Protein AF-0000000079018107 (afdb_homodimer)

Organism: Lymnaea stagnalis (NCBI:txid6523)

Solvent-accessible surface area (backbone atoms only — not comparable to full-atom values): 62870 Å² total; per-residue (Å²): 84,77,60,55,70,68,73,63,62,51,55,56,43,39,45,47,39,41,51,46,44,61,43,43,72,65,26,69,64,45,47,56,46,42,64,72,36,33,59,57,48,36,47,48,48,29,46,46,48,45,44,47,47,40,46,50,53,69,34,32,73,72,47,43,43,48,67,39,55,65,46,46,36,42,66,40,48,54,49,57,65,65,69,64,66,40,59,62,62,79,83,61,86,71,77,65,74,68,89,54,85,55,40,81,81,31,37,68,56,41,42,50,36,42,64,68,32,30,48,82,59,38,83,80,49,61,37,37,45,37,34,35,35,39,42,69,80,84,49,58,44,43,52,45,38,40,46,14,55,50,18,45,40,54,30,44,54,41,70,33,36,37,39,26,27,80,60,86,56,42,70,48,86,80,36,62,55,46,41,55,56,50,44,58,69,59,34,84,45,59,39,84,39,74,53,83,55,62,35,53,64,72,40,55,52,65,47,20,50,46,32,42,47,59,72,37,25,38,58,21,14,39,31,33,34,32,38,38,31,49,43,49,15,78,48,51,60,57,53,68,71,33,45,29,34,40,28,23,37,51,86,76,54,67,47,68,38,35,41,32,30,22,48,55,67,36,63,73,70,59,52,81,89,41,38,66,59,51,48,69,73,42,57,56,45,78,48,58,22,26,41,56,89,69,34,37,72,88,76,37,40,43,28,27,36,51,84,66,87,50,59,73,77,63,37,27,75,40,81,49,54,42,25,26,50,49,28,28,61,76,71,53,38,34,52,69,40,56,48,66,69,50,98,51,79,49,32,53,62,34,36,38,36,75,40,78,57,85,47,64,46,46,50,43,43,48,49,18,52,43,8,41,51,43,42,33,52,36,70,31,37,40,36,36,18,60,36,73,67,31,59,71,57,33,61,57,52,56,68,41,84,46,44,41,80,42,84,35,74,74,62,58,43,49,85,82,43,61,61,74,76,46,72,64,55,45,50,58,52,45,54,39,54,50,27,26,66,64,22,12,32,38,43,44,59,53,30,37,41,43,27,52,76,56,70,77,62,25,18,29,48,23,35,38,19,63,48,49,72,83,53,84,83,39,91,66,36,43,38,71,52,50,33,36,22,11,23,37,20,65,44,40,53,53,48,56,45,30,39,72,53,62,40,53,73,38,79,52,50,62,65,29,50,43,52,37,53,48,34,71,76,40,35,44,36,44,34,80,38,44,41,48,40,31,44,26,45,75,90,26,27,22,42,57,77,44,94,57,22,58,42,84,81,41,38,36,68,81,67,75,76,54,57,63,64,74,61,22,36,22,40,33,44,79,33,64,74,60,70,38,42,65,34,72,67,44,23,71,70,41,87,46,72,71,17,50,53,54,49,49,40,36,39,56,61,66,74,46,135,87,74,58,56,69,68,74,65,61,52,55,57,43,39,45,46,38,38,50,46,43,59,42,42,70,63,26,69,63,46,46,55,46,42,63,72,37,31,60,56,49,34,47,48,48,29,46,46,48,45,45,47,46,41,44,50,53,68,37,32,72,72,48,45,45,48,68,42,56,65,47,44,34,39,64,40,48,55,59,57,66,65,69,64,67,39,57,61,62,79,85,61,86,69,75,65,71,72,88,51,85,54,41,82,80,32,38,67,57,41,41,50,37,43,62,68,32,30,47,81,59,39,83,79,49,61,36,38,46,37,35,35,36,40,41,71,78,88,47,56,44,43,54,43,37,41,47,14,56,49,20,45,41,54,30,43,55,42,70,32,36,36,39,26,27,78,63,84,59,43,71,47,86,81,37,64,56,46,41,56,56,49,44,58,70,59,35,85,44,57,40,81,39,73,54,82,54,62,36,53,65,72,40,56,51,66,46,20,50,46,33,42,47,60,71,36,27,40,56,20,15,38,31,33,34,33,39,37,32,48,44,49,16,77,52,51,61,57,55,68,70,34,45,30,35,41,27,24,37,51,85,77,55,65,46,68,37,35,42,33,30,24,47,56,67,35,64,73,70,59,52,82,88,41,38,64,60,52,48,69,72,43,57,57,44,77,50,58,22,27,40,57,89,67,34,37,73,89,75,37,41,44,28,27,35,50,84,68,88,52,58,72,78,62,38,26,74,41,82,49,53,42,26,27,49,50,29,29,61,77,70,51,38,36,52,69,38,57,47,66,68,51,98,52,80,48,32,54,62,32,35,38,36,75,39,78,57,84,45,63,47,46,49,42,42,47,48,18,52,44,7,39,50,44,42,33,53,36,71,30,37,39,38,37,18,60,36,72,65,31,58,70,58,32,62,57,50,56,66,42,84,44,45,42,79,42,84,33,75,73,61,60,43,49,84,81,42,61,60,74,76,45,72,65,54,45,50,58,53,45,55,39,54,50,25,26,66,64,21,12,32,39,42,44,58,54,30,37,41,43,28,53,76,56,68,75,61,24,19,29,48,23,35,38,20,63,48,47,72,83,50,84,83,40,92,66,36,44,39,71,51,51,32,36,23,11,22,40,20,64,45,41,51,53,47,56,39,27,40,72,53,62,39,54,73,38,78,52,50,62,66,30,49,42,52,37,53,46,36,71,76,40,35,43,38,43,34,79,38,44,39,47,41,32,44,25,45,76,90,25,27,22,43,55,75,43,96,57,22,57,42,85,82,41,38,37,71,82,66,68,84,55,57,63,64,74,62,22,36,21,40,34,42,78,34,65,75,60,71,38,42,65,34,72,69,44,24,71,70,40,87,46,73,68,16,49,53,53,49,50,41,37,38,58,62,66,73,44,135

Sequence (1218 aa):
MAMRCLWNCKCLLLTMILCVLTCKRKLSRLWKNVVLYRYGLGICLSVLLLILNILTYKYGCQGLRNHINPVQLTHGYAPVFPHHYFHKPLLSNETYDLKRSYFKKETDKLDIYLHSYVVQDILTTEFAPVVHVIWCDVGPFTFAHFLTVLSTFKVLSPSVLNLHIIKEPDLDPDGYFQFLPDLERDLPPLVKKILIHPDACFGNKEEKTIAYMNILGATGGFAINGRTVIAPSPALKIILGHEINIATQGDGNADLLFVAAHTNVLENIPNEESLTTFLQSHATEYFKCESVRLFSFVSQNLCSFVHEDILPVIIFNGTSDFDHLARWIAYGSSKKLISMPADRVIVPNIVHYVWLGQRELDFFSYLSLLSSLHVLQADSVYIHGDYKPLGELWEQARRDPRVKFINRDFPASVYGEPIKLYKSHASDYLRADILLRYGGIYADWDVIFLQEIPLSVRLHSTTANVDWPETGAFPDVFNLGVLVSAPGAPYLRHFLESYRWYLDKHWSYNAIHIPYKVYEKKPQSLNINRHLQILCAQNVCHAPWLHDYKQETADHLNRQKLNWNKDALAIHWTYPDPDEFKSKDSLIKSKTITGEIGKFVLKRANLISMAMRCLWNCKCLLLTMILCVLTCKRKLSRLWKNVVLYRYGLGICLSVLLLILNILTYKYGCQGLRNHINPVQLTHGYAPVFPHHYFHKPLLSNETYDLKRSYFKKETDKLDIYLHSYVVQDILTTEFAPVVHVIWCDVGPFTFAHFLTVLSTFKVLSPSVLNLHIIKEPDLDPDGYFQFLPDLERDLPPLVKKILIHPDACFGNKEEKTIAYMNILGATGGFAINGRTVIAPSPALKIILGHEINIATQGDGNADLLFVAAHTNVLENIPNEESLTTFLQSHATEYFKCESVRLFSFVSQNLCSFVHEDILPVIIFNGTSDFDHLARWIAYGSSKKLISMPADRVIVPNIVHYVWLGQRELDFFSYLSLLSSLHVLQADSVYIHGDYKPLGELWEQARRDPRVKFINRDFPASVYGEPIKLYKSHASDYLRADILLRYGGIYADWDVIFLQEIPLSVRLHSTTANVDWPETGAFPDVFNLGVLVSAPGAPYLRHFLESYRWYLDKHWSYNAIHIPYKVYEKKPQSLNINRHLQILCAQNVCHAPWLHDYKQETADHLNRQKLNWNKDALAIHWTYPDPDEFKSKDSLIKSKTITGEIGKFVLKRANLIS

Radius of gyration: 33.8 Å; Cα contacts (8 Å, |Δi|>4): 2485; chains: 2; bounding box: 84×100×86 Å

Nearest PDB structures (foldseek):
  8ovt-assembly2_B  TM=7.174E-01  e=7.701E-07  Yersinia enterocolitica
  8ovs-assembly2_BBB  TM=6.912E-01  e=4.636E-07  Yersinia enterocolitica
  8ovs-assembly1_AAA  TM=7.092E-01  e=1.143E-06  Yersinia enterocolitica
  2y4j-assembly1_B  TM=5.296E-01  e=8.536E-02  Rhodothermus marinus
  2y4l-assembly2_B  TM=4.433E-01  e=3.495E-01  Rhodothermus marinus DSM 4252

Foldseek 3Di:
DPQPQPPPPCCVVVVVVVVVVVVVVVVVVVVVVCVVCVVVVVVVVVVVVVVVVVCCVVCDVVNCLLVRQVLSPLQLFDLDADPLLDADDDPDPDQDDPVPPCCLVPQVSVLSNQNNQADPPLPPFLAALEEEEEEQDAAFCFLLLLLAQSLCCSRSVGQAYEYEYQDDHHTFSLNPRSSVVSCVSRPVRYDYDHQPQNCCRVNAQLSVQLSQLVVCELNWHKYFYSRKHFTRFPCVVVCRPWAWEWEAADPPHRHTGMITGGHRLSNPGDDSVCNVVSCVVTRYHYYYAYALQPDDVNVRHGIYGDPDGDDLVVLLADSDPSSLRSCCSQPVTSDRQAADFAPAQQAAQEEEAEDEDEEACFQLLLLQLLLSCQFQVGQAYEYEYQDQHDDDSSVVSVVPVRYYYDHDYQDQAQLPHGQDDDSVVSVLLVVLVVCQAAWHKYAYSQKGFQHHDDRRCRRAAKEWEWDQEDDTPDPTWTDVNIIGHGHNQPLSVRLNSSCNSPNNNDPCSNRIVSSVVSCSNRVNRYHYDQQAEWEAEPNATARRVDPCSNPPRHRPQQPPPDPNNPRHRMYGYPDDRDPLRRDPVSLVPDPDSVSVSSVVSCVSSVVDD/DPLPQPPPPCCVVVVVVCVVVVCVVVVVVVVVVCVVCVVVVVVVVVVVVVVVVVCCVVCPPLNCLLVRQVLSPLFLFDLDQDPLLDADPDPDPDQDDPVPPCCLVPQVSVLNNQNNQADPPLPPFLAALEEEEEEQDAAFCFLLLLLAQLLCCSRSVGQAYEYEDQDDHDTFSLNPRSSVVSCVSRPVRYDYDYQPQNCCRVNAQLSVQLSQLVVCELNWHKYFYSRKHFTRFPCVVVVRPWAWEWEAADPPHRHTGMITGGHRLSNPGDDSVCNVVSCVVTRYHYYYAYALQPDDVVVRHGIYGDPDGDDLVDLLADSDPSSLRSCCSQPVTSDRQAADFAPAQQAAQEEEAEDEDEEACFQLLLLQLLLSCQFQVGQAYEYEYQDQHDDDSSVVSVVPVRYYYDHDDQPQAQLPHGQDDDSVVSVLLVVLVVCQAAWHKYAYSQKGFQHHDDRRCRRAAKEWEWDQEDDTPDPTWTDVNIIGHGHNQPLSVRLNSSCNSPNNNDPCSNRIVSSVVSCSNRVNRYHYDQQAEWEAEPNATARRVDPCSNPPRHRPQQPPDDPNNPRHRMYGYPDDRDPLRRDPVSLVPDPGSVSVSSVVSCVSSVNDD

Structure (mmCIF, N/CA/C/O backbone):
data_AF-0000000079018107-model_v1
#
loop_
_entity.id
_entity.type
_entity.pdbx_description
1 polymer Alpha-1,4-N-acetylglucosaminyltransferase
#
loop_
_atom_site.group_PDB
_atom_site.id
_atom_site.type_symbol
_atom_site.label_atom_id
_atom_site.label_alt_id
_atom_site.label_comp_id
_atom_site.label_asym_id
_atom_site.label_entity_id
_atom_site.label_seq_id
_atom_site.pdbx_PDB_ins_code
_atom_site.Cartn_x
_atom_site.Cartn_y
_atom_site.Cartn_z
_atom_site.occupancy
_atom_site.B_iso_or_equiv
_atom_site.auth_seq_id
_atom_site.auth_comp_id
_atom_site.auth_asym_id
_atom_site.auth_atom_id
_atom_site.pdbx_PDB_model_num
ATOM 1 N N . MET A 1 1 ? 3.287 5.105 -7.246 1 16.86 1 MET A N 1
ATOM 2 C CA . MET A 1 1 ? 4.367 5.652 -8.062 1 16.86 1 MET A CA 1
ATOM 3 C C . MET A 1 1 ? 3.859 6.043 -9.445 1 16.86 1 MET A C 1
ATOM 5 O O . MET A 1 1 ? 3.225 5.234 -10.125 1 16.86 1 MET A O 1
ATOM 9 N N . ALA A 1 2 ? 3.727 7.375 -9.547 1 21.8 2 ALA A N 1
ATOM 10 C CA . ALA A 1 2 ? 3.475 8.242 -10.703 1 21.8 2 ALA A CA 1
ATOM 11 C C . ALA A 1 2 ? 4.547 8.055 -11.773 1 21.8 2 ALA A C 1
ATOM 13 O O . ALA A 1 2 ? 5.742 8.156 -11.484 1 21.8 2 ALA A O 1
ATOM 14 N N . MET A 1 3 ? 4.469 7.074 -12.547 1 23.75 3 MET A N 1
ATOM 15 C CA . MET A 1 3 ? 5.367 6.945 -13.688 1 23.75 3 MET A CA 1
ATOM 16 C C . MET A 1 3 ? 5.488 8.266 -14.438 1 23.75 3 MET A C 1
ATOM 18 O O . MET A 1 3 ? 4.48 8.859 -14.82 1 23.75 3 MET A O 1
ATOM 22 N N . ARG A 1 4 ? 6.586 8.984 -14.133 1 26.64 4 ARG A N 1
ATOM 23 C CA . ARG A 1 4 ? 7.137 10.102 -14.891 1 26.64 4 ARG A CA 1
ATOM 24 C C . ARG A 1 4 ? 7.418 9.703 -16.328 1 26.64 4 ARG A C 1
ATOM 26 O O . ARG A 1 4 ? 8.219 8.797 -16.594 1 26.64 4 ARG A O 1
ATOM 33 N N . CYS A 1 5 ? 6.461 9.461 -17.078 1 28.33 5 CYS A N 1
ATOM 34 C CA . CYS A 1 5 ? 6.625 9.281 -18.516 1 28.33 5 CYS A CA 1
ATOM 35 C C . CYS A 1 5 ? 7.551 10.352 -19.094 1 28.33 5 CYS A C 1
ATOM 37 O O . CYS A 1 5 ? 7.137 11.492 -19.297 1 28.33 5 CYS A O 1
ATOM 39 N N . LEU A 1 6 ? 8.82 10.383 -18.609 1 28.09 6 LEU A N 1
ATOM 40 C CA . LEU A 1 6 ? 9.812 11.25 -19.234 1 28.09 6 LEU A CA 1
ATOM 41 C C . LEU A 1 6 ? 10.055 10.852 -20.688 1 28.09 6 LEU A C 1
ATOM 43 O O . LEU A 1 6 ? 11.023 10.164 -20.984 1 28.09 6 LEU A O 1
ATOM 47 N N . TRP A 1 7 ? 9.406 10.148 -21.375 1 29.64 7 TRP A N 1
ATOM 48 C CA . TRP A 1 7 ? 9.758 10.172 -22.781 1 29.64 7 TRP A CA 1
ATOM 49 C C . TRP A 1 7 ? 9.891 11.609 -23.297 1 29.64 7 TRP A C 1
ATOM 51 O O . TRP A 1 7 ? 8.945 12.398 -23.188 1 29.64 7 TRP A O 1
ATOM 61 N N . ASN A 1 8 ? 11.133 12.188 -23.219 1 29.56 8 ASN A N 1
ATOM 62 C CA . ASN A 1 8 ? 11.688 13.422 -23.766 1 29.56 8 ASN A CA 1
ATOM 63 C C . ASN A 1 8 ? 11.227 13.664 -25.203 1 29.56 8 ASN A C 1
ATOM 65 O O . ASN A 1 8 ? 11.25 12.742 -26.031 1 29.56 8 ASN A O 1
ATOM 69 N N . CYS A 1 9 ? 10.336 14.469 -25.391 1 31.72 9 CYS A N 1
ATOM 70 C CA . CYS A 1 9 ? 9.891 15.219 -26.547 1 31.72 9 CYS A CA 1
ATOM 71 C C . CYS A 1 9 ? 11.062 15.609 -27.438 1 31.72 9 CYS A C 1
ATOM 73 O O . CYS A 1 9 ? 10.875 16.031 -28.578 1 31.72 9 CYS A O 1
ATOM 75 N N . LYS A 1 10 ? 12.312 15.562 -26.922 1 32.47 10 LYS A N 1
ATOM 76 C CA . LYS A 1 10 ? 13.484 15.953 -27.703 1 32.47 10 LYS A CA 1
ATOM 77 C C . LYS A 1 10 ? 13.789 14.938 -28.797 1 32.47 10 LYS A C 1
ATOM 79 O O . LYS A 1 10 ? 14.164 15.312 -29.906 1 32.47 10 LYS A O 1
ATOM 84 N N . CYS A 1 11 ? 13.664 13.703 -28.375 1 31.56 11 CYS A N 1
ATOM 85 C CA . CYS A 1 11 ? 14.023 12.766 -29.422 1 31.56 11 CYS A CA 1
ATOM 86 C C . CYS A 1 11 ? 12.969 12.75 -30.531 1 31.56 11 CYS A C 1
ATOM 88 O O . CYS A 1 11 ? 13.297 12.688 -31.703 1 31.56 11 CYS A O 1
ATOM 90 N N . LEU A 1 12 ? 11.648 12.891 -30.047 1 34.5 12 LEU A N 1
ATOM 91 C CA . LEU A 1 12 ? 10.695 13 -31.141 1 34.5 12 LEU A CA 1
ATOM 92 C C . LEU A 1 12 ? 10.867 14.32 -31.891 1 34.5 12 LEU A C 1
ATOM 94 O O . LEU A 1 12 ? 10.859 14.352 -33.125 1 34.5 12 LEU A O 1
ATOM 98 N N . LEU A 1 13 ? 11.133 15.328 -31.078 1 35.41 13 LEU A N 1
ATOM 99 C CA . LEU A 1 13 ? 11.445 16.609 -31.688 1 35.41 13 LEU A CA 1
ATOM 100 C C . LEU A 1 13 ? 12.773 16.562 -32.438 1 35.41 13 LEU A C 1
ATOM 102 O O . LEU A 1 13 ? 12.883 17.062 -33.562 1 35.41 13 LEU A O 1
ATOM 106 N N . LEU A 1 14 ? 13.75 15.883 -31.797 1 35.34 14 LEU A N 1
ATOM 107 C CA . LEU A 1 14 ? 15.031 15.742 -32.469 1 35.34 14 LEU A CA 1
ATOM 108 C C . LEU A 1 14 ? 14.914 14.812 -33.688 1 35.34 14 LEU A C 1
ATOM 110 O O . LEU A 1 14 ? 15.469 15.094 -34.75 1 35.34 14 LEU A O 1
ATOM 114 N N . THR A 1 15 ? 14.164 13.703 -33.469 1 35.72 15 THR A N 1
ATOM 115 C CA . THR A 1 15 ? 13.945 12.859 -34.625 1 35.72 15 THR A CA 1
ATOM 116 C C . THR A 1 15 ? 13.086 13.57 -35.656 1 35.72 15 THR A C 1
ATOM 118 O O . THR A 1 15 ? 13.367 13.5 -36.875 1 35.72 15 THR A O 1
ATOM 121 N N . MET A 1 16 ? 12.062 14.305 -35.094 1 38.72 16 MET A N 1
ATOM 122 C CA . MET A 1 16 ? 11.312 15.148 -36.031 1 38.72 16 MET A CA 1
ATOM 123 C C . MET A 1 16 ? 12.172 16.297 -36.562 1 38.72 16 MET A C 1
ATOM 125 O O . MET A 1 16 ? 12.164 16.578 -37.75 1 38.72 16 MET A O 1
ATOM 129 N N . ILE A 1 17 ? 12.891 16.797 -35.562 1 40.34 17 ILE A N 1
ATOM 130 C CA . ILE A 1 17 ? 13.836 17.828 -36 1 40.34 17 ILE A CA 1
ATOM 131 C C . ILE A 1 17 ? 14.906 17.219 -36.875 1 40.34 17 ILE A C 1
ATOM 133 O O . ILE A 1 17 ? 15.227 17.781 -37.938 1 40.34 17 ILE A O 1
ATOM 137 N N . LEU A 1 18 ? 15.445 16.094 -36.406 1 35.78 18 LEU A N 1
ATOM 138 C CA . LEU A 1 18 ? 16.453 15.43 -37.219 1 35.78 18 LEU A CA 1
ATOM 139 C C . LEU A 1 18 ? 15.836 14.945 -38.531 1 35.78 18 LEU A C 1
ATOM 141 O O . LEU A 1 18 ? 16.453 15.047 -39.594 1 35.78 18 LEU A O 1
ATOM 145 N N . CYS A 1 19 ? 14.664 14.398 -38.375 1 37.5 19 CYS A N 1
ATOM 146 C CA . CYS A 1 19 ? 13.992 14.078 -39.625 1 37.5 19 CYS A CA 1
ATOM 147 C C . CYS A 1 19 ? 13.727 15.336 -40.438 1 37.5 19 CYS A C 1
ATOM 149 O O . CYS A 1 19 ? 13.945 15.352 -41.656 1 37.5 19 CYS A O 1
ATOM 151 N N . VAL A 1 20 ? 13.344 16.312 -39.594 1 38.12 20 VAL A N 1
ATOM 152 C CA . VAL A 1 20 ? 13.141 17.578 -40.312 1 38.12 20 VAL A CA 1
ATOM 153 C C . VAL A 1 20 ? 14.484 18.172 -40.719 1 38.12 20 VAL A C 1
ATOM 155 O O . VAL A 1 20 ? 14.648 18.656 -41.812 1 38.12 20 VAL A O 1
ATOM 158 N N . LEU A 1 21 ? 15.43 18.094 -39.781 1 35.25 21 LEU A N 1
ATOM 159 C CA . LEU A 1 21 ? 16.734 18.656 -40.094 1 35.25 21 LEU A CA 1
ATOM 160 C C . LEU A 1 21 ? 17.422 17.828 -41.188 1 35.25 21 LEU A C 1
ATOM 162 O O . LEU A 1 21 ? 18.094 18.391 -42.062 1 35.25 21 LEU A O 1
ATOM 166 N N . THR A 1 22 ? 17.453 16.531 -40.906 1 32.66 22 THR A N 1
ATOM 167 C CA . THR A 1 22 ? 18.016 15.766 -42.031 1 32.66 22 THR A CA 1
ATOM 168 C C . THR A 1 22 ? 17.281 16.062 -43.312 1 32.66 22 THR A C 1
ATOM 170 O O . THR A 1 22 ? 17.875 16.062 -44.406 1 32.66 22 THR A O 1
ATOM 173 N N . CYS A 1 23 ? 16.031 16.328 -43.094 1 33.25 23 CYS A N 1
ATOM 174 C CA . CYS A 1 23 ? 15.352 16.734 -44.312 1 33.25 23 CYS A CA 1
ATOM 175 C C . CYS A 1 23 ? 15.758 18.141 -44.75 1 33.25 23 CYS A C 1
ATOM 177 O O . CYS A 1 23 ? 15.414 18.578 -45.844 1 33.25 23 CYS A O 1
ATOM 179 N N . LYS A 1 24 ? 16.391 18.875 -43.844 1 34.19 24 LYS A N 1
ATOM 180 C CA . LYS A 1 24 ? 16.844 20.219 -44.219 1 34.19 24 LYS A CA 1
ATOM 181 C C . LYS A 1 24 ? 17.953 20.141 -45.281 1 34.19 24 LYS A C 1
ATOM 183 O O . LYS A 1 24 ? 18.062 21.031 -46.125 1 34.19 24 LYS A O 1
ATOM 188 N N . ARG A 1 25 ? 18.906 19.234 -45.062 1 34.81 25 ARG A N 1
ATOM 189 C CA . ARG A 1 25 ? 19.922 19.391 -46.094 1 34.81 25 ARG A CA 1
ATOM 190 C C . ARG A 1 25 ? 19.297 19.359 -47.469 1 34.81 25 ARG A C 1
ATOM 192 O O . ARG A 1 25 ? 19.734 20.094 -48.375 1 34.81 25 ARG A O 1
ATOM 199 N N . LYS A 1 26 ? 18.656 18.25 -47.781 1 36.38 26 LYS A N 1
ATOM 200 C CA . LYS A 1 26 ? 18.125 18.219 -49.125 1 36.38 26 LYS A CA 1
ATOM 201 C C . LYS A 1 26 ? 16.922 19.141 -49.281 1 36.38 26 LYS A C 1
ATOM 203 O O . LYS A 1 26 ? 16.156 19.031 -50.219 1 36.38 26 LYS A O 1
ATOM 208 N N . LEU A 1 27 ? 16.688 20.016 -48.312 1 36.41 27 LEU A N 1
ATOM 209 C CA . LEU A 1 27 ? 15.562 20.922 -48.062 1 36.41 27 LEU A CA 1
ATOM 210 C C . LEU A 1 27 ? 15.492 22.016 -49.125 1 36.41 27 LEU A C 1
ATOM 212 O O . LEU A 1 27 ? 14.523 22.766 -49.188 1 36.41 27 LEU A O 1
ATOM 216 N N . SER A 1 28 ? 16.547 22.281 -49.844 1 39.75 28 SER A N 1
ATOM 217 C CA . SER A 1 28 ? 16.375 23.297 -50.844 1 39.75 28 SER A CA 1
ATOM 218 C C . SER A 1 28 ? 15.258 22.906 -51.844 1 39.75 28 SER A C 1
ATOM 220 O O . SER A 1 28 ? 14.422 23.75 -52.188 1 39.75 28 SER A O 1
ATOM 222 N N . ARG A 1 29 ? 15.422 21.688 -52.5 1 39.38 29 ARG A N 1
ATOM 223 C CA . ARG A 1 29 ? 14.422 21.203 -53.438 1 39.38 29 ARG A CA 1
ATOM 224 C C . ARG A 1 29 ? 13.133 20.812 -52.719 1 39.38 29 ARG A C 1
ATOM 226 O O . ARG A 1 29 ? 12.055 20.859 -53.312 1 39.38 29 ARG A O 1
ATOM 233 N N . LEU A 1 30 ? 13.203 20.328 -51.562 1 39.47 30 LEU A N 1
ATOM 234 C CA . LEU A 1 30 ? 12.062 19.906 -50.75 1 39.47 30 LEU A CA 1
ATOM 235 C C . LEU A 1 30 ? 11.18 21.109 -50.406 1 39.47 30 LEU A C 1
ATOM 237 O O . LEU A 1 30 ? 9.953 21 -50.406 1 39.47 30 LEU A O 1
ATOM 241 N N . TRP A 1 31 ? 11.727 22.312 -50.25 1 44.41 31 TRP A N 1
ATOM 242 C CA . TRP A 1 31 ? 10.945 23.516 -50.031 1 44.41 31 TRP A CA 1
ATOM 243 C C . TRP A 1 31 ? 10.07 23.812 -51.25 1 44.41 31 TRP A C 1
ATOM 245 O O . TRP A 1 31 ? 8.906 24.203 -51.094 1 44.41 31 TRP A O 1
ATOM 255 N N . LYS A 1 32 ? 10.656 23.719 -52.5 1 46.31 32 LYS A N 1
ATOM 256 C CA . LYS A 1 32 ? 9.836 23.906 -53.688 1 46.31 32 LYS A CA 1
ATOM 257 C C . LYS A 1 32 ? 8.703 22.875 -53.75 1 46.31 32 LYS A C 1
ATOM 259 O O . LYS A 1 32 ? 7.57 23.219 -54.094 1 46.31 32 LYS A O 1
ATOM 264 N N . ASN A 1 33 ? 9.039 21.656 -53.5 1 41.5 33 ASN A N 1
ATOM 265 C CA . ASN A 1 33 ? 8.016 20.609 -53.469 1 41.5 33 ASN A CA 1
ATOM 266 C C . ASN A 1 33 ? 7.113 20.734 -52.25 1 41.5 33 ASN A C 1
ATOM 268 O O . ASN A 1 33 ? 5.918 20.438 -52.312 1 41.5 33 ASN A O 1
ATOM 272 N N . VAL A 1 34 ? 7.57 21.219 -51.125 1 47.31 34 VAL A N 1
ATOM 273 C CA . VAL A 1 34 ? 6.734 21.516 -49.969 1 47.31 34 VAL A CA 1
ATOM 274 C C . VAL A 1 34 ? 5.766 22.641 -50.312 1 47.31 34 VAL A C 1
ATOM 276 O O . VAL A 1 34 ? 4.582 22.578 -49.938 1 47.31 34 VAL A O 1
ATOM 279 N N . VAL A 1 35 ? 6.211 23.625 -51.031 1 50.56 35 VAL A N 1
ATOM 280 C CA . VAL A 1 35 ? 5.336 24.672 -51.531 1 50.56 35 VAL A CA 1
ATOM 281 C C . VAL A 1 35 ? 4.344 24.094 -52.531 1 50.56 35 VAL A C 1
ATOM 283 O O . VAL A 1 35 ? 3.154 24.422 -52.5 1 50.56 35 VAL A O 1
ATOM 286 N N . LEU A 1 36 ? 4.91 23.297 -53.5 1 51.66 36 LEU A N 1
ATOM 287 C CA . LEU A 1 36 ? 4.043 22.734 -54.531 1 51.66 36 LEU A CA 1
ATOM 288 C C . LEU A 1 36 ? 3.057 21.734 -53.938 1 51.66 36 LEU A C 1
ATOM 290 O O . LEU A 1 36 ? 1.899 21.672 -54.344 1 51.66 36 LEU A O 1
ATOM 294 N N . TYR A 1 37 ? 3.545 20.891 -52.969 1 48.75 37 TYR A N 1
ATOM 295 C CA . TYR A 1 37 ? 2.688 19.844 -52.406 1 48.75 37 TYR A CA 1
ATOM 296 C C . TYR A 1 37 ? 2.271 20.172 -50.969 1 48.75 37 TYR A C 1
ATOM 298 O O . TYR A 1 37 ? 1.958 19.266 -50.188 1 48.75 37 TYR A O 1
ATOM 306 N N . ARG A 1 38 ? 2.297 21.484 -50.75 1 52.78 38 ARG A N 1
ATOM 307 C CA . ARG A 1 38 ? 2.039 22.016 -49.406 1 52.78 38 ARG A CA 1
ATOM 308 C C . ARG A 1 38 ? 0.705 21.516 -48.875 1 52.78 38 ARG A C 1
ATOM 310 O O . ARG A 1 38 ? 0.597 21.172 -47.688 1 52.78 38 ARG A O 1
ATOM 317 N N . TYR A 1 39 ? -0.121 21.531 -49.844 1 49.44 39 TYR A N 1
ATOM 318 C CA . TYR A 1 39 ? -1.431 21.031 -49.438 1 49.44 39 TYR A CA 1
ATOM 319 C C . TYR A 1 39 ? -1.36 19.562 -49.031 1 49.44 39 TYR A C 1
ATOM 321 O O . TYR A 1 39 ? -1.906 19.156 -48 1 49.44 39 TYR A O 1
ATOM 329 N N . GLY A 1 40 ? -0.709 18.891 -49.875 1 51.22 40 GLY A N 1
ATOM 330 C CA . GLY A 1 40 ? -0.566 17.469 -49.594 1 51.22 40 GLY A CA 1
ATOM 331 C C . GLY A 1 40 ? 0.23 17.203 -48.312 1 51.22 40 GLY A C 1
ATOM 332 O O . GLY A 1 40 ? -0.149 16.359 -47.5 1 51.22 40 GLY A O 1
ATOM 333 N N . LEU A 1 41 ? 1.149 17.969 -48.156 1 54.06 41 LEU A N 1
ATOM 334 C CA . LEU A 1 41 ? 1.988 17.828 -46.969 1 54.06 41 LEU A CA 1
ATOM 335 C C . LEU A 1 41 ? 1.233 18.25 -45.719 1 54.06 41 LEU A C 1
ATOM 337 O O . LEU A 1 41 ? 1.372 17.625 -44.688 1 54.06 41 LEU A O 1
ATOM 341 N N . GLY A 1 42 ? 0.468 19.328 -45.875 1 49.84 42 GLY A N 1
ATOM 342 C CA . GLY A 1 42 ? -0.37 19.734 -44.75 1 49.84 42 GLY A CA 1
ATOM 343 C C . GLY A 1 42 ? -1.39 18.672 -44.344 1 49.84 42 GLY A C 1
ATOM 344 O O . GLY A 1 42 ? -1.562 18.375 -43.188 1 49.84 42 GLY A O 1
ATOM 345 N N . ILE A 1 43 ? -1.949 18.141 -45.375 1 52.94 43 ILE A N 1
ATOM 346 C CA . ILE A 1 43 ? -2.916 17.078 -45.156 1 52.94 43 ILE A CA 1
ATOM 347 C C . ILE A 1 43 ? -2.209 15.867 -44.531 1 52.94 43 ILE A C 1
ATOM 349 O O . ILE A 1 43 ? -2.711 15.258 -43.594 1 52.94 43 ILE A O 1
ATOM 353 N N . CYS A 1 44 ? -1.076 15.602 -45.031 1 52.69 44 CYS A N 1
ATOM 354 C CA . CYS A 1 44 ? -0.34 14.461 -44.531 1 52.69 44 CYS A CA 1
ATOM 355 C C . CYS A 1 44 ? 0.08 14.688 -43.062 1 52.69 44 CYS A C 1
ATOM 357 O O . CYS A 1 44 ? -0.028 13.789 -42.25 1 52.69 44 CYS A O 1
ATOM 359 N N . LEU A 1 45 ? 0.451 15.906 -42.938 1 54.25 45 LEU A N 1
ATOM 360 C CA . LEU A 1 45 ? 0.843 16.234 -41.562 1 54.25 45 LEU A CA 1
ATOM 361 C C . LEU A 1 45 ? -0.362 16.203 -40.625 1 54.25 45 LEU A C 1
ATOM 363 O O . LEU A 1 45 ? -0.267 15.719 -39.5 1 54.25 45 LEU A O 1
ATOM 367 N N . SER A 1 46 ? -1.406 16.734 -41.188 1 52.22 46 SER A N 1
ATOM 368 C CA . SER A 1 46 ? -2.639 16.688 -40.406 1 52.22 46 SER A CA 1
ATOM 369 C C . SER A 1 46 ? -3.078 15.25 -40.156 1 52.22 46 SER A C 1
ATOM 371 O O . SER A 1 46 ? -3.498 14.906 -39.031 1 52.22 46 SER A O 1
ATOM 373 N N . VAL A 1 47 ? -2.945 14.422 -41.062 1 54.09 47 VAL A N 1
ATOM 374 C CA . VAL A 1 47 ? -3.293 13.016 -40.906 1 54.09 47 VAL A CA 1
ATOM 375 C C . VAL A 1 47 ? -2.326 12.336 -39.938 1 54.09 47 VAL A C 1
ATOM 377 O O . VAL A 1 47 ? -2.742 11.555 -39.094 1 54.09 47 VAL A O 1
ATOM 380 N N . LEU A 1 48 ? -1.144 12.68 -40.094 1 53.84 48 LEU A N 1
ATOM 381 C CA . LEU A 1 48 ? -0.146 12.102 -39.219 1 53.84 48 LEU A CA 1
ATOM 382 C C . LEU A 1 48 ? -0.398 12.531 -37.781 1 53.84 48 LEU A C 1
ATOM 384 O O . LEU A 1 48 ? -0.345 11.703 -36.844 1 53.84 48 LEU A O 1
ATOM 388 N N . LEU A 1 49 ? -0.603 13.836 -37.75 1 55.19 49 LEU A N 1
ATOM 389 C CA . LEU A 1 49 ? -0.883 14.328 -36.406 1 55.19 49 LEU A CA 1
ATOM 390 C C . LEU A 1 49 ? -2.17 13.719 -35.875 1 55.19 49 LEU A C 1
ATOM 392 O O . LEU A 1 49 ? -2.254 13.398 -34.688 1 55.19 49 LEU A O 1
ATOM 396 N N . LEU A 1 50 ? -3.039 13.547 -36.75 1 53.94 50 LEU A N 1
ATOM 397 C CA . LEU A 1 50 ? -4.273 12.859 -36.375 1 53.94 50 LEU A CA 1
ATOM 398 C C . LEU A 1 50 ? -3.986 11.414 -35.969 1 53.94 50 LEU A C 1
ATOM 400 O O . LEU A 1 50 ? -4.516 10.938 -34.969 1 53.94 50 LEU A O 1
ATOM 404 N N . ILE A 1 51 ? -3.246 10.75 -36.719 1 50.72 51 ILE A N 1
ATOM 405 C CA . ILE A 1 51 ? -2.875 9.375 -36.406 1 50.72 51 ILE A CA 1
ATOM 406 C C . ILE A 1 51 ? -2.135 9.336 -35.062 1 50.72 51 ILE A C 1
ATOM 408 O O . ILE A 1 51 ? -2.414 8.484 -34.219 1 50.72 51 ILE A O 1
ATOM 412 N N . LEU A 1 52 ? -1.273 10.242 -35.062 1 50.06 52 LEU A N 1
ATOM 413 C CA . LEU A 1 52 ? -0.511 10.289 -33.812 1 50.06 52 LEU A CA 1
ATOM 414 C C . LEU A 1 52 ? -1.424 10.57 -32.625 1 50.06 52 LEU A C 1
ATOM 416 O O . LEU A 1 52 ? -1.259 9.984 -31.562 1 50.06 52 LEU A O 1
ATOM 420 N N . ASN A 1 53 ? -2.27 11.492 -33.031 1 48.78 53 ASN A N 1
ATOM 421 C CA . ASN A 1 53 ? -3.27 11.781 -32 1 48.78 53 ASN A CA 1
ATOM 422 C C . ASN A 1 53 ? -4.129 10.562 -31.703 1 48.78 53 ASN A C 1
ATOM 424 O O . ASN A 1 53 ? -4.43 10.281 -30.547 1 48.78 53 ASN A O 1
ATOM 428 N N . ILE A 1 54 ? -4.43 9.891 -32.719 1 46.84 54 ILE A N 1
ATOM 429 C CA . ILE A 1 54 ? -5.195 8.656 -32.562 1 46.84 54 ILE A CA 1
ATOM 430 C C . ILE A 1 54 ? -4.375 7.629 -31.797 1 46.84 54 ILE A C 1
ATOM 432 O O . ILE A 1 54 ? -4.891 6.969 -30.891 1 46.84 54 ILE A O 1
ATOM 436 N N . LEU A 1 55 ? -3.227 7.473 -32.219 1 45.88 55 LEU A N 1
ATOM 437 C CA . LEU A 1 55 ? -2.363 6.516 -31.531 1 45.88 55 LEU A CA 1
ATOM 438 C C . LEU A 1 55 ? -2.178 6.891 -30.062 1 45.88 55 LEU A C 1
ATOM 440 O O . LEU A 1 55 ? -2.234 6.027 -29.188 1 45.88 55 LEU A O 1
ATOM 444 N N . THR A 1 56 ? -1.884 8.109 -30.031 1 45.47 56 THR A N 1
ATOM 445 C CA . THR A 1 56 ? -1.746 8.602 -28.656 1 45.47 56 THR A CA 1
ATOM 446 C C . THR A 1 56 ? -3.039 8.391 -27.875 1 45.47 56 THR A C 1
ATOM 448 O O . THR A 1 56 ? -3.008 8.008 -26.703 1 45.47 56 THR A O 1
ATOM 451 N N . TYR A 1 57 ? -4.043 8.648 -28.781 1 44.25 57 TYR A N 1
ATOM 452 C CA . TYR A 1 57 ? -5.379 8.43 -28.25 1 44.25 57 TYR A CA 1
ATOM 453 C C . TYR A 1 57 ? -5.613 6.957 -27.938 1 44.25 57 TYR A C 1
ATOM 455 O O . TYR A 1 57 ? -6.145 6.613 -26.875 1 44.25 57 TYR A O 1
ATOM 463 N N . LYS A 1 58 ? -5.441 6.293 -29.031 1 41.28 58 LYS A N 1
ATOM 464 C CA . LYS A 1 58 ? -5.691 4.855 -28.938 1 41.28 58 LYS A CA 1
ATOM 465 C C . LYS A 1 58 ? -4.805 4.211 -27.875 1 41.28 58 LYS A C 1
ATOM 467 O O . LYS A 1 58 ? -5.258 3.342 -27.125 1 41.28 58 LYS A O 1
ATOM 472 N N . TYR A 1 59 ? -3.693 4.461 -27.984 1 43.94 59 TYR A N 1
ATOM 473 C CA . TYR A 1 59 ? -2.795 3.732 -27.109 1 43.94 59 TYR A CA 1
ATOM 474 C C . TYR A 1 59 ? -2.725 4.395 -25.734 1 43.94 59 TYR A C 1
ATOM 476 O O . TYR A 1 59 ? -2.258 3.785 -24.766 1 43.94 59 TYR A O 1
ATOM 484 N N . GLY A 1 60 ? -3.562 5.543 -25.578 1 42.59 60 GLY A N 1
ATOM 485 C CA . GLY A 1 60 ? -3.791 6.227 -24.312 1 42.59 60 GLY A CA 1
ATOM 486 C C . GLY A 1 60 ? -2.551 6.297 -23.438 1 42.59 60 GLY A C 1
ATOM 487 O O . GLY A 1 60 ? -1.451 5.969 -23.891 1 42.59 60 GLY A O 1
ATOM 488 N N . CYS A 1 61 ? -2.688 7.082 -22.125 1 41.41 61 CYS A N 1
ATOM 489 C CA . CYS A 1 61 ? -1.611 7.074 -21.141 1 41.41 61 CYS A CA 1
ATOM 490 C C . CYS A 1 61 ? -1.191 5.648 -20.812 1 41.41 61 CYS A C 1
ATOM 492 O O . CYS A 1 61 ? -0.008 5.383 -20.594 1 41.41 61 CYS A O 1
ATOM 494 N N . GLN A 1 62 ? -2.086 4.762 -20.625 1 41.16 62 GLN A N 1
ATOM 495 C CA . GLN A 1 62 ? -1.76 3.357 -20.406 1 41.16 62 GLN A CA 1
ATOM 496 C C . GLN A 1 62 ? -0.964 2.789 -21.578 1 41.16 62 GLN A C 1
ATOM 498 O O . GLN A 1 62 ? -0.015 2.027 -21.391 1 41.16 62 GLN A O 1
ATOM 503 N N . GLY A 1 63 ? -1.438 3.051 -22.672 1 41.12 63 GLY A N 1
ATOM 504 C CA . GLY A 1 63 ? -0.738 2.551 -23.844 1 41.12 63 GLY A CA 1
ATOM 505 C C . GLY A 1 63 ? 0.675 3.088 -23.969 1 41.12 63 GLY A C 1
ATOM 506 O O . GLY A 1 63 ? 1.559 2.408 -24.5 1 41.12 63 GLY A O 1
ATOM 507 N N . LEU A 1 64 ? 0.79 4.328 -23.453 1 40.31 64 LEU A N 1
ATOM 508 C CA . LEU A 1 64 ? 2.133 4.891 -23.547 1 40.31 64 LEU A CA 1
ATOM 509 C C . LEU A 1 64 ? 3.055 4.25 -22.516 1 40.31 64 LEU A C 1
ATOM 511 O O . LEU A 1 64 ? 4.277 4.391 -22.594 1 40.31 64 LEU A O 1
ATOM 515 N N . ARG A 1 65 ? 2.383 3.658 -21.594 1 45.19 65 ARG A N 1
ATOM 516 C CA . ARG A 1 65 ? 3.184 2.975 -20.578 1 45.19 65 ARG A CA 1
ATOM 517 C C . ARG A 1 65 ? 4.191 2.031 -21.234 1 45.19 65 ARG A C 1
ATOM 519 O O . ARG A 1 65 ? 5.324 1.908 -20.75 1 45.19 65 ARG A O 1
ATOM 526 N N . ASN A 1 66 ? 3.621 1.401 -22.219 1 43.88 66 ASN A N 1
ATOM 527 C CA . ASN A 1 66 ? 4.508 0.438 -22.859 1 43.88 66 ASN A CA 1
ATOM 528 C C . ASN A 1 66 ? 5.703 1.127 -23.516 1 43.88 66 ASN A C 1
ATOM 530 O O . ASN A 1 66 ? 6.676 0.468 -23.891 1 43.88 66 ASN A O 1
ATOM 534 N N . HIS A 1 67 ? 5.547 2.438 -23.578 1 42.47 67 HIS A N 1
ATOM 535 C CA . HIS A 1 67 ? 6.688 3.127 -24.172 1 42.47 67 HIS A CA 1
ATOM 536 C C . HIS A 1 67 ? 7.574 3.752 -23.109 1 42.47 67 HIS A C 1
ATOM 538 O O . HIS A 1 67 ? 8.57 4.402 -23.422 1 42.47 67 HIS A O 1
ATOM 544 N N . ILE A 1 68 ? 7.055 3.551 -21.906 1 45.34 68 ILE A N 1
ATOM 545 C CA . ILE A 1 68 ? 7.84 4.078 -20.797 1 45.34 68 ILE A CA 1
ATOM 546 C C . ILE A 1 68 ? 9.062 3.191 -20.562 1 45.34 68 ILE A C 1
ATOM 548 O O . ILE A 1 68 ? 8.953 1.963 -20.578 1 45.34 68 ILE A O 1
ATOM 552 N N . ASN A 1 69 ? 10.203 3.871 -20.609 1 48.22 69 ASN A N 1
ATOM 553 C CA . ASN A 1 69 ? 11.414 3.191 -20.172 1 48.22 69 ASN A CA 1
ATOM 554 C C . ASN A 1 69 ? 11.281 2.689 -18.734 1 48.22 69 ASN A C 1
ATOM 556 O O . ASN A 1 69 ? 10.984 3.467 -17.828 1 48.22 69 ASN A O 1
ATOM 560 N N . PRO A 1 70 ? 11.219 1.445 -18.594 1 47.47 70 PRO A N 1
ATOM 561 C CA . PRO A 1 70 ? 11.094 0.854 -17.25 1 47.47 70 PRO A CA 1
ATOM 562 C C . PRO A 1 70 ? 11.875 1.624 -16.188 1 47.47 70 PRO A C 1
ATOM 564 O O . PRO A 1 70 ? 11.484 1.645 -15.023 1 47.47 70 PRO A O 1
ATOM 567 N N . VAL A 1 71 ? 12.992 2.17 -16.719 1 48 71 VAL A N 1
ATOM 568 C CA . VAL A 1 71 ? 13.883 2.836 -15.766 1 48 71 VAL A CA 1
ATOM 569 C C . VAL A 1 71 ? 13.172 4.043 -15.156 1 48 71 VAL A C 1
ATOM 571 O O . VAL A 1 71 ? 13.492 4.465 -14.039 1 48 71 VAL A O 1
ATOM 574 N N . GLN A 1 72 ? 12.273 4.5 -15.891 1 49.56 72 GLN A N 1
ATOM 575 C CA . GLN A 1 72 ? 11.57 5.695 -15.43 1 49.56 72 GLN A CA 1
ATOM 576 C C . GLN A 1 72 ? 10.383 5.332 -14.547 1 49.56 72 GLN A C 1
ATOM 578 O O . GLN A 1 72 ? 9.727 6.211 -13.984 1 49.56 72 GLN A O 1
ATOM 583 N N . LEU A 1 73 ? 10.203 4.027 -14.625 1 49.66 73 LEU A N 1
ATOM 584 C CA . LEU A 1 73 ? 9.078 3.596 -13.797 1 49.66 73 LEU A CA 1
ATOM 585 C C . LEU A 1 73 ? 9.508 3.441 -12.344 1 49.66 73 LEU A C 1
ATOM 587 O O . LEU A 1 73 ? 10.547 2.848 -12.055 1 49.66 73 LEU A O 1
ATOM 591 N N . THR A 1 74 ? 9.18 4.449 -11.57 1 47.5 74 THR A N 1
ATOM 592 C CA . THR A 1 74 ? 9.352 4.188 -10.141 1 47.5 74 THR A CA 1
ATOM 593 C C . THR A 1 74 ? 8.742 2.84 -9.766 1 47.5 74 THR A C 1
ATOM 595 O O . THR A 1 74 ? 7.691 2.461 -10.289 1 47.5 74 THR A O 1
ATOM 598 N N . HIS A 1 75 ? 9.5 1.909 -9.578 1 47 75 HIS A N 1
ATOM 599 C CA . HIS A 1 75 ? 9.117 0.525 -9.32 1 47 75 HIS A CA 1
ATOM 600 C C . HIS A 1 75 ? 7.688 0.434 -8.797 1 47 75 HIS A C 1
ATOM 602 O O . HIS A 1 75 ? 7.199 1.359 -8.148 1 47 75 HIS A O 1
ATOM 608 N N . GLY A 1 76 ? 6.793 -0.124 -9.633 1 44.66 76 GLY A N 1
ATOM 609 C CA . GLY A 1 76 ? 5.402 -0.559 -9.594 1 44.66 76 GLY A CA 1
ATOM 610 C C . GLY A 1 76 ? 4.914 -0.859 -8.188 1 44.66 76 GLY A C 1
ATOM 611 O O . GLY A 1 76 ? 3.918 -1.561 -8.008 1 44.66 76 GLY A O 1
ATOM 612 N N . TYR A 1 77 ? 5.824 -0.496 -7.184 1 48.19 77 TYR A N 1
ATOM 613 C CA . TYR A 1 77 ? 5.293 -0.931 -5.895 1 48.19 77 TYR A CA 1
ATOM 614 C C . TYR A 1 77 ? 4.219 0.029 -5.395 1 48.19 77 TYR A C 1
ATOM 616 O O . TYR A 1 77 ? 4.148 1.177 -5.84 1 48.19 77 TYR A O 1
ATOM 624 N N . ALA A 1 78 ? 3.342 -0.635 -4.754 1 53.66 78 ALA A N 1
ATOM 625 C CA . ALA A 1 78 ? 2.248 0.064 -4.082 1 53.66 78 ALA A CA 1
ATOM 626 C C . ALA A 1 78 ? 2.754 1.312 -3.365 1 53.66 78 ALA A C 1
ATOM 628 O O . ALA A 1 78 ? 3.746 1.256 -2.637 1 53.66 78 ALA A O 1
ATOM 629 N N . PRO A 1 79 ? 2.369 2.434 -3.814 1 56.69 79 PRO A N 1
ATOM 630 C CA . PRO A 1 79 ? 2.723 3.756 -3.291 1 56.69 79 PRO A CA 1
ATOM 631 C C . PRO A 1 79 ? 2.301 3.945 -1.835 1 56.69 79 PRO A C 1
ATOM 633 O O . PRO A 1 79 ? 1.579 4.895 -1.518 1 56.69 79 PRO A O 1
ATOM 636 N N . VAL A 1 80 ? 2.52 2.877 -0.91 1 67.69 80 VAL A N 1
ATOM 637 C CA . VAL A 1 80 ? 2.184 3.166 0.48 1 67.69 80 VAL A CA 1
ATOM 638 C C . VAL A 1 80 ? 3.4 3.746 1.197 1 67.69 80 VAL A C 1
ATOM 640 O O . VAL A 1 80 ? 4.512 3.225 1.071 1 67.69 80 VAL A O 1
ATOM 643 N N . PHE A 1 81 ? 3.172 4.848 1.852 1 73.94 81 PHE A N 1
ATOM 644 C CA . PHE A 1 81 ? 4.242 5.367 2.695 1 73.94 81 PHE A CA 1
ATOM 645 C C . PHE A 1 81 ? 4.668 4.332 3.729 1 73.94 81 PHE A C 1
ATOM 647 O O . PHE A 1 81 ? 3.832 3.779 4.445 1 73.94 81 PHE A O 1
ATOM 654 N N . PRO A 1 82 ? 5.949 4.039 3.773 1 80.12 82 PRO A N 1
ATOM 655 C CA . PRO A 1 82 ? 6.363 3.125 4.84 1 80.12 82 PRO A CA 1
ATOM 656 C C . PRO A 1 82 ? 6.113 3.697 6.234 1 80.12 82 PRO A C 1
ATOM 658 O O . PRO A 1 82 ? 6.504 4.832 6.52 1 80.12 82 PRO A O 1
ATOM 661 N N . HIS A 1 83 ? 5.438 3.023 7.055 1 82.94 83 HIS A N 1
ATOM 662 C CA . HIS A 1 83 ? 5.066 3.506 8.383 1 82.94 83 HIS A CA 1
ATOM 663 C C . HIS A 1 83 ? 6.301 3.857 9.203 1 82.94 83 HIS A C 1
ATOM 665 O O . HIS A 1 83 ? 6.254 4.758 10.047 1 82.94 83 HIS A O 1
ATOM 671 N N . HIS A 1 84 ? 7.41 3.205 8.945 1 88.5 84 HIS A N 1
ATOM 672 C CA . HIS A 1 84 ? 8.578 3.371 9.797 1 88.5 84 HIS A CA 1
ATOM 673 C C . HIS A 1 84 ? 9.312 4.672 9.477 1 88.5 84 HIS A C 1
ATOM 675 O O . HIS A 1 84 ? 10.242 5.055 10.195 1 88.5 84 HIS A O 1
ATOM 681 N N . TYR A 1 85 ? 8.891 5.355 8.391 1 87.62 85 TYR A N 1
ATOM 682 C CA . TYR A 1 85 ? 9.477 6.656 8.078 1 87.62 85 TYR A CA 1
ATOM 683 C C . TYR A 1 85 ? 9.086 7.691 9.133 1 87.62 85 TYR A C 1
ATOM 685 O O . TYR A 1 85 ? 9.781 8.695 9.312 1 87.62 85 TYR A O 1
ATOM 693 N N . PHE A 1 86 ? 7.977 7.434 9.836 1 83.44 86 PHE A N 1
ATOM 694 C CA . PHE A 1 86 ? 7.426 8.445 10.734 1 83.44 86 PHE A CA 1
ATOM 695 C C . PHE A 1 86 ? 7.461 7.969 12.18 1 83.44 86 PHE A C 1
ATOM 697 O O . PHE A 1 86 ? 7.211 6.793 12.453 1 83.44 86 PHE A O 1
ATOM 704 N N . HIS A 1 87 ? 7.805 8.914 12.938 1 80.06 87 HIS A N 1
ATOM 705 C CA . HIS A 1 87 ? 7.957 8.586 14.352 1 80.06 87 HIS A CA 1
ATOM 706 C C . HIS A 1 87 ? 6.598 8.43 15.031 1 80.06 87 HIS A C 1
ATOM 708 O O . HIS A 1 87 ? 5.66 9.172 14.727 1 80.06 87 HIS A O 1
ATOM 714 N N . LYS A 1 88 ? 6.586 7.422 15.852 1 75.75 88 LYS A N 1
ATOM 715 C CA . LYS A 1 88 ? 5.434 7.227 16.719 1 75.75 88 LYS A CA 1
ATOM 716 C C . LYS A 1 88 ? 5.715 7.75 18.125 1 75.75 88 LYS A C 1
ATOM 718 O O . LYS A 1 88 ? 6.875 7.918 18.516 1 75.75 88 LYS A O 1
ATOM 723 N N . PRO A 1 89 ? 4.664 8.195 18.734 1 73 89 PRO A N 1
ATOM 724 C CA . PRO A 1 89 ? 4.891 8.641 20.109 1 73 89 PRO A CA 1
ATOM 725 C C . PRO A 1 89 ? 5.586 7.586 20.969 1 73 89 PRO A C 1
ATOM 727 O O . PRO A 1 89 ? 5.34 6.391 20.797 1 73 89 PRO A O 1
ATOM 730 N N . LEU A 1 90 ? 6.547 8.156 21.703 1 65 90 LEU A N 1
ATOM 731 C CA . LEU A 1 90 ? 7.219 7.246 22.625 1 65 90 LEU A CA 1
ATOM 732 C C . LEU A 1 90 ? 6.27 6.789 23.734 1 65 90 LEU A C 1
ATOM 734 O O . LEU A 1 90 ? 5.695 7.621 24.438 1 65 90 LEU A O 1
ATOM 738 N N . LEU A 1 91 ? 5.844 5.594 23.672 1 56.84 91 LEU A N 1
ATOM 739 C CA . LEU A 1 91 ? 4.891 5.086 24.641 1 56.84 91 LEU A CA 1
ATOM 740 C C . LEU A 1 91 ? 5.59 4.715 25.953 1 56.84 91 LEU A C 1
ATOM 742 O O . LEU A 1 91 ? 4.941 4.578 26.984 1 56.84 91 LEU A O 1
ATOM 746 N N . SER A 1 92 ? 6.906 4.367 25.859 1 55.56 92 SER A N 1
ATOM 747 C CA . SER A 1 92 ? 7.59 4.062 27.109 1 55.56 92 SER A CA 1
ATOM 748 C C . SER A 1 92 ? 8.773 4.996 27.344 1 55.56 92 SER A C 1
ATOM 750 O O . SER A 1 92 ? 9.43 5.41 26.375 1 55.56 92 SER A O 1
ATOM 752 N N . ASN A 1 93 ? 8.75 5.746 28.406 1 52.28 93 ASN A N 1
ATOM 753 C CA . ASN A 1 93 ? 9.883 6.562 28.828 1 52.28 93 ASN A CA 1
ATOM 754 C C . ASN A 1 93 ? 11.125 5.711 29.094 1 52.28 93 ASN A C 1
ATOM 756 O O . ASN A 1 93 ? 12.062 6.168 29.734 1 52.28 93 ASN A O 1
ATOM 760 N N . GLU A 1 94 ? 11.062 4.508 28.734 1 52.72 94 GLU A N 1
ATOM 761 C CA . GLU A 1 94 ? 12.203 3.688 29.125 1 52.72 94 GLU A CA 1
ATOM 762 C C . GLU A 1 94 ? 13.453 4.066 28.328 1 52.72 94 GLU A C 1
ATOM 764 O O . GLU A 1 94 ? 13.422 4.105 27.094 1 52.72 94 GLU A O 1
ATOM 769 N N . THR A 1 95 ? 14.25 5.016 28.859 1 55.44 95 THR A N 1
ATOM 770 C CA . THR A 1 95 ? 15.594 5.215 28.312 1 55.44 95 THR A CA 1
ATOM 771 C C . THR A 1 95 ? 16.453 3.969 28.516 1 55.44 95 THR A C 1
ATOM 773 O O . THR A 1 95 ? 16.438 3.363 29.594 1 55.44 95 THR A O 1
ATOM 776 N N . TYR A 1 96 ? 16.812 3.33 27.391 1 54.41 96 TYR A N 1
ATOM 777 C CA . TYR A 1 96 ? 17.609 2.117 27.531 1 54.41 96 TYR A CA 1
ATOM 778 C C . TYR A 1 96 ? 19.109 2.439 27.5 1 54.41 96 TYR A C 1
ATOM 780 O O . TYR A 1 96 ? 19.562 3.248 26.703 1 54.41 96 TYR A O 1
ATOM 788 N N . ASP A 1 97 ? 19.797 2.383 28.672 1 56.62 97 ASP A N 1
ATOM 789 C CA . ASP A 1 97 ? 21.25 2.488 28.766 1 56.62 97 ASP A CA 1
ATOM 790 C C . ASP A 1 97 ? 21.938 1.327 28.062 1 56.62 97 ASP A C 1
ATOM 792 O O . ASP A 1 97 ? 21.672 0.161 28.359 1 56.62 97 ASP A O 1
ATOM 796 N N . LEU A 1 98 ? 22.641 1.611 26.938 1 56.06 98 LEU A N 1
ATOM 797 C CA . LEU A 1 98 ? 23.359 0.642 26.109 1 56.06 98 LEU A CA 1
ATOM 798 C C . LEU A 1 98 ? 24.422 -0.085 26.922 1 56.06 98 LEU A C 1
ATOM 800 O O . LEU A 1 98 ? 25.016 -1.05 26.453 1 56.06 98 LEU A O 1
ATOM 804 N N . LYS A 1 99 ? 25.094 0.603 28 1 51.62 99 LYS A N 1
ATOM 805 C CA . LYS A 1 99 ? 26.188 -0.074 28.688 1 51.62 99 LYS A CA 1
ATOM 806 C C . LYS A 1 99 ? 25.891 -1.562 28.844 1 51.62 99 LYS A C 1
ATOM 808 O O . LYS A 1 99 ? 26.734 -2.316 29.328 1 51.62 99 LYS A O 1
ATOM 813 N N . ARG A 1 100 ? 24.594 -1.884 28.938 1 45.84 100 ARG A N 1
ATOM 814 C CA . ARG A 1 100 ? 24.469 -3.303 29.25 1 45.84 100 ARG A CA 1
ATOM 815 C C . ARG A 1 100 ? 24.594 -4.156 28 1 45.84 100 ARG A C 1
ATOM 817 O O . ARG A 1 100 ? 24.047 -3.816 26.938 1 45.84 100 ARG A O 1
ATOM 824 N N . SER A 1 101 ? 25.594 -4.887 27.656 1 46.03 101 SER A N 1
ATOM 825 C CA . SER A 1 101 ? 26.109 -5.781 26.625 1 46.03 101 SER A CA 1
ATOM 826 C C . SER A 1 101 ? 24.984 -6.355 25.766 1 46.03 101 SER A C 1
ATOM 828 O O . SER A 1 101 ? 25.234 -7.043 24.781 1 46.03 101 SER A O 1
ATOM 830 N N . TYR A 1 102 ? 23.672 -6.223 26.141 1 48.56 102 TYR A N 1
ATOM 831 C CA . TYR A 1 102 ? 22.656 -7.156 25.672 1 48.56 102 TYR A CA 1
ATOM 832 C C . TYR A 1 102 ? 21.984 -6.641 24.406 1 48.56 102 TYR A C 1
ATOM 834 O O . TYR A 1 102 ? 20.984 -7.203 23.953 1 48.56 102 TYR A O 1
ATOM 842 N N . PHE A 1 103 ? 22.484 -5.586 23.922 1 53.84 103 PHE A N 1
ATOM 843 C CA . PHE A 1 103 ? 21.625 -5.051 22.875 1 53.84 103 PHE A CA 1
ATOM 844 C C . PHE A 1 103 ? 21.656 -5.938 21.641 1 53.84 103 PHE A C 1
ATOM 846 O O . PHE A 1 103 ? 20.672 -6.035 20.906 1 53.84 103 PHE A O 1
ATOM 853 N N . LYS A 1 104 ? 22.875 -6.512 21.375 1 53.97 104 LYS A N 1
ATOM 854 C CA . LYS A 1 104 ? 22.984 -7.199 20.094 1 53.97 104 LYS A CA 1
ATOM 855 C C . LYS A 1 104 ? 22.062 -8.406 20.031 1 53.97 104 LYS A C 1
ATOM 857 O O . LYS A 1 104 ? 21.531 -8.75 18.969 1 53.97 104 LYS A O 1
ATOM 862 N N . LYS A 1 105 ? 21.875 -8.875 21.25 1 60.56 105 LYS A N 1
ATOM 863 C CA . LYS A 1 105 ? 21.094 -10.102 21.188 1 60.56 105 LYS A CA 1
ATOM 864 C C . LYS A 1 105 ? 19.594 -9.812 21.266 1 60.56 105 LYS A C 1
ATOM 866 O O . LYS A 1 105 ? 18.766 -10.633 20.844 1 60.56 105 LYS A O 1
ATOM 871 N N . GLU A 1 106 ? 19.328 -8.578 21.656 1 81.56 106 GLU A N 1
ATOM 872 C CA . GLU A 1 106 ? 17.906 -8.273 21.734 1 81.56 106 GLU A CA 1
ATOM 873 C C . GLU A 1 106 ? 17.547 -7.094 20.844 1 81.56 106 GLU A C 1
ATOM 875 O O . GLU A 1 106 ? 17.5 -5.949 21.297 1 81.56 106 GLU A O 1
ATOM 880 N N . THR A 1 107 ? 17.344 -7.348 19.609 1 85.5 107 THR A N 1
ATOM 881 C CA . THR A 1 107 ? 17.109 -6.34 18.578 1 85.5 107 THR A CA 1
ATOM 882 C C . THR A 1 107 ? 15.914 -5.461 18.953 1 85.5 107 THR A C 1
ATOM 884 O O . THR A 1 107 ? 15.875 -4.277 18.609 1 85.5 107 THR A O 1
ATOM 887 N N . ASP A 1 108 ? 15.023 -5.961 19.734 1 86 108 ASP A N 1
ATOM 888 C CA . ASP A 1 108 ? 13.891 -5.156 20.172 1 86 108 ASP A CA 1
ATOM 889 C C . ASP A 1 108 ? 14.344 -4.016 21.078 1 86 108 ASP A C 1
ATOM 891 O O . ASP A 1 108 ? 13.852 -2.893 20.969 1 86 108 ASP A O 1
ATOM 895 N N . LYS A 1 109 ? 15.242 -4.359 21.891 1 85.81 109 LYS A N 1
ATOM 896 C CA . LYS A 1 109 ? 15.773 -3.344 22.797 1 85.81 109 LYS A CA 1
ATOM 897 C C . LYS A 1 109 ? 16.578 -2.297 22.031 1 85.81 109 LYS A C 1
ATOM 899 O O . LYS A 1 109 ? 16.547 -1.111 22.375 1 85.81 109 LYS A O 1
ATOM 904 N N . LEU A 1 110 ? 17.359 -2.758 21.047 1 90.25 110 LEU A N 1
ATOM 905 C CA . LEU A 1 110 ? 18.125 -1.82 20.219 1 90.25 110 LEU A CA 1
ATOM 906 C C . LEU A 1 110 ? 17.188 -0.865 19.484 1 90.25 110 LEU A C 1
ATOM 908 O O . LEU A 1 110 ? 17.469 0.333 19.391 1 90.25 110 LEU A O 1
ATOM 912 N N . ASP A 1 111 ? 16.141 -1.374 18.969 1 90.81 111 ASP A N 1
ATOM 913 C CA . ASP A 1 111 ? 15.172 -0.534 18.266 1 90.81 111 ASP A CA 1
ATOM 914 C C . ASP A 1 111 ? 14.602 0.537 19.188 1 90.81 111 ASP A C 1
ATOM 916 O O . ASP A 1 111 ? 14.438 1.689 18.797 1 90.81 111 ASP A O 1
ATOM 920 N N . ILE A 1 112 ? 14.273 0.143 20.391 1 86.38 112 ILE A N 1
ATOM 921 C CA . ILE A 1 112 ? 13.766 1.091 21.375 1 86.38 112 ILE A CA 1
ATOM 922 C C . ILE A 1 112 ? 14.82 2.152 21.672 1 86.38 112 ILE A C 1
ATOM 924 O O . ILE A 1 112 ? 14.508 3.342 21.766 1 86.38 112 ILE A O 1
ATOM 928 N N . TYR A 1 113 ? 16.062 1.692 21.797 1 86.25 113 TYR A N 1
ATOM 929 C CA . TYR A 1 113 ? 17.172 2.609 22 1 86.25 113 TYR A CA 1
ATOM 930 C C . TYR A 1 113 ? 17.266 3.629 20.875 1 86.25 113 TYR A C 1
ATOM 932 O O . TYR A 1 113 ? 17.344 4.832 21.125 1 86.25 113 TYR A O 1
ATOM 940 N N . LEU A 1 114 ? 17.281 3.148 19.734 1 90.62 114 LEU A N 1
ATOM 941 C CA . LEU A 1 114 ? 17.406 4.031 18.578 1 90.62 114 LEU A CA 1
ATOM 942 C C . LEU A 1 114 ? 16.25 5.016 18.516 1 90.62 114 LEU A C 1
ATOM 944 O O . LEU A 1 114 ? 16.453 6.211 18.281 1 90.62 114 LEU A O 1
ATOM 948 N N . HIS A 1 115 ? 15.062 4.598 18.812 1 87.62 115 HIS A N 1
ATOM 949 C CA . HIS A 1 115 ? 13.883 5.453 18.781 1 87.62 115 HIS A CA 1
ATOM 950 C C . HIS A 1 115 ? 13.945 6.516 19.859 1 87.62 115 HIS A C 1
ATOM 952 O O . HIS A 1 115 ? 13.438 7.629 19.672 1 87.62 115 HIS A O 1
ATOM 958 N N . SER A 1 116 ? 14.539 6.18 20.906 1 85.75 116 SER A N 1
ATOM 959 C CA . SER A 1 116 ? 14.562 7.082 22.062 1 85.75 116 SER A CA 1
ATOM 960 C C . SER A 1 116 ? 15.523 8.242 21.828 1 85.75 116 SER A C 1
ATOM 962 O O . SER A 1 116 ? 15.453 9.266 22.516 1 85.75 116 SER A O 1
ATOM 964 N N . TYR A 1 117 ? 16.438 8.102 20.875 1 88.75 117 TYR A N 1
ATOM 965 C CA . TYR A 1 117 ? 17.469 9.117 20.766 1 88.75 117 TYR A CA 1
ATOM 966 C C . TYR A 1 117 ? 17.328 9.891 19.453 1 88.75 117 TYR A C 1
ATOM 968 O O . TYR A 1 117 ? 18.266 10.594 19.047 1 88.75 117 TYR A O 1
ATOM 976 N N . VAL A 1 118 ? 16.234 9.703 18.797 1 90.25 118 VAL A N 1
ATOM 977 C CA . VAL A 1 118 ? 15.938 10.602 17.688 1 90.25 118 VAL A CA 1
ATOM 978 C C . VAL A 1 118 ? 15.523 11.969 18.234 1 90.25 118 VAL A C 1
ATOM 980 O O . VAL A 1 118 ? 15.227 12.109 19.422 1 90.25 118 VAL A O 1
ATOM 983 N N . VAL A 1 119 ? 15.555 12.969 17.359 1 87.25 119 VAL A N 1
ATOM 984 C CA . VAL A 1 119 ? 15.047 14.273 17.766 1 87.25 119 VAL A CA 1
ATOM 985 C C . VAL A 1 119 ? 13.523 14.258 17.781 1 87.25 119 VAL A C 1
ATOM 987 O O . VAL A 1 119 ? 12.891 14.266 16.719 1 87.25 119 VAL A O 1
ATOM 990 N N . GLN A 1 120 ? 12.953 14.18 18.875 1 73.31 120 GLN A N 1
ATOM 991 C CA . GLN A 1 120 ? 11.516 14.008 19.016 1 73.31 120 GLN A CA 1
ATOM 992 C C . GLN A 1 120 ? 10.766 15.266 18.594 1 73.31 120 GLN A C 1
ATOM 994 O O . GLN A 1 120 ? 9.688 15.18 18 1 73.31 120 GLN A O 1
ATOM 999 N N . ASP A 1 121 ? 11.375 16.453 18.984 1 78.12 121 ASP A N 1
ATOM 1000 C CA . ASP A 1 121 ? 10.711 17.703 18.609 1 78.12 121 ASP A CA 1
ATOM 1001 C C . ASP A 1 121 ? 11.734 18.766 18.219 1 78.12 121 ASP A C 1
ATOM 1003 O O . ASP A 1 121 ? 12.133 19.578 19.047 1 78.12 121 ASP A O 1
ATOM 1007 N N . ILE A 1 122 ? 12.031 18.797 17 1 84.62 122 ILE A N 1
ATOM 1008 C CA . ILE A 1 122 ? 13.031 19.719 16.484 1 84.62 122 ILE A CA 1
ATOM 1009 C C . ILE A 1 122 ? 12.523 21.156 16.594 1 84.62 122 ILE A C 1
ATOM 1011 O O . ILE A 1 122 ? 13.312 22.094 16.625 1 84.62 122 ILE A O 1
ATOM 1015 N N . LEU A 1 123 ? 11.25 21.312 16.734 1 84.88 123 LEU A N 1
ATOM 1016 C CA . LEU A 1 123 ? 10.641 22.641 16.75 1 84.88 123 LEU A CA 1
ATOM 1017 C C . LEU A 1 123 ? 10.984 23.375 18.047 1 84.88 123 LEU A C 1
ATOM 1019 O O . LEU A 1 123 ? 10.906 24.609 18.109 1 84.88 123 LEU A O 1
ATOM 1023 N N . THR A 1 124 ? 11.32 22.656 19.047 1 83.62 124 THR A N 1
ATOM 1024 C CA . THR A 1 124 ? 11.609 23.25 20.344 1 83.62 124 THR A CA 1
ATOM 1025 C C . THR A 1 124 ? 13.086 23.625 20.453 1 83.62 124 THR A C 1
ATOM 1027 O O . THR A 1 124 ? 13.516 24.219 21.438 1 83.62 124 THR A O 1
ATOM 1030 N N . THR A 1 125 ? 13.906 23.312 19.469 1 86.31 125 THR A N 1
ATOM 1031 C CA . THR A 1 125 ? 15.336 23.594 19.5 1 86.31 125 THR A CA 1
ATOM 1032 C C . THR A 1 125 ? 15.633 24.953 18.875 1 86.31 125 THR A C 1
ATOM 1034 O O . THR A 1 125 ? 14.734 25.609 18.375 1 86.31 125 THR A O 1
ATOM 1037 N N . GLU A 1 126 ? 16.922 25.312 18.984 1 89.19 126 GLU A N 1
ATOM 1038 C CA . GLU A 1 126 ? 17.359 26.578 18.406 1 89.19 126 GLU A CA 1
ATOM 1039 C C . GLU A 1 126 ? 17.688 26.406 16.922 1 89.19 126 GLU A C 1
ATOM 1041 O O . GLU A 1 126 ? 18.094 27.375 16.266 1 89.19 126 GLU A O 1
ATOM 1046 N N . PHE A 1 127 ? 17.5 25.234 16.469 1 91.5 127 PHE A N 1
ATOM 1047 C CA . PHE A 1 127 ? 17.781 24.953 15.062 1 91.5 127 PHE A CA 1
ATOM 1048 C C . PHE A 1 127 ? 16.516 25.094 14.227 1 91.5 127 PHE A C 1
ATOM 1050 O O . PHE A 1 127 ? 15.43 24.688 14.656 1 91.5 127 PHE A O 1
ATOM 1057 N N . ALA A 1 128 ? 16.703 25.734 13.086 1 89.56 128 ALA A N 1
ATOM 1058 C CA . ALA A 1 128 ? 15.625 25.641 12.109 1 89.56 128 ALA A CA 1
ATOM 1059 C C . ALA A 1 128 ? 15.414 24.188 11.672 1 89.56 128 ALA A C 1
ATOM 1061 O O . ALA A 1 128 ? 16.375 23.438 11.508 1 89.56 128 ALA A O 1
ATOM 1062 N N . PRO A 1 129 ? 14.195 23.719 11.539 1 90.06 129 PRO A N 1
ATOM 1063 C CA . PRO A 1 129 ? 13.945 22.344 11.094 1 90.06 129 PRO A CA 1
ATOM 1064 C C . PRO A 1 129 ? 14.188 22.141 9.602 1 90.06 129 PRO A C 1
ATOM 1066 O O . PRO A 1 129 ? 13.312 21.656 8.891 1 90.06 129 PRO A O 1
ATOM 1069 N N . VAL A 1 130 ? 15.312 22.578 9.164 1 91.38 130 VAL A N 1
ATOM 1070 C CA . VAL A 1 130 ? 15.719 22.5 7.77 1 91.38 130 VAL A CA 1
ATOM 1071 C C . VAL A 1 130 ? 17.031 21.719 7.648 1 91.38 130 VAL A C 1
ATOM 1073 O O . VAL A 1 130 ? 17.969 21.938 8.414 1 91.38 130 VAL A O 1
ATOM 1076 N N . VAL A 1 131 ? 17 20.797 6.742 1 95.06 131 VAL A N 1
ATOM 1077 C CA . VAL A 1 131 ? 18.203 20 6.496 1 95.06 131 VAL A CA 1
ATOM 1078 C C . VAL A 1 131 ? 18.594 20.109 5.023 1 95.06 131 VAL A C 1
ATOM 1080 O O . VAL A 1 131 ? 17.719 20.125 4.145 1 95.06 131 VAL A O 1
ATOM 1083 N N . HIS A 1 132 ? 19.891 20.25 4.82 1 96.69 132 HIS A N 1
ATOM 1084 C CA . HIS A 1 132 ? 20.469 20.234 3.486 1 96.69 132 HIS A CA 1
ATOM 1085 C C . HIS A 1 132 ? 21.422 19.047 3.314 1 96.69 132 HIS A C 1
ATOM 1087 O O . HIS A 1 132 ? 22.406 18.938 4.035 1 96.69 132 HIS A O 1
ATOM 1093 N N . VAL A 1 133 ? 21.062 18.156 2.455 1 98.12 133 VAL A N 1
ATOM 1094 C CA . VAL A 1 133 ? 21.953 17.062 2.072 1 98.12 133 VAL A CA 1
ATOM 1095 C C . VAL A 1 133 ? 22.656 17.406 0.757 1 98.12 133 VAL A C 1
ATOM 1097 O O . VAL A 1 133 ? 22 17.75 -0.228 1 98.12 133 VAL A O 1
ATOM 1100 N N . ILE A 1 134 ? 23.953 17.328 0.765 1 97.94 134 ILE A N 1
ATOM 1101 C CA . ILE A 1 134 ? 24.734 17.734 -0.395 1 97.94 134 ILE A CA 1
ATOM 1102 C C . ILE A 1 134 ? 25.25 16.5 -1.126 1 97.94 134 ILE A C 1
ATOM 1104 O O . ILE A 1 134 ? 26.141 15.805 -0.629 1 97.94 134 ILE A O 1
ATOM 1108 N N . TRP A 1 135 ? 24.688 16.188 -2.254 1 97.44 135 TRP A N 1
ATOM 1109 C CA . TRP A 1 135 ? 25.109 15.062 -3.084 1 97.44 135 TRP A CA 1
ATOM 1110 C C . TRP A 1 135 ? 26.234 15.461 -4.023 1 97.44 135 TRP A C 1
ATOM 1112 O O . TRP A 1 135 ? 26.031 16.25 -4.949 1 97.44 135 TRP A O 1
ATOM 1122 N N . CYS A 1 136 ? 27.422 14.875 -3.865 1 95.25 136 CYS A N 1
ATOM 1123 C CA . CYS A 1 136 ? 28.609 15.305 -4.598 1 95.25 136 CYS A CA 1
ATOM 1124 C C . CYS A 1 136 ? 29.094 14.203 -5.531 1 95.25 136 CYS A C 1
ATOM 1126 O O . CYS A 1 136 ? 30.203 14.289 -6.078 1 95.25 136 CYS A O 1
ATOM 1128 N N . ASP A 1 137 ? 28.453 13.109 -5.738 1 93.19 137 ASP A N 1
ATOM 1129 C CA . ASP A 1 137 ? 28.906 11.984 -6.543 1 93.19 137 ASP A CA 1
ATOM 1130 C C . ASP A 1 137 ? 28.547 12.18 -8.016 1 93.19 137 ASP A C 1
ATOM 1132 O O . ASP A 1 137 ? 27.859 13.141 -8.367 1 93.19 137 ASP A O 1
ATOM 1136 N N . VAL A 1 138 ? 29.359 11.273 -8.75 1 86.62 138 VAL A N 1
ATOM 1137 C CA . VAL A 1 138 ? 29.078 11.203 -10.18 1 86.62 138 VAL A CA 1
ATOM 1138 C C . VAL A 1 138 ? 28.516 9.836 -10.531 1 86.62 138 VAL A C 1
ATOM 1140 O O . VAL A 1 138 ? 28.828 8.836 -9.867 1 86.62 138 VAL A O 1
ATOM 1143 N N . GLY A 1 139 ? 27.297 9.68 -11.039 1 92.06 139 GLY A N 1
ATOM 1144 C CA . GLY A 1 139 ? 26.672 8.406 -11.359 1 92.06 139 GLY A CA 1
ATOM 1145 C C . GLY A 1 139 ? 25.281 8.266 -10.805 1 92.06 139 GLY A C 1
ATOM 1146 O O . GLY A 1 139 ? 24.516 9.242 -10.766 1 92.06 139 GLY A O 1
ATOM 1147 N N . PRO A 1 140 ? 25.109 6.949 -10.367 1 93.06 140 PRO A N 1
ATOM 1148 C CA . PRO A 1 140 ? 23.75 6.75 -9.859 1 93.06 140 PRO A CA 1
ATOM 1149 C C . PRO A 1 140 ? 23.594 7.148 -8.391 1 93.06 140 PRO A C 1
ATOM 1151 O O . PRO A 1 140 ? 24.594 7.215 -7.664 1 93.06 140 PRO A O 1
ATOM 1154 N N . PHE A 1 141 ? 22.438 7.602 -8.016 1 95.5 141 PHE A N 1
ATOM 1155 C CA . PHE A 1 141 ? 22.078 7.738 -6.609 1 95.5 141 PHE A CA 1
ATOM 1156 C C . PHE A 1 141 ? 22 6.375 -5.938 1 95.5 141 PHE A C 1
ATOM 1158 O O . PHE A 1 141 ? 21.062 5.605 -6.203 1 95.5 141 PHE A O 1
ATOM 1165 N N . THR A 1 142 ? 22.953 6.02 -5.082 1 96.5 142 THR A N 1
ATOM 1166 C CA . THR A 1 142 ? 23.125 4.664 -4.57 1 96.5 142 THR A CA 1
ATOM 1167 C C . THR A 1 142 ? 22.406 4.484 -3.242 1 96.5 142 THR A C 1
ATOM 1169 O O . THR A 1 142 ? 21.766 5.418 -2.746 1 96.5 142 THR A O 1
ATOM 1172 N N . PHE A 1 143 ? 22.484 3.252 -2.668 1 97.25 143 PHE A N 1
ATOM 1173 C CA . PHE A 1 143 ? 21.859 2.918 -1.393 1 97.25 143 PHE A CA 1
ATOM 1174 C C . PHE A 1 143 ? 22.484 3.727 -0.258 1 97.25 143 PHE A C 1
ATOM 1176 O O . PHE A 1 143 ? 21.797 4.105 0.688 1 97.25 143 PHE A O 1
ATOM 1183 N N . ALA A 1 144 ? 23.719 4.051 -0.352 1 97.31 144 ALA A N 1
ATOM 1184 C CA . ALA A 1 144 ? 24.375 4.891 0.644 1 97.31 144 ALA A CA 1
ATOM 1185 C C . ALA A 1 144 ? 23.734 6.273 0.709 1 97.31 144 ALA A C 1
ATOM 1187 O O . ALA A 1 144 ? 23.484 6.797 1.798 1 97.31 144 ALA A O 1
ATOM 1188 N N . HIS A 1 145 ? 23.5 6.887 -0.434 1 97.88 145 HIS A N 1
ATOM 1189 C CA . HIS A 1 145 ? 22.828 8.172 -0.492 1 97.88 145 HIS A CA 1
ATOM 1190 C C . HIS A 1 145 ? 21.422 8.086 0.088 1 97.88 145 HIS A C 1
ATOM 1192 O O . HIS A 1 145 ? 21 8.969 0.836 1 97.88 145 HIS A O 1
ATOM 1198 N N . PHE A 1 146 ? 20.781 6.969 -0.282 1 97.69 146 PHE A N 1
ATOM 1199 C CA . PHE A 1 146 ? 19.438 6.703 0.224 1 97.69 146 PHE A CA 1
ATOM 1200 C C . PHE A 1 146 ? 19.422 6.68 1.748 1 97.69 146 PHE A C 1
ATOM 1202 O O . PHE A 1 146 ? 18.594 7.332 2.379 1 97.69 146 PHE A O 1
ATOM 1209 N N . LEU A 1 147 ? 20.344 5.961 2.33 1 98.19 147 LEU A N 1
ATOM 1210 C CA . LEU A 1 147 ? 20.453 5.863 3.781 1 98.19 147 LEU A CA 1
ATOM 1211 C C . LEU A 1 147 ? 20.703 7.234 4.402 1 98.19 147 LEU A C 1
ATOM 1213 O O . LEU A 1 147 ? 20.172 7.547 5.469 1 98.19 147 LEU A O 1
ATOM 1217 N N . THR A 1 148 ? 21.484 8.039 3.732 1 98.06 148 THR A N 1
ATOM 1218 C CA . THR A 1 148 ? 21.812 9.359 4.258 1 98.06 148 THR A CA 1
ATOM 1219 C C . THR A 1 148 ? 20.578 10.234 4.328 1 98.06 148 THR A C 1
ATOM 1221 O O . THR A 1 148 ? 20.266 10.789 5.383 1 98.06 148 THR A O 1
ATOM 1224 N N . VAL A 1 149 ? 19.875 10.281 3.242 1 97.94 149 VAL A N 1
ATOM 1225 C CA . VAL A 1 149 ? 18.703 11.125 3.176 1 97.94 149 VAL A CA 1
ATOM 1226 C C . VAL A 1 149 ? 17.656 10.633 4.172 1 97.94 149 VAL A C 1
ATOM 1228 O O . VAL A 1 149 ? 17.109 11.414 4.953 1 97.94 149 VAL A O 1
ATOM 1231 N N . LEU A 1 150 ? 17.422 9.344 4.203 1 97.38 150 LEU A N 1
ATOM 1232 C CA . LEU A 1 150 ? 16.375 8.797 5.059 1 97.38 150 LEU A CA 1
ATOM 1233 C C . LEU A 1 150 ? 16.75 8.914 6.527 1 97.38 150 LEU A C 1
ATOM 1235 O O . LEU A 1 150 ? 15.891 9.172 7.379 1 97.38 150 LEU A O 1
ATOM 1239 N N . SER A 1 151 ? 18.031 8.656 6.844 1 97.75 151 SER A N 1
ATOM 1240 C CA . SER A 1 151 ? 18.453 8.781 8.234 1 97.75 151 SER A CA 1
ATOM 1241 C C . SER A 1 151 ? 18.266 10.203 8.742 1 97.75 151 SER A C 1
ATOM 1243 O O . SER A 1 151 ? 17.844 10.406 9.883 1 97.75 151 SER A O 1
ATOM 1245 N N . THR A 1 152 ? 18.562 11.227 7.883 1 96.31 152 THR A N 1
ATOM 1246 C CA . THR A 1 152 ? 18.391 12.625 8.273 1 96.31 152 THR A CA 1
ATOM 1247 C C . THR A 1 152 ? 16.922 12.93 8.516 1 96.31 152 THR A C 1
ATOM 1249 O O . THR A 1 152 ? 16.578 13.648 9.461 1 96.31 152 THR A O 1
ATOM 1252 N N . PHE A 1 153 ? 16.109 12.367 7.738 1 94.38 153 PHE A N 1
ATOM 1253 C CA . PHE A 1 153 ? 14.68 12.562 7.91 1 94.38 153 PHE A CA 1
ATOM 1254 C C . PHE A 1 153 ? 14.188 11.922 9.203 1 94.38 153 PHE A C 1
ATOM 1256 O O . PHE A 1 153 ? 13.484 12.555 9.992 1 94.38 153 PHE A O 1
ATOM 1263 N N . LYS A 1 154 ? 14.555 10.727 9.414 1 93.94 154 LYS A N 1
ATOM 1264 C CA . LYS A 1 154 ? 14.055 9.961 10.555 1 93.94 154 LYS A CA 1
ATOM 1265 C C . LYS A 1 154 ? 14.617 10.5 11.867 1 93.94 154 LYS A C 1
ATOM 1267 O O . LYS A 1 154 ? 13.914 10.523 12.883 1 93.94 154 LYS A O 1
ATOM 1272 N N . VAL A 1 155 ? 15.852 10.875 11.859 1 95 155 VAL A N 1
ATOM 1273 C CA . VAL A 1 155 ? 16.531 11.242 13.102 1 95 155 VAL A CA 1
ATOM 1274 C C . VAL A 1 155 ? 16.203 12.688 13.469 1 95 155 VAL A C 1
ATOM 1276 O O . VAL A 1 155 ? 16.016 13.016 14.641 1 95 155 VAL A O 1
ATOM 1279 N N . LEU A 1 156 ? 16.078 13.547 12.414 1 92.81 156 LEU A N 1
ATOM 1280 C CA . LEU A 1 156 ? 15.961 14.969 12.695 1 92.81 156 LEU A CA 1
ATOM 1281 C C . LEU A 1 156 ? 14.539 15.461 12.445 1 92.81 156 LEU A C 1
ATOM 1283 O O . LEU A 1 156 ? 14.164 16.547 12.883 1 92.81 156 LEU A O 1
ATOM 1287 N N . SER A 1 157 ? 13.742 14.766 11.688 1 88.56 157 SER A N 1
ATOM 1288 C CA . SER A 1 157 ? 12.352 15.094 11.367 1 88.56 157 SER A CA 1
ATOM 1289 C C . SER A 1 157 ? 12.227 16.531 10.867 1 88.56 157 SER A C 1
ATOM 1291 O O . SER A 1 157 ? 11.43 17.312 11.398 1 88.56 157 SER A O 1
ATOM 1293 N N . PRO A 1 158 ? 12.945 16.859 9.828 1 90.44 158 PRO A N 1
ATOM 1294 C CA . PRO A 1 158 ? 12.906 18.234 9.328 1 90.44 158 PRO A CA 1
ATOM 1295 C C . PRO A 1 158 ? 11.586 18.578 8.641 1 90.44 158 PRO A C 1
ATOM 1297 O O . PRO A 1 158 ? 10.898 17.688 8.148 1 90.44 158 PRO A O 1
ATOM 1300 N N . SER A 1 159 ? 11.273 19.875 8.648 1 83.38 159 SER A N 1
ATOM 1301 C CA . SER A 1 159 ? 10.117 20.344 7.895 1 83.38 159 SER A CA 1
ATOM 1302 C C . SER A 1 159 ? 10.414 20.406 6.402 1 83.38 159 SER A C 1
ATOM 1304 O O . SER A 1 159 ? 9.5 20.281 5.578 1 83.38 159 SER A O 1
ATOM 1306 N N . VAL A 1 160 ? 11.656 20.672 6.148 1 84.94 160 VAL A N 1
ATOM 1307 C CA . VAL A 1 160 ? 12.117 20.688 4.762 1 84.94 160 VAL A CA 1
ATOM 1308 C C . VAL A 1 160 ? 13.453 19.953 4.652 1 84.94 160 VAL A C 1
ATOM 1310 O O . VAL A 1 160 ? 14.352 20.172 5.477 1 84.94 160 VAL A O 1
ATOM 1313 N N . LEU A 1 161 ? 13.5 19.125 3.709 1 91.88 161 LEU A N 1
ATOM 1314 C CA . LEU A 1 161 ? 14.727 18.391 3.4 1 91.88 161 LEU A CA 1
ATOM 1315 C C . LEU A 1 161 ? 15.203 18.703 1.982 1 91.88 161 LEU A C 1
ATOM 1317 O O . LEU A 1 161 ? 14.633 18.188 1.014 1 91.88 161 LEU A O 1
ATOM 1321 N N . ASN A 1 162 ? 16.25 19.547 1.901 1 93.12 162 ASN A N 1
ATOM 1322 C CA . ASN A 1 162 ? 16.797 19.938 0.608 1 93.12 162 ASN A CA 1
ATOM 1323 C C . ASN A 1 162 ? 17.891 18.984 0.156 1 93.12 162 ASN A C 1
ATOM 1325 O O . ASN A 1 162 ? 18.859 18.734 0.885 1 93.12 162 ASN A O 1
ATOM 1329 N N . LEU A 1 163 ? 17.719 18.375 -0.949 1 96.31 163 LEU A N 1
ATOM 1330 C CA . LEU A 1 163 ? 18.766 17.594 -1.595 1 96.31 163 LEU A CA 1
ATOM 1331 C C . LEU A 1 163 ? 19.422 18.391 -2.711 1 96.31 163 LEU A C 1
ATOM 1333 O O . LEU A 1 163 ? 18.828 18.609 -3.764 1 96.31 163 LEU A O 1
ATOM 1337 N N . HIS A 1 164 ? 20.641 18.828 -2.416 1 96.5 164 HIS A N 1
ATOM 1338 C CA . HIS A 1 164 ? 21.406 19.594 -3.404 1 96.5 164 HIS A CA 1
ATOM 1339 C C . HIS A 1 164 ? 22.156 18.656 -4.344 1 96.5 164 HIS A C 1
ATOM 1341 O O . HIS A 1 164 ? 22.969 17.844 -3.896 1 96.5 164 HIS A O 1
ATOM 1347 N N . ILE A 1 165 ? 21.875 18.797 -5.598 1 95.06 165 ILE A N 1
ATOM 1348 C CA . ILE A 1 165 ? 22.547 17.922 -6.562 1 95.06 165 ILE A CA 1
ATOM 1349 C C . ILE A 1 165 ? 23.328 18.766 -7.562 1 95.06 165 ILE A C 1
ATOM 1351 O O . ILE A 1 165 ? 22.922 19.891 -7.887 1 95.06 165 ILE A O 1
ATOM 1355 N N . ILE A 1 166 ? 24.406 18.234 -8.039 1 90.44 166 ILE A N 1
ATOM 1356 C CA . ILE A 1 166 ? 25.188 18.922 -9.055 1 90.44 166 ILE A CA 1
ATOM 1357 C C . ILE A 1 166 ? 24.609 18.641 -10.438 1 90.44 166 ILE A C 1
ATOM 1359 O O . ILE A 1 166 ? 24.594 19.516 -11.312 1 90.44 166 ILE A O 1
ATOM 1363 N N . LYS A 1 167 ? 24.188 17.438 -10.602 1 87.12 167 LYS A N 1
ATOM 1364 C CA . LYS A 1 167 ? 23.5 16.953 -11.789 1 87.12 167 LYS A CA 1
ATOM 1365 C C . LYS A 1 167 ? 22.516 15.844 -11.445 1 87.12 167 LYS A C 1
ATOM 1367 O O . LYS A 1 167 ? 22.562 15.281 -10.352 1 87.12 167 LYS A O 1
ATOM 1372 N N . GLU A 1 168 ? 21.625 15.602 -12.414 1 87.56 168 GLU A N 1
ATOM 1373 C CA . GLU A 1 168 ? 20.703 14.484 -12.18 1 87.56 168 GLU A CA 1
ATOM 1374 C C . GLU A 1 168 ? 21.453 13.156 -12.109 1 87.56 168 GLU A C 1
ATOM 1376 O O . GLU A 1 168 ? 22.297 12.859 -12.969 1 87.56 168 GLU A O 1
ATOM 1381 N N . PRO A 1 169 ? 21.234 12.43 -11.055 1 90.62 169 PRO A N 1
ATOM 1382 C CA . PRO A 1 169 ? 21.891 11.125 -10.969 1 90.62 169 PRO A CA 1
ATOM 1383 C C . PRO A 1 169 ? 21.562 10.219 -12.156 1 90.62 169 PRO A C 1
ATOM 1385 O O . PRO A 1 169 ? 20.453 10.258 -12.68 1 90.62 169 PRO A O 1
ATOM 1388 N N . ASP A 1 170 ? 22.5 9.398 -12.469 1 86.31 170 ASP A N 1
ATOM 1389 C CA . ASP A 1 170 ? 22.344 8.477 -13.594 1 86.31 170 ASP A CA 1
ATOM 1390 C C . ASP A 1 170 ? 21.344 7.379 -13.273 1 86.31 170 ASP A C 1
ATOM 1392 O O . ASP A 1 170 ? 21.25 6.93 -12.125 1 86.31 170 ASP A O 1
ATOM 1396 N N . LEU A 1 171 ? 20.609 6.984 -14.328 1 81.31 171 LEU A N 1
ATOM 1397 C CA . LEU A 1 171 ? 19.719 5.824 -14.219 1 81.31 171 LEU A CA 1
ATOM 1398 C C . LEU A 1 171 ? 20.266 4.66 -15.047 1 81.31 171 LEU A C 1
ATOM 1400 O O . LEU A 1 171 ? 20.656 4.844 -16.203 1 81.31 171 LEU A O 1
ATOM 1404 N N . ASP A 1 172 ? 20.438 3.559 -14.414 1 82.88 172 ASP A N 1
ATOM 1405 C CA . ASP A 1 172 ? 20.891 2.385 -15.156 1 82.88 172 ASP A CA 1
ATOM 1406 C C . ASP A 1 172 ? 19.781 1.853 -16.062 1 82.88 172 ASP A C 1
ATOM 1408 O O . ASP A 1 172 ? 18.609 2.045 -15.781 1 82.88 172 ASP A O 1
ATOM 1412 N N . PRO A 1 173 ? 20.109 1.145 -17.109 1 74 173 PRO A N 1
ATOM 1413 C CA . PRO A 1 173 ? 19.156 0.731 -18.125 1 74 173 PRO A CA 1
ATOM 1414 C C . PRO A 1 173 ? 18.078 -0.217 -17.594 1 74 173 PRO A C 1
ATOM 1416 O O . PRO A 1 173 ? 16.953 -0.237 -18.094 1 74 173 PRO A O 1
ATOM 1419 N N . ASP A 1 174 ? 18.438 -0.999 -16.547 1 79.31 174 ASP A N 1
ATOM 1420 C CA . ASP A 1 174 ? 17.5 -2.008 -16.062 1 79.31 174 ASP A CA 1
ATOM 1421 C C . ASP A 1 174 ? 16.719 -1.499 -14.852 1 79.31 174 ASP A C 1
ATOM 1423 O O . ASP A 1 174 ? 15.836 -2.188 -14.344 1 79.31 174 ASP A O 1
ATOM 1427 N N . GLY A 1 175 ? 17.047 -0.327 -14.391 1 82 175 GLY A N 1
ATOM 1428 C CA . GLY A 1 175 ? 16.25 0.34 -13.375 1 82 175 GLY A CA 1
ATOM 1429 C C . GLY A 1 175 ? 16.547 -0.165 -11.969 1 82 175 GLY A C 1
ATOM 1430 O O . GLY A 1 175 ? 15.633 -0.27 -11.148 1 82 175 GLY A O 1
ATOM 1431 N N . TYR A 1 176 ? 17.812 -0.578 -11.75 1 88.75 176 TYR A N 1
ATOM 1432 C CA . TYR A 1 176 ? 18.141 -1.029 -10.406 1 88.75 176 TYR A CA 1
ATOM 1433 C C . TYR A 1 176 ? 18.219 0.148 -9.438 1 88.75 176 TYR A C 1
ATOM 1435 O O . TYR A 1 176 ? 17.641 0.101 -8.344 1 88.75 176 TYR A O 1
ATOM 1443 N N . PHE A 1 177 ? 18.906 1.223 -9.805 1 90.31 177 PHE A N 1
ATOM 1444 C CA . PHE A 1 177 ? 19.141 2.363 -8.922 1 90.31 177 PHE A CA 1
ATOM 1445 C C . PHE A 1 177 ? 17.938 3.283 -8.891 1 90.31 177 PHE A C 1
ATOM 1447 O O . PHE A 1 177 ? 17.984 4.395 -9.422 1 90.31 177 PHE A O 1
ATOM 1454 N N . GLN A 1 178 ? 16.938 2.844 -8.148 1 87.06 178 GLN A N 1
ATOM 1455 C CA . GLN A 1 178 ? 15.703 3.602 -8.023 1 87.06 178 GLN A CA 1
ATOM 1456 C C . GLN A 1 178 ? 15.586 4.223 -6.633 1 87.06 178 GLN A C 1
ATOM 1458 O O . GLN A 1 178 ? 14.484 4.566 -6.191 1 87.06 178 GLN A O 1
ATOM 1463 N N . PHE A 1 179 ? 16.656 4.438 -5.98 1 91.44 179 PHE A N 1
ATOM 1464 C CA . PHE A 1 179 ? 16.641 4.895 -4.594 1 91.44 179 PHE A CA 1
ATOM 1465 C C . PHE A 1 179 ? 16.141 6.332 -4.5 1 91.44 179 PHE A C 1
ATOM 1467 O O . PHE A 1 179 ? 15.328 6.66 -3.633 1 91.44 179 PHE A O 1
ATOM 1474 N N . LEU A 1 180 ? 16.609 7.203 -5.387 1 90.69 180 LEU A N 1
ATOM 1475 C CA . LEU A 1 180 ? 16.156 8.594 -5.336 1 90.69 180 LEU A CA 1
ATOM 1476 C C . LEU A 1 180 ? 14.688 8.703 -5.715 1 90.69 180 LEU A C 1
ATOM 1478 O O . LEU A 1 180 ? 13.914 9.352 -5.012 1 90.69 180 LEU A O 1
ATOM 1482 N N . PRO A 1 181 ? 14.242 8.023 -6.762 1 82.19 181 PRO A N 1
ATOM 1483 C CA . PRO A 1 181 ? 12.805 8.047 -7.062 1 82.19 181 PRO A CA 1
ATOM 1484 C C . PRO A 1 181 ? 11.953 7.543 -5.898 1 82.19 181 PRO A C 1
ATOM 1486 O O . PRO A 1 181 ? 10.867 8.07 -5.648 1 82.19 181 PRO A O 1
ATOM 1489 N N . ASP A 1 182 ? 12.406 6.555 -5.195 1 84.25 182 ASP A N 1
ATOM 1490 C CA . ASP A 1 182 ? 11.688 6.047 -4.027 1 84.25 182 ASP A CA 1
ATOM 1491 C C . ASP A 1 182 ? 11.562 7.125 -2.953 1 84.25 182 ASP A C 1
ATOM 1493 O O . ASP A 1 182 ? 10.5 7.285 -2.35 1 84.25 182 ASP A O 1
ATOM 1497 N N . LEU A 1 183 ? 12.656 7.848 -2.742 1 89.25 183 LEU A N 1
ATOM 1498 C CA . LEU A 1 183 ? 12.641 8.914 -1.746 1 89.25 183 LEU A CA 1
ATOM 1499 C C . LEU A 1 183 ? 11.695 10.031 -2.166 1 89.25 183 LEU A C 1
ATOM 1501 O O . LEU A 1 183 ? 10.93 10.547 -1.346 1 89.25 183 LEU A O 1
ATOM 1505 N N . GLU A 1 184 ? 11.781 10.383 -3.377 1 82.25 184 GLU A N 1
ATOM 1506 C CA . GLU A 1 184 ? 10.922 11.445 -3.887 1 82.25 184 GLU A CA 1
ATOM 1507 C C . GLU A 1 184 ? 9.445 11.07 -3.766 1 82.25 184 GLU A C 1
ATOM 1509 O O . GLU A 1 184 ? 8.594 11.938 -3.531 1 82.25 184 GLU A O 1
ATOM 1514 N N . ARG A 1 185 ? 9.25 9.859 -3.877 1 77.31 185 ARG A N 1
ATOM 1515 C CA . ARG A 1 185 ? 7.879 9.367 -3.781 1 77.31 185 ARG A CA 1
ATOM 1516 C C . ARG A 1 185 ? 7.414 9.32 -2.33 1 77.31 185 ARG A C 1
ATOM 1518 O O . ARG A 1 185 ? 6.258 9.625 -2.033 1 77.31 185 ARG A O 1
ATOM 1525 N N . ASP A 1 186 ? 8.289 8.984 -1.454 1 81.69 186 ASP A N 1
ATOM 1526 C CA . ASP A 1 186 ? 7.867 8.57 -0.12 1 81.69 186 ASP A CA 1
ATOM 1527 C C . ASP A 1 186 ? 8.156 9.656 0.913 1 81.69 186 ASP A C 1
ATOM 1529 O O . ASP A 1 186 ? 7.652 9.609 2.035 1 81.69 186 ASP A O 1
ATOM 1533 N N . LEU A 1 187 ? 8.992 10.633 0.622 1 84.44 187 LEU A N 1
ATOM 1534 C CA . LEU A 1 187 ? 9.305 11.703 1.561 1 84.44 187 LEU A CA 1
ATOM 1535 C C . LEU A 1 187 ? 8.68 13.016 1.112 1 84.44 187 LEU A C 1
ATOM 1537 O O . LEU A 1 187 ? 9.227 13.711 0.255 1 84.44 187 LEU A O 1
ATOM 1541 N N . PRO A 1 188 ? 7.637 13.43 1.735 1 76.75 188 PRO A N 1
ATOM 1542 C CA . PRO A 1 188 ? 6.926 14.648 1.321 1 76.75 188 PRO A CA 1
ATOM 1543 C C . PRO A 1 188 ? 7.789 15.898 1.433 1 76.75 188 PRO A C 1
ATOM 1545 O O . PRO A 1 188 ? 7.754 16.766 0.548 1 76.75 188 PRO A O 1
ATOM 1548 N N . PRO A 1 189 ? 8.633 15.992 2.383 1 82.44 189 PRO A N 1
ATOM 1549 C CA . PRO A 1 189 ? 9.367 17.25 2.533 1 82.44 189 PRO A CA 1
ATOM 1550 C C . PRO A 1 189 ? 10.594 17.344 1.621 1 82.44 189 PRO A C 1
ATOM 1552 O O . PRO A 1 189 ? 11.297 18.344 1.617 1 82.44 189 PRO A O 1
ATOM 1555 N N . LEU A 1 190 ? 10.922 16.281 0.902 1 88.56 190 LEU A N 1
ATOM 1556 C CA . LEU A 1 190 ? 12.133 16.25 0.087 1 88.56 190 LEU A CA 1
ATOM 1557 C C . LEU A 1 190 ? 12 17.188 -1.111 1 88.56 190 LEU A C 1
ATOM 1559 O O . LEU A 1 190 ? 11.031 17.109 -1.865 1 88.56 190 LEU A O 1
ATOM 1563 N N . VAL A 1 191 ? 12.945 18.094 -1.201 1 85.44 191 VAL A N 1
ATOM 1564 C CA . VAL A 1 191 ? 13.0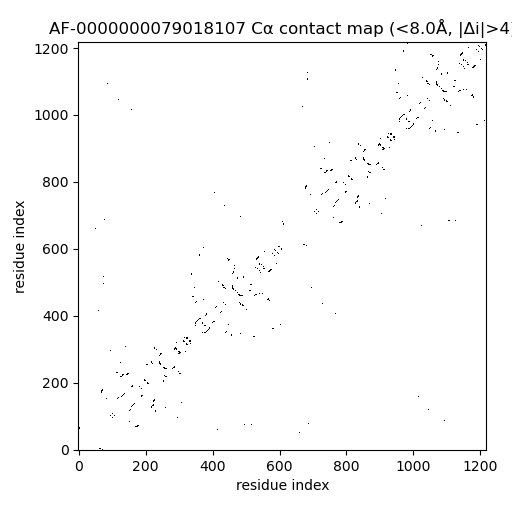16 19.031 -2.316 1 85.44 191 VAL A CA 1
ATOM 1565 C C . VAL A 1 191 ? 14.383 18.938 -2.988 1 85.44 191 VAL A C 1
ATOM 1567 O O . VAL A 1 191 ? 15.414 19.109 -2.338 1 85.44 191 VAL A O 1
ATOM 1570 N N . LYS A 1 192 ? 14.414 18.703 -4.309 1 89.31 192 LYS A N 1
ATOM 1571 C CA . LYS A 1 192 ? 15.656 18.656 -5.078 1 89.31 192 LYS A CA 1
ATOM 1572 C C . LYS A 1 192 ? 16.047 20.047 -5.578 1 89.31 192 LYS A C 1
ATOM 1574 O O . LYS A 1 192 ? 15.211 20.766 -6.145 1 89.31 192 LYS A O 1
ATOM 1579 N N . LYS A 1 193 ? 17.266 20.391 -5.285 1 89.69 193 LYS A N 1
ATOM 1580 C CA . LYS A 1 193 ? 17.797 21.688 -5.711 1 89.69 193 LYS A CA 1
ATOM 1581 C C . LYS A 1 193 ? 19.141 21.531 -6.41 1 89.69 193 LYS A C 1
ATOM 1583 O O . LYS A 1 193 ? 19.906 20.609 -6.102 1 89.69 193 LYS A O 1
ATOM 1588 N N . ILE A 1 194 ? 19.391 22.469 -7.266 1 91.56 194 ILE A N 1
ATOM 1589 C CA . ILE A 1 194 ? 20.703 22.5 -7.883 1 91.56 194 ILE A CA 1
ATOM 1590 C C . ILE A 1 194 ? 21.703 23.156 -6.926 1 91.56 194 ILE A C 1
ATOM 1592 O O . ILE A 1 194 ? 21.406 24.188 -6.309 1 91.56 194 ILE A O 1
ATOM 1596 N N . LEU A 1 195 ? 22.812 22.531 -6.84 1 94.62 195 LEU A N 1
ATOM 1597 C CA . LEU A 1 195 ? 23.844 23.047 -5.953 1 94.62 195 LEU A CA 1
ATOM 1598 C C . LEU A 1 195 ? 24.422 24.359 -6.488 1 94.62 195 LEU A C 1
ATOM 1600 O O . LEU A 1 195 ? 24.969 24.391 -7.598 1 94.62 195 LEU A O 1
ATOM 1604 N N . ILE A 1 196 ? 24.375 25.406 -5.793 1 90.69 196 ILE A N 1
ATOM 1605 C CA . ILE A 1 196 ? 24.812 26.734 -6.203 1 90.69 196 ILE A CA 1
ATOM 1606 C C . ILE A 1 196 ? 26.266 26.953 -5.773 1 90.69 196 ILE A C 1
ATOM 1608 O O . ILE A 1 196 ? 27.016 27.656 -6.441 1 90.69 196 ILE A O 1
ATOM 1612 N N . HIS A 1 197 ? 26.688 26.359 -4.691 1 89.38 197 HIS A N 1
ATOM 1613 C CA . HIS A 1 197 ? 28.047 26.5 -4.168 1 89.38 197 HIS A CA 1
ATOM 1614 C C . HIS A 1 197 ? 28.859 25.234 -4.445 1 89.38 197 HIS A C 1
ATOM 1616 O O . HIS A 1 197 ? 29.016 24.391 -3.566 1 89.38 197 HIS A O 1
ATOM 1622 N N . PRO A 1 198 ? 29.531 25.219 -5.551 1 91.19 198 PRO A N 1
ATOM 1623 C CA . PRO A 1 198 ? 30.234 23.984 -5.926 1 91.19 198 PRO A CA 1
ATOM 1624 C C . PRO A 1 198 ? 31.359 23.625 -4.957 1 91.19 198 PRO A C 1
ATOM 1626 O O . PRO A 1 198 ? 31.766 22.469 -4.879 1 91.19 198 PRO A O 1
ATOM 1629 N N . ASP A 1 199 ? 31.859 24.641 -4.207 1 94.5 199 ASP A N 1
ATOM 1630 C CA . ASP A 1 199 ? 32.906 24.391 -3.236 1 94.5 199 ASP A CA 1
ATOM 1631 C C . ASP A 1 199 ? 32.438 23.422 -2.15 1 94.5 199 ASP A C 1
ATOM 1633 O O . ASP A 1 199 ? 33.281 22.828 -1.45 1 94.5 199 ASP A O 1
ATOM 1637 N N . ALA A 1 200 ? 31.156 23.266 -2.004 1 96.44 200 ALA A N 1
ATOM 1638 C CA . ALA A 1 200 ? 30.641 22.312 -1.038 1 96.44 200 ALA A CA 1
ATOM 1639 C C . ALA A 1 200 ? 31.047 20.875 -1.395 1 96.44 200 ALA A C 1
ATOM 1641 O O . ALA A 1 200 ? 31.141 20.016 -0.52 1 96.44 200 ALA A O 1
ATOM 1642 N N . CYS A 1 201 ? 31.297 20.656 -2.668 1 95.56 201 CYS A N 1
ATOM 1643 C CA . CYS A 1 201 ? 31.703 19.328 -3.129 1 95.56 201 CYS A CA 1
ATOM 1644 C C . CYS A 1 201 ? 33.188 19.281 -3.436 1 95.56 201 CYS A C 1
ATOM 1646 O O . CYS A 1 201 ? 33.875 18.297 -3.156 1 95.56 201 CYS A O 1
ATOM 1648 N N . PHE A 1 202 ? 33.781 20.391 -3.973 1 93.12 202 PHE A N 1
ATOM 1649 C CA . PHE A 1 202 ? 35.094 20.297 -4.598 1 93.12 202 PHE A CA 1
ATOM 1650 C C . PHE A 1 202 ? 36.125 21.125 -3.836 1 93.12 202 PHE A C 1
ATOM 1652 O O . PHE A 1 202 ? 37.312 21.062 -4.137 1 93.12 202 PHE A O 1
ATOM 1659 N N . GLY A 1 203 ? 35.719 21.844 -2.859 1 93.12 203 GLY A N 1
ATOM 1660 C CA . GLY A 1 203 ? 36.625 22.672 -2.1 1 93.12 203 GLY A CA 1
ATOM 1661 C C . GLY A 1 203 ? 37.406 21.891 -1.059 1 93.12 203 GLY A C 1
ATOM 1662 O O . GLY A 1 203 ? 37.125 20.719 -0.811 1 93.12 203 GLY A O 1
ATOM 1663 N N . ASN A 1 204 ? 38.438 22.578 -0.54 1 91.06 204 ASN A N 1
ATOM 1664 C CA . ASN A 1 204 ? 39.125 22.031 0.63 1 91.06 204 ASN A CA 1
ATOM 1665 C C . ASN A 1 204 ? 38.281 22.156 1.887 1 91.06 204 ASN A C 1
ATOM 1667 O O . ASN A 1 204 ? 37.125 22.594 1.818 1 91.06 204 ASN A O 1
ATOM 1671 N N . LYS A 1 205 ? 38.75 21.719 2.961 1 92.31 205 LYS A N 1
ATOM 1672 C CA . LYS A 1 205 ? 37.969 21.641 4.199 1 92.31 205 LYS A CA 1
ATOM 1673 C C . LYS A 1 205 ? 37.406 23 4.574 1 92.31 205 LYS A C 1
ATOM 1675 O O . LYS A 1 205 ? 36.219 23.109 4.91 1 92.31 205 LYS A O 1
ATOM 1680 N N . GLU A 1 206 ? 38.219 24.094 4.535 1 93 206 GLU A N 1
ATOM 1681 C CA . GLU A 1 206 ? 37.781 25.438 4.906 1 93 206 GLU A CA 1
ATOM 1682 C C . GLU A 1 206 ? 36.75 25.969 3.912 1 93 206 GLU A C 1
ATOM 1684 O O . GLU A 1 206 ? 35.75 26.547 4.309 1 93 206 GLU A O 1
ATOM 1689 N N . GLU A 1 207 ? 37.031 25.703 2.631 1 94.56 207 GLU A N 1
ATOM 1690 C CA . GLU A 1 207 ? 36.125 26.141 1.591 1 94.56 207 GLU A CA 1
ATOM 1691 C C . GLU A 1 207 ? 34.75 25.438 1.724 1 94.56 207 GLU A C 1
ATOM 1693 O O . GLU A 1 207 ? 33.719 26.062 1.563 1 94.56 207 GLU A O 1
ATOM 1698 N N . LYS A 1 208 ? 34.875 24.156 1.998 1 95.75 208 LYS A N 1
ATOM 1699 C CA . LYS A 1 208 ? 33.656 23.375 2.189 1 95.75 208 LYS A CA 1
ATOM 1700 C C . LYS A 1 208 ? 32.844 23.906 3.375 1 95.75 208 LYS A C 1
ATOM 1702 O O . LYS A 1 208 ? 31.625 24.031 3.297 1 95.75 208 LYS A O 1
ATOM 1707 N N . THR A 1 209 ? 33.562 24.156 4.426 1 96.12 209 THR A N 1
ATOM 1708 C CA . THR A 1 209 ? 32.906 24.656 5.625 1 96.12 209 THR A CA 1
ATOM 1709 C C . THR A 1 209 ? 32.156 25.953 5.328 1 96.12 209 THR A C 1
ATOM 1711 O O . THR A 1 209 ? 31 26.094 5.695 1 96.12 209 THR A O 1
ATOM 1714 N N . ILE A 1 210 ? 32.844 26.828 4.645 1 96.44 210 ILE A N 1
ATOM 1715 C CA . ILE A 1 210 ? 32.219 28.109 4.297 1 96.44 210 ILE A CA 1
ATOM 1716 C C . ILE A 1 210 ? 31.047 27.891 3.354 1 96.44 210 ILE A C 1
ATOM 1718 O O . ILE A 1 210 ? 30 28.516 3.494 1 96.44 210 ILE A O 1
ATOM 1722 N N . ALA A 1 211 ? 31.219 27.016 2.41 1 96.56 211 ALA A N 1
ATOM 1723 C CA . ALA A 1 211 ? 30.141 26.719 1.477 1 96.56 211 ALA A CA 1
ATOM 1724 C C . ALA A 1 211 ? 28.922 26.156 2.209 1 96.56 211 ALA A C 1
ATOM 1726 O O . ALA A 1 211 ? 27.781 26.547 1.916 1 96.56 211 ALA A O 1
ATOM 1727 N N . TYR A 1 212 ? 29.141 25.188 3.154 1 97.5 212 TYR A N 1
ATOM 1728 C CA . TYR A 1 212 ? 28.047 24.641 3.955 1 97.5 212 TYR A CA 1
ATOM 1729 C C . TYR A 1 212 ? 27.359 25.734 4.762 1 97.5 212 TYR A C 1
ATOM 1731 O O . TYR A 1 212 ? 26.141 25.781 4.852 1 97.5 212 TYR A O 1
ATOM 1739 N N . MET A 1 213 ? 28.172 26.656 5.324 1 96.94 213 MET A N 1
ATOM 1740 C CA . MET A 1 213 ? 27.609 27.766 6.09 1 96.94 213 MET A CA 1
ATOM 1741 C C . MET A 1 213 ? 26.781 28.688 5.203 1 96.94 213 MET A C 1
ATOM 1743 O O . MET A 1 213 ? 25.734 29.172 5.621 1 96.94 213 MET A O 1
ATOM 1747 N N . ASN A 1 214 ? 27.219 28.891 3.994 1 95.75 214 ASN A N 1
ATOM 1748 C CA . ASN A 1 214 ? 26.469 29.703 3.045 1 95.75 214 ASN A CA 1
ATOM 1749 C C . ASN A 1 214 ? 25.125 29.047 2.691 1 95.75 214 ASN A C 1
ATOM 1751 O O . ASN A 1 214 ? 24.125 29.734 2.529 1 95.75 214 ASN A O 1
ATOM 1755 N N . ILE A 1 215 ? 25.125 27.766 2.551 1 95.62 215 ILE A N 1
ATOM 1756 C CA . ILE A 1 215 ? 23.906 27.031 2.244 1 95.62 215 ILE A CA 1
ATOM 1757 C C . ILE A 1 215 ? 22.922 27.156 3.404 1 95.62 215 ILE A C 1
ATOM 1759 O O . ILE A 1 215 ? 21.719 27.344 3.189 1 95.62 215 ILE A O 1
ATOM 1763 N N . LEU A 1 216 ? 23.406 27.094 4.617 1 95.12 216 LEU A N 1
ATOM 1764 C CA . LEU A 1 216 ? 22.562 27.234 5.801 1 95.12 216 LEU A CA 1
ATOM 1765 C C . LEU A 1 216 ? 22.047 28.672 5.918 1 95.12 216 LEU A C 1
ATOM 1767 O O . LEU A 1 216 ? 20.844 28.875 6.125 1 95.12 216 LEU A O 1
ATOM 1771 N N . GLY A 1 217 ? 23.031 29.625 5.781 1 93 217 GLY A N 1
ATOM 1772 C CA . GLY A 1 217 ? 22.672 31.031 5.891 1 93 217 GLY A CA 1
ATOM 1773 C C . GLY A 1 217 ? 22.141 31.406 7.258 1 93 217 GLY A C 1
ATOM 1774 O O . GLY A 1 217 ? 22.438 30.75 8.25 1 93 217 GLY A O 1
ATOM 1775 N N . ALA A 1 218 ? 21.344 32.5 7.301 1 90.31 218 ALA A N 1
ATOM 1776 C CA . ALA A 1 218 ? 20.812 33 8.555 1 90.31 218 ALA A CA 1
ATOM 1777 C C . ALA A 1 218 ? 19.75 32.062 9.125 1 90.31 218 ALA A C 1
ATOM 1779 O O . ALA A 1 218 ? 19.516 32.062 10.336 1 90.31 218 ALA A O 1
ATOM 1780 N N . THR A 1 219 ? 19.141 31.297 8.297 1 88.31 219 THR A N 1
ATOM 1781 C CA . THR A 1 219 ? 18.109 30.344 8.734 1 88.31 219 THR A CA 1
ATOM 1782 C C . THR A 1 219 ? 18.703 29.297 9.664 1 88.31 219 THR A C 1
ATOM 1784 O O . THR A 1 219 ? 18.078 28.891 10.641 1 88.31 219 THR A O 1
ATOM 1787 N N . GLY A 1 220 ? 19.984 28.906 9.336 1 92.81 220 GLY A N 1
ATOM 1788 C CA . GLY A 1 220 ? 20.594 27.828 10.078 1 92.81 220 GLY A CA 1
ATOM 1789 C C . GLY A 1 220 ? 20.062 26.453 9.68 1 92.81 220 GLY A C 1
ATOM 1790 O O . GLY A 1 220 ? 19.641 26.25 8.547 1 92.81 220 GLY A O 1
ATOM 1791 N N . GLY A 1 221 ? 20.203 25.469 10.617 1 94.62 221 GLY A N 1
ATOM 1792 C CA . GLY A 1 221 ? 19.812 24.094 10.359 1 94.62 221 GLY A CA 1
ATOM 1793 C C . GLY A 1 221 ? 20.984 23.141 10.203 1 94.62 221 GLY A C 1
ATOM 1794 O O . GLY A 1 221 ? 21.953 23.219 10.961 1 94.62 221 GLY A O 1
ATOM 1795 N N . PHE A 1 222 ? 20.844 22.188 9.32 1 96.62 222 PHE A N 1
ATOM 1796 C CA . PHE A 1 222 ? 21.844 21.141 9.164 1 96.62 222 PHE A CA 1
ATOM 1797 C C . PHE A 1 222 ? 22.25 21 7.703 1 96.62 222 PHE A C 1
ATOM 1799 O O . PHE A 1 222 ? 21.406 20.953 6.816 1 96.62 222 PHE A O 1
ATOM 1806 N N . ALA A 1 223 ? 23.5 21 7.445 1 97.69 223 ALA A N 1
ATOM 1807 C CA . ALA A 1 223 ? 24.078 20.672 6.145 1 97.69 223 ALA A CA 1
ATOM 1808 C C . ALA A 1 223 ? 24.938 19.422 6.242 1 97.69 223 ALA A C 1
ATOM 1810 O O . ALA A 1 223 ? 25.891 19.375 7.035 1 97.69 223 ALA A O 1
ATOM 1811 N N . ILE A 1 224 ? 24.625 18.438 5.457 1 97.94 224 ILE A N 1
ATOM 1812 C CA . ILE A 1 224 ? 25.234 17.109 5.625 1 97.94 224 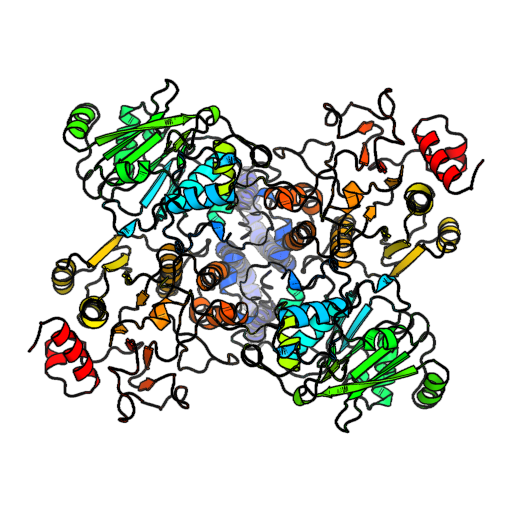ILE A CA 1
ATOM 1813 C C . ILE A 1 224 ? 25.703 16.594 4.27 1 97.94 224 ILE A C 1
ATOM 1815 O O . ILE A 1 224 ? 24.984 16.703 3.271 1 97.94 224 ILE A O 1
ATOM 1819 N N . ASN A 1 225 ? 26.875 16.016 4.312 1 97.12 225 ASN A N 1
ATOM 1820 C CA . ASN A 1 225 ? 27.406 15.344 3.127 1 97.12 225 ASN A CA 1
ATOM 1821 C C . ASN A 1 225 ? 26.516 14.172 2.703 1 97.12 225 ASN A C 1
ATOM 1823 O O . ASN A 1 225 ? 26.016 13.43 3.549 1 97.12 225 ASN A O 1
ATOM 1827 N N . GLY A 1 226 ? 26.469 13.922 1.372 1 97 226 GLY A N 1
ATOM 1828 C CA . GLY A 1 226 ? 25.516 12.984 0.797 1 97 226 GLY A CA 1
ATOM 1829 C C . GLY A 1 226 ? 25.875 11.531 1.064 1 97 226 GLY A C 1
ATOM 1830 O O . GLY A 1 226 ? 25.125 10.625 0.696 1 97 226 GLY A O 1
ATOM 1831 N N . ARG A 1 227 ? 26.953 11.242 1.747 1 96.81 227 ARG A N 1
ATOM 1832 C CA . ARG A 1 227 ? 27.359 9.875 2.084 1 96.81 227 ARG A CA 1
ATOM 1833 C C . ARG A 1 227 ? 27.531 9.719 3.592 1 96.81 227 ARG A C 1
ATOM 1835 O O . ARG A 1 227 ? 28.281 8.844 4.047 1 96.81 227 ARG A O 1
ATOM 1842 N N . THR A 1 228 ? 26.906 10.594 4.312 1 97.56 228 THR A N 1
ATOM 1843 C CA . THR A 1 228 ? 27.031 10.57 5.766 1 97.56 228 THR A CA 1
ATOM 1844 C C . THR A 1 228 ? 25.719 10.164 6.418 1 97.56 228 THR A C 1
ATOM 1846 O O . THR A 1 228 ? 24.75 10.93 6.402 1 97.56 228 THR A O 1
ATOM 1849 N N . VAL A 1 229 ? 25.703 8.992 7.039 1 98 229 VAL A N 1
ATOM 1850 C CA . VAL A 1 229 ? 24.516 8.477 7.703 1 98 229 VAL A CA 1
ATOM 1851 C C . VAL A 1 229 ? 24.484 8.961 9.148 1 98 229 VAL A C 1
ATOM 1853 O O . VAL A 1 229 ? 25.453 8.805 9.891 1 98 229 VAL A O 1
ATOM 1856 N N . ILE A 1 230 ? 23.391 9.609 9.484 1 97.12 230 ILE A N 1
ATOM 1857 C CA . ILE A 1 230 ? 23.234 10.086 10.859 1 97.12 230 ILE A CA 1
ATOM 1858 C C . ILE A 1 230 ? 22.578 9 11.703 1 97.12 230 ILE A C 1
ATOM 1860 O O . ILE A 1 230 ? 21.656 8.32 11.25 1 97.12 230 ILE A O 1
ATOM 1864 N N . ALA A 1 231 ? 23.047 8.836 12.898 1 96.62 231 ALA A N 1
ATOM 1865 C CA . ALA A 1 231 ? 22.516 7.828 13.812 1 96.62 231 ALA A CA 1
ATOM 1866 C C . ALA A 1 231 ? 21.906 8.477 15.055 1 96.62 231 ALA A C 1
ATOM 1868 O O . ALA A 1 231 ? 22.375 9.523 15.516 1 96.62 231 ALA A O 1
ATOM 1869 N N . PRO A 1 232 ? 20.75 7.883 15.531 1 93.56 232 PRO A N 1
ATOM 1870 C CA . PRO A 1 232 ? 20.328 8.289 16.875 1 93.56 232 PRO A CA 1
ATOM 1871 C C . PRO A 1 232 ? 21.406 8.047 17.922 1 93.56 232 PRO A C 1
ATOM 1873 O O . PRO A 1 232 ? 22.047 6.992 17.938 1 93.56 232 PRO A O 1
ATOM 1876 N N . SER A 1 233 ? 21.688 9.008 18.703 1 92.38 233 SER A N 1
ATOM 1877 C CA . SER A 1 233 ? 22.75 8.938 19.688 1 92.38 233 SER A CA 1
ATOM 1878 C C . SER A 1 233 ? 22.516 9.93 20.828 1 92.38 233 SER A C 1
ATOM 1880 O O . SER A 1 233 ? 21.953 11 20.609 1 92.38 233 SER A O 1
ATOM 1882 N N . PRO A 1 234 ? 22.969 9.531 21.984 1 88.81 234 PRO A N 1
ATOM 1883 C CA . PRO A 1 234 ? 22.922 10.508 23.078 1 88.81 234 PRO A CA 1
ATOM 1884 C C . PRO A 1 234 ? 23.703 11.781 22.75 1 88.81 234 PRO A C 1
ATOM 1886 O O . PRO A 1 234 ? 23.406 12.852 23.281 1 88.81 234 PRO A O 1
ATOM 1889 N N . ALA A 1 235 ? 24.609 11.672 21.859 1 89.88 235 ALA A N 1
ATOM 1890 C CA . ALA A 1 235 ? 25.453 12.805 21.484 1 89.88 235 ALA A CA 1
ATOM 1891 C C . ALA A 1 235 ? 24.625 13.883 20.781 1 89.88 235 ALA A C 1
ATOM 1893 O O . ALA A 1 235 ? 25.062 15.031 20.672 1 89.88 235 ALA A O 1
ATOM 1894 N N . LEU A 1 236 ? 23.484 13.539 20.312 1 91.06 236 LEU A N 1
ATOM 1895 C CA . LEU A 1 236 ? 22.609 14.492 19.641 1 91.06 236 LEU A CA 1
ATOM 1896 C C . LEU A 1 236 ? 22.219 15.633 20.562 1 91.06 236 LEU A C 1
ATOM 1898 O O . LEU A 1 236 ? 22.062 16.781 20.125 1 91.06 236 LEU A O 1
ATOM 1902 N N . LYS A 1 237 ? 22.109 15.305 21.812 1 87.88 237 LYS A N 1
ATOM 1903 C CA . LYS A 1 237 ? 21.781 16.344 22.781 1 87.88 237 LYS A CA 1
ATOM 1904 C C . LYS A 1 237 ? 22.875 17.391 22.859 1 87.88 237 LYS A C 1
ATOM 1906 O O . LYS A 1 237 ? 22.609 18.578 23.031 1 87.88 237 LYS A O 1
ATOM 1911 N N . ILE A 1 238 ? 24.094 16.922 22.75 1 89.62 238 ILE A N 1
ATOM 1912 C CA . ILE A 1 238 ? 25.25 17.812 22.797 1 89.62 238 ILE A CA 1
ATOM 1913 C C . ILE A 1 238 ? 25.25 18.719 21.562 1 89.62 238 ILE A C 1
ATOM 1915 O O . ILE A 1 238 ? 25.438 19.938 21.672 1 89.62 238 ILE A O 1
ATOM 1919 N N . ILE A 1 239 ? 24.969 18.203 20.469 1 89.69 239 ILE A N 1
ATOM 1920 C CA . ILE A 1 239 ? 24.953 18.922 19.203 1 89.69 239 ILE A CA 1
ATOM 1921 C C . ILE A 1 239 ? 23.875 20 19.25 1 89.69 239 ILE A C 1
ATOM 1923 O O . ILE A 1 239 ? 24.109 21.156 18.859 1 89.69 239 ILE A O 1
ATOM 1927 N N . LEU A 1 240 ? 22.734 19.672 19.766 1 90.81 240 LEU A N 1
ATOM 1928 C CA . LEU A 1 240 ? 21.594 20.578 19.766 1 90.81 240 LEU A CA 1
ATOM 1929 C C . LEU A 1 240 ? 21.812 21.734 20.719 1 90.81 240 LEU A C 1
ATOM 1931 O O . LEU A 1 240 ? 21.141 22.766 20.641 1 90.81 240 LEU A O 1
ATOM 1935 N N . GLY A 1 241 ? 22.812 21.547 21.609 1 91.75 241 GLY A N 1
ATOM 1936 C CA . GLY A 1 241 ? 23.078 22.578 22.609 1 91.75 241 GLY A CA 1
ATOM 1937 C C . GLY A 1 241 ? 24.125 23.578 22.172 1 91.75 241 GLY A C 1
ATOM 1938 O O . GLY A 1 241 ? 24.359 24.578 22.844 1 91.75 241 GLY A O 1
ATOM 1939 N N . HIS A 1 242 ? 24.797 23.375 21.109 1 95.12 242 HIS A N 1
ATOM 1940 C CA . HIS A 1 242 ? 25.875 24.25 20.641 1 95.12 242 HIS A CA 1
ATOM 1941 C C . HIS A 1 242 ? 25.438 25.078 19.453 1 95.12 242 HIS A C 1
ATOM 1943 O O . HIS A 1 242 ? 24.609 24.641 18.656 1 95.12 242 HIS A O 1
ATOM 1949 N N . GLU A 1 243 ? 26.016 26.188 19.328 1 96.44 243 GLU A N 1
ATOM 1950 C CA . GLU A 1 243 ? 25.641 27.125 18.281 1 96.44 243 GLU A CA 1
ATOM 1951 C C . GLU A 1 243 ? 26.062 26.609 16.906 1 96.44 243 GLU A C 1
ATOM 1953 O O . GLU A 1 243 ? 25.328 26.75 15.93 1 96.44 243 GLU A O 1
ATOM 1958 N N . ILE A 1 244 ? 27.25 26.156 16.875 1 96.88 244 ILE A N 1
ATOM 1959 C CA . ILE A 1 244 ? 27.797 25.609 15.641 1 96.88 244 ILE A CA 1
ATOM 1960 C C . ILE A 1 244 ? 28.359 24.219 15.891 1 96.88 244 ILE A C 1
ATOM 1962 O O . ILE A 1 244 ? 28.969 23.969 16.938 1 96.88 244 ILE A O 1
ATOM 1966 N N . ASN A 1 245 ? 28.125 23.312 15.031 1 96.62 245 ASN A N 1
ATOM 1967 C CA . ASN A 1 245 ? 28.672 21.953 15.062 1 96.62 245 ASN A CA 1
ATOM 1968 C C . ASN A 1 245 ? 29.375 21.594 13.75 1 96.62 245 ASN A C 1
ATOM 1970 O O . ASN A 1 245 ? 28.844 21.875 12.672 1 96.62 245 ASN A O 1
ATOM 1974 N N . ILE A 1 246 ? 30.5 21.047 13.875 1 95.44 246 ILE A N 1
ATOM 1975 C CA . ILE A 1 246 ? 31.266 20.656 12.703 1 95.44 246 ILE A CA 1
ATOM 1976 C C . ILE A 1 246 ? 31.75 19.203 12.859 1 95.44 246 ILE A C 1
ATOM 1978 O O . ILE A 1 246 ? 32.312 18.844 13.891 1 95.44 246 ILE A O 1
ATOM 1982 N N . ALA A 1 247 ? 31.453 18.422 11.867 1 94.5 247 ALA A N 1
ATOM 1983 C CA . ALA A 1 247 ? 31.906 17.031 11.883 1 94.5 247 ALA A CA 1
ATOM 1984 C C . ALA A 1 247 ? 32.812 16.75 10.688 1 94.5 247 ALA A C 1
ATOM 1986 O O . ALA A 1 247 ? 32.531 17.203 9.578 1 94.5 247 ALA A O 1
ATOM 1987 N N . THR A 1 248 ? 33.875 15.984 10.977 1 94 248 THR A N 1
ATOM 1988 C CA . THR A 1 248 ? 34.781 15.539 9.945 1 94 248 THR A CA 1
ATOM 1989 C C . THR A 1 248 ? 34.938 14.023 9.969 1 94 248 THR A C 1
ATOM 1991 O O . THR A 1 248 ? 34.438 13.359 10.867 1 94 248 THR A O 1
ATOM 1994 N N . GLN A 1 249 ? 35.625 13.539 8.953 1 90.25 249 GLN A N 1
ATOM 1995 C CA . GLN A 1 249 ? 35.844 12.094 8.867 1 90.25 249 GLN A CA 1
ATOM 1996 C C . GLN A 1 249 ? 36.844 11.641 9.93 1 90.25 249 GLN A C 1
ATOM 1998 O O . GLN A 1 249 ? 37.812 12.336 10.211 1 90.25 249 GLN A O 1
ATOM 2003 N N . GLY A 1 250 ? 36.562 10.516 10.5 1 77.69 250 GLY A N 1
ATOM 2004 C CA . GLY A 1 250 ? 37.406 10.008 11.57 1 77.69 250 GLY A CA 1
ATOM 2005 C C . GLY A 1 250 ? 38.75 9.477 11.078 1 77.69 250 GLY A C 1
ATOM 2006 O O . GLY A 1 250 ? 39.75 9.547 11.789 1 77.69 250 GLY A O 1
ATOM 2007 N N . ASP A 1 251 ? 38.906 8.711 9.969 1 64.69 251 ASP A N 1
ATOM 2008 C CA . ASP A 1 251 ? 40.062 7.949 9.57 1 64.69 251 ASP A CA 1
ATOM 2009 C C . ASP A 1 251 ? 41.125 8.859 8.9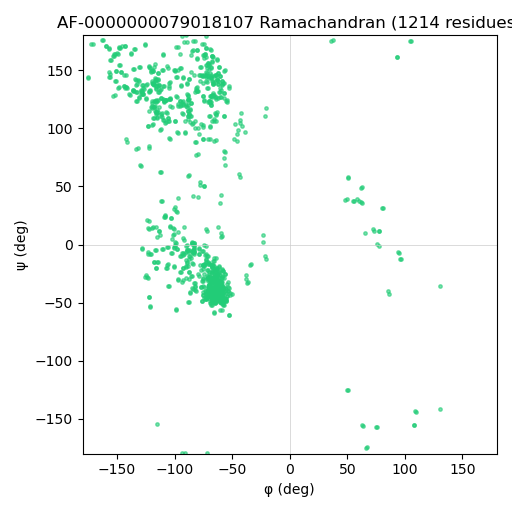61 1 64.69 251 ASP A C 1
ATOM 2011 O O . ASP A 1 251 ? 41.75 8.516 7.945 1 64.69 251 ASP A O 1
ATOM 2015 N N . GLY A 1 252 ? 41.562 9.961 9.57 1 59.25 252 GLY A N 1
ATOM 2016 C CA . GLY A 1 252 ? 42.719 10.742 9.141 1 59.25 252 GLY A CA 1
ATOM 2017 C C . GLY A 1 252 ? 42.375 11.758 8.07 1 59.25 252 GLY A C 1
ATOM 2018 O O . GLY A 1 252 ? 43 12.82 8 1 59.25 252 GLY A O 1
ATOM 2019 N N . ASN A 1 253 ? 41.531 11.375 7.152 1 62.38 253 ASN A N 1
ATOM 2020 C CA . ASN A 1 253 ? 41.125 12.328 6.125 1 62.38 253 ASN A CA 1
ATOM 2021 C C . ASN A 1 253 ? 40.094 13.328 6.656 1 62.38 253 ASN A C 1
ATOM 2023 O O . ASN A 1 253 ? 39 12.945 7.059 1 62.38 253 ASN A O 1
ATOM 2027 N N . ALA A 1 254 ? 40.469 14.539 6.934 1 73.44 254 ALA A N 1
ATOM 2028 C CA . ALA A 1 254 ? 39.719 15.531 7.703 1 73.44 254 ALA A CA 1
ATOM 2029 C C . ALA A 1 254 ? 38.719 16.266 6.82 1 73.44 254 ALA A C 1
ATOM 2031 O O . ALA A 1 254 ? 38.562 17.484 6.949 1 73.44 254 ALA A O 1
ATOM 2032 N N . ASP A 1 255 ? 38.094 15.305 5.938 1 87.25 255 ASP A N 1
ATOM 2033 C CA . ASP A 1 255 ? 37.125 15.992 5.078 1 87.25 255 ASP A CA 1
ATOM 2034 C C . ASP A 1 255 ? 35.875 16.359 5.848 1 87.25 255 ASP A C 1
ATOM 2036 O O . ASP A 1 255 ? 35.469 15.641 6.762 1 87.25 255 ASP A O 1
ATOM 2040 N N . LEU A 1 256 ? 35.281 17.5 5.492 1 91.69 256 LEU A N 1
ATOM 2041 C CA . LEU A 1 256 ? 34.062 18 6.129 1 91.69 256 LEU A CA 1
ATOM 2042 C C . LEU A 1 256 ? 32.875 17.141 5.734 1 91.69 256 LEU A C 1
ATOM 2044 O O . LEU A 1 256 ? 32.688 16.812 4.559 1 91.69 256 LEU A O 1
ATOM 2048 N N . LEU A 1 257 ? 32.062 16.797 6.762 1 92.56 257 LEU A N 1
ATOM 2049 C CA . LEU A 1 257 ? 30.922 15.953 6.477 1 92.56 257 LEU A CA 1
ATOM 2050 C C . LEU A 1 257 ? 29.625 16.625 6.941 1 92.56 257 LEU A C 1
ATOM 2052 O O . LEU A 1 257 ? 28.562 16.359 6.391 1 92.56 257 LEU A O 1
ATOM 2056 N N . PHE A 1 258 ? 29.734 17.438 7.93 1 90 258 PHE A N 1
ATOM 2057 C CA . PHE A 1 258 ? 28.516 17.906 8.594 1 90 258 PHE A CA 1
ATOM 2058 C C . PHE A 1 258 ? 28.734 19.297 9.195 1 90 258 PHE A C 1
ATOM 2060 O O . PHE A 1 258 ? 29.766 19.562 9.805 1 90 258 PHE A O 1
ATOM 2067 N N . VAL A 1 259 ? 27.875 20.281 8.922 1 94.5 259 VAL A N 1
ATOM 2068 C CA . VAL A 1 259 ? 27.812 21.562 9.633 1 94.5 259 VAL A CA 1
ATOM 2069 C C . VAL A 1 259 ? 26.391 21.828 10.094 1 94.5 259 VAL A C 1
ATOM 2071 O O . VAL A 1 259 ? 25.438 21.625 9.336 1 94.5 259 VAL A O 1
ATOM 2074 N N . ALA A 1 260 ? 26.219 22.172 11.305 1 96.19 260 ALA A N 1
ATOM 2075 C CA . ALA A 1 260 ? 24.922 22.609 11.844 1 96.19 260 ALA A CA 1
ATOM 2076 C C . ALA A 1 260 ? 25.062 23.906 12.617 1 96.19 260 ALA A C 1
ATOM 2078 O O . ALA A 1 260 ? 26.078 24.156 13.281 1 96.19 260 ALA A O 1
ATOM 2079 N N . ALA A 1 261 ? 24.125 24.766 12.477 1 96.56 261 ALA A N 1
ATOM 2080 C CA . ALA A 1 261 ? 24.172 26.047 13.156 1 96.56 261 ALA A CA 1
ATOM 2081 C C . ALA A 1 261 ? 22.797 26.484 13.633 1 96.56 261 ALA A C 1
ATOM 2083 O O . ALA A 1 261 ? 21.781 26.219 12.969 1 96.56 261 ALA A O 1
ATOM 2084 N N . HIS A 1 262 ? 22.781 27.141 14.75 1 94.12 262 HIS A N 1
ATOM 2085 C CA . HIS A 1 262 ? 21.562 27.75 15.266 1 94.12 262 HIS A CA 1
ATOM 2086 C C . HIS A 1 262 ? 21.047 28.828 14.32 1 94.12 262 HIS A C 1
ATOM 2088 O O . HIS A 1 262 ? 21.797 29.375 13.508 1 94.12 262 HIS A O 1
ATOM 2094 N N . THR A 1 263 ? 19.797 29.109 14.469 1 89.94 263 THR A N 1
ATOM 2095 C CA . THR A 1 263 ? 19.203 30.203 13.711 1 89.94 263 THR A CA 1
ATOM 2096 C C . THR A 1 263 ? 19.891 31.531 14.023 1 89.94 263 THR A C 1
ATOM 2098 O O . THR A 1 263 ? 20.203 31.812 15.18 1 89.94 263 THR A O 1
ATOM 2101 N N . ASN A 1 264 ? 20.234 32.312 13.008 1 89.69 264 ASN A N 1
ATOM 2102 C CA . ASN A 1 264 ? 20.734 33.688 13.039 1 89.69 264 ASN A CA 1
ATOM 2103 C C . ASN A 1 264 ? 22.219 33.719 13.43 1 89.69 264 ASN A C 1
ATOM 2105 O O . ASN A 1 264 ? 22.812 34.781 13.484 1 89.69 264 ASN A O 1
ATOM 2109 N N . VAL A 1 265 ? 22.828 32.562 13.703 1 93.12 265 VAL A N 1
ATOM 2110 C CA . VAL A 1 265 ? 24.25 32.531 14.023 1 93.12 265 VAL A CA 1
ATOM 2111 C C . VAL A 1 265 ? 25.062 32.875 12.781 1 93.12 265 VAL A C 1
ATOM 2113 O O . VAL A 1 265 ? 26.109 33.531 12.875 1 93.12 265 VAL A O 1
ATOM 2116 N N . LEU A 1 266 ? 24.578 32.438 11.648 1 94.56 266 LEU A N 1
ATOM 2117 C CA . LEU A 1 266 ? 25.312 32.625 10.406 1 94.56 266 LEU A CA 1
ATOM 2118 C C . LEU A 1 266 ? 24.766 33.812 9.617 1 94.56 266 LEU A C 1
ATOM 2120 O O . LEU A 1 266 ? 24.719 33.781 8.383 1 94.56 266 LEU A O 1
ATOM 2124 N N . GLU A 1 267 ? 24.312 34.75 10.242 1 91.75 267 GLU A N 1
ATOM 2125 C CA . GLU A 1 267 ? 23.875 36 9.578 1 91.75 267 GLU A CA 1
ATOM 2126 C C . GLU A 1 267 ? 25.031 36.656 8.828 1 91.75 267 GLU A C 1
ATOM 2128 O O . GLU A 1 267 ? 24.859 37.156 7.723 1 91.75 267 GLU A O 1
ATOM 2133 N N . ASN A 1 268 ? 26.188 36.688 9.516 1 90.75 268 ASN A N 1
ATOM 2134 C CA . ASN A 1 268 ? 27.422 37.156 8.898 1 90.75 268 ASN A CA 1
ATOM 2135 C C . ASN A 1 268 ? 28.422 36.031 8.719 1 90.75 268 ASN A C 1
ATOM 2137 O O . ASN A 1 268 ? 29.203 35.75 9.625 1 90.75 268 ASN A O 1
ATOM 2141 N N . ILE A 1 269 ? 28.531 35.5 7.613 1 91.88 269 ILE A N 1
ATOM 2142 C CA . ILE A 1 269 ? 29.375 34.344 7.336 1 91.88 269 ILE A CA 1
ATOM 2143 C C . ILE A 1 269 ? 30.812 34.781 7.105 1 91.88 269 ILE A C 1
ATOM 2145 O O . ILE A 1 269 ? 31.062 35.719 6.328 1 91.88 269 ILE A O 1
ATOM 2149 N N . PRO A 1 270 ? 31.672 34.188 7.699 1 90.88 270 PRO A N 1
ATOM 2150 C CA . PRO A 1 270 ? 33.062 34.594 7.566 1 90.88 270 PRO A CA 1
ATOM 2151 C C . PRO A 1 270 ? 33.688 34.188 6.223 1 90.88 270 PRO A C 1
ATOM 2153 O O . PRO A 1 270 ? 33.094 33.344 5.508 1 90.88 270 PRO A O 1
ATOM 2156 N N . ASN A 1 271 ? 34.812 34.812 5.906 1 91.5 271 ASN A N 1
ATOM 2157 C CA . ASN A 1 271 ? 35.656 34.344 4.812 1 91.5 271 ASN A CA 1
ATOM 2158 C C . ASN A 1 271 ? 36.688 33.344 5.305 1 91.5 271 ASN A C 1
ATOM 2160 O O . ASN A 1 271 ? 36.719 33 6.488 1 91.5 271 ASN A O 1
ATOM 2164 N N . GLU A 1 272 ? 37.5 32.844 4.453 1 90.5 272 GLU A N 1
ATOM 2165 C CA . GLU A 1 272 ? 38.469 31.812 4.793 1 90.5 272 GLU A CA 1
ATOM 2166 C C . GLU A 1 272 ? 39.438 32.281 5.871 1 90.5 272 GLU A C 1
ATOM 2168 O O . GLU A 1 272 ? 39.75 31.547 6.789 1 90.5 272 GLU A O 1
ATOM 2173 N N . GLU A 1 273 ? 39.812 33.562 5.832 1 90.5 273 GLU A N 1
ATOM 2174 C CA . GLU A 1 273 ? 40.812 34.125 6.762 1 90.5 273 GLU A CA 1
ATOM 2175 C C . GLU A 1 273 ? 40.219 34.312 8.148 1 90.5 273 GLU A C 1
ATOM 2177 O O . GLU A 1 273 ? 40.906 34.156 9.156 1 90.5 273 GLU A O 1
ATOM 2182 N N . SER A 1 274 ? 38.938 34.469 8.18 1 93.81 274 SER A N 1
ATOM 2183 C CA . SER A 1 274 ? 38.312 34.812 9.453 1 93.81 274 SER A CA 1
ATOM 2184 C C . SER A 1 274 ? 37.562 33.625 10.016 1 93.81 274 SER A C 1
ATOM 2186 O O . SER A 1 274 ? 36.938 33.719 11.078 1 93.81 274 SER A O 1
ATOM 2188 N N . LEU A 1 275 ? 37.531 32.531 9.336 1 95.06 275 LEU A N 1
ATOM 2189 C CA . LEU A 1 275 ? 36.75 31.359 9.711 1 95.06 275 LEU A CA 1
ATOM 2190 C C . LEU A 1 275 ? 37.125 30.859 11.109 1 95.06 275 LEU A C 1
ATOM 2192 O O . LEU A 1 275 ? 36.25 30.641 11.945 1 95.06 275 LEU A O 1
ATOM 2196 N N . THR A 1 276 ? 38.406 30.75 11.344 1 94.25 276 THR A N 1
ATOM 2197 C CA . THR A 1 276 ? 38.875 30.234 12.625 1 94.25 276 THR A CA 1
ATOM 2198 C C . THR A 1 276 ? 38.438 31.156 13.766 1 94.25 276 THR A C 1
ATOM 2200 O O . THR A 1 276 ? 37.969 30.672 14.797 1 94.25 276 THR A O 1
ATOM 2203 N N . THR A 1 277 ? 38.594 32.438 13.602 1 94.75 277 THR A N 1
ATOM 2204 C CA . THR A 1 277 ? 38.188 33.406 14.617 1 94.75 277 THR A CA 1
ATOM 2205 C C . THR A 1 277 ? 36.688 33.375 14.844 1 94.75 277 THR A C 1
ATOM 2207 O O . THR A 1 277 ? 36.219 33.5 15.984 1 94.75 277 THR A O 1
ATOM 2210 N N . PHE A 1 278 ? 36 33.188 13.789 1 95.94 278 PHE A N 1
ATOM 2211 C CA . PHE A 1 278 ? 34.562 33.125 13.867 1 95.94 278 PHE A CA 1
ATOM 2212 C C . PHE A 1 278 ? 34.125 31.906 14.68 1 95.94 278 PHE A C 1
ATOM 2214 O O . PHE A 1 278 ? 33.281 32.031 15.57 1 95.94 278 PHE A O 1
ATOM 2221 N N . LEU A 1 279 ? 34.688 30.781 14.414 1 95.31 279 LEU A N 1
ATOM 2222 C CA . LEU A 1 279 ? 34.312 29.547 15.094 1 95.31 279 LEU A CA 1
ATOM 2223 C C . LEU A 1 279 ? 34.719 29.594 16.562 1 95.31 279 LEU A C 1
ATOM 2225 O O . LEU A 1 279 ? 34 29.031 17.422 1 95.31 279 LEU A O 1
ATOM 2229 N N . GLN A 1 280 ? 35.781 30.344 16.859 1 94 280 GLN A N 1
ATOM 2230 C CA . GLN A 1 280 ? 36.25 30.469 18.234 1 94 280 GLN A CA 1
ATOM 2231 C C . GLN A 1 280 ? 35.344 31.438 19.016 1 94 280 GLN A C 1
ATOM 2233 O O . GLN A 1 280 ? 35.25 31.344 20.25 1 94 280 GLN A O 1
ATOM 2238 N N . SER A 1 281 ? 34.688 32.25 18.281 1 94.5 281 SER A N 1
ATOM 2239 C CA . SER A 1 281 ? 33.844 33.25 18.938 1 94.5 281 SER A CA 1
ATOM 2240 C C . SER A 1 281 ? 32.469 32.688 19.25 1 94.5 281 SER A C 1
ATOM 2242 O O . SER A 1 281 ? 31.688 33.344 19.938 1 94.5 281 SER A O 1
ATOM 2244 N N . HIS A 1 282 ? 32.156 31.547 18.719 1 95.06 282 HIS A N 1
ATOM 2245 C CA . HIS A 1 282 ? 30.891 30.891 18.969 1 95.06 282 HIS A CA 1
ATOM 2246 C C . HIS A 1 282 ? 31.094 29.547 19.672 1 95.06 282 HIS A C 1
ATOM 2248 O O . HIS A 1 282 ? 32.188 28.984 19.641 1 95.06 282 HIS A O 1
ATOM 2254 N N . ALA A 1 283 ? 30.109 29.109 20.375 1 95.31 283 ALA A N 1
ATOM 2255 C CA . ALA A 1 283 ? 30.141 27.766 20.953 1 95.31 283 ALA A CA 1
ATOM 2256 C C . ALA A 1 283 ? 30.125 26.688 19.875 1 95.31 283 ALA A C 1
ATOM 2258 O O . ALA A 1 283 ? 29.062 26.219 19.484 1 95.31 283 ALA A O 1
ATOM 2259 N N . THR A 1 284 ? 31.312 26.344 19.453 1 95.5 284 THR A N 1
ATOM 2260 C CA . THR A 1 284 ? 31.453 25.406 18.359 1 95.5 284 THR A CA 1
ATOM 2261 C C . THR A 1 284 ? 31.859 24.031 18.875 1 95.5 284 THR A C 1
ATOM 2263 O O . THR A 1 284 ? 32.812 23.906 19.641 1 95.5 284 THR A O 1
ATOM 2266 N N . GLU A 1 285 ? 31.109 23.031 18.531 1 94.62 285 GLU A N 1
ATOM 2267 C CA . GLU A 1 285 ? 31.422 21.641 18.875 1 94.62 285 GLU A CA 1
ATOM 2268 C C . GLU A 1 285 ? 31.938 20.891 17.656 1 94.62 285 GLU A C 1
ATOM 2270 O O . GLU A 1 285 ? 31.422 21.031 16.547 1 94.62 285 GLU A O 1
ATOM 2275 N N . TYR A 1 286 ? 33 20.109 17.922 1 92.19 286 TYR A N 1
ATOM 2276 C CA . TYR A 1 286 ? 33.594 19.297 16.859 1 92.19 286 TYR A CA 1
ATOM 2277 C C . TYR A 1 286 ? 33.406 17.812 17.141 1 92.19 286 TYR A C 1
ATOM 2279 O O . TYR A 1 286 ? 33.531 17.359 18.297 1 92.19 286 TYR A O 1
ATOM 2287 N N . PHE A 1 287 ? 33.062 17.062 16.141 1 90.38 287 PHE A N 1
ATOM 2288 C CA . PHE A 1 287 ? 32.969 15.609 16.297 1 90.38 287 PHE A CA 1
ATOM 2289 C C . PHE A 1 287 ? 33.375 14.891 15.023 1 90.38 287 PHE A C 1
ATOM 2291 O O . PHE A 1 287 ? 33.625 15.531 14 1 90.38 287 PHE A O 1
ATOM 2298 N N . LYS A 1 288 ? 33.5 13.57 15.172 1 91.94 288 LYS A N 1
ATOM 2299 C CA . LYS A 1 288 ? 33.969 12.742 14.055 1 91.94 288 LYS A CA 1
ATOM 2300 C C . LYS A 1 288 ? 32.906 11.727 13.648 1 91.94 288 LYS A C 1
ATOM 2302 O O . LYS A 1 288 ? 32.188 11.188 14.5 1 91.94 288 LYS A O 1
ATOM 2307 N N . CYS A 1 289 ? 32.75 11.555 12.336 1 94.44 289 CYS A N 1
ATOM 2308 C CA . CYS A 1 289 ? 31.938 10.492 11.789 1 94.44 289 CYS A CA 1
ATOM 2309 C C . CYS A 1 289 ? 32.781 9.289 11.391 1 94.44 289 CYS A C 1
ATOM 2311 O O . CYS A 1 289 ? 33.625 9.391 10.5 1 94.44 289 CYS A O 1
ATOM 2313 N N . GLU A 1 290 ? 32.531 8.188 11.969 1 93 290 GLU A N 1
ATOM 2314 C CA . GLU A 1 290 ? 33.375 7 11.742 1 93 290 GLU A CA 1
ATOM 2315 C C . GLU A 1 290 ? 33 6.312 10.43 1 93 290 GLU A C 1
ATOM 2317 O O . GLU A 1 290 ? 31.906 6.523 9.906 1 93 290 GLU A O 1
ATOM 2322 N N . SER A 1 291 ? 33.938 5.52 9.953 1 93.25 291 SER A N 1
ATOM 2323 C CA . SER A 1 291 ? 33.625 4.68 8.797 1 93.25 291 SER A CA 1
ATOM 2324 C C . SER A 1 291 ? 32.625 3.582 9.156 1 93.25 291 SER A C 1
ATOM 2326 O O . SER A 1 291 ? 32.375 3.326 10.336 1 93.25 291 SER A O 1
ATOM 2328 N N . VAL A 1 292 ? 32.094 2.955 8.156 1 94.69 292 VAL A N 1
ATOM 2329 C CA . VAL A 1 292 ? 31.109 1.892 8.305 1 94.69 292 VAL A CA 1
ATOM 2330 C C . VAL A 1 292 ? 31.672 0.79 9.203 1 94.69 292 VAL A C 1
ATOM 2332 O O . VAL A 1 292 ? 30.984 0.291 10.094 1 94.69 292 VAL A O 1
ATOM 2335 N N . ARG A 1 293 ? 32.906 0.455 9.031 1 92.69 293 ARG A N 1
ATOM 2336 C CA . ARG A 1 293 ? 33.562 -0.634 9.758 1 92.69 293 ARG A CA 1
ATOM 2337 C C . ARG A 1 293 ? 33.75 -0.27 11.227 1 92.69 293 ARG A C 1
ATOM 2339 O O . ARG A 1 293 ? 33.688 -1.137 12.102 1 92.69 293 ARG A O 1
ATOM 2346 N N . LEU A 1 294 ? 33.938 0.988 11.539 1 93.62 294 LEU A N 1
ATOM 2347 C CA . LEU A 1 294 ? 34.312 1.407 12.883 1 93.62 294 LEU A CA 1
ATOM 2348 C C . LEU A 1 294 ? 33.094 1.965 13.641 1 93.62 294 LEU A C 1
ATOM 2350 O O . LEU A 1 294 ? 33.188 2.262 14.828 1 93.62 294 LEU A O 1
ATOM 2354 N N . PHE A 1 295 ? 32 2.119 12.992 1 95.06 295 PHE A N 1
ATOM 2355 C CA . PHE A 1 295 ? 30.812 2.646 13.648 1 95.06 295 PHE A CA 1
ATOM 2356 C C . PHE A 1 295 ? 30.406 1.763 14.82 1 95.06 295 PHE A C 1
ATOM 2358 O O . PHE A 1 295 ? 30.391 0.536 14.703 1 95.06 295 PHE A O 1
ATOM 2365 N N . SER A 1 296 ? 30.016 2.42 15.945 1 92.75 296 SER A N 1
ATOM 2366 C CA . SER A 1 296 ? 29.656 1.682 17.156 1 92.75 296 SER A CA 1
ATOM 2367 C C . SER A 1 296 ? 28.594 2.424 17.969 1 92.75 296 SER A C 1
ATOM 2369 O O . SER A 1 296 ? 28.734 3.621 18.219 1 92.75 296 SER A O 1
ATOM 2371 N N . PHE A 1 297 ? 27.594 1.67 18.422 1 91 297 PHE A N 1
ATOM 2372 C CA . PHE A 1 297 ? 26.594 2.24 19.312 1 91 297 PHE A CA 1
ATOM 2373 C C . PHE A 1 297 ? 27.203 2.533 20.688 1 91 297 PHE A C 1
ATOM 2375 O O . PHE A 1 297 ? 26.812 3.504 21.344 1 91 297 PHE A O 1
ATOM 2382 N N . VAL A 1 298 ? 28.109 1.669 21.062 1 87.62 298 VAL A N 1
ATOM 2383 C CA . VAL A 1 298 ? 28.75 1.784 22.375 1 87.62 298 VAL A CA 1
ATOM 2384 C C . VAL A 1 298 ? 29.531 3.088 22.453 1 87.62 298 VAL A C 1
ATOM 2386 O O . VAL A 1 298 ? 29.531 3.768 23.484 1 87.62 298 VAL A O 1
ATOM 2389 N N . SER A 1 299 ? 30.172 3.42 21.328 1 88.44 299 SER A N 1
ATOM 2390 C CA . SER A 1 299 ? 30.953 4.656 21.281 1 88.44 299 SER A CA 1
ATOM 2391 C C . SER A 1 299 ? 30.047 5.867 21.094 1 88.44 299 SER A C 1
ATOM 2393 O O . SER A 1 299 ? 30.531 7.004 21.016 1 88.44 299 SER A O 1
ATOM 2395 N N . GLN A 1 300 ? 28.75 5.641 20.922 1 89.62 300 GLN A N 1
ATOM 2396 C CA . GLN A 1 300 ? 27.75 6.68 20.781 1 89.62 300 GLN A CA 1
ATOM 2397 C C . GLN A 1 300 ? 28.031 7.562 19.562 1 89.62 300 GLN A C 1
ATOM 2399 O O . GLN A 1 300 ? 27.922 8.789 19.641 1 89.62 300 GLN A O 1
ATOM 2404 N N . ASN A 1 301 ? 28.516 6.855 18.531 1 92.69 301 ASN A N 1
ATOM 2405 C CA . ASN A 1 301 ? 28.766 7.59 17.297 1 92.69 301 ASN A CA 1
ATOM 2406 C C . ASN A 1 301 ? 27.5 8.258 16.781 1 92.69 301 ASN A C 1
ATOM 2408 O O . ASN A 1 301 ? 26.422 7.664 16.812 1 92.69 301 ASN A O 1
ATOM 2412 N N . LEU A 1 302 ? 27.672 9.469 16.266 1 94.31 302 LEU A N 1
ATOM 2413 C CA . LEU A 1 302 ? 26.547 10.25 15.789 1 94.31 302 LEU A CA 1
ATOM 2414 C C . LEU A 1 302 ? 26.344 10.055 14.289 1 94.31 302 LEU A C 1
ATOM 2416 O O . LEU A 1 302 ? 25.281 10.344 13.758 1 94.31 302 LEU A O 1
ATOM 2420 N N . CYS A 1 303 ? 27.422 9.672 13.648 1 96.06 303 CYS A N 1
ATOM 2421 C CA . CYS A 1 303 ? 27.328 9.547 12.203 1 96.06 303 CYS A CA 1
ATOM 2422 C C . CYS A 1 303 ? 28.391 8.578 11.672 1 96.06 303 CYS A C 1
ATOM 2424 O O . CYS A 1 303 ? 29.312 8.203 12.398 1 96.06 303 CYS A O 1
ATOM 2426 N N . SER A 1 304 ? 28.141 8.086 10.523 1 96.44 304 SER A N 1
ATOM 2427 C CA . SER A 1 304 ? 29.062 7.215 9.805 1 96.44 304 SER A CA 1
ATOM 2428 C C . SER A 1 304 ? 29.203 7.641 8.344 1 96.44 304 SER A C 1
ATOM 2430 O O . SER A 1 304 ? 28.219 7.926 7.676 1 96.44 304 SER A O 1
ATOM 2432 N N . PHE A 1 305 ? 30.453 7.742 7.918 1 96.19 305 PHE A N 1
ATOM 2433 C CA . PHE A 1 305 ? 30.719 8.039 6.516 1 96.19 305 PHE A CA 1
ATOM 2434 C C . PHE A 1 305 ? 30.781 6.758 5.691 1 96.19 305 PHE A C 1
ATOM 2436 O O . PHE A 1 305 ? 31.547 5.84 6.02 1 96.19 305 PHE A O 1
ATOM 2443 N N . VAL A 1 306 ? 29.984 6.656 4.641 1 95.94 306 VAL A N 1
ATOM 2444 C CA . VAL A 1 306 ? 29.938 5.473 3.787 1 95.94 306 VAL A CA 1
ATOM 2445 C C . VAL A 1 306 ? 30.812 5.699 2.551 1 95.94 306 VAL A C 1
ATOM 2447 O O . VAL A 1 306 ? 30.312 6.156 1.515 1 95.94 306 VAL A O 1
ATOM 2450 N N . HIS A 1 307 ? 31.938 5.254 2.613 1 91.81 307 HIS A N 1
ATOM 2451 C CA . HIS A 1 307 ? 32.906 5.492 1.544 1 91.81 307 HIS A CA 1
ATOM 2452 C C . HIS A 1 307 ? 32.625 4.609 0.334 1 91.81 307 HIS A C 1
ATOM 2454 O O . HIS A 1 307 ? 32.594 5.094 -0.801 1 91.81 307 HIS A O 1
ATOM 2460 N N . GLU A 1 308 ? 32.438 3.299 0.624 1 91.06 308 GLU A N 1
ATOM 2461 C CA . GLU A 1 308 ? 32.125 2.35 -0.442 1 91.06 308 GLU A CA 1
ATOM 2462 C C . GLU A 1 308 ? 30.641 2.072 -0.527 1 91.06 308 GLU A C 1
ATOM 2464 O O . GLU A 1 308 ? 29.953 2.01 0.497 1 91.06 308 GLU A O 1
ATOM 2469 N N . ASP A 1 309 ? 30.234 1.904 -1.789 1 89.5 309 ASP A N 1
ATOM 2470 C CA . ASP A 1 309 ? 28.812 1.658 -1.959 1 89.5 309 ASP A CA 1
ATOM 2471 C C . ASP A 1 309 ? 28.406 0.312 -1.359 1 89.5 309 ASP A C 1
ATOM 2473 O O . ASP A 1 309 ? 29.188 -0.647 -1.405 1 89.5 309 ASP A O 1
ATOM 2477 N N . ILE A 1 310 ? 27.359 0.331 -0.738 1 93.81 310 ILE A N 1
ATOM 2478 C CA . ILE A 1 310 ? 26.781 -0.868 -0.147 1 93.81 310 ILE A CA 1
ATOM 2479 C C . ILE A 1 310 ? 25.438 -1.164 -0.8 1 93.81 310 ILE A C 1
ATOM 2481 O O . ILE A 1 310 ? 24.703 -0.243 -1.165 1 93.81 310 ILE A O 1
ATOM 2485 N N . LEU A 1 311 ? 25.188 -2.465 -0.975 1 96 311 LEU A N 1
ATOM 2486 C CA . LEU A 1 311 ? 23.891 -2.891 -1.48 1 96 311 LEU A CA 1
ATOM 2487 C C . LEU A 1 311 ? 23 -3.379 -0.345 1 96 311 LEU A C 1
ATOM 2489 O O . LEU A 1 311 ? 23.484 -3.875 0.67 1 96 311 LEU A O 1
ATOM 2493 N N . PRO A 1 312 ? 21.656 -3.221 -0.503 1 97.38 312 PRO A N 1
ATOM 2494 C CA . PRO A 1 312 ? 20.75 -3.65 0.553 1 97.38 312 PRO A CA 1
ATOM 2495 C C . PRO A 1 312 ? 20.969 -5.102 0.974 1 97.38 312 PRO A C 1
ATOM 2497 O O . PRO A 1 312 ? 20.938 -5.41 2.168 1 97.38 312 PRO A O 1
ATOM 2500 N N . VAL A 1 313 ? 21.297 -5.992 0.03 1 96.81 313 VAL A N 1
ATOM 2501 C CA . VAL A 1 313 ? 21.375 -7.422 0.3 1 96.81 313 VAL A CA 1
ATOM 2502 C C . VAL A 1 313 ? 22.5 -7.688 1.306 1 96.81 313 VAL A C 1
ATOM 2504 O O . VAL A 1 313 ? 22.438 -8.648 2.076 1 96.81 313 VAL A O 1
ATOM 2507 N N . ILE A 1 314 ? 23.422 -6.773 1.393 1 95.56 314 ILE A N 1
ATOM 2508 C CA . ILE A 1 314 ? 24.594 -6.965 2.238 1 95.56 314 ILE A CA 1
ATOM 2509 C C . ILE A 1 314 ? 24.203 -6.785 3.705 1 95.56 314 ILE A C 1
ATOM 2511 O O . ILE A 1 314 ? 24.766 -7.434 4.586 1 95.56 314 ILE A O 1
ATOM 2515 N N . ILE A 1 315 ? 23.234 -6 3.961 1 97.31 315 ILE A N 1
ATOM 2516 C CA . ILE A 1 315 ? 22.938 -5.676 5.352 1 97.31 315 ILE A CA 1
ATOM 2517 C C . ILE A 1 315 ? 21.844 -6.605 5.875 1 97.31 315 ILE A C 1
ATOM 2519 O O . ILE A 1 315 ? 21.578 -6.645 7.078 1 97.31 315 ILE A O 1
ATOM 2523 N N . PHE A 1 316 ? 21.156 -7.418 5.043 1 97.81 316 PHE A N 1
ATOM 2524 C CA . PHE A 1 316 ? 20.016 -8.219 5.457 1 97.81 316 PHE A CA 1
ATOM 2525 C C . PHE A 1 316 ? 20.391 -9.164 6.586 1 97.81 316 PHE A C 1
ATOM 2527 O O . PHE A 1 316 ? 19.609 -9.367 7.52 1 97.81 316 PHE A O 1
ATOM 2534 N N . ASN A 1 317 ? 21.578 -9.68 6.469 1 96.19 317 ASN A N 1
ATOM 2535 C CA . ASN A 1 317 ? 22.031 -10.641 7.473 1 96.19 317 ASN A CA 1
ATOM 2536 C C . ASN A 1 317 ? 23.312 -10.18 8.148 1 96.19 317 ASN A C 1
ATOM 2538 O O . ASN A 1 317 ? 24 -10.977 8.797 1 96.19 317 ASN A O 1
ATOM 2542 N N . GLY A 1 318 ? 23.656 -8.891 7.945 1 95.12 318 GLY A N 1
ATOM 2543 C CA . GLY A 1 318 ? 24.859 -8.359 8.562 1 95.12 318 GLY A CA 1
ATOM 2544 C C . GLY A 1 318 ? 24.75 -8.266 10.078 1 95.12 318 GLY A C 1
ATOM 2545 O O . GLY A 1 318 ? 23.656 -8.195 10.633 1 95.12 318 GLY A O 1
ATOM 2546 N N . THR A 1 319 ? 25.938 -8.25 10.711 1 94.12 319 THR A N 1
ATOM 2547 C CA . THR A 1 319 ? 25.922 -8.305 12.172 1 94.12 319 THR A CA 1
ATOM 2548 C C . THR A 1 319 ? 26.609 -7.074 12.766 1 94.12 319 THR A C 1
ATOM 2550 O O . THR A 1 319 ? 26.594 -6.867 13.977 1 94.12 319 THR A O 1
ATOM 2553 N N . SER A 1 320 ? 27.25 -6.258 11.922 1 94.62 320 SER A N 1
ATOM 2554 C CA . SER A 1 320 ? 27.922 -5.07 12.438 1 94.62 320 SER A CA 1
ATOM 2555 C C . SER A 1 320 ? 26.906 -4.062 12.992 1 94.62 320 SER A C 1
ATOM 2557 O O . SER A 1 320 ? 25.719 -4.133 12.68 1 94.62 320 SER A O 1
ATOM 2559 N N . ASP A 1 321 ? 27.375 -3.158 13.805 1 95.25 321 ASP A N 1
ATOM 2560 C CA . ASP A 1 321 ? 26.5 -2.105 14.32 1 95.25 321 ASP A CA 1
ATOM 2561 C C . ASP A 1 321 ? 25.906 -1.282 13.18 1 95.25 321 ASP A C 1
ATOM 2563 O O . ASP A 1 321 ? 24.734 -0.919 13.219 1 95.25 321 ASP A O 1
ATOM 2567 N N . PHE A 1 322 ? 26.734 -1.087 12.234 1 96.81 322 PHE A N 1
ATOM 2568 C CA . PHE A 1 322 ? 26.234 -0.318 11.102 1 96.81 322 PHE A CA 1
ATOM 2569 C C . PHE A 1 322 ? 25.141 -1.08 10.375 1 96.81 322 PHE A C 1
ATOM 2571 O O . PHE A 1 322 ? 24.172 -0.484 9.914 1 96.81 322 PHE A O 1
ATOM 2578 N N . ASP A 1 323 ? 25.297 -2.416 10.258 1 97.06 323 ASP A N 1
ATOM 2579 C CA . ASP A 1 323 ? 24.266 -3.213 9.617 1 97.06 323 ASP A CA 1
ATOM 2580 C C . ASP A 1 323 ? 22.922 -3.061 10.352 1 97.06 323 ASP A C 1
ATOM 2582 O O . ASP A 1 323 ? 21.875 -2.891 9.719 1 97.06 323 ASP A O 1
ATOM 2586 N N . HIS A 1 324 ? 22.984 -3.088 11.648 1 96.69 324 HIS A N 1
ATOM 2587 C CA . HIS A 1 324 ? 21.781 -2.902 12.461 1 96.69 324 HIS A CA 1
ATOM 2588 C C . HIS A 1 324 ? 21.172 -1.525 12.227 1 96.69 324 HIS A C 1
ATOM 2590 O O . HIS A 1 324 ? 19.953 -1.403 12.062 1 96.69 324 HIS A O 1
ATOM 2596 N N . LEU A 1 325 ? 22 -0.524 12.195 1 97.25 325 LEU A N 1
ATOM 2597 C CA . LEU A 1 325 ? 21.531 0.842 11.977 1 97.25 325 LEU A CA 1
ATOM 2598 C C . LEU A 1 325 ? 20.891 0.986 10.602 1 97.25 325 LEU A C 1
ATOM 2600 O O . LEU A 1 325 ? 19.797 1.543 10.484 1 97.25 325 LEU A O 1
ATOM 2604 N N . ALA A 1 326 ? 21.609 0.439 9.633 1 98.19 326 ALA A N 1
ATOM 2605 C CA . ALA A 1 326 ? 21.109 0.55 8.258 1 98.19 326 ALA A CA 1
ATOM 2606 C C . ALA A 1 326 ? 19.75 -0.122 8.109 1 98.19 326 ALA A C 1
ATOM 2608 O O . ALA A 1 326 ? 18.875 0.404 7.434 1 98.19 326 ALA A O 1
ATOM 2609 N N . ARG A 1 327 ? 19.562 -1.279 8.742 1 97.75 327 ARG A N 1
ATOM 2610 C CA . ARG A 1 327 ? 18.281 -1.961 8.703 1 97.75 327 ARG A CA 1
ATOM 2611 C C . ARG A 1 327 ? 17.203 -1.143 9.406 1 97.75 327 ARG A C 1
ATOM 2613 O O . ARG A 1 327 ? 16.062 -1.041 8.914 1 97.75 327 ARG A O 1
ATOM 2620 N N . TRP A 1 328 ? 17.531 -0.546 10.484 1 96.75 328 TRP A N 1
ATOM 2621 C CA . TRP A 1 328 ? 16.578 0.29 11.203 1 96.75 328 TRP A CA 1
ATOM 2622 C C . TRP A 1 328 ? 16.156 1.486 10.359 1 96.75 328 TRP A C 1
ATOM 2624 O O . TRP A 1 328 ? 14.977 1.858 10.336 1 96.75 328 TRP A O 1
ATOM 2634 N N . ILE A 1 329 ? 17.109 2.078 9.68 1 97.19 329 ILE A N 1
ATOM 2635 C CA . ILE A 1 329 ? 16.844 3.252 8.852 1 97.19 329 ILE A CA 1
ATOM 2636 C C . ILE A 1 329 ? 15.984 2.852 7.648 1 97.19 329 ILE A C 1
ATOM 2638 O O . ILE A 1 329 ? 14.922 3.432 7.414 1 97.19 329 ILE A O 1
ATOM 2642 N N . ALA A 1 330 ? 16.422 1.819 6.965 1 96.75 330 ALA A N 1
ATOM 2643 C CA . ALA A 1 330 ? 15.852 1.516 5.656 1 96.75 330 ALA A CA 1
ATOM 2644 C C . ALA A 1 330 ? 14.586 0.673 5.793 1 96.75 330 ALA A C 1
ATOM 2646 O O . ALA A 1 330 ? 13.688 0.746 4.945 1 96.75 330 ALA A O 1
ATOM 2647 N N . TYR A 1 331 ? 14.484 -0.138 6.914 1 95.62 331 TYR A N 1
ATOM 2648 C CA . TYR A 1 331 ? 13.406 -1.118 6.961 1 95.62 331 TYR A CA 1
ATOM 2649 C C . TYR A 1 331 ? 12.617 -1.005 8.258 1 95.62 331 TYR A C 1
ATOM 2651 O O . TYR A 1 331 ? 11.648 -1.74 8.477 1 95.62 331 TYR A O 1
ATOM 2659 N N . GLY A 1 332 ? 13.016 -0.122 9.188 1 94.75 332 GLY A N 1
ATOM 2660 C CA . GLY A 1 332 ? 12.211 0.193 10.359 1 94.75 332 GLY A CA 1
ATOM 2661 C C . GLY A 1 332 ? 12.578 -0.631 11.578 1 94.75 332 GLY A C 1
ATOM 2662 O O . GLY A 1 332 ? 12.047 -0.405 12.672 1 94.75 332 GLY A O 1
ATOM 2663 N N . SER A 1 333 ? 13.492 -1.644 11.422 1 95.06 333 SER A N 1
ATOM 2664 C CA . SER A 1 333 ? 13.953 -2.482 12.531 1 95.06 333 SER A CA 1
ATOM 2665 C C . SER A 1 333 ? 15.406 -2.898 12.344 1 95.06 333 SER A C 1
ATOM 2667 O O . SER A 1 333 ? 15.867 -3.072 11.211 1 95.06 333 SER A O 1
ATOM 2669 N N . SER A 1 334 ? 16.078 -3.061 13.438 1 95.75 334 SER A N 1
ATOM 2670 C CA . SER A 1 334 ? 17.484 -3.467 13.398 1 95.75 334 SER A CA 1
ATOM 2671 C C . SER A 1 334 ? 17.609 -4.98 13.258 1 95.75 334 SER A C 1
ATOM 2673 O O . SER A 1 334 ? 18.719 -5.5 13.117 1 95.75 334 SER A O 1
ATOM 2675 N N . LYS A 1 335 ? 16.547 -5.695 13.219 1 95.62 335 LYS A N 1
ATOM 2676 C CA . LYS A 1 335 ? 16.547 -7.152 13.133 1 95.62 335 LYS A CA 1
ATOM 2677 C C . LYS A 1 335 ? 17.031 -7.621 11.766 1 95.62 335 LYS A C 1
ATOM 2679 O O . LYS A 1 335 ? 16.938 -6.883 10.781 1 95.62 335 LYS A O 1
ATOM 2684 N N . LYS A 1 336 ? 17.531 -8.812 11.773 1 95.94 336 LYS A N 1
ATOM 2685 C CA . LYS A 1 336 ? 17.906 -9.43 10.508 1 95.94 336 LYS A CA 1
ATOM 2686 C C . LYS A 1 336 ? 16.688 -9.562 9.586 1 95.94 336 LYS A C 1
ATOM 2688 O O . LYS A 1 336 ? 15.562 -9.758 10.055 1 95.94 336 LYS A O 1
ATOM 2693 N N . LEU A 1 337 ? 16.938 -9.398 8.32 1 97.12 337 LEU A N 1
ATOM 2694 C CA . LEU A 1 337 ? 15.875 -9.414 7.328 1 97.12 337 LEU A CA 1
ATOM 2695 C C . LEU A 1 337 ? 15.977 -10.633 6.426 1 97.12 337 LEU A C 1
ATOM 2697 O O . LEU A 1 337 ? 16.172 -10.508 5.215 1 97.12 337 LEU A O 1
ATOM 2701 N N . ILE A 1 338 ? 15.859 -11.797 7.02 1 96.38 338 ILE A N 1
ATOM 2702 C CA . ILE A 1 338 ? 15.906 -13.062 6.297 1 96.38 338 ILE A CA 1
ATOM 2703 C C . ILE A 1 338 ? 14.617 -13.844 6.551 1 96.38 338 ILE A C 1
ATOM 2705 O O . ILE A 1 338 ? 13.953 -13.648 7.57 1 96.38 338 ILE A O 1
ATOM 2709 N N . SER A 1 339 ? 14.25 -14.68 5.617 1 96.75 339 SER A N 1
ATOM 2710 C CA . SER A 1 339 ? 13.086 -15.547 5.785 1 96.75 339 SER A CA 1
ATOM 2711 C C . SER A 1 339 ? 13.312 -16.562 6.895 1 96.75 339 SER A C 1
ATOM 2713 O O . SER A 1 339 ? 14.352 -17.234 6.93 1 96.75 339 SER A O 1
ATOM 2715 N N . MET A 1 340 ? 12.406 -16.656 7.816 1 95.56 340 MET A N 1
ATOM 2716 C CA . MET A 1 340 ? 12.484 -17.625 8.906 1 95.56 340 MET A CA 1
ATOM 2717 C C . MET A 1 340 ? 11.523 -18.797 8.672 1 95.56 340 MET A C 1
ATOM 2719 O O . MET A 1 340 ? 10.406 -18.594 8.188 1 95.56 340 MET A O 1
ATOM 2723 N N . PRO A 1 341 ? 11.938 -19.984 8.961 1 95.94 341 PRO A N 1
ATOM 2724 C CA . PRO A 1 341 ? 11.055 -21.141 8.797 1 95.94 341 PRO A CA 1
ATOM 2725 C C . PRO A 1 341 ? 9.891 -21.156 9.789 1 95.94 341 PRO A C 1
ATOM 2727 O O . PRO A 1 341 ? 10.055 -20.719 10.93 1 95.94 341 PRO A O 1
ATOM 2730 N N . ALA A 1 342 ? 8.734 -21.625 9.312 1 93.62 342 ALA A N 1
ATOM 2731 C CA . ALA A 1 342 ? 7.598 -21.844 10.203 1 93.62 342 ALA A CA 1
ATOM 2732 C C . ALA A 1 342 ? 7.832 -23.062 11.086 1 93.62 342 ALA A C 1
ATOM 2734 O O . ALA A 1 342 ? 8.797 -23.812 10.891 1 93.62 342 ALA A O 1
ATOM 2735 N N . ASP A 1 343 ? 6.969 -23.234 12.094 1 92.06 343 ASP A N 1
ATOM 2736 C CA . ASP A 1 343 ? 7.082 -24.344 13.039 1 92.06 343 ASP A CA 1
ATOM 2737 C C . ASP A 1 343 ? 6.441 -25.609 12.484 1 92.06 343 ASP A C 1
ATOM 2739 O O . ASP A 1 343 ? 6.59 -26.688 13.062 1 92.06 343 ASP A O 1
ATOM 2743 N N . ARG A 1 344 ? 5.766 -25.438 11.352 1 92.5 344 ARG A N 1
ATOM 2744 C CA . ARG A 1 344 ? 5.121 -26.578 10.695 1 92.5 344 ARG A CA 1
ATOM 2745 C C . ARG A 1 344 ? 5.121 -26.406 9.18 1 92.5 344 ARG A C 1
ATOM 2747 O O . ARG A 1 344 ? 5.438 -25.328 8.672 1 92.5 344 ARG A O 1
ATOM 2754 N N . VAL A 1 345 ? 4.766 -27.469 8.508 1 94.31 345 VAL A N 1
ATOM 2755 C CA . VAL A 1 345 ? 4.699 -27.438 7.047 1 94.31 345 VAL A CA 1
ATOM 2756 C C . VAL A 1 345 ? 3.545 -26.547 6.602 1 94.31 345 VAL A C 1
ATOM 2758 O O . VAL A 1 345 ? 2.41 -26.719 7.051 1 94.31 345 VAL A O 1
ATOM 2761 N N . ILE A 1 346 ? 3.828 -25.594 5.73 1 94.31 346 ILE A N 1
ATOM 2762 C CA . ILE A 1 346 ? 2.791 -24.656 5.336 1 94.31 346 ILE A CA 1
ATOM 2763 C C . ILE A 1 346 ? 2.607 -24.688 3.818 1 94.31 346 ILE A C 1
ATOM 2765 O O . ILE A 1 346 ? 1.686 -24.078 3.283 1 94.31 346 ILE A O 1
ATOM 2769 N N . VAL A 1 347 ? 3.449 -25.406 3.062 1 96.19 347 VAL A N 1
ATOM 2770 C CA . VAL A 1 347 ? 3.334 -25.531 1.613 1 96.19 347 VAL A CA 1
ATOM 2771 C C . VAL A 1 347 ? 2.756 -26.906 1.268 1 96.19 347 VAL A C 1
ATOM 2773 O O . VAL A 1 347 ? 3.352 -27.938 1.589 1 96.19 347 VAL A O 1
ATOM 2776 N N . PRO A 1 348 ? 1.607 -26.969 0.623 1 94.5 348 PRO A N 1
ATOM 2777 C CA . PRO A 1 348 ? 1.087 -28.266 0.197 1 94.5 348 PRO A CA 1
ATOM 2778 C C . PRO A 1 348 ? 1.926 -28.906 -0.908 1 94.5 348 PRO A C 1
ATOM 2780 O O . PRO A 1 348 ? 2.596 -28.188 -1.665 1 94.5 348 PRO A O 1
ATOM 2783 N N . ASN A 1 349 ? 1.93 -30.219 -0.991 1 96.38 349 ASN A N 1
ATOM 2784 C CA . ASN A 1 349 ? 2.693 -30.953 -2 1 96.38 349 ASN A CA 1
ATOM 2785 C C . ASN A 1 349 ? 1.885 -31.141 -3.279 1 96.38 349 ASN A C 1
ATOM 2787 O O . ASN A 1 349 ? 1.655 -32.281 -3.707 1 96.38 349 ASN A O 1
ATOM 2791 N N . ILE A 1 350 ? 1.477 -30.109 -3.875 1 96.81 350 ILE A N 1
ATOM 2792 C CA . ILE A 1 350 ? 0.773 -30.109 -5.152 1 96.81 350 ILE A CA 1
ATOM 2793 C C . ILE A 1 350 ? 1.567 -29.312 -6.184 1 96.81 350 ILE A C 1
ATOM 2795 O O . ILE A 1 350 ? 2.324 -28.406 -5.824 1 96.81 350 ILE A O 1
ATOM 2799 N N . VAL A 1 351 ? 1.438 -29.672 -7.422 1 98.5 351 VAL A N 1
ATOM 2800 C CA . VAL A 1 351 ? 2.195 -29.016 -8.484 1 98.5 351 VAL A CA 1
ATOM 2801 C C . VAL A 1 351 ? 1.234 -28.344 -9.469 1 98.5 351 VAL A C 1
ATOM 2803 O O . VAL A 1 351 ? 0.166 -28.875 -9.766 1 98.5 351 VAL A O 1
ATOM 2806 N N . HIS A 1 352 ? 1.591 -27.156 -9.875 1 97.44 352 HIS A N 1
ATOM 2807 C 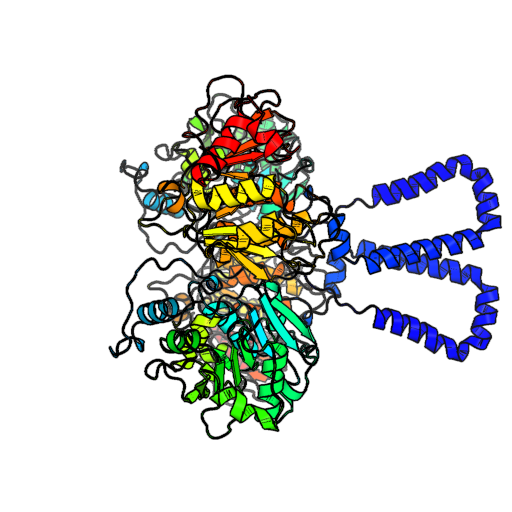CA . HIS A 1 352 ? 0.799 -26.406 -10.836 1 97.44 352 HIS A CA 1
ATOM 2808 C C . HIS A 1 352 ? 1.581 -26.172 -12.125 1 97.44 352 HIS A C 1
ATOM 2810 O O . HIS A 1 352 ? 2.775 -25.875 -12.086 1 97.44 352 HIS A O 1
ATOM 2816 N N . TYR A 1 353 ? 0.936 -26.406 -13.281 1 97.56 353 TYR A N 1
ATOM 2817 C CA . TYR A 1 353 ? 1.408 -26.031 -14.602 1 97.56 353 TYR A CA 1
ATOM 2818 C C . TYR A 1 353 ? 0.438 -25.062 -15.273 1 97.56 353 TYR A C 1
ATOM 2820 O O . TYR A 1 353 ? -0.756 -25.047 -14.961 1 97.56 353 TYR A O 1
ATOM 2828 N N . VAL A 1 354 ? 0.98 -24.203 -16.094 1 95.44 354 VAL A N 1
ATOM 2829 C CA . VAL A 1 354 ? 0.148 -23.344 -16.922 1 95.44 354 VAL A CA 1
ATOM 2830 C C . VAL A 1 354 ? 0.225 -23.797 -18.391 1 95.44 354 VAL A C 1
ATOM 2832 O O . VAL A 1 354 ? 1.317 -23.969 -18.922 1 95.44 354 VAL A O 1
ATOM 2835 N N . TRP A 1 355 ? -0.907 -24.078 -18.984 1 94.88 355 TRP A N 1
ATOM 2836 C CA . TRP A 1 355 ? -1.01 -24.562 -20.359 1 94.88 355 TRP A CA 1
ATOM 2837 C C . TRP A 1 355 ? -1.908 -23.641 -21.188 1 94.88 355 TRP A C 1
ATOM 2839 O O . TRP A 1 355 ? -3.133 -23.797 -21.172 1 94.88 355 TRP A O 1
ATOM 2849 N N . LEU A 1 356 ? -1.306 -22.812 -21.984 1 90.5 356 LEU A N 1
ATOM 2850 C CA . LEU A 1 356 ? -2.08 -21.844 -22.766 1 90.5 356 LEU A CA 1
ATOM 2851 C C . LEU A 1 356 ? -1.994 -22.172 -24.266 1 90.5 356 LEU A C 1
ATOM 2853 O O . LEU A 1 356 ? -0.905 -22.422 -24.781 1 90.5 356 LEU A O 1
ATOM 2857 N N . GLY A 1 357 ? -3.096 -22.172 -24.953 1 88.12 357 GLY A N 1
ATOM 2858 C CA . GLY A 1 357 ? -3.168 -22.453 -26.391 1 88.12 357 GLY A CA 1
ATOM 2859 C C . GLY A 1 357 ? -3.447 -23.906 -26.703 1 88.12 357 GLY A C 1
ATOM 2860 O O . GLY A 1 357 ? -3.285 -24.766 -25.844 1 88.12 357 GLY A O 1
ATOM 2861 N N . GLN A 1 358 ? -3.885 -24.062 -27.922 1 90.94 358 GLN A N 1
ATOM 2862 C CA . GLN A 1 358 ? -4.184 -25.422 -28.375 1 90.94 358 GLN A CA 1
ATOM 2863 C C . GLN A 1 358 ? -2.947 -26.094 -28.969 1 90.94 358 GLN A C 1
ATOM 2865 O O . GLN A 1 358 ? -2.451 -25.656 -30.016 1 90.94 358 GLN A O 1
ATOM 2870 N N . ARG A 1 359 ? -2.473 -27.062 -28.266 1 94.06 359 ARG A N 1
ATOM 2871 C CA . ARG A 1 359 ? -1.296 -27.781 -28.766 1 94.06 359 ARG A CA 1
ATOM 2872 C C . ARG A 1 359 ? -1.206 -29.172 -28.156 1 94.06 359 ARG A C 1
ATOM 2874 O O . ARG A 1 359 ? -1.924 -29.484 -27.203 1 94.06 359 ARG A O 1
ATOM 2881 N N . GLU A 1 360 ? -0.303 -29.906 -28.75 1 96.56 360 GLU A N 1
ATOM 2882 C CA . GLU A 1 360 ? -0.1 -31.281 -28.297 1 96.56 360 GLU A CA 1
ATOM 2883 C C . GLU A 1 360 ? 0.913 -31.328 -27.156 1 96.56 360 GLU A C 1
ATOM 2885 O O . GLU A 1 360 ? 1.854 -30.531 -27.109 1 96.56 360 GLU A O 1
ATOM 2890 N N . LEU A 1 361 ? 0.604 -32.219 -26.234 1 97.94 361 LEU A N 1
ATOM 2891 C CA . LEU A 1 361 ? 1.6 -32.5 -25.203 1 97.94 361 LEU A CA 1
ATOM 2892 C C . LEU A 1 361 ? 2.795 -33.25 -25.797 1 97.94 361 LEU A C 1
ATOM 2894 O O . LEU A 1 361 ? 2.678 -34.406 -26.172 1 97.94 361 LEU A O 1
ATOM 2898 N N . ASP A 1 362 ? 3.93 -32.625 -25.875 1 97.25 362 ASP A N 1
ATOM 2899 C CA . ASP A 1 362 ? 5.113 -33.25 -26.438 1 97.25 362 ASP A CA 1
ATOM 2900 C C . ASP A 1 362 ? 5.824 -34.125 -25.406 1 97.25 362 ASP A C 1
ATOM 2902 O O . ASP A 1 362 ? 5.41 -34.188 -24.25 1 97.25 362 ASP A O 1
ATOM 2906 N N . PHE A 1 363 ? 6.828 -34.812 -25.797 1 98.31 363 PHE A N 1
ATOM 2907 C CA . PHE A 1 363 ? 7.469 -35.781 -24.953 1 98.31 363 PHE A CA 1
ATOM 2908 C C . PHE A 1 363 ? 8.195 -35.125 -23.781 1 98.31 363 PHE A C 1
ATOM 2910 O O . PHE A 1 363 ? 8.18 -35.625 -22.656 1 98.31 363 PHE A O 1
ATOM 2917 N N . PHE A 1 364 ? 8.922 -34.031 -24.016 1 98.31 364 PHE A N 1
ATOM 2918 C CA . PHE A 1 364 ? 9.602 -33.312 -22.953 1 98.31 364 PHE A CA 1
ATOM 2919 C C . PHE A 1 364 ? 8.617 -32.906 -21.859 1 98.31 364 PHE A C 1
ATOM 2921 O O . PHE A 1 364 ? 8.867 -33.094 -20.672 1 98.31 364 PHE A O 1
ATOM 2928 N N . SER A 1 365 ? 7.469 -32.312 -22.266 1 98.19 365 SER A N 1
ATOM 2929 C CA . SER A 1 365 ? 6.426 -31.922 -21.328 1 98.19 365 SER A CA 1
ATOM 2930 C C . SER A 1 365 ? 5.883 -33.125 -20.562 1 98.19 365 SER A C 1
ATOM 2932 O O . SER A 1 365 ? 5.602 -33.031 -19.375 1 98.19 365 SER A O 1
ATOM 2934 N N . TYR A 1 366 ? 5.723 -34.188 -21.297 1 98.5 366 TYR A N 1
ATOM 2935 C CA . TYR A 1 366 ? 5.277 -35.438 -20.672 1 98.5 366 TYR A CA 1
ATOM 2936 C C . TYR A 1 366 ? 6.273 -35.906 -19.609 1 98.5 366 TYR A C 1
ATOM 2938 O O . TYR A 1 366 ? 5.883 -36.312 -18.516 1 98.5 366 TYR A O 1
ATOM 2946 N N . LEU A 1 367 ? 7.543 -35.844 -19.938 1 98.38 367 LEU A N 1
ATOM 2947 C CA . LEU A 1 367 ? 8.594 -36.188 -19 1 98.38 367 LEU A CA 1
ATOM 2948 C C . LEU A 1 367 ? 8.523 -35.312 -17.75 1 98.38 367 LEU A C 1
ATOM 2950 O O . LEU A 1 367 ? 8.727 -35.781 -16.641 1 98.38 367 LEU A O 1
ATOM 2954 N N . SER A 1 368 ? 8.336 -34 -17.969 1 98.69 368 SER A N 1
ATOM 2955 C CA . SER A 1 368 ? 8.18 -33.062 -16.859 1 98.69 368 SER A CA 1
ATOM 2956 C C . SER A 1 368 ? 7.035 -33.469 -15.938 1 98.69 368 SER A C 1
ATOM 2958 O O . SER A 1 368 ? 7.207 -33.531 -14.719 1 98.69 368 SER A O 1
ATOM 2960 N N . LEU A 1 369 ? 5.922 -33.781 -16.547 1 98.62 369 LEU A N 1
ATOM 2961 C CA . LEU A 1 369 ? 4.746 -34.219 -15.797 1 98.62 369 LEU A CA 1
ATOM 2962 C C . LEU A 1 369 ? 5.035 -35.5 -15.016 1 98.62 369 LEU A C 1
ATOM 2964 O O . LEU A 1 369 ? 4.703 -35.594 -13.828 1 98.62 369 LEU A O 1
ATOM 2968 N N . LEU A 1 370 ? 5.691 -36.469 -15.664 1 98.56 370 LEU A N 1
ATOM 2969 C CA . LEU A 1 370 ? 6.055 -37.719 -15.008 1 98.56 370 LEU A CA 1
ATOM 2970 C C . LEU A 1 370 ? 6.973 -37.438 -13.812 1 98.56 370 LEU A C 1
ATOM 2972 O O . LEU A 1 370 ? 6.836 -38.094 -12.773 1 98.56 370 LEU A O 1
ATOM 2976 N N . SER A 1 371 ? 7.898 -36.531 -14 1 98.75 371 SER A N 1
ATOM 2977 C CA . SER A 1 371 ? 8.812 -36.219 -12.906 1 98.75 371 SER A CA 1
ATOM 2978 C C . SER A 1 371 ? 8.078 -35.625 -11.711 1 98.75 371 SER A C 1
ATOM 2980 O O . SER A 1 371 ? 8.438 -35.875 -10.562 1 98.75 371 SER A O 1
ATOM 2982 N N . SER A 1 372 ? 7.039 -34.812 -11.938 1 98.69 372 SER A N 1
ATOM 2983 C CA . SER A 1 372 ? 6.215 -34.281 -10.859 1 98.69 372 SER A CA 1
ATOM 2984 C C . SER A 1 372 ? 5.473 -35.375 -10.117 1 98.69 372 SER A C 1
ATOM 2986 O O . SER A 1 372 ? 5.398 -35.375 -8.883 1 98.69 372 SER A O 1
ATOM 2988 N N . LEU A 1 373 ? 5.016 -36.375 -10.844 1 98.44 373 LEU A N 1
ATOM 2989 C CA . LEU A 1 373 ? 4.176 -37.406 -10.281 1 98.44 373 LEU A CA 1
ATOM 2990 C C . LEU A 1 373 ? 5.027 -38.469 -9.586 1 98.44 373 LEU A C 1
ATOM 2992 O O . LEU A 1 373 ? 4.688 -38.938 -8.492 1 98.44 373 LEU A O 1
ATOM 2996 N N . HIS A 1 374 ? 6.172 -38.812 -10.18 1 98.38 374 HIS A N 1
ATOM 2997 C CA . HIS A 1 374 ? 6.816 -40.062 -9.766 1 98.38 374 HIS A CA 1
ATOM 2998 C C . HIS A 1 374 ? 8.18 -39.781 -9.133 1 98.38 374 HIS A C 1
ATOM 3000 O O . HIS A 1 374 ? 8.742 -40.656 -8.477 1 98.38 374 HIS A O 1
ATOM 3006 N N . VAL A 1 375 ? 8.766 -38.688 -9.352 1 98.5 375 VAL A N 1
ATOM 3007 C CA . VAL A 1 375 ? 10.016 -38.312 -8.703 1 98.5 375 VAL A CA 1
ATOM 3008 C C . VAL A 1 375 ? 9.734 -37.375 -7.523 1 98.5 375 VAL A C 1
ATOM 3010 O O . VAL A 1 375 ? 9.961 -37.75 -6.367 1 98.5 375 VAL A O 1
ATOM 3013 N N . LEU A 1 376 ? 9.062 -36.281 -7.793 1 98.25 376 LEU A N 1
ATOM 3014 C CA . LEU A 1 376 ? 8.68 -35.344 -6.742 1 98.25 376 LEU A CA 1
ATOM 3015 C C . LEU A 1 376 ? 7.613 -35.938 -5.836 1 98.25 376 LEU A C 1
ATOM 3017 O O . LEU A 1 376 ? 7.496 -35.562 -4.668 1 98.25 376 LEU A O 1
ATOM 3021 N N . GLN A 1 377 ? 6.824 -36.875 -6.426 1 97.75 377 GLN A N 1
ATOM 3022 C CA . GLN A 1 377 ? 5.738 -37.531 -5.723 1 97.75 377 GLN A CA 1
ATOM 3023 C C . GLN A 1 377 ? 4.676 -36.562 -5.262 1 97.75 377 GLN A C 1
ATOM 3025 O O . GLN A 1 377 ? 4.293 -36.531 -4.09 1 97.75 377 GLN A O 1
ATOM 3030 N N . ALA A 1 378 ? 4.25 -35.719 -6.184 1 97.81 378 ALA A N 1
ATOM 3031 C CA . ALA A 1 378 ? 3.189 -34.75 -5.902 1 97.81 378 ALA A CA 1
ATOM 3032 C C . ALA A 1 378 ? 1.88 -35.438 -5.566 1 97.81 378 ALA A C 1
ATOM 3034 O O . ALA A 1 378 ? 1.555 -36.469 -6.156 1 97.81 378 ALA A O 1
ATOM 3035 N N . ASP A 1 379 ? 1.13 -34.875 -4.586 1 96.44 379 ASP A N 1
ATOM 3036 C CA . ASP A 1 379 ? -0.193 -35.406 -4.266 1 96.44 379 ASP A CA 1
ATOM 3037 C C . ASP A 1 379 ? -1.161 -35.219 -5.43 1 96.44 379 ASP A C 1
ATOM 3039 O O . ASP A 1 379 ? -2.037 -36.062 -5.664 1 96.44 379 ASP A O 1
ATOM 3043 N N . SER A 1 380 ? -1.083 -34.125 -6.098 1 96.06 380 SER A N 1
ATOM 3044 C CA . SER A 1 380 ? -1.87 -33.781 -7.281 1 96.06 380 SER A CA 1
ATOM 3045 C C . SER A 1 380 ? -1.112 -32.844 -8.195 1 96.06 380 SER A C 1
ATOM 3047 O O . SER A 1 380 ? -0.257 -32.094 -7.738 1 96.06 380 SER A O 1
ATOM 3049 N N . VAL A 1 381 ? -1.403 -32.969 -9.461 1 97.88 381 VAL A N 1
ATOM 3050 C CA . VAL A 1 381 ? -0.871 -32.062 -10.477 1 97.88 381 VAL A CA 1
ATOM 3051 C C . VAL A 1 381 ? -2.018 -31.359 -11.18 1 97.88 381 VAL A C 1
ATOM 3053 O O . VAL A 1 381 ? -2.893 -31.984 -11.766 1 97.88 381 VAL A O 1
ATOM 3056 N N . TYR A 1 382 ? -2.004 -30.062 -11.023 1 95.31 382 TYR A N 1
ATOM 3057 C CA . TYR A 1 382 ? -3.043 -29.25 -11.641 1 95.31 382 TYR A CA 1
ATOM 3058 C C . TYR A 1 382 ? -2.506 -28.531 -12.867 1 95.31 382 TYR A C 1
ATOM 3060 O O . TYR A 1 382 ? -1.502 -27.812 -12.789 1 95.31 382 TYR A O 1
ATOM 3068 N N . ILE A 1 383 ? -3.156 -28.719 -13.984 1 96.06 383 ILE A N 1
ATOM 3069 C CA . ILE A 1 383 ? -2.822 -28.016 -15.219 1 96.06 383 ILE A CA 1
ATOM 3070 C C . ILE A 1 383 ? -3.865 -26.938 -15.5 1 96.06 383 ILE A C 1
ATOM 3072 O O . ILE A 1 383 ? -5.023 -27.25 -15.805 1 96.06 383 ILE A O 1
ATOM 3076 N N . HIS A 1 384 ? -3.432 -25.703 -15.336 1 92.38 384 HIS A N 1
ATOM 3077 C CA . HIS A 1 384 ? -4.316 -24.562 -15.555 1 92.38 384 HIS A CA 1
ATOM 3078 C C . HIS A 1 384 ? -4.203 -24.047 -16.984 1 92.38 384 HIS A C 1
ATOM 3080 O O . HIS A 1 384 ? -3.105 -23.719 -17.438 1 92.38 384 HIS A O 1
ATOM 3086 N N . GLY A 1 385 ? -5.301 -23.984 -17.734 1 89.06 385 GLY A N 1
ATOM 3087 C CA . GLY A 1 385 ? -5.176 -23.484 -19.094 1 89.06 385 GLY A CA 1
ATOM 3088 C C . GLY A 1 385 ? -6.516 -23.297 -19.781 1 89.06 385 GLY A C 1
ATOM 3089 O O . GLY A 1 385 ? -7.566 -23.547 -19.188 1 89.06 385 GLY A O 1
ATOM 3090 N N . ASP A 1 386 ? -6.457 -22.688 -21 1 84.88 386 ASP A N 1
ATOM 3091 C CA . ASP A 1 386 ? -7.66 -22.359 -21.75 1 84.88 386 ASP A CA 1
ATOM 3092 C C . ASP A 1 386 ? -8.094 -23.531 -22.625 1 84.88 386 ASP A C 1
ATOM 3094 O O . ASP A 1 386 ? -9.273 -23.641 -22.984 1 84.88 386 ASP A O 1
ATOM 3098 N N . TYR A 1 387 ? -7.133 -24.406 -22.953 1 88.75 387 TYR A N 1
ATOM 3099 C CA . TYR A 1 387 ? -7.41 -25.625 -23.719 1 88.75 387 TYR A CA 1
ATOM 3100 C C . TYR A 1 387 ? -6.715 -26.828 -23.078 1 88.75 387 TYR A C 1
ATOM 3102 O O . TYR A 1 387 ? -5.574 -26.719 -22.625 1 88.75 387 TYR A O 1
ATOM 3110 N N . LYS A 1 388 ? -7.41 -27.875 -23.109 1 92.31 388 LYS A N 1
ATOM 3111 C CA . LYS A 1 388 ? -6.754 -29.125 -22.703 1 92.31 388 LYS A CA 1
ATOM 3112 C C . LYS A 1 388 ? -5.641 -29.5 -23.688 1 92.31 388 LYS A C 1
ATOM 3114 O O . LYS A 1 388 ? -5.781 -29.312 -24.891 1 92.31 388 LYS A O 1
ATOM 3119 N N . PRO A 1 389 ? -4.578 -30.078 -23.125 1 95.81 389 PRO A N 1
ATOM 3120 C CA . PRO A 1 389 ? -3.561 -30.578 -24.062 1 95.81 389 PRO A CA 1
ATOM 3121 C C . PRO A 1 389 ? -4.094 -31.656 -25 1 95.81 389 PRO A C 1
ATOM 3123 O O . PRO A 1 389 ? -5.062 -32.344 -24.656 1 95.81 389 PRO A O 1
ATOM 3126 N N . LEU A 1 390 ? -3.484 -31.75 -26.172 1 96.69 390 LEU A N 1
ATOM 3127 C CA . LEU A 1 390 ? -3.895 -32.719 -27.172 1 96.69 390 LEU A CA 1
ATOM 3128 C C . LEU A 1 390 ? -2.846 -33.812 -27.328 1 96.69 390 LEU A C 1
ATOM 3130 O O . LEU A 1 390 ? -1.716 -33.688 -26.859 1 96.69 390 LEU A O 1
ATOM 3134 N N . GLY A 1 391 ? -3.275 -35 -28 1 96.69 391 GLY A N 1
ATOM 3135 C CA . GLY A 1 391 ? -2.322 -36.031 -28.422 1 96.69 391 GLY A CA 1
ATOM 3136 C C . GLY A 1 391 ? -2.34 -37.25 -27.531 1 96.69 391 GLY A C 1
ATOM 3137 O O . GLY A 1 391 ? -3.006 -37.281 -26.484 1 96.69 391 GLY A O 1
ATOM 3138 N N . GLU A 1 392 ? -1.576 -38.219 -27.938 1 96.62 392 GLU A N 1
ATOM 3139 C CA . GLU A 1 392 ? -1.556 -39.531 -27.297 1 96.62 392 GLU A CA 1
ATOM 3140 C C . GLU A 1 392 ? -0.943 -39.438 -25.891 1 96.62 392 GLU A C 1
ATOM 3142 O O . GLU A 1 392 ? -1.396 -40.125 -24.969 1 96.62 392 GLU A O 1
ATOM 3147 N N . LEU A 1 393 ? 0.031 -38.656 -25.766 1 97.31 393 LEU A N 1
ATOM 3148 C CA . LEU A 1 393 ? 0.7 -38.531 -24.469 1 97.31 393 LEU A CA 1
ATOM 3149 C C . LEU A 1 393 ? -0.224 -37.906 -23.422 1 97.31 393 LEU A C 1
ATOM 3151 O O . LEU A 1 393 ? -0.178 -38.281 -22.25 1 97.31 393 LEU A O 1
ATOM 3155 N N . TRP A 1 394 ? -1.037 -36.969 -23.859 1 97.38 394 TRP A N 1
ATOM 3156 C CA . TRP A 1 394 ? -2.021 -36.406 -22.953 1 97.38 394 TRP A CA 1
ATOM 3157 C C . TRP A 1 394 ? -3.039 -37.438 -22.5 1 97.38 394 TRP A C 1
ATOM 3159 O O . TRP A 1 394 ? -3.391 -37.5 -21.328 1 97.38 394 TRP A O 1
ATOM 3169 N N . GLU A 1 395 ? -3.469 -38.219 -23.484 1 96.31 395 GLU A N 1
ATOM 3170 C CA . GLU A 1 395 ? -4.426 -39.281 -23.172 1 96.31 395 GLU A CA 1
ATOM 3171 C C . GLU A 1 395 ? -3.852 -40.25 -22.141 1 96.31 395 GLU A C 1
ATOM 3173 O O . GLU A 1 395 ? -4.578 -40.75 -21.281 1 96.31 395 GLU A O 1
ATOM 3178 N N . GLN A 1 396 ? -2.607 -40.469 -22.203 1 95.94 396 GLN A N 1
ATOM 3179 C CA . GLN A 1 396 ? -1.94 -41.312 -21.234 1 95.94 396 GLN A CA 1
ATOM 3180 C C . GLN A 1 396 ? -1.832 -40.625 -19.875 1 95.94 396 GLN A C 1
ATOM 3182 O O . GLN A 1 396 ? -2.105 -41.219 -18.844 1 95.94 396 GLN A O 1
ATOM 3187 N N . ALA A 1 397 ? -1.431 -39.406 -19.906 1 96.25 397 ALA A N 1
ATOM 3188 C CA . ALA A 1 397 ? -1.202 -38.625 -18.688 1 96.25 397 ALA A CA 1
ATOM 3189 C C . ALA A 1 397 ? -2.496 -38.438 -17.891 1 96.25 397 ALA A C 1
ATOM 3191 O O . ALA A 1 397 ? -2.5 -38.562 -16.672 1 96.25 397 ALA A O 1
ATOM 3192 N N . ARG A 1 398 ? -3.555 -38.188 -18.562 1 94.5 398 ARG A N 1
ATOM 3193 C CA . ARG A 1 398 ? -4.809 -37.844 -17.906 1 94.5 398 ARG A CA 1
ATOM 3194 C C . ARG A 1 398 ? -5.445 -39.062 -17.266 1 94.5 398 ARG A C 1
ATOM 3196 O O . ARG A 1 398 ? -6.43 -38.938 -16.531 1 94.5 398 ARG A O 1
ATOM 3203 N N . ARG A 1 399 ? -4.891 -40.312 -17.531 1 94.81 399 ARG A N 1
ATOM 3204 C CA . ARG A 1 399 ? -5.383 -41.531 -16.891 1 94.81 399 ARG A CA 1
ATOM 3205 C C . ARG A 1 399 ? -5.012 -41.562 -15.414 1 94.81 399 ARG A C 1
ATOM 3207 O O . ARG A 1 399 ? -5.645 -42.281 -14.633 1 94.81 399 ARG A O 1
ATOM 3214 N N . ASP A 1 400 ? -3.934 -40.906 -15.086 1 96 400 ASP A N 1
ATOM 3215 C CA . ASP A 1 400 ? -3.586 -40.781 -13.68 1 96 400 ASP A CA 1
ATOM 3216 C C . ASP A 1 400 ? -4.555 -39.844 -12.961 1 96 400 ASP A C 1
ATOM 3218 O O . ASP A 1 400 ? -4.668 -38.656 -13.328 1 96 400 ASP A O 1
ATOM 3222 N N . PRO A 1 401 ? -5.238 -40.25 -11.93 1 93.62 401 PRO A N 1
ATOM 3223 C CA . PRO A 1 401 ? -6.254 -39.438 -11.258 1 93.62 401 PRO A CA 1
ATOM 3224 C C . PRO A 1 401 ? -5.664 -38.219 -10.586 1 93.62 401 PRO A C 1
ATOM 3226 O O . PRO A 1 401 ? -6.398 -37.281 -10.25 1 93.62 401 PRO A O 1
ATOM 3229 N N . ARG A 1 402 ? -4.438 -38.25 -10.383 1 95.25 402 ARG A N 1
ATOM 3230 C CA . ARG A 1 402 ? -3.779 -37.125 -9.742 1 95.25 402 ARG A CA 1
ATOM 3231 C C . ARG A 1 402 ? -3.633 -35.938 -10.719 1 95.25 402 ARG A C 1
ATOM 3233 O O . ARG A 1 402 ? -3.344 -34.812 -10.312 1 95.25 402 ARG A O 1
ATOM 3240 N N . VAL A 1 403 ? -3.758 -36.188 -11.992 1 97 403 VAL A N 1
ATOM 3241 C CA . VAL A 1 403 ? -3.623 -35.156 -13.016 1 97 403 VAL A CA 1
ATOM 3242 C C . VAL A 1 403 ? -4.984 -34.531 -13.297 1 97 403 VAL A C 1
ATOM 3244 O O . VAL A 1 403 ? -5.91 -35.219 -13.75 1 97 403 VAL A O 1
ATOM 3247 N N . LYS A 1 404 ? -5.102 -33.25 -13.062 1 91.88 404 LYS A N 1
ATOM 3248 C CA . LYS A 1 404 ? -6.363 -32.531 -13.227 1 91.88 404 LYS A CA 1
ATOM 3249 C C . LYS A 1 404 ? -6.184 -31.281 -14.086 1 91.88 404 LYS A C 1
ATOM 3251 O O . LYS A 1 404 ? -5.234 -30.516 -13.891 1 91.88 404 LYS A O 1
ATOM 3256 N N . PHE A 1 405 ? -7.059 -31.125 -15.031 1 91.69 405 PHE A N 1
ATOM 3257 C CA . PHE A 1 405 ? -7.074 -29.922 -15.844 1 91.69 405 PHE A CA 1
ATOM 3258 C C . PHE A 1 405 ? -8.078 -28.906 -15.297 1 91.69 405 PHE A C 1
ATOM 3260 O O . PHE A 1 405 ? -9.227 -29.25 -15.016 1 91.69 405 PHE A O 1
ATOM 3267 N N . ILE A 1 406 ? -7.66 -27.75 -15.008 1 86.75 406 ILE A N 1
ATOM 3268 C CA . ILE A 1 406 ? -8.508 -26.672 -14.539 1 86.75 406 ILE A CA 1
ATOM 3269 C C . ILE A 1 406 ? -8.672 -25.625 -15.648 1 86.75 406 ILE A C 1
ATOM 3271 O O . ILE A 1 406 ? -7.711 -24.953 -16.031 1 86.75 406 ILE A O 1
ATOM 3275 N N . ASN A 1 407 ? -9.828 -25.5 -16.125 1 81.38 407 ASN A N 1
ATOM 3276 C CA . ASN A 1 407 ? -10.102 -24.531 -17.188 1 81.38 407 ASN A CA 1
ATOM 3277 C C . ASN A 1 407 ? -9.977 -23.094 -16.703 1 81.38 407 ASN A C 1
ATOM 3279 O O . ASN A 1 407 ? -10.602 -22.719 -15.711 1 81.38 407 ASN A O 1
ATOM 3283 N N . ARG A 1 408 ? -9.141 -22.438 -17.281 1 77.31 408 ARG A N 1
ATOM 3284 C CA . ARG A 1 408 ? -8.93 -21.016 -17.047 1 77.31 408 ARG A CA 1
ATOM 3285 C C . ARG A 1 408 ? -8.766 -20.266 -18.359 1 77.31 408 ARG A C 1
ATOM 3287 O O . ARG A 1 408 ? -8.047 -20.719 -19.266 1 77.31 408 ARG A O 1
ATOM 3294 N N . ASP A 1 409 ? -9.5 -19.156 -18.469 1 72.81 409 ASP A N 1
ATOM 3295 C CA . ASP A 1 409 ? -9.344 -18.359 -19.672 1 72.81 409 ASP A CA 1
ATOM 3296 C C . ASP A 1 409 ? -7.965 -17.703 -19.734 1 72.81 409 ASP A C 1
ATOM 3298 O O . ASP A 1 409 ? -7.359 -17.438 -18.688 1 72.81 409 ASP A O 1
ATOM 3302 N N . PHE A 1 410 ? -7.535 -17.609 -20.859 1 68.88 410 PHE A N 1
ATOM 3303 C CA . PHE A 1 410 ? -6.34 -16.797 -21.047 1 68.88 410 PHE A CA 1
ATOM 3304 C C . PHE A 1 410 ? -6.539 -15.398 -20.484 1 68.88 410 PHE A C 1
ATOM 3306 O O . PHE A 1 410 ? -7.531 -14.742 -20.797 1 68.88 410 PHE A O 1
ATOM 3313 N N . PRO A 1 411 ? -5.672 -15.031 -19.578 1 72.75 411 PRO A N 1
ATOM 3314 C CA . PRO A 1 411 ? -5.82 -13.656 -19.109 1 72.75 411 PRO A CA 1
ATOM 3315 C C . PRO A 1 411 ? -5.461 -12.625 -20.172 1 72.75 411 PRO A C 1
ATOM 3317 O O . PRO A 1 411 ? -4.285 -12.469 -20.516 1 72.75 411 PRO A O 1
ATOM 3320 N N . ALA A 1 412 ? -6.43 -12.07 -20.75 1 66 412 ALA A N 1
ATOM 3321 C CA . ALA A 1 412 ? -6.215 -11.133 -21.844 1 66 412 ALA A CA 1
ATOM 3322 C C . ALA A 1 412 ? -5.547 -9.852 -21.359 1 66 412 ALA A C 1
ATOM 3324 O O . ALA A 1 412 ? -4.922 -9.133 -22.141 1 66 412 ALA A O 1
ATOM 3325 N N . SER A 1 413 ? -5.676 -9.555 -20.188 1 67.56 413 SER A N 1
ATOM 3326 C CA . SER A 1 413 ? -5.098 -8.352 -19.609 1 67.56 413 SER A CA 1
ATOM 3327 C C . SER A 1 413 ? -4.715 -8.578 -18.141 1 67.56 413 SER A C 1
ATOM 3329 O O . SER A 1 413 ? -5.152 -9.547 -17.531 1 67.56 413 SER A O 1
ATOM 3331 N N . VAL A 1 414 ? -3.799 -7.816 -17.734 1 68.75 414 VAL A N 1
ATOM 3332 C CA . VAL A 1 414 ? -3.443 -7.758 -16.312 1 68.75 414 VAL A CA 1
ATOM 3333 C C . VAL A 1 414 ? -3.752 -6.367 -15.766 1 68.75 414 VAL A C 1
ATOM 3335 O O . VAL A 1 414 ? -3.102 -5.387 -16.141 1 68.75 414 VAL A O 1
ATOM 3338 N N . TYR A 1 415 ? -4.664 -6.258 -14.844 1 65.38 415 TYR A N 1
ATOM 3339 C CA . TYR A 1 415 ? -5.105 -5 -14.25 1 65.38 415 TYR A CA 1
ATOM 3340 C C . TYR A 1 415 ? -5.41 -3.963 -15.32 1 65.38 415 TYR A C 1
ATOM 3342 O O . TYR A 1 415 ? -4.973 -2.814 -15.227 1 65.38 415 TYR A O 1
ATOM 3350 N N . GLY A 1 416 ? -5.973 -4.453 -16.344 1 62.56 416 GLY A N 1
ATOM 3351 C CA . GLY A 1 416 ? -6.461 -3.574 -17.391 1 62.56 416 GLY A CA 1
ATOM 3352 C C . GLY A 1 416 ? -5.484 -3.42 -18.547 1 62.56 416 GLY A C 1
ATOM 3353 O O . GLY A 1 416 ? -5.84 -2.893 -19.594 1 62.56 416 GLY A O 1
ATOM 3354 N N . GLU A 1 417 ? -4.262 -3.857 -18.375 1 64.38 417 GLU A N 1
ATOM 3355 C CA . GLU A 1 417 ? -3.262 -3.779 -19.438 1 64.38 417 GLU A CA 1
ATOM 3356 C C . GLU A 1 417 ? -3.229 -5.062 -20.25 1 64.38 417 GLU A C 1
ATOM 3358 O O . GLU A 1 417 ? -2.996 -6.148 -19.719 1 64.38 417 GLU A O 1
ATOM 3363 N N . PRO A 1 418 ? -3.469 -4.93 -21.484 1 67.56 418 PRO A N 1
ATOM 3364 C CA . PRO A 1 418 ? -3.52 -6.137 -22.312 1 67.56 418 PRO A CA 1
ATOM 3365 C C . PRO A 1 418 ? -2.158 -6.82 -22.453 1 67.56 418 PRO A C 1
ATOM 3367 O O . PRO A 1 418 ? -1.13 -6.145 -22.516 1 67.56 418 PRO A O 1
ATOM 3370 N N . ILE A 1 419 ? -2.221 -8.055 -22.422 1 76.19 419 ILE A N 1
ATOM 3371 C CA . ILE A 1 419 ? -1.049 -8.859 -22.75 1 76.19 419 ILE A CA 1
ATOM 3372 C C . ILE A 1 419 ? -1.003 -9.086 -24.266 1 76.19 419 ILE A C 1
ATOM 3374 O O . ILE A 1 419 ? -1.837 -9.812 -24.812 1 76.19 419 ILE A O 1
ATOM 3378 N N . LYS A 1 420 ? -0.078 -8.5 -24.969 1 70.19 420 LYS A N 1
ATOM 3379 C CA . LYS A 1 420 ? -0.127 -8.516 -26.422 1 70.19 420 LYS A CA 1
ATOM 3380 C C . LYS A 1 420 ? 1.138 -9.141 -27.016 1 70.19 420 LYS A C 1
ATOM 3382 O O . LYS A 1 420 ? 1.062 -10.016 -27.875 1 70.19 420 LYS A O 1
ATOM 3387 N N . LEU A 1 421 ? 2.234 -8.742 -26.484 1 67.94 421 LEU A N 1
ATOM 3388 C CA . LEU A 1 421 ? 3.484 -9.047 -27.172 1 67.94 421 LEU A CA 1
ATOM 3389 C C . LEU A 1 421 ? 4.02 -10.414 -26.734 1 67.94 421 LEU A C 1
ATOM 3391 O O . LEU A 1 421 ? 4.43 -11.211 -27.578 1 67.94 421 LEU A O 1
ATOM 3395 N N . TYR A 1 422 ? 4.066 -10.57 -25.484 1 72.06 422 TYR A N 1
ATOM 3396 C CA . TYR A 1 422 ? 4.648 -11.805 -24.969 1 72.06 422 TYR A CA 1
ATOM 3397 C C . TYR A 1 422 ? 3.607 -12.641 -24.234 1 72.06 422 TYR A C 1
ATOM 3399 O O . TYR A 1 422 ? 3.209 -12.297 -23.109 1 72.06 422 TYR A O 1
ATOM 3407 N N . LYS A 1 423 ? 3.277 -13.766 -24.781 1 75.88 423 LYS A N 1
ATOM 3408 C CA . LYS A 1 423 ? 2.297 -14.656 -24.172 1 75.88 423 LYS A CA 1
ATOM 3409 C C . LYS A 1 423 ? 2.811 -15.211 -22.844 1 75.88 423 LYS A C 1
ATOM 3411 O O . LYS A 1 423 ? 2.02 -15.562 -21.969 1 75.88 423 LYS A O 1
ATOM 3416 N N . SER A 1 424 ? 4.176 -15.227 -22.812 1 80.88 424 SER A N 1
ATOM 3417 C CA . SER A 1 424 ? 4.793 -15.734 -21.594 1 80.88 424 SER A CA 1
ATOM 3418 C C . SER A 1 424 ? 4.414 -14.891 -20.391 1 80.88 424 SER A C 1
ATOM 3420 O O . SER A 1 424 ? 4.426 -15.375 -19.25 1 80.88 424 SER A O 1
ATOM 3422 N N . HIS A 1 425 ? 4.047 -13.633 -20.594 1 86.75 425 HIS A N 1
ATOM 3423 C CA . HIS A 1 425 ? 3.646 -12.758 -19.5 1 86.75 425 HIS A CA 1
ATOM 3424 C C . HIS A 1 425 ? 2.387 -13.273 -18.812 1 86.75 425 HIS A C 1
ATOM 3426 O O . HIS A 1 425 ? 2.211 -13.094 -17.609 1 86.75 425 HIS A O 1
ATOM 3432 N N . ALA A 1 426 ? 1.589 -13.898 -19.656 1 86 426 ALA A N 1
ATOM 3433 C CA . ALA A 1 426 ? 0.377 -14.484 -19.094 1 86 426 ALA A CA 1
ATOM 3434 C C . ALA A 1 426 ? 0.717 -15.594 -18.094 1 86 426 ALA A C 1
ATOM 3436 O O . ALA A 1 426 ? 0.133 -15.656 -17 1 86 426 ALA A O 1
ATOM 3437 N N . SER A 1 427 ? 1.664 -16.375 -18.453 1 89.12 427 SER A N 1
ATOM 3438 C CA . SER A 1 427 ? 2.096 -17.453 -17.578 1 89.12 427 SER A CA 1
ATOM 3439 C C . SER A 1 427 ? 2.74 -16.906 -16.312 1 89.12 427 SER A C 1
ATOM 3441 O O . SER A 1 427 ? 2.549 -17.469 -15.227 1 89.12 427 SER A O 1
ATOM 3443 N N . ASP A 1 428 ? 3.539 -15.844 -16.422 1 90.44 428 ASP A N 1
ATOM 3444 C CA . ASP A 1 428 ? 4.176 -15.203 -15.273 1 90.44 428 ASP A CA 1
ATOM 3445 C C . ASP A 1 428 ? 3.133 -14.711 -14.281 1 90.44 428 ASP A C 1
ATOM 3447 O O . ASP A 1 428 ? 3.266 -14.922 -13.07 1 90.44 428 ASP A O 1
ATOM 3451 N N . TYR A 1 429 ? 2.17 -14.094 -14.812 1 89.19 429 TYR A N 1
ATOM 3452 C CA . TYR A 1 429 ? 1.087 -13.578 -13.984 1 89.19 429 TYR A CA 1
ATOM 3453 C C . TYR A 1 429 ? 0.309 -14.711 -13.336 1 89.19 429 TYR A C 1
ATOM 3455 O O . TYR A 1 429 ? 0.05 -14.68 -12.125 1 89.19 429 TYR A O 1
ATOM 3463 N N . LEU A 1 430 ? -0.037 -15.727 -14.07 1 91 430 LEU A N 1
ATOM 3464 C CA . LEU A 1 430 ? -0.873 -16.828 -13.602 1 91 430 LEU A CA 1
ATOM 3465 C C . LEU A 1 430 ? -0.155 -17.625 -12.523 1 91 430 LEU A C 1
ATOM 3467 O O . LEU A 1 430 ? -0.775 -18.078 -11.555 1 91 430 LEU A O 1
ATOM 3471 N N . ARG A 1 431 ? 1.136 -17.906 -12.719 1 93.69 431 ARG A N 1
ATOM 3472 C CA . ARG A 1 431 ? 1.836 -18.719 -11.727 1 93.69 431 ARG A CA 1
ATOM 3473 C C . ARG A 1 431 ? 1.803 -18.047 -10.352 1 93.69 431 ARG A C 1
ATOM 3475 O O . ARG A 1 431 ? 1.658 -18.719 -9.328 1 93.69 431 ARG A O 1
ATOM 3482 N N . ALA A 1 432 ? 1.955 -16.688 -10.352 1 92.69 432 ALA A N 1
ATOM 3483 C CA . ALA A 1 432 ? 1.876 -15.953 -9.086 1 92.69 432 ALA A CA 1
ATOM 3484 C C . ALA A 1 432 ? 0.467 -16.016 -8.5 1 92.69 432 ALA A C 1
ATOM 3486 O O . ALA A 1 432 ? 0.295 -16.25 -7.305 1 92.69 432 ALA A O 1
ATOM 3487 N N . ASP A 1 433 ? -0.506 -15.805 -9.336 1 90.25 433 ASP A N 1
ATOM 3488 C CA . ASP A 1 433 ? -1.897 -15.828 -8.891 1 90.25 433 ASP A CA 1
ATOM 3489 C C . ASP A 1 433 ? -2.271 -17.188 -8.32 1 90.25 433 ASP A C 1
ATOM 3491 O O . ASP A 1 433 ? -2.83 -17.281 -7.227 1 90.25 433 ASP A O 1
ATOM 3495 N N . ILE A 1 434 ? -1.947 -18.25 -9.031 1 92.31 434 ILE A N 1
ATOM 3496 C CA . ILE A 1 434 ? -2.273 -19.625 -8.656 1 92.31 434 ILE A CA 1
ATOM 3497 C C . ILE A 1 434 ? -1.624 -19.969 -7.32 1 92.31 434 ILE A C 1
ATOM 3499 O O . ILE A 1 434 ? -2.291 -20.453 -6.406 1 92.31 434 ILE A O 1
ATOM 3503 N N . LEU A 1 435 ? -0.363 -19.641 -7.199 1 95.19 435 LEU A N 1
ATOM 3504 C CA . LEU A 1 435 ? 0.355 -19.984 -5.98 1 95.19 435 LEU A CA 1
ATOM 3505 C C . LEU A 1 435 ? -0.139 -19.156 -4.801 1 95.19 435 LEU A C 1
ATOM 3507 O O . LEU A 1 435 ? -0.177 -19.641 -3.668 1 95.19 435 LEU A O 1
ATOM 3511 N N . LEU A 1 436 ? -0.451 -17.922 -5.035 1 92.06 436 LEU A N 1
ATOM 3512 C CA . LEU A 1 436 ? -0.964 -17.078 -3.971 1 92.06 436 LEU A CA 1
ATOM 3513 C C . LEU A 1 436 ? -2.25 -17.641 -3.385 1 92.06 436 LEU A C 1
ATOM 3515 O O . LEU A 1 436 ? -2.471 -17.578 -2.174 1 92.06 436 LEU A O 1
ATOM 3519 N N . ARG A 1 437 ? -3.057 -18.234 -4.188 1 89.12 437 ARG A N 1
ATOM 3520 C CA . ARG A 1 437 ? -4.363 -18.734 -3.762 1 89.12 437 ARG A CA 1
ATOM 3521 C C . ARG A 1 437 ? -4.254 -20.141 -3.189 1 89.12 437 ARG A C 1
ATOM 3523 O O . ARG A 1 437 ? -4.859 -20.438 -2.158 1 89.12 437 ARG A O 1
ATOM 3530 N N . TYR A 1 438 ? -3.438 -20.984 -3.871 1 91.75 438 TYR A N 1
ATOM 3531 C CA . TYR A 1 438 ? -3.535 -22.406 -3.543 1 91.75 438 TYR A CA 1
ATOM 3532 C C . TYR A 1 438 ? -2.24 -22.906 -2.92 1 91.75 438 TYR A C 1
ATOM 3534 O O . TYR A 1 438 ? -2.207 -24 -2.34 1 91.75 438 TYR A O 1
ATOM 3542 N N . GLY A 1 439 ? -1.153 -22.156 -3.027 1 94.25 439 GLY A N 1
ATOM 3543 C CA . GLY A 1 439 ? 0.143 -22.672 -2.613 1 94.25 439 GLY A CA 1
ATOM 3544 C C . GLY A 1 439 ? 0.631 -23.828 -3.473 1 94.25 439 GLY A C 1
ATOM 3545 O O . GLY A 1 439 ? 0.058 -24.109 -4.527 1 94.25 439 GLY A O 1
ATOM 3546 N N . GLY A 1 440 ? 1.748 -24.375 -3.047 1 96.75 440 GLY A N 1
ATOM 3547 C CA . GLY A 1 440 ? 2.32 -25.5 -3.775 1 96.75 440 GLY A CA 1
ATOM 3548 C C . GLY A 1 440 ? 3.58 -25.141 -4.539 1 96.75 440 GLY A C 1
ATOM 3549 O O . GLY A 1 440 ? 4.355 -24.281 -4.098 1 96.75 440 GLY A O 1
ATOM 3550 N N . ILE A 1 441 ? 3.787 -25.969 -5.594 1 98.56 441 ILE A N 1
ATOM 3551 C CA . ILE A 1 441 ? 4.957 -25.812 -6.445 1 98.56 441 ILE A CA 1
ATOM 3552 C C . ILE A 1 441 ? 4.52 -25.484 -7.871 1 98.56 441 ILE A C 1
ATOM 3554 O O . ILE A 1 441 ? 3.658 -26.172 -8.43 1 98.56 441 ILE A O 1
ATOM 3558 N N . TYR A 1 442 ? 4.992 -24.422 -8.344 1 98.31 442 TYR A N 1
ATOM 3559 C CA . TYR A 1 442 ? 4.836 -24.156 -9.773 1 98.31 442 TYR A CA 1
ATOM 3560 C C . TYR A 1 442 ? 6.035 -24.656 -10.562 1 98.31 442 TYR A C 1
ATOM 3562 O O . TYR A 1 442 ? 7.18 -24.531 -10.117 1 98.31 442 TYR A O 1
ATOM 3570 N N . ALA A 1 443 ? 5.812 -25.172 -11.758 1 98.44 443 ALA A N 1
ATOM 3571 C CA . ALA A 1 443 ? 6.898 -25.609 -12.633 1 98.44 443 ALA A CA 1
ATOM 3572 C C . ALA A 1 443 ? 6.605 -25.281 -14.086 1 98.44 443 ALA A C 1
ATOM 3574 O O . ALA A 1 443 ? 5.477 -25.438 -14.555 1 98.44 443 ALA A O 1
ATOM 3575 N N . ASP A 1 444 ? 7.637 -24.766 -14.734 1 97.44 444 ASP A N 1
ATOM 3576 C CA . ASP A 1 444 ? 7.57 -24.672 -16.188 1 97.44 444 ASP A CA 1
ATOM 3577 C C . ASP A 1 444 ? 7.59 -26.062 -16.828 1 97.44 444 ASP A C 1
ATOM 3579 O O . ASP A 1 444 ? 8.031 -27.031 -16.203 1 97.44 444 ASP A O 1
ATOM 3583 N N . TRP A 1 445 ? 7.184 -26.109 -18.047 1 97.38 445 TRP A N 1
ATOM 3584 C CA . TRP A 1 445 ? 7.066 -27.391 -18.719 1 97.38 445 TRP A CA 1
ATOM 3585 C C . TRP A 1 445 ? 8.438 -27.953 -19.078 1 97.38 445 TRP A C 1
ATOM 3587 O O . TRP A 1 445 ? 8.57 -29.141 -19.391 1 97.38 445 TRP A O 1
ATOM 3597 N N . ASP A 1 446 ? 9.477 -27.125 -19.078 1 98.06 446 ASP A N 1
ATOM 3598 C CA . ASP A 1 446 ? 10.836 -27.547 -19.391 1 98.06 446 ASP A CA 1
ATOM 3599 C C . ASP A 1 446 ? 11.648 -27.781 -18.125 1 98.06 446 ASP A C 1
ATOM 3601 O O . ASP A 1 446 ? 12.859 -27.562 -18.094 1 98.06 446 ASP A O 1
ATOM 3605 N N . VAL A 1 447 ? 10.977 -28.156 -17.062 1 98.56 447 VAL A N 1
ATOM 3606 C CA . VAL A 1 447 ? 11.57 -28.484 -15.773 1 98.56 447 VAL A CA 1
ATOM 3607 C C . VAL A 1 447 ? 11.438 -29.984 -15.516 1 98.56 447 VAL A C 1
ATOM 3609 O O . VAL A 1 447 ? 10.391 -30.578 -15.805 1 98.56 447 VAL A O 1
ATOM 3612 N N . ILE A 1 448 ? 12.469 -30.625 -15.039 1 98.75 448 ILE A N 1
ATOM 3613 C CA . ILE A 1 448 ? 12.438 -32 -14.578 1 98.75 448 ILE A CA 1
ATOM 3614 C C . ILE A 1 448 ? 12.82 -32.062 -13.102 1 98.75 448 ILE A C 1
ATOM 3616 O O . ILE A 1 448 ? 13.883 -31.594 -12.711 1 98.75 448 ILE A O 1
ATOM 3620 N N . PHE A 1 449 ? 11.945 -32.625 -12.297 1 98.75 449 PHE A N 1
ATOM 3621 C CA . PHE A 1 449 ? 12.25 -32.781 -10.883 1 98.75 449 PHE A CA 1
ATOM 3622 C C . PHE A 1 449 ? 13.195 -33.969 -10.68 1 98.75 449 PHE A C 1
ATOM 3624 O O . PHE A 1 449 ? 13.07 -35 -11.359 1 98.75 449 PHE A O 1
ATOM 3631 N N . LEU A 1 450 ? 14.07 -33.844 -9.703 1 98.25 450 LEU A N 1
ATOM 3632 C CA . LEU A 1 450 ? 15.156 -34.781 -9.531 1 98.25 450 LEU A CA 1
ATOM 3633 C C . LEU A 1 450 ? 15.039 -35.5 -8.195 1 98.25 450 LEU A C 1
ATOM 3635 O O . LEU A 1 450 ? 15.719 -36.531 -7.969 1 98.25 450 LEU A O 1
ATOM 3639 N N . GLN A 1 451 ? 14.266 -35.031 -7.316 1 97.5 451 GLN A N 1
ATOM 3640 C CA . GLN A 1 451 ? 14.039 -35.625 -6.008 1 97.5 451 GLN A CA 1
ATOM 3641 C C . GLN A 1 451 ? 12.766 -35.094 -5.367 1 97.5 451 GLN A C 1
ATOM 3643 O O . GLN A 1 451 ? 12.156 -34.156 -5.891 1 97.5 451 GLN A O 1
ATOM 3648 N N . GLU A 1 452 ? 12.406 -35.625 -4.211 1 97.69 452 GLU A N 1
ATOM 3649 C CA . GLU A 1 452 ? 11.273 -35.125 -3.447 1 97.69 452 GLU A CA 1
ATOM 3650 C C . GLU A 1 452 ? 11.57 -33.75 -2.846 1 97.69 452 GLU A C 1
ATOM 3652 O O . GLU A 1 452 ? 12.734 -33.406 -2.604 1 97.69 452 GLU A O 1
ATOM 3657 N N . ILE A 1 453 ? 10.586 -32.969 -2.664 1 96.88 453 ILE A N 1
ATOM 3658 C CA . ILE A 1 453 ? 10.789 -31.641 -2.119 1 96.88 453 ILE A CA 1
ATOM 3659 C C . ILE A 1 453 ? 11.25 -31.734 -0.668 1 96.88 453 ILE A C 1
ATOM 3661 O O . ILE A 1 453 ? 10.617 -32.406 0.149 1 96.88 453 ILE A O 1
ATOM 3665 N N . PRO A 1 454 ? 12.305 -31.109 -0.36 1 95.94 454 PRO A N 1
ATOM 3666 C CA . PRO A 1 454 ? 12.781 -31.125 1.026 1 95.94 454 PRO A CA 1
ATOM 3667 C C . PRO A 1 454 ? 11.797 -30.453 1.991 1 95.94 454 PRO A C 1
ATOM 3669 O O . PRO A 1 454 ? 11.188 -29.438 1.649 1 95.94 454 PRO A O 1
ATOM 3672 N N . LEU A 1 455 ? 11.742 -30.984 3.178 1 95.75 455 LEU A N 1
ATOM 3673 C CA . LEU A 1 455 ? 10.867 -30.453 4.211 1 95.75 455 LEU A CA 1
ATOM 3674 C C . LEU A 1 455 ? 11.227 -29 4.527 1 95.75 455 LEU A C 1
ATOM 3676 O O . LEU A 1 455 ? 10.352 -28.188 4.793 1 95.75 455 LEU A O 1
ATOM 3680 N N . SER A 1 456 ? 12.484 -28.672 4.539 1 96.12 456 SER A N 1
ATOM 3681 C CA . SER A 1 456 ? 12.953 -27.328 4.879 1 96.12 456 SER A CA 1
ATOM 3682 C C . SER A 1 456 ? 12.375 -26.281 3.934 1 96.12 456 SER A C 1
ATOM 3684 O O . SER A 1 456 ? 12.117 -25.141 4.336 1 96.12 456 SER A O 1
ATOM 3686 N N . VAL A 1 457 ? 12.164 -26.688 2.689 1 97.38 457 VAL A N 1
ATOM 3687 C CA . VAL A 1 457 ? 11.625 -25.766 1.692 1 97.38 457 VAL A CA 1
ATOM 3688 C C . VAL A 1 457 ? 10.148 -25.484 1.976 1 97.38 457 VAL A C 1
ATOM 3690 O O . VAL A 1 457 ? 9.664 -24.375 1.748 1 97.38 457 VAL A O 1
ATOM 3693 N N . ARG A 1 458 ? 9.469 -26.438 2.57 1 97.06 458 ARG A N 1
ATOM 3694 C CA . ARG A 1 458 ? 8.031 -26.359 2.779 1 97.06 458 ARG A CA 1
ATOM 3695 C C . ARG A 1 458 ? 7.707 -25.594 4.062 1 97.06 458 ARG A C 1
ATOM 3697 O O . ARG A 1 458 ? 6.539 -25.438 4.422 1 97.06 458 ARG A O 1
ATOM 3704 N N . LEU A 1 459 ? 8.773 -25.094 4.773 1 96.88 459 LEU A N 1
ATOM 3705 C CA . LEU A 1 459 ? 8.594 -24.359 6.02 1 96.88 459 LEU A CA 1
ATOM 3706 C C . LEU A 1 459 ? 8.672 -22.859 5.785 1 96.88 459 LEU A C 1
ATOM 3708 O O . LEU A 1 459 ? 8.492 -22.062 6.715 1 96.88 459 LEU A O 1
ATOM 3712 N N . HIS A 1 460 ? 8.906 -22.438 4.555 1 97.31 460 HIS A N 1
ATOM 3713 C CA . HIS A 1 460 ? 8.992 -21.016 4.223 1 97.31 460 HIS A CA 1
ATOM 3714 C C . HIS A 1 460 ? 7.793 -20.578 3.383 1 97.31 460 HIS A C 1
ATOM 3716 O O . HIS A 1 460 ? 7.246 -21.375 2.611 1 97.31 460 HIS A O 1
ATOM 3722 N N . SER A 1 461 ? 7.422 -19.344 3.516 1 96.31 461 SER A N 1
ATOM 3723 C CA . SER A 1 461 ? 6.238 -18.828 2.834 1 96.31 461 SER A CA 1
ATOM 3724 C C . SER A 1 461 ? 6.41 -18.875 1.319 1 96.31 461 SER A C 1
ATOM 3726 O O . SER A 1 461 ? 5.465 -19.188 0.591 1 96.31 461 SER A O 1
ATOM 3728 N N . THR A 1 462 ? 7.543 -18.484 0.853 1 98.19 462 THR A N 1
ATOM 3729 C CA . THR A 1 462 ? 7.895 -18.547 -0.561 1 98.19 462 THR A CA 1
ATOM 3730 C C . THR A 1 462 ? 9.375 -18.891 -0.734 1 98.19 462 THR A C 1
ATOM 3732 O O . THR A 1 462 ? 10.219 -18.391 0.007 1 98.19 462 THR A O 1
ATOM 3735 N N . THR A 1 463 ? 9.695 -19.75 -1.617 1 98.62 463 THR A N 1
ATOM 3736 C CA . THR A 1 463 ? 11.07 -20.094 -1.943 1 98.62 463 THR A CA 1
ATOM 3737 C C . THR A 1 463 ? 11.32 -19.984 -3.445 1 98.62 463 THR A C 1
ATOM 3739 O O . THR A 1 463 ? 10.492 -20.438 -4.246 1 98.62 463 THR A O 1
ATOM 3742 N N . ALA A 1 464 ? 12.328 -19.312 -3.789 1 98.19 464 ALA A N 1
ATOM 3743 C CA . ALA A 1 464 ? 12.75 -19.188 -5.184 1 98.19 464 ALA A CA 1
ATOM 3744 C C . ALA A 1 464 ? 14.258 -19.375 -5.316 1 98.19 464 ALA A C 1
ATOM 3746 O O . ALA A 1 464 ? 14.969 -19.484 -4.316 1 98.19 464 ALA A O 1
ATOM 3747 N N . ASN A 1 465 ? 14.703 -19.516 -6.547 1 96.56 465 ASN A N 1
ATOM 3748 C CA . ASN A 1 465 ? 16.109 -19.703 -6.902 1 96.56 465 ASN A CA 1
ATOM 3749 C C . ASN A 1 465 ? 16.641 -18.516 -7.703 1 96.56 465 ASN A C 1
ATOM 3751 O O . ASN A 1 465 ? 15.898 -17.875 -8.438 1 96.56 465 ASN A O 1
ATOM 3755 N N . VAL A 1 466 ? 17.938 -18.234 -7.508 1 97.12 466 VAL A N 1
ATOM 3756 C CA . VAL A 1 466 ? 18.547 -17.203 -8.328 1 97.12 466 VAL A CA 1
ATOM 3757 C C . VAL A 1 466 ? 18.75 -17.719 -9.75 1 97.12 466 VAL A C 1
ATOM 3759 O O . VAL A 1 466 ? 18.719 -18.922 -9.992 1 97.12 466 VAL A O 1
ATOM 3762 N N . ASP A 1 467 ? 18.922 -16.781 -10.656 1 96.19 467 ASP A N 1
ATOM 3763 C CA . ASP A 1 467 ? 19.203 -17.078 -12.055 1 96.19 467 ASP A CA 1
ATOM 3764 C C . ASP A 1 467 ? 20.703 -16.969 -12.344 1 96.19 467 ASP A C 1
ATOM 3766 O O . ASP A 1 467 ? 21.453 -16.453 -11.531 1 96.19 467 ASP A O 1
ATOM 3770 N N . TRP A 1 468 ? 21.188 -17.406 -13.531 1 93.94 468 TRP A N 1
ATOM 3771 C CA . TRP A 1 468 ? 22.625 -17.484 -13.781 1 93.94 468 TRP A CA 1
ATOM 3772 C C . TRP A 1 468 ? 23.109 -16.25 -14.539 1 93.94 468 TRP A C 1
ATOM 3774 O O . TRP A 1 468 ? 24.234 -15.789 -14.328 1 93.94 468 TRP A O 1
ATOM 3784 N N . PRO A 1 469 ? 22.234 -15.609 -15.398 1 92.69 469 PRO A N 1
ATOM 3785 C CA . PRO A 1 469 ? 22.766 -14.484 -16.172 1 92.69 469 PRO A CA 1
ATOM 3786 C C . PRO A 1 469 ? 23 -13.242 -15.305 1 92.69 469 PRO A C 1
ATOM 3788 O O . PRO A 1 469 ? 22.219 -12.984 -14.375 1 92.69 469 PRO A O 1
ATOM 3791 N N . GLU A 1 470 ? 24.047 -12.516 -15.688 1 91.69 470 GLU A N 1
ATOM 3792 C CA . GLU A 1 470 ? 24.203 -11.18 -15.117 1 91.69 470 GLU A CA 1
ATOM 3793 C C . GLU A 1 470 ? 23.141 -10.227 -15.648 1 91.69 470 GLU A C 1
ATOM 3795 O O . GLU A 1 470 ? 22.75 -10.312 -16.812 1 91.69 470 GLU A O 1
ATOM 3800 N N . THR A 1 471 ? 22.719 -9.406 -14.812 1 90.94 471 THR A N 1
ATOM 3801 C CA . THR A 1 471 ? 21.641 -8.477 -15.18 1 90.94 471 THR A CA 1
ATOM 3802 C C . THR A 1 471 ? 22 -7.055 -14.766 1 90.94 471 THR A C 1
ATOM 3804 O O . THR A 1 471 ? 21.516 -6.57 -13.734 1 90.94 471 THR A O 1
ATOM 3807 N N . GLY A 1 472 ? 22.766 -6.398 -15.594 1 89.81 472 GLY A N 1
ATOM 3808 C CA . GLY A 1 472 ? 23.125 -5.012 -15.336 1 89.81 472 GLY A CA 1
ATOM 3809 C C . GLY A 1 472 ? 23.641 -4.777 -13.93 1 89.81 472 GLY A C 1
ATOM 3810 O O . GLY A 1 472 ? 24.547 -5.469 -13.469 1 89.81 472 GLY A O 1
ATOM 3811 N N . ALA A 1 473 ? 22.953 -3.812 -13.258 1 90.94 473 ALA A N 1
ATOM 3812 C CA . ALA A 1 473 ? 23.422 -3.398 -11.93 1 90.94 473 ALA A CA 1
ATOM 3813 C C . ALA A 1 473 ? 22.812 -4.277 -10.844 1 90.94 473 ALA A C 1
ATOM 3815 O O . ALA A 1 473 ? 23.172 -4.164 -9.672 1 90.94 473 ALA A O 1
ATOM 3816 N N . PHE A 1 474 ? 21.891 -5.207 -11.219 1 93.75 474 PHE A N 1
ATOM 3817 C CA . PHE A 1 474 ? 21.281 -6.086 -10.227 1 93.75 474 PHE A CA 1
ATOM 3818 C C . PHE A 1 474 ? 22.297 -7.047 -9.648 1 93.75 474 PHE A C 1
ATOM 3820 O O . PHE A 1 474 ? 23.062 -7.688 -10.391 1 93.75 474 PHE A O 1
ATOM 3827 N N . PRO A 1 475 ? 22.344 -7.074 -8.312 1 94.31 475 PRO A N 1
ATOM 3828 C CA . PRO A 1 475 ? 23.281 -8.047 -7.75 1 94.31 475 PRO A CA 1
ATOM 3829 C C . PRO A 1 475 ? 22.906 -9.492 -8.07 1 94.31 475 PRO A C 1
ATOM 3831 O O . PRO A 1 475 ? 23.766 -10.367 -8.094 1 94.31 475 PRO A O 1
ATOM 3834 N N . ASP A 1 476 ? 21.688 -9.742 -8.219 1 94.19 476 ASP A N 1
ATOM 3835 C CA . ASP A 1 476 ? 21.125 -11.023 -8.633 1 94.19 476 ASP A CA 1
ATOM 3836 C C . ASP A 1 476 ? 19.719 -10.859 -9.18 1 94.19 476 ASP A C 1
ATOM 3838 O O . ASP A 1 476 ? 19.172 -9.758 -9.195 1 94.19 476 ASP A O 1
ATOM 3842 N N . VAL A 1 477 ? 19.203 -11.938 -9.758 1 95.12 477 VAL A N 1
ATOM 3843 C CA . VAL A 1 477 ? 17.812 -12.031 -10.172 1 95.12 477 VAL A CA 1
ATOM 3844 C C . VAL A 1 477 ? 17.297 -13.453 -9.93 1 95.12 477 VAL A C 1
ATOM 3846 O O . VAL A 1 477 ? 18.062 -14.336 -9.531 1 95.12 477 VAL A O 1
ATOM 3849 N N . PHE A 1 478 ? 16.016 -13.609 -10.086 1 96.88 478 PHE A N 1
ATOM 3850 C CA . PHE A 1 478 ? 15.445 -14.914 -9.766 1 96.88 478 PHE A CA 1
ATOM 3851 C C . PHE A 1 478 ? 14.898 -15.586 -11.023 1 96.88 478 PHE A C 1
ATOM 3853 O O . PHE A 1 478 ? 14.43 -14.906 -11.945 1 96.88 478 PHE A O 1
ATOM 3860 N N . ASN A 1 479 ? 15.078 -16.797 -11.102 1 96.44 479 ASN A N 1
ATOM 3861 C CA . ASN A 1 479 ? 14.336 -17.625 -12.047 1 96.44 479 ASN A CA 1
ATOM 3862 C C . ASN A 1 479 ? 13.102 -18.25 -11.398 1 96.44 479 ASN A C 1
ATOM 3864 O O . ASN A 1 479 ? 13.219 -19.031 -10.453 1 96.44 479 ASN A O 1
ATOM 3868 N N . LEU A 1 480 ? 11.945 -17.953 -11.922 1 96.5 480 LEU A N 1
ATOM 3869 C CA . LEU A 1 480 ? 10.703 -18.328 -11.258 1 96.5 480 LEU A CA 1
ATOM 3870 C C . LEU A 1 480 ? 10.062 -19.531 -11.953 1 96.5 480 LEU A C 1
ATOM 3872 O O . LEU A 1 480 ? 8.875 -19.797 -11.766 1 96.5 480 LEU A O 1
ATOM 3876 N N . GLY A 1 481 ? 10.867 -20.203 -12.805 1 97 481 GLY A N 1
ATOM 3877 C CA . GLY A 1 481 ? 10.352 -21.406 -13.461 1 97 481 GLY A CA 1
ATOM 3878 C C . GLY A 1 481 ? 9.984 -22.5 -12.484 1 97 481 GLY A C 1
ATOM 3879 O O . GLY A 1 481 ? 9.172 -23.375 -12.805 1 97 481 GLY A O 1
ATOM 3880 N N . VAL A 1 482 ? 10.641 -22.594 -11.414 1 98.25 482 VAL A N 1
ATOM 3881 C CA . VAL A 1 482 ? 10.25 -23.359 -10.242 1 98.25 482 VAL A CA 1
ATOM 3882 C C . VAL A 1 482 ? 10.047 -22.422 -9.055 1 98.25 482 VAL A C 1
ATOM 3884 O O . VAL A 1 482 ? 10.969 -21.703 -8.648 1 98.25 482 VAL A O 1
ATOM 3887 N N . LEU A 1 483 ? 8.906 -22.391 -8.539 1 98.38 483 LEU A N 1
ATOM 3888 C CA . LEU A 1 483 ? 8.516 -21.484 -7.469 1 98.38 483 LEU A CA 1
ATOM 3889 C C . LEU A 1 483 ? 7.645 -22.203 -6.441 1 98.38 483 LEU A C 1
ATOM 3891 O O . LEU A 1 483 ? 6.711 -22.922 -6.809 1 98.38 483 LEU A O 1
ATOM 3895 N N . VAL A 1 484 ? 8.039 -22.062 -5.16 1 98.62 484 VAL A N 1
ATOM 3896 C CA . VAL A 1 484 ? 7.336 -22.75 -4.082 1 98.62 484 VAL A CA 1
ATOM 3897 C C . VAL A 1 484 ? 6.691 -21.734 -3.146 1 98.62 484 VAL A C 1
ATOM 3899 O O . VAL A 1 484 ? 7.332 -20.75 -2.758 1 98.62 484 VAL A O 1
ATOM 3902 N N . SER A 1 485 ? 5.457 -22.016 -2.764 1 97.44 485 SER A N 1
ATOM 3903 C CA . SER A 1 485 ? 4.801 -21 -1.951 1 97.44 485 SER A CA 1
ATOM 3904 C C . SER A 1 485 ? 3.688 -21.594 -1.103 1 97.44 485 SER A C 1
ATOM 3906 O O . SER A 1 485 ? 3.018 -22.547 -1.526 1 97.44 485 SER A O 1
ATOM 3908 N N . ALA A 1 486 ? 3.559 -21.031 0.104 1 95.69 486 ALA A N 1
ATOM 3909 C CA . ALA A 1 486 ? 2.336 -21.25 0.875 1 95.69 486 ALA A CA 1
ATOM 3910 C C . ALA A 1 486 ? 1.2 -20.375 0.347 1 95.69 486 ALA A C 1
ATOM 3912 O O . ALA A 1 486 ? 1.443 -19.328 -0.275 1 95.69 486 ALA A O 1
ATOM 3913 N N . PRO A 1 487 ? -0.055 -20.812 0.515 1 92.38 487 PRO A N 1
ATOM 3914 C CA . PRO A 1 487 ? -1.153 -19.906 0.181 1 92.38 487 PRO A CA 1
ATOM 3915 C C . PRO A 1 487 ? -1.09 -18.594 0.96 1 92.38 487 PRO A C 1
ATOM 3917 O O . PRO A 1 487 ? -0.72 -18.578 2.137 1 92.38 487 PRO A O 1
ATOM 3920 N N . GLY A 1 488 ? -1.382 -17.5 0.264 1 90.75 488 GLY A N 1
ATOM 3921 C CA . GLY A 1 488 ? -1.424 -16.203 0.928 1 90.75 488 GLY A CA 1
ATOM 3922 C C . GLY A 1 488 ? -0.047 -15.625 1.198 1 90.75 488 GLY A C 1
ATOM 3923 O O . GLY A 1 488 ? 0.09 -14.656 1.951 1 90.75 488 GLY A O 1
ATOM 3924 N N . ALA A 1 489 ? 0.99 -16.141 0.661 1 94.56 489 ALA A N 1
ATOM 3925 C CA . ALA A 1 489 ? 2.361 -15.734 0.952 1 94.56 489 ALA A CA 1
ATOM 3926 C C . ALA A 1 489 ? 2.586 -14.266 0.587 1 94.56 489 ALA A C 1
ATOM 3928 O O . ALA A 1 489 ? 2.236 -13.836 -0.514 1 94.56 489 ALA A O 1
ATOM 3929 N N . PRO A 1 490 ? 3.178 -13.492 1.521 1 92.62 490 PRO A N 1
ATOM 3930 C CA . PRO A 1 490 ? 3.344 -12.055 1.309 1 92.62 490 PRO A CA 1
ATOM 3931 C C . PRO A 1 490 ? 4.156 -11.734 0.055 1 92.62 490 PRO A C 1
ATOM 3933 O O . PRO A 1 490 ? 3.852 -10.766 -0.649 1 92.62 490 PRO A O 1
ATOM 3936 N N . TYR A 1 491 ? 5.219 -12.461 -0.225 1 94.94 491 TYR A N 1
ATOM 3937 C CA . TYR A 1 491 ? 6.059 -12.18 -1.385 1 94.94 491 TYR A CA 1
ATOM 3938 C C . TYR A 1 491 ? 5.23 -12.172 -2.666 1 94.94 491 TYR A C 1
ATOM 3940 O O . TYR A 1 491 ? 5.34 -11.242 -3.475 1 94.94 491 TYR A O 1
ATOM 3948 N N . LEU A 1 492 ? 4.406 -13.148 -2.846 1 93.62 492 LEU A N 1
ATOM 3949 C CA . LEU A 1 492 ? 3.627 -13.281 -4.07 1 93.62 492 LEU A CA 1
ATOM 3950 C C . LEU A 1 492 ? 2.555 -12.195 -4.152 1 93.62 492 LEU A C 1
ATOM 3952 O O . LEU A 1 492 ? 2.221 -11.727 -5.242 1 93.62 492 LEU A O 1
ATOM 3956 N N . ARG A 1 493 ? 2.01 -11.844 -3.016 1 89.25 493 ARG A N 1
ATOM 3957 C CA . ARG A 1 493 ? 1.063 -10.734 -3.008 1 89.25 493 ARG A CA 1
ATOM 3958 C C . ARG A 1 493 ? 1.703 -9.469 -3.557 1 89.25 493 ARG A C 1
ATOM 3960 O O . ARG A 1 493 ? 1.13 -8.797 -4.418 1 89.25 493 ARG A O 1
ATOM 3967 N N . HIS A 1 494 ? 2.898 -9.195 -3.045 1 88.38 494 HIS A N 1
ATOM 3968 C CA . HIS A 1 494 ? 3.615 -8.016 -3.506 1 88.38 494 HIS A CA 1
ATOM 3969 C C . HIS A 1 494 ? 4.035 -8.156 -4.965 1 88.38 494 HIS A C 1
ATOM 3971 O O . HIS A 1 494 ? 4.008 -7.184 -5.723 1 88.38 494 HIS A O 1
ATOM 3977 N N . PHE A 1 495 ? 4.461 -9.312 -5.367 1 91 495 PHE A N 1
ATOM 3978 C CA . PHE A 1 495 ? 4.848 -9.57 -6.75 1 91 495 PHE A CA 1
ATOM 3979 C C . PHE A 1 495 ? 3.672 -9.344 -7.691 1 91 495 PHE A C 1
ATOM 3981 O O . PHE A 1 495 ? 3.799 -8.641 -8.695 1 91 495 PHE A O 1
ATOM 3988 N N . LEU A 1 496 ? 2.521 -9.891 -7.332 1 87.12 496 LEU A N 1
ATOM 3989 C CA . LEU A 1 496 ? 1.331 -9.711 -8.156 1 87.12 496 LEU A CA 1
ATOM 3990 C C . LEU A 1 496 ? 0.919 -8.242 -8.211 1 87.12 496 LEU A C 1
ATOM 3992 O O . LEU A 1 496 ? 0.476 -7.758 -9.258 1 87.12 496 LEU A O 1
ATOM 3996 N N . GLU A 1 497 ? 1.043 -7.586 -7.102 1 82.38 497 GLU A N 1
ATOM 3997 C CA . GLU A 1 497 ? 0.729 -6.164 -7.051 1 82.38 497 GLU A CA 1
ATOM 3998 C C . GLU A 1 497 ? 1.586 -5.371 -8.039 1 82.38 497 GLU A C 1
ATOM 4000 O O . GLU A 1 497 ? 1.124 -4.391 -8.617 1 82.38 497 GLU A O 1
ATOM 4005 N N . SER A 1 498 ? 2.789 -5.785 -8.203 1 80.19 498 SER A N 1
ATOM 4006 C CA . SER A 1 498 ? 3.711 -5.074 -9.086 1 80.19 498 SER A CA 1
ATOM 4007 C C . SER A 1 498 ? 3.217 -5.086 -10.531 1 80.19 498 SER A C 1
ATOM 4009 O O . SER A 1 498 ? 3.598 -4.227 -11.328 1 80.19 498 SER A O 1
ATOM 4011 N N . TYR A 1 499 ? 2.359 -5.996 -10.891 1 80.06 499 TYR A N 1
ATOM 4012 C CA . TYR A 1 499 ? 1.834 -6.082 -12.242 1 80.06 499 TYR A CA 1
ATOM 4013 C C . TYR A 1 499 ? 0.88 -4.93 -12.531 1 80.06 499 TYR A C 1
ATOM 4015 O O . TYR A 1 499 ? 0.502 -4.699 -13.688 1 80.06 499 TYR A O 1
ATOM 4023 N N . ARG A 1 500 ? 0.519 -4.199 -11.555 1 72.75 500 ARG A N 1
ATOM 4024 C CA . ARG A 1 500 ? -0.199 -2.951 -11.805 1 72.75 500 ARG A CA 1
ATOM 4025 C C . ARG A 1 500 ? 0.624 -2.01 -12.68 1 72.75 500 ARG A C 1
ATOM 4027 O O . ARG A 1 500 ? 0.073 -1.131 -13.344 1 72.75 500 ARG A O 1
ATOM 4034 N N . TRP A 1 501 ? 1.9 -2.266 -12.648 1 71.62 501 TRP A N 1
ATOM 4035 C CA . TRP A 1 501 ? 2.818 -1.51 -13.5 1 71.62 501 TRP A CA 1
ATOM 4036 C C . TRP A 1 501 ? 3.402 -2.395 -14.594 1 71.62 501 TRP A C 1
ATOM 4038 O O . TRP A 1 501 ? 4.574 -2.26 -14.953 1 71.62 501 TRP A O 1
ATOM 4048 N N . TYR A 1 502 ? 2.615 -3.246 -15.102 1 75.06 502 TYR A N 1
ATOM 4049 C CA . TYR A 1 502 ? 2.977 -4.211 -16.141 1 75.06 502 TYR A CA 1
ATOM 4050 C C . TYR A 1 502 ? 3.453 -3.5 -17.406 1 75.06 502 TYR A C 1
ATOM 4052 O O . TYR A 1 502 ? 2.824 -2.543 -17.859 1 75.06 502 TYR A O 1
ATOM 4060 N N . LEU A 1 503 ? 4.637 -3.881 -17.891 1 72.94 503 LEU A N 1
ATOM 4061 C CA . LEU A 1 503 ? 5.184 -3.393 -19.156 1 72.94 503 LEU A CA 1
ATOM 4062 C C . LEU A 1 503 ? 5.188 -4.496 -20.219 1 72.94 503 LEU A C 1
ATOM 4064 O O . LEU A 1 503 ? 6.043 -5.383 -20.188 1 72.94 503 LEU A O 1
ATOM 4068 N N . ASP A 1 504 ? 4.34 -4.402 -21.141 1 72.19 504 ASP A N 1
ATOM 4069 C CA . ASP A 1 504 ? 4.16 -5.434 -22.156 1 72.19 504 ASP A CA 1
ATOM 4070 C C . ASP A 1 504 ? 5.391 -5.551 -23.047 1 72.19 504 ASP A C 1
ATOM 4072 O O . ASP A 1 504 ? 5.777 -6.652 -23.453 1 72.19 504 ASP A O 1
ATOM 4076 N N . LYS A 1 505 ? 6.031 -4.418 -23.297 1 69.31 505 LYS A N 1
ATOM 4077 C CA . LYS A 1 505 ? 7.102 -4.387 -24.297 1 69.31 505 LYS A CA 1
ATOM 4078 C C . LYS A 1 505 ? 8.43 -4.812 -23.688 1 69.31 505 LYS A C 1
ATOM 4080 O O . LYS A 1 505 ? 9.43 -4.957 -24.406 1 69.31 505 LYS A O 1
ATOM 4085 N N . HIS A 1 506 ? 8.414 -4.988 -22.438 1 73.94 506 HIS A N 1
ATOM 4086 C CA . HIS A 1 506 ? 9.648 -5.387 -21.766 1 73.94 506 HIS A CA 1
ATOM 4087 C C . HIS A 1 506 ? 9.562 -6.816 -21.25 1 73.94 506 HIS A C 1
ATOM 4089 O O . HIS A 1 506 ? 8.883 -7.082 -20.25 1 73.94 506 HIS A O 1
ATOM 4095 N N . TRP A 1 507 ? 10.266 -7.613 -21.859 1 77 507 TRP A N 1
ATOM 4096 C CA . TRP A 1 507 ? 10.172 -9.031 -21.547 1 77 507 TRP A CA 1
ATOM 4097 C C . TRP A 1 507 ? 10.719 -9.32 -20.141 1 77 507 TRP A C 1
ATOM 4099 O O . TRP A 1 507 ? 10.109 -10.078 -19.375 1 77 507 TRP A O 1
ATOM 4109 N N . SER A 1 508 ? 11.852 -8.602 -19.766 1 80.56 508 SER A N 1
ATOM 4110 C CA . SER A 1 508 ? 12.562 -8.961 -18.547 1 80.56 508 SER A CA 1
ATOM 4111 C C . SER A 1 508 ? 12.062 -8.141 -17.359 1 80.56 508 SER A C 1
ATOM 4113 O O . SER A 1 508 ? 12.227 -8.547 -16.203 1 80.56 508 SER A O 1
ATOM 4115 N N . TYR A 1 509 ? 11.461 -7.074 -17.609 1 81.5 509 TYR A N 1
ATOM 4116 C CA . TYR A 1 509 ? 11.102 -6.152 -16.531 1 81.5 509 TYR A CA 1
ATOM 4117 C C . TYR A 1 509 ? 10.188 -6.828 -15.516 1 81.5 509 TYR A C 1
ATOM 4119 O O . TYR A 1 509 ? 10.484 -6.855 -14.32 1 81.5 509 TYR A O 1
ATOM 4127 N N . ASN A 1 510 ? 9.133 -7.441 -16.062 1 82.62 510 ASN A N 1
ATOM 4128 C CA . ASN A 1 510 ? 8.062 -7.926 -15.203 1 82.62 510 ASN A CA 1
ATOM 4129 C C . ASN A 1 510 ? 8.484 -9.164 -14.422 1 82.62 510 ASN A C 1
ATOM 4131 O O . ASN A 1 510 ? 8.211 -9.273 -13.227 1 82.62 510 ASN A O 1
ATOM 4135 N N . ALA A 1 511 ? 9.211 -10.023 -15.094 1 87.5 511 ALA A N 1
ATOM 4136 C CA . ALA A 1 511 ? 9.367 -11.352 -14.492 1 87.5 511 ALA A CA 1
ATOM 4137 C C . ALA A 1 511 ? 10.805 -11.562 -14.016 1 87.5 511 ALA A C 1
ATOM 4139 O O . ALA A 1 511 ? 11.102 -12.578 -13.383 1 87.5 511 ALA A O 1
ATOM 4140 N N . ILE A 1 512 ? 11.703 -10.633 -14.258 1 88 512 ILE A N 1
ATOM 4141 C CA . ILE A 1 512 ? 13.094 -10.82 -13.852 1 88 512 ILE A CA 1
ATOM 4142 C C . ILE A 1 512 ? 13.508 -9.688 -12.906 1 88 512 ILE A C 1
ATOM 4144 O O . ILE A 1 512 ? 13.891 -9.938 -11.766 1 88 512 ILE A O 1
ATOM 4148 N N . HIS A 1 513 ? 13.32 -8.461 -13.312 1 88.56 513 HIS A N 1
ATOM 4149 C CA . HIS A 1 513 ? 13.789 -7.312 -12.547 1 88.56 513 HIS A CA 1
ATOM 4150 C C . HIS A 1 513 ? 12.922 -7.078 -11.312 1 88.56 513 HIS A C 1
ATOM 4152 O O . HIS A 1 513 ? 13.438 -6.965 -10.203 1 88.56 513 HIS A O 1
ATOM 4158 N N . ILE A 1 514 ? 11.609 -7.105 -11.492 1 88.62 514 ILE A N 1
ATOM 4159 C CA . ILE A 1 514 ? 10.68 -6.699 -10.445 1 88.62 514 ILE A CA 1
ATOM 4160 C C . ILE A 1 514 ? 10.68 -7.738 -9.328 1 88.62 514 ILE A C 1
ATOM 4162 O O . ILE A 1 514 ? 10.664 -7.387 -8.141 1 88.62 514 ILE A O 1
ATOM 4166 N N . PRO A 1 515 ? 10.75 -9.023 -9.664 1 92.75 515 PRO A N 1
ATOM 4167 C CA . PRO A 1 515 ? 10.797 -9.984 -8.562 1 92.75 515 PRO A CA 1
ATOM 4168 C C . PRO A 1 515 ? 11.953 -9.727 -7.598 1 92.75 515 PRO A C 1
ATOM 4170 O O . PRO A 1 515 ? 11.797 -9.883 -6.383 1 92.75 515 PRO A O 1
ATOM 4173 N N . TYR A 1 516 ? 13.047 -9.336 -8.109 1 93.88 516 TYR A N 1
ATOM 4174 C CA . TYR A 1 516 ? 14.164 -9.031 -7.23 1 93.88 516 TYR A CA 1
ATOM 4175 C C . TYR A 1 516 ? 13.891 -7.773 -6.418 1 93.88 516 TYR A C 1
ATOM 4177 O O . TYR A 1 516 ? 14.219 -7.711 -5.23 1 93.88 516 TYR A O 1
ATOM 4185 N N . LYS A 1 517 ? 13.328 -6.777 -7.039 1 91.69 517 LYS A N 1
ATOM 4186 C CA . LYS A 1 517 ? 13.023 -5.539 -6.328 1 91.69 517 LYS A CA 1
ATOM 4187 C C . LYS A 1 517 ? 12.031 -5.781 -5.195 1 91.69 517 LYS A C 1
ATOM 4189 O O . LYS A 1 517 ? 12.133 -5.168 -4.133 1 91.69 517 LYS A O 1
ATOM 4194 N N . VAL A 1 518 ? 11.062 -6.691 -5.477 1 91.12 518 VAL A N 1
ATOM 4195 C CA . VAL A 1 518 ? 10.117 -7.07 -4.434 1 91.12 518 VAL A CA 1
ATOM 4196 C C . VAL A 1 518 ? 10.867 -7.688 -3.254 1 91.12 518 VAL A C 1
ATOM 4198 O O . VAL A 1 518 ? 10.617 -7.332 -2.1 1 91.12 518 VAL A O 1
ATOM 4201 N N . TYR A 1 519 ? 11.812 -8.562 -3.523 1 94.81 519 TYR A N 1
ATOM 4202 C CA . TYR A 1 519 ? 12.648 -9.172 -2.494 1 94.81 519 TYR A CA 1
ATOM 4203 C C . TYR A 1 519 ? 13.438 -8.117 -1.731 1 94.81 519 TYR A C 1
ATOM 4205 O O . TYR A 1 519 ? 13.5 -8.148 -0.5 1 94.81 519 TYR A O 1
ATOM 4213 N N . GLU A 1 520 ? 13.977 -7.219 -2.424 1 94.12 520 GLU A N 1
ATOM 4214 C CA . GLU A 1 520 ? 14.805 -6.199 -1.797 1 94.12 520 GLU A CA 1
ATOM 4215 C C . GLU A 1 520 ? 13.984 -5.312 -0.866 1 94.12 520 GLU A C 1
ATOM 4217 O O . GLU A 1 520 ? 14.484 -4.852 0.163 1 94.12 520 GLU A O 1
ATOM 4222 N N . LYS A 1 521 ? 12.758 -5.113 -1.168 1 90.88 521 LYS A N 1
ATOM 4223 C CA . LYS A 1 521 ? 11.875 -4.289 -0.342 1 90.88 521 LYS A CA 1
ATOM 4224 C C . LYS A 1 521 ? 11.312 -5.09 0.828 1 90.88 521 LYS A C 1
ATOM 4226 O O . LYS A 1 521 ? 11.062 -4.539 1.902 1 90.88 521 LYS A O 1
ATOM 4231 N N . LYS A 1 522 ? 11.086 -6.422 0.587 1 92.44 522 LYS A N 1
ATOM 4232 C CA . LYS A 1 522 ? 10.555 -7.312 1.614 1 92.44 522 LYS A CA 1
ATOM 4233 C C . LYS A 1 522 ? 11.406 -8.578 1.735 1 92.44 522 LYS A C 1
ATOM 4235 O O . LYS A 1 522 ? 10.914 -9.688 1.524 1 92.44 522 LYS A O 1
ATOM 4240 N N . PRO A 1 523 ? 12.562 -8.367 2.201 1 96 523 PRO A N 1
ATOM 4241 C CA . PRO A 1 523 ? 13.508 -9.484 2.145 1 96 523 PRO A CA 1
ATOM 4242 C C . PRO A 1 523 ? 13.078 -10.664 3.01 1 96 523 PRO A C 1
ATOM 4244 O O . PRO A 1 523 ? 13.383 -11.82 2.686 1 96 523 PRO A O 1
ATOM 4247 N N . GLN A 1 524 ? 12.359 -10.477 4.039 1 96.38 524 GLN A N 1
ATOM 4248 C CA . GLN A 1 524 ? 11.961 -11.547 4.945 1 96.38 524 GLN A CA 1
ATOM 4249 C C . GLN A 1 524 ? 10.906 -12.445 4.309 1 96.38 524 GLN A C 1
ATOM 4251 O O . GLN A 1 524 ? 10.609 -13.523 4.824 1 96.38 524 GLN A O 1
ATOM 4256 N N . SER A 1 525 ? 10.352 -12.008 3.229 1 95.5 525 SER A N 1
ATOM 4257 C CA . SER A 1 525 ? 9.211 -12.711 2.648 1 95.5 525 SER A CA 1
ATOM 4258 C C . SER A 1 525 ? 9.664 -13.773 1.659 1 95.5 525 SER A C 1
ATOM 4260 O O . SER A 1 525 ? 8.852 -14.578 1.193 1 95.5 525 SER A O 1
ATOM 4262 N N . LEU A 1 526 ? 10.945 -13.867 1.34 1 97.81 526 LEU A N 1
ATOM 4263 C CA . LEU A 1 526 ? 11.422 -14.805 0.324 1 97.81 526 LEU A CA 1
ATOM 4264 C C . LEU A 1 526 ? 12.633 -15.578 0.827 1 97.81 526 LEU A C 1
ATOM 4266 O O . LEU A 1 526 ? 13.617 -14.977 1.269 1 97.81 526 LEU A O 1
ATOM 4270 N N . ASN A 1 527 ? 12.508 -16.859 0.801 1 98.25 527 ASN A N 1
ATOM 4271 C CA . ASN A 1 527 ? 13.641 -17.75 1.037 1 98.25 527 ASN A CA 1
ATOM 4272 C C . ASN A 1 527 ? 14.398 -18.062 -0.254 1 98.25 527 ASN A C 1
ATOM 4274 O O . ASN A 1 527 ? 13.836 -18.641 -1.184 1 98.25 527 ASN A O 1
ATOM 4278 N N . ILE A 1 528 ? 15.578 -17.641 -0.345 1 97.75 528 ILE A N 1
ATOM 4279 C CA . ILE A 1 528 ? 16.406 -17.953 -1.506 1 97.75 528 ILE A CA 1
ATOM 4280 C C . ILE A 1 528 ? 17.125 -19.281 -1.297 1 97.75 528 ILE A C 1
ATOM 4282 O O . ILE A 1 528 ? 17.953 -19.422 -0.401 1 97.75 528 ILE A O 1
ATOM 4286 N N . ASN A 1 529 ? 16.75 -20.234 -2.053 1 97.81 529 ASN A N 1
ATOM 4287 C CA . ASN A 1 529 ? 17.391 -21.547 -2.018 1 97.81 529 ASN A CA 1
ATOM 4288 C C . ASN A 1 529 ? 18.094 -21.859 -3.33 1 97.81 529 ASN A C 1
ATOM 4290 O O . ASN A 1 529 ? 17.453 -22.203 -4.324 1 97.81 529 ASN A O 1
ATOM 4294 N N . ARG A 1 530 ? 19.359 -21.875 -3.357 1 97.06 530 ARG A N 1
ATOM 4295 C CA . ARG A 1 530 ? 20.156 -22.031 -4.566 1 97.06 530 ARG A CA 1
ATOM 4296 C C . ARG A 1 530 ? 20.156 -23.469 -5.055 1 97.06 530 ARG A C 1
ATOM 4298 O O . ARG A 1 530 ? 20.656 -23.766 -6.148 1 97.06 530 ARG A O 1
ATOM 4305 N N . HIS A 1 531 ? 19.578 -24.359 -4.312 1 97.31 531 HIS A N 1
ATOM 4306 C CA . HIS A 1 531 ? 19.531 -25.766 -4.68 1 97.31 531 HIS A CA 1
ATOM 4307 C C . HIS A 1 531 ? 18.172 -26.125 -5.266 1 97.31 531 HIS A C 1
ATOM 4309 O O . HIS A 1 531 ? 17.875 -27.312 -5.496 1 97.31 531 HIS A O 1
ATOM 4315 N N . LEU A 1 532 ? 17.375 -25.203 -5.523 1 97.44 532 LEU A N 1
ATOM 4316 C CA . LEU A 1 532 ? 16.047 -25.453 -6.055 1 97.44 532 LEU A CA 1
ATOM 4317 C C . LEU A 1 532 ? 16.109 -25.953 -7.496 1 97.44 532 LEU A C 1
ATOM 4319 O O . LEU A 1 532 ? 15.375 -26.859 -7.887 1 97.44 532 LEU A O 1
ATOM 4323 N N . GLN A 1 533 ? 17 -25.297 -8.273 1 96.69 533 GLN A N 1
ATOM 4324 C CA . GLN A 1 533 ? 17.062 -25.719 -9.664 1 96.69 533 GLN A CA 1
ATOM 4325 C C . GLN A 1 533 ? 18.453 -25.484 -10.242 1 96.69 533 GLN A C 1
ATOM 4327 O O . GLN A 1 533 ? 19.109 -24.5 -9.914 1 96.69 533 GLN A O 1
ATOM 4332 N N . ILE A 1 534 ? 18.922 -26.422 -11.047 1 96.94 534 ILE A N 1
ATOM 4333 C CA . ILE A 1 534 ? 20 -26.219 -12.008 1 96.94 534 ILE A CA 1
ATOM 4334 C C . ILE A 1 534 ? 19.469 -25.547 -13.273 1 96.94 534 ILE A C 1
ATOM 4336 O O . ILE A 1 534 ? 18.406 -25.953 -13.781 1 96.94 534 ILE A O 1
ATOM 4340 N N . LEU A 1 53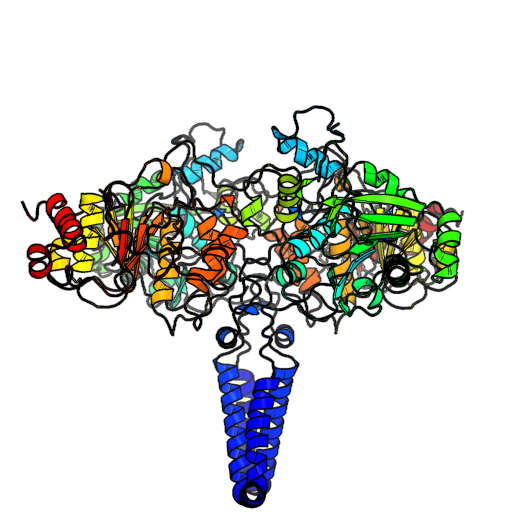5 ? 20.109 -24.531 -13.742 1 97.25 535 LEU A N 1
ATOM 4341 C CA . LEU A 1 535 ? 19.609 -23.797 -14.898 1 97.25 535 LEU A CA 1
ATOM 4342 C C . LEU A 1 535 ? 20.453 -24.078 -16.141 1 97.25 535 LEU A C 1
ATOM 4344 O O . LEU A 1 535 ? 21.672 -23.875 -16.141 1 97.25 535 LEU A O 1
ATOM 4348 N N . CYS A 1 536 ? 19.797 -24.531 -17.188 1 96.81 536 CYS A N 1
ATOM 4349 C CA . CYS A 1 536 ? 20.484 -24.875 -18.422 1 96.81 536 CYS A CA 1
ATOM 4350 C C . CYS A 1 536 ? 20.062 -23.938 -19.547 1 96.81 536 CYS A C 1
ATOM 4352 O O . CYS A 1 536 ? 18.875 -23.75 -19.797 1 96.81 536 CYS A O 1
ATOM 4354 N N . ALA A 1 537 ? 20.984 -23.328 -20.141 1 95.25 537 ALA A N 1
ATOM 4355 C CA . ALA A 1 537 ? 20.766 -22.453 -21.297 1 95.25 537 ALA A CA 1
ATOM 4356 C C . ALA A 1 537 ? 21.906 -22.594 -22.297 1 95.25 537 ALA A C 1
ATOM 4358 O O . ALA A 1 537 ? 23.078 -22.688 -21.922 1 95.25 537 ALA A O 1
ATOM 4359 N N . GLN A 1 538 ? 21.531 -22.703 -23.578 1 93 538 GLN A N 1
ATOM 4360 C CA . GLN A 1 538 ? 22.516 -22.828 -24.656 1 93 538 GLN A CA 1
ATOM 4361 C C . GLN A 1 538 ? 23.453 -24 -24.406 1 93 538 GLN A C 1
ATOM 4363 O O . GLN A 1 538 ? 24.672 -23.859 -24.5 1 93 538 GLN A O 1
ATOM 4368 N N . ASN A 1 539 ? 22.891 -25 -23.891 1 90.88 539 ASN A N 1
ATOM 4369 C CA . ASN A 1 539 ? 23.547 -26.297 -23.703 1 90.88 539 ASN A CA 1
ATOM 4370 C C . ASN A 1 539 ? 24.578 -26.234 -22.578 1 90.88 539 ASN A C 1
ATOM 4372 O O . ASN A 1 539 ? 25.469 -27.078 -22.5 1 90.88 539 ASN A O 1
ATOM 4376 N N . VAL A 1 540 ? 24.531 -25.172 -21.797 1 94.69 540 VAL A N 1
ATOM 4377 C CA . VAL A 1 540 ? 25.344 -25.047 -20.594 1 94.69 540 VAL A CA 1
ATOM 4378 C C . VAL A 1 540 ? 24.438 -25.016 -19.359 1 94.69 540 VAL A C 1
ATOM 4380 O O . VAL A 1 540 ? 23.438 -24.312 -19.328 1 94.69 540 VAL A O 1
ATOM 4383 N N . CYS A 1 541 ? 24.828 -25.859 -18.406 1 96.19 541 CYS A N 1
ATOM 4384 C CA . CYS A 1 541 ? 24 -25.953 -17.219 1 96.19 541 CYS A CA 1
ATOM 4385 C C . CYS A 1 541 ? 24.719 -25.375 -16 1 96.19 541 CYS A C 1
ATOM 4387 O O . CYS A 1 541 ? 25.812 -25.812 -15.664 1 96.19 541 CYS A O 1
ATOM 4389 N N . HIS A 1 542 ? 24.062 -24.453 -15.336 1 96.44 542 HIS A N 1
ATOM 4390 C CA . HIS A 1 542 ? 24.641 -23.688 -14.242 1 96.44 542 HIS A CA 1
ATOM 4391 C C . HIS A 1 542 ? 24.047 -24.094 -12.898 1 96.44 542 HIS A C 1
ATOM 4393 O O . HIS A 1 542 ? 22.812 -24.109 -12.734 1 96.44 542 HIS A O 1
ATOM 4399 N N . ALA A 1 543 ? 24.891 -24.5 -11.945 1 96.44 543 ALA A N 1
ATOM 4400 C CA . ALA A 1 543 ? 24.484 -24.75 -10.562 1 96.44 543 ALA A CA 1
ATOM 4401 C C . ALA A 1 543 ? 24.703 -23.516 -9.695 1 96.44 543 ALA A C 1
ATOM 4403 O O . ALA A 1 543 ? 25.828 -23.172 -9.344 1 96.44 543 ALA A O 1
ATOM 4404 N N . PRO A 1 544 ? 23.625 -22.875 -9.195 1 95.88 544 PRO A N 1
ATOM 4405 C CA . PRO A 1 544 ? 23.719 -21.547 -8.586 1 95.88 544 PRO A CA 1
ATOM 4406 C C . PRO A 1 544 ? 24.453 -21.578 -7.246 1 95.88 544 PRO A C 1
ATOM 4408 O O . PRO A 1 544 ? 24.828 -20.516 -6.727 1 95.88 544 PRO A O 1
ATOM 4411 N N . TRP A 1 545 ? 24.625 -22.734 -6.59 1 95.12 545 TRP A N 1
ATOM 4412 C CA . TRP A 1 545 ? 25.312 -22.781 -5.305 1 95.12 545 TRP A CA 1
ATOM 4413 C C . TRP A 1 545 ? 26.828 -22.828 -5.496 1 95.12 545 TRP A C 1
ATOM 4415 O O . TRP A 1 545 ? 27.594 -22.75 -4.523 1 95.12 545 TRP A O 1
ATOM 4425 N N . LEU A 1 546 ? 27.203 -22.875 -6.711 1 94.25 546 LEU A N 1
ATOM 4426 C CA . LEU A 1 546 ? 28.625 -22.859 -7 1 94.25 546 LEU A CA 1
ATOM 4427 C C . LEU A 1 546 ? 29.094 -21.438 -7.305 1 94.25 546 LEU A C 1
ATOM 4429 O O . LEU A 1 546 ? 28.344 -20.625 -7.855 1 94.25 546 LEU A O 1
ATOM 4433 N N . HIS A 1 547 ? 30.375 -21.078 -7.047 1 91.31 547 HIS A N 1
ATOM 4434 C CA . HIS A 1 547 ? 30.891 -19.719 -7.051 1 91.31 547 HIS A CA 1
ATOM 4435 C C . HIS A 1 547 ? 30.938 -19.141 -8.469 1 91.31 547 HIS A C 1
ATOM 4437 O O . HIS A 1 547 ? 30.812 -17.938 -8.664 1 91.31 547 HIS A O 1
ATOM 4443 N N . ASP A 1 548 ? 31.109 -19.953 -9.492 1 93.5 548 ASP A N 1
ATOM 4444 C CA . ASP A 1 548 ? 31.266 -19.469 -10.859 1 93.5 548 ASP A CA 1
ATOM 4445 C C . ASP A 1 548 ? 29.984 -19.656 -11.664 1 93.5 548 ASP A C 1
ATOM 4447 O O . ASP A 1 548 ? 30.016 -19.75 -12.891 1 93.5 548 ASP A O 1
ATOM 4451 N N . TYR A 1 549 ? 28.812 -19.766 -11 1 94.44 549 TYR A N 1
ATOM 4452 C CA . TYR A 1 549 ? 27.578 -20.125 -11.664 1 94.44 549 TYR A CA 1
ATOM 4453 C C . TYR A 1 549 ? 27.141 -19.031 -12.648 1 94.44 549 TYR A C 1
ATOM 4455 O O . TYR A 1 549 ? 26.328 -19.281 -13.531 1 94.44 549 TYR A O 1
ATOM 4463 N N . LYS A 1 550 ? 27.766 -17.812 -12.523 1 94.81 550 LYS A N 1
ATOM 4464 C CA . LYS A 1 550 ? 27.391 -16.719 -13.414 1 94.81 550 LYS A CA 1
ATOM 4465 C C . LYS A 1 550 ? 28.266 -16.688 -14.664 1 94.81 550 LYS A C 1
ATOM 4467 O O . LYS A 1 550 ? 28.016 -15.922 -15.594 1 94.81 550 LYS A O 1
ATOM 4472 N N . GLN A 1 551 ? 29.25 -17.484 -14.664 1 93.56 551 GLN A N 1
ATOM 4473 C CA . GLN A 1 551 ? 30.125 -17.547 -15.836 1 93.56 551 GLN A CA 1
ATOM 4474 C C . GLN A 1 551 ? 29.453 -18.297 -16.984 1 93.56 551 GLN A C 1
ATOM 4476 O O . GLN A 1 551 ? 29.062 -19.453 -16.828 1 93.56 551 GLN A O 1
ATOM 4481 N N . GLU A 1 552 ? 29.391 -17.75 -18.109 1 92.38 552 GLU A N 1
ATOM 4482 C CA . GLU A 1 552 ? 28.656 -18.266 -19.25 1 92.38 552 GLU A CA 1
ATOM 4483 C C . GLU A 1 552 ? 29.172 -19.625 -19.688 1 92.38 552 GLU A C 1
ATOM 4485 O O . GLU A 1 552 ? 28.406 -20.469 -20.156 1 92.38 552 GLU A O 1
ATOM 4490 N N . THR A 1 553 ? 30.422 -19.844 -19.422 1 91.25 553 THR A N 1
ATOM 4491 C CA . THR A 1 553 ? 31.047 -21.047 -19.953 1 91.25 553 THR A CA 1
ATOM 4492 C C . THR A 1 553 ? 31.094 -22.141 -18.875 1 91.25 553 THR A C 1
ATOM 4494 O O . THR A 1 553 ? 31.578 -23.234 -19.125 1 91.25 553 THR A O 1
ATOM 4497 N N . ALA A 1 554 ? 30.547 -21.812 -17.703 1 92.12 554 ALA A N 1
ATOM 4498 C CA . ALA A 1 554 ? 30.641 -22.766 -16.594 1 92.12 554 ALA A CA 1
ATOM 4499 C C . ALA A 1 554 ? 29.562 -23.844 -16.688 1 92.12 554 ALA A C 1
ATOM 4501 O O . ALA A 1 554 ? 28.5 -23.703 -16.094 1 92.12 554 ALA A O 1
ATOM 4502 N N . ASP A 1 555 ? 29.859 -24.922 -17.391 1 93.44 555 ASP A N 1
ATOM 4503 C CA . ASP A 1 555 ? 28.938 -26.062 -17.484 1 93.44 555 ASP A CA 1
ATOM 4504 C C . ASP A 1 555 ? 29.109 -27 -16.297 1 93.44 555 ASP A C 1
ATOM 4506 O O . ASP A 1 555 ? 30.016 -27.844 -16.297 1 93.44 555 ASP A O 1
ATOM 4510 N N . HIS A 1 556 ? 28.266 -26.969 -15.391 1 94.12 556 HIS A N 1
ATOM 4511 C CA . HIS A 1 556 ? 28.422 -27.688 -14.133 1 94.12 556 HIS A CA 1
ATOM 4512 C C . HIS A 1 556 ? 27.891 -29.109 -14.227 1 94.12 556 HIS A C 1
ATOM 4514 O O . HIS A 1 556 ? 28.297 -29.984 -13.469 1 94.12 556 HIS A O 1
ATOM 4520 N N . LEU A 1 557 ? 26.891 -29.328 -15.062 1 92.12 557 LEU A N 1
ATOM 4521 C CA . LEU A 1 557 ? 26.297 -30.656 -15.18 1 92.12 557 LEU A CA 1
ATOM 4522 C C . LEU A 1 557 ? 27.281 -31.641 -15.805 1 92.12 557 LEU A C 1
ATOM 4524 O O . LEU A 1 557 ? 27.438 -32.75 -15.312 1 92.12 557 LEU A O 1
ATOM 4528 N N . ASN A 1 558 ? 27.922 -31.234 -16.828 1 86.19 558 ASN A N 1
ATOM 4529 C CA . ASN A 1 558 ? 28.797 -32.156 -17.562 1 86.19 558 ASN A CA 1
ATOM 4530 C C . ASN A 1 558 ? 30.219 -32.156 -17 1 86.19 558 ASN A C 1
ATOM 4532 O O . ASN A 1 558 ? 31.016 -33.031 -17.344 1 86.19 558 ASN A O 1
ATOM 4536 N N . ARG A 1 559 ? 30.688 -31.25 -16.188 1 76.31 559 ARG A N 1
ATOM 4537 C CA . ARG A 1 559 ? 32.062 -31.219 -15.711 1 76.31 559 ARG A CA 1
ATOM 4538 C C . ARG A 1 559 ? 32.188 -31.859 -14.328 1 76.31 559 ARG A C 1
ATOM 4540 O O . ARG A 1 559 ? 33.219 -31.828 -13.703 1 76.31 559 ARG A O 1
ATOM 4547 N N . GLN A 1 560 ? 31.547 -32.969 -13.93 1 61.72 560 GLN A N 1
ATOM 4548 C CA . GLN A 1 560 ? 31.656 -34.062 -12.961 1 61.72 560 GLN A CA 1
ATOM 4549 C C . GLN A 1 560 ? 31.531 -33.531 -11.531 1 61.72 560 GLN A C 1
ATOM 4551 O O . GLN A 1 560 ? 31.719 -34.281 -10.578 1 61.72 560 GLN A O 1
ATOM 4556 N N . LYS A 1 561 ? 31.172 -32.344 -11.312 1 63.34 561 LYS A N 1
ATOM 4557 C CA . LYS A 1 561 ? 31.219 -31.938 -9.906 1 63.34 561 LYS A CA 1
ATOM 4558 C C . LYS A 1 561 ? 29.828 -31.938 -9.281 1 63.34 561 LYS A C 1
ATOM 4560 O O . LYS A 1 561 ? 29.688 -31.734 -8.078 1 63.34 561 LYS A O 1
ATOM 4565 N N . LEU A 1 562 ? 28.812 -32.375 -10.023 1 82.81 562 LEU A N 1
ATOM 4566 C CA . LEU A 1 562 ? 27.469 -32.156 -9.461 1 82.81 562 LEU A CA 1
ATOM 4567 C C . LEU A 1 562 ? 26.734 -33.5 -9.312 1 82.81 562 LEU A C 1
ATOM 4569 O O . LEU A 1 562 ? 26.797 -34.344 -10.203 1 82.81 562 LEU A O 1
ATOM 4573 N N . ASN A 1 563 ? 26.453 -33.875 -8.109 1 90.44 563 ASN A N 1
ATOM 4574 C CA . ASN A 1 563 ? 25.453 -34.938 -7.922 1 90.44 563 ASN A CA 1
ATOM 4575 C C . ASN A 1 563 ? 24.047 -34.438 -8.148 1 90.44 563 ASN A C 1
ATOM 4577 O O . ASN A 1 563 ? 23.344 -34.062 -7.203 1 90.44 563 ASN A O 1
ATOM 4581 N N . TRP A 1 564 ? 23.609 -34.562 -9.43 1 91 564 TRP A N 1
ATOM 4582 C CA . TRP A 1 564 ? 22.391 -33.875 -9.828 1 91 564 TRP A CA 1
ATOM 4583 C C . TRP A 1 564 ? 21.188 -34.469 -9.094 1 91 564 TRP A C 1
ATOM 4585 O O . TRP A 1 564 ? 20.188 -33.75 -8.867 1 91 564 TRP A O 1
ATOM 4595 N N . ASN A 1 565 ? 21.172 -35.719 -8.703 1 90 565 ASN A N 1
ATOM 4596 C CA . ASN A 1 565 ? 20 -36.344 -8.094 1 90 565 ASN A CA 1
ATOM 4597 C C . ASN A 1 565 ? 19.922 -36.031 -6.598 1 90 565 ASN A C 1
ATOM 4599 O O . ASN A 1 565 ? 18.922 -36.344 -5.953 1 90 565 ASN A O 1
ATOM 4603 N N . LYS A 1 566 ? 20.953 -35.375 -6.043 1 92.25 566 LYS A N 1
ATOM 4604 C CA . LYS A 1 566 ? 20.953 -35.094 -4.609 1 92.25 566 LYS A CA 1
ATOM 4605 C C . LYS A 1 566 ? 21.094 -33.594 -4.336 1 92.25 566 LYS A C 1
ATOM 4607 O O . LYS A 1 566 ? 20.594 -33.094 -3.32 1 92.25 566 LYS A O 1
ATOM 4612 N N . ASP A 1 567 ? 21.719 -32.969 -5.211 1 94.56 567 ASP A N 1
ATOM 4613 C CA . ASP A 1 567 ? 22.125 -31.594 -4.91 1 94.56 567 ASP A CA 1
ATOM 4614 C C . ASP A 1 567 ? 21.047 -30.578 -5.297 1 94.56 567 ASP A C 1
ATOM 4616 O O . ASP A 1 567 ? 21.078 -29.438 -4.863 1 94.56 567 ASP A O 1
ATOM 4620 N N . ALA A 1 568 ? 20.094 -30.984 -6.172 1 96.5 568 ALA A N 1
ATOM 4621 C CA . ALA A 1 568 ? 19.094 -30.031 -6.645 1 96.5 568 ALA A CA 1
ATOM 4622 C C . ALA A 1 568 ? 17.703 -30.656 -6.625 1 96.5 568 ALA A C 1
ATOM 4624 O O . ALA A 1 568 ? 17.547 -31.875 -6.734 1 96.5 568 ALA A O 1
ATOM 4625 N N . LEU A 1 569 ? 16.75 -29.828 -6.449 1 98.06 569 LEU A N 1
ATOM 4626 C CA . LEU A 1 569 ? 15.367 -30.281 -6.523 1 98.06 569 LEU A CA 1
ATOM 4627 C C . LEU A 1 569 ? 14.953 -30.531 -7.973 1 98.06 569 LEU A C 1
ATOM 4629 O O . LEU A 1 569 ? 14.172 -31.438 -8.258 1 98.06 569 LEU A O 1
ATOM 4633 N N . ALA A 1 570 ? 15.453 -29.688 -8.875 1 98.56 570 ALA A N 1
ATOM 4634 C CA . ALA A 1 570 ? 15.023 -29.781 -10.266 1 98.56 570 ALA A CA 1
ATOM 4635 C C . ALA A 1 570 ? 16.109 -29.266 -11.211 1 98.56 570 ALA A C 1
ATOM 4637 O O . ALA A 1 570 ? 17.094 -28.656 -10.766 1 98.56 570 ALA A O 1
ATOM 4638 N N . ILE A 1 571 ? 15.992 -29.609 -12.414 1 98.06 571 ILE A N 1
ATOM 4639 C CA . ILE A 1 571 ? 16.797 -29.047 -13.5 1 98.06 571 ILE A CA 1
ATOM 4640 C C . ILE A 1 571 ? 15.883 -28.422 -14.539 1 98.06 571 ILE A C 1
ATOM 4642 O O . ILE A 1 571 ? 14.836 -28.969 -14.883 1 98.06 571 ILE A O 1
ATOM 4646 N N . HIS A 1 572 ? 16.203 -27.188 -14.984 1 98.38 572 HIS A N 1
ATOM 4647 C CA . HIS A 1 572 ? 15.391 -26.359 -15.875 1 98.38 572 HIS A CA 1
ATOM 4648 C C . HIS A 1 572 ? 16.125 -26.062 -17.172 1 98.38 572 HIS A C 1
ATOM 4650 O O . HIS A 1 572 ? 17.125 -25.328 -17.172 1 98.38 572 HIS A O 1
ATOM 4656 N N . TRP A 1 573 ? 15.695 -26.656 -18.281 1 97.69 573 TRP A N 1
ATOM 4657 C CA . TRP A 1 573 ? 16.266 -26.375 -19.594 1 97.69 573 TRP A CA 1
ATOM 4658 C C . TRP A 1 573 ? 15.508 -25.234 -20.281 1 97.69 573 TRP A C 1
ATOM 4660 O O . TRP A 1 573 ? 14.547 -25.484 -21.016 1 97.69 573 TRP A O 1
ATOM 4670 N N . THR A 1 574 ? 15.977 -24.047 -20.203 1 93.5 574 THR A N 1
ATOM 4671 C CA . THR A 1 574 ? 15.258 -22.859 -20.688 1 93.5 574 THR A CA 1
ATOM 4672 C C . THR A 1 574 ? 15.305 -22.781 -22.203 1 93.5 574 THR A C 1
ATOM 4674 O O . THR A 1 574 ? 14.312 -22.422 -22.844 1 93.5 574 THR A O 1
ATOM 4677 N N . TYR A 1 575 ? 16.469 -23.031 -22.844 1 91.38 575 TYR A N 1
ATOM 4678 C CA . TYR A 1 575 ? 16.562 -23.094 -24.297 1 91.38 575 TYR A CA 1
ATOM 4679 C C . TYR A 1 575 ? 17.953 -23.5 -24.75 1 91.38 575 TYR A C 1
ATOM 4681 O O . TYR A 1 575 ? 18.953 -23.109 -24.125 1 91.38 575 TYR A O 1
ATOM 4689 N N . PRO A 1 576 ? 18.047 -24.234 -25.75 1 94.69 576 PRO A N 1
ATOM 4690 C CA . PRO A 1 576 ? 16.984 -25.016 -26.406 1 94.69 576 PRO A CA 1
ATOM 4691 C C . PRO A 1 576 ? 16.609 -26.281 -25.641 1 94.69 576 PRO A C 1
ATOM 4693 O O . PRO A 1 576 ? 17.281 -26.641 -24.672 1 94.69 576 PRO A O 1
ATOM 4696 N N . ASP A 1 577 ? 15.578 -26.906 -26.109 1 96.31 577 ASP A N 1
ATOM 4697 C CA . ASP A 1 577 ? 15.219 -28.219 -25.578 1 96.31 577 ASP A CA 1
ATOM 4698 C C . ASP A 1 577 ? 16.281 -29.266 -25.906 1 96.31 577 ASP A C 1
ATOM 4700 O O . ASP A 1 577 ? 16.812 -29.281 -27.016 1 96.31 577 ASP A O 1
ATOM 4704 N N . PRO A 1 578 ? 16.594 -30.125 -24.969 1 96.56 578 PRO A N 1
ATOM 4705 C CA . PRO A 1 578 ? 17.562 -31.172 -25.281 1 96.56 578 PRO A CA 1
ATOM 4706 C C . PRO A 1 578 ? 17.094 -32.125 -26.391 1 96.56 578 PRO A C 1
ATOM 4708 O O . PRO A 1 578 ? 15.922 -32.5 -26.422 1 96.56 578 PRO A O 1
ATOM 4711 N N . ASP A 1 579 ? 18.031 -32.469 -27.203 1 95.81 579 ASP A N 1
ATOM 4712 C CA . ASP A 1 579 ? 17.719 -33.406 -28.266 1 95.81 579 ASP A CA 1
ATOM 4713 C C . ASP A 1 579 ? 17.266 -34.75 -27.703 1 95.81 579 ASP A C 1
ATOM 4715 O O . ASP A 1 579 ? 16.438 -35.438 -28.297 1 95.81 579 ASP A O 1
ATOM 4719 N N . GLU A 1 580 ? 17.797 -35.094 -26.578 1 96.38 580 GLU A N 1
ATOM 4720 C CA . GLU A 1 580 ? 17.469 -36.344 -25.906 1 96.38 580 GLU A CA 1
ATOM 4721 C C . GLU A 1 580 ? 15.977 -36.438 -25.594 1 96.38 580 GLU A C 1
ATOM 4723 O O . GLU A 1 580 ? 15.422 -37.531 -25.5 1 96.38 580 GLU A O 1
ATOM 4728 N N . PHE A 1 581 ? 15.32 -35.312 -25.438 1 97.69 581 PHE A N 1
ATOM 4729 C CA . PHE A 1 581 ? 13.945 -35.281 -24.953 1 97.69 581 PHE A CA 1
ATOM 4730 C C . PHE A 1 581 ? 12.961 -35.094 -26.109 1 97.69 581 PHE A C 1
ATOM 4732 O O . PHE A 1 581 ? 11.781 -34.812 -25.875 1 97.69 581 PHE A O 1
ATOM 4739 N N . LYS A 1 582 ? 13.375 -35.25 -27.328 1 96.81 582 LYS A N 1
ATOM 4740 C CA . LYS A 1 582 ? 12.508 -35.094 -28.484 1 96.81 582 LYS A CA 1
ATOM 4741 C C . LYS A 1 582 ? 11.492 -36.219 -28.562 1 96.81 582 LYS A C 1
ATOM 4743 O O . LYS A 1 582 ? 10.359 -36.031 -29 1 96.81 582 LYS A O 1
ATOM 4748 N N . SER A 1 583 ? 11.969 -37.438 -28.25 1 96.75 583 SER A N 1
ATOM 4749 C CA . SER A 1 583 ? 11.117 -38.625 -28.25 1 96.75 583 SER A CA 1
ATOM 4750 C C . SER A 1 583 ? 11.633 -39.656 -27.266 1 96.75 583 SER A C 1
ATOM 4752 O O . SER A 1 583 ? 12.773 -39.594 -26.812 1 96.75 583 SER A O 1
ATOM 4754 N N . LYS A 1 584 ? 10.727 -40.594 -26.969 1 96.69 584 LYS A N 1
ATOM 4755 C CA . LYS A 1 584 ? 11.141 -41.688 -26.109 1 96.69 584 LYS A CA 1
ATOM 4756 C C . LYS A 1 584 ? 12.312 -42.469 -26.703 1 96.69 584 LYS A C 1
ATOM 4758 O O . LYS A 1 584 ? 13.242 -42.844 -26 1 96.69 584 LYS A O 1
ATOM 4763 N N . ASP A 1 585 ? 12.273 -42.656 -28.016 1 96.56 585 ASP A N 1
ATOM 4764 C CA . ASP A 1 585 ? 13.328 -43.375 -28.719 1 96.56 585 ASP A CA 1
ATOM 4765 C C . ASP A 1 585 ? 14.664 -42.656 -28.594 1 96.56 585 ASP A C 1
ATOM 4767 O O . ASP A 1 585 ? 15.695 -43.281 -28.312 1 96.56 585 ASP A O 1
ATOM 4771 N N . SER A 1 586 ? 14.625 -41.344 -28.797 1 97.44 586 SER A N 1
ATOM 4772 C CA . SER A 1 586 ? 15.836 -40.531 -28.672 1 97.44 586 SER A CA 1
ATOM 4773 C C . SER A 1 586 ? 16.406 -40.594 -27.266 1 97.44 586 SER A C 1
ATOM 4775 O O . SER A 1 586 ? 17.625 -40.625 -27.078 1 97.44 586 SER A O 1
ATOM 4777 N N . LEU A 1 587 ? 15.547 -40.625 -26.328 1 98 587 LEU A N 1
ATOM 4778 C CA . LEU A 1 587 ? 15.961 -40.656 -24.922 1 98 587 LEU A CA 1
ATOM 4779 C C . LEU A 1 587 ? 16.641 -41.969 -24.594 1 98 587 LEU A C 1
ATOM 4781 O O . LEU A 1 587 ? 17.734 -42 -24.016 1 98 587 LEU A O 1
ATOM 4785 N N . ILE A 1 588 ? 16.062 -43.094 -25.016 1 97 588 ILE A N 1
ATOM 4786 C CA . ILE A 1 588 ? 16.547 -44.406 -24.672 1 97 588 ILE A CA 1
ATOM 4787 C C . ILE A 1 588 ? 17.906 -44.656 -25.328 1 97 588 ILE A C 1
ATOM 4789 O O . ILE A 1 588 ? 18.781 -45.281 -24.734 1 97 588 ILE A O 1
ATOM 4793 N N . LYS A 1 589 ? 18.141 -44.031 -26.453 1 96.75 589 LYS A N 1
ATOM 4794 C CA . LYS A 1 589 ? 19.359 -44.25 -27.219 1 96.75 589 LYS A CA 1
ATOM 4795 C C . LYS A 1 589 ? 20.5 -43.375 -26.688 1 96.75 589 LYS A C 1
ATOM 4797 O O . LYS A 1 589 ? 21.672 -43.656 -26.953 1 96.75 589 LYS A O 1
ATOM 4802 N N . SER A 1 590 ? 20.172 -42.406 -25.938 1 96.25 590 SER A N 1
ATOM 4803 C CA . SER A 1 590 ? 21.156 -41.406 -25.516 1 96.25 590 SER A CA 1
ATOM 4804 C C . SER A 1 590 ? 22.062 -41.969 -24.422 1 96.25 590 SER A C 1
ATOM 4806 O O . SER A 1 590 ? 21.609 -42.719 -23.562 1 96.25 590 SER A O 1
ATOM 4808 N N . LYS A 1 591 ? 23.391 -41.5 -24.453 1 94 591 LYS A N 1
ATOM 4809 C CA . LYS A 1 591 ? 24.344 -41.906 -23.422 1 94 591 LYS A CA 1
ATOM 4810 C C . LYS A 1 591 ? 24.859 -40.688 -22.672 1 94 591 LYS A C 1
ATOM 4812 O O . LYS A 1 591 ? 25.844 -40.781 -21.922 1 94 591 LYS A O 1
ATOM 4817 N N . THR A 1 592 ? 24.219 -39.594 -22.828 1 93.81 592 THR A N 1
ATOM 4818 C CA . THR A 1 592 ? 24.609 -38.375 -22.156 1 93.81 592 THR A CA 1
ATOM 4819 C C . THR A 1 592 ? 24.047 -38.312 -20.75 1 93.81 592 THR A C 1
ATOM 4821 O O . THR A 1 592 ? 23.203 -39.125 -20.375 1 93.81 592 THR A O 1
ATOM 4824 N N . ILE A 1 593 ? 24.547 -37.375 -19.969 1 93.81 593 ILE A N 1
ATOM 4825 C CA . ILE A 1 593 ? 24.016 -37.156 -18.625 1 93.81 593 ILE A CA 1
ATOM 4826 C C . ILE A 1 593 ? 22.547 -36.719 -18.719 1 93.81 593 ILE A C 1
ATOM 4828 O O . ILE A 1 593 ? 21.734 -37.125 -17.891 1 93.81 593 ILE A O 1
ATOM 4832 N N . THR A 1 594 ? 22.219 -35.906 -19.703 1 95.5 594 THR A N 1
ATOM 4833 C CA . THR A 1 594 ? 20.844 -35.5 -19.938 1 95.5 594 THR A CA 1
ATOM 4834 C C . THR A 1 594 ? 19.953 -36.719 -20.188 1 95.5 594 THR A C 1
ATOM 4836 O O . THR A 1 594 ? 18.844 -36.781 -19.641 1 95.5 594 THR A O 1
ATOM 4839 N N . GLY A 1 595 ? 20.484 -37.594 -21 1 96.31 595 GLY A N 1
ATOM 4840 C CA . GLY A 1 595 ? 19.75 -38.812 -21.234 1 96.31 595 GLY A CA 1
ATOM 4841 C C . GLY A 1 595 ? 19.562 -39.656 -19.969 1 96.31 595 GLY A C 1
ATOM 4842 O O . GLY A 1 595 ? 18.5 -40.25 -19.781 1 96.31 595 GLY A O 1
ATOM 4843 N N . GLU A 1 596 ? 20.578 -39.688 -19.141 1 95.94 596 GLU A N 1
ATOM 4844 C CA . GLU A 1 596 ? 20.484 -40.438 -17.875 1 95.94 596 GLU A CA 1
ATOM 4845 C C . GLU A 1 596 ? 19.391 -39.844 -16.984 1 95.94 596 GLU A C 1
ATOM 4847 O O . GLU A 1 596 ? 18.672 -40.625 -16.328 1 95.94 596 GLU A O 1
ATOM 4852 N N . ILE A 1 597 ? 19.281 -38.562 -16.938 1 97.12 597 ILE A N 1
ATOM 4853 C CA . ILE A 1 597 ? 18.266 -37.906 -16.125 1 97.12 597 ILE A CA 1
ATOM 4854 C C . ILE A 1 597 ? 16.875 -38.25 -16.625 1 97.12 597 ILE A C 1
ATOM 4856 O O . ILE A 1 597 ? 15.992 -38.594 -15.844 1 97.12 597 ILE A O 1
ATOM 4860 N N . GLY A 1 598 ? 16.688 -38.188 -17.969 1 98.12 598 GLY A N 1
ATOM 4861 C CA . GLY A 1 598 ? 15.406 -38.562 -18.531 1 98.12 598 GLY A CA 1
ATOM 4862 C C . GLY A 1 598 ? 15.055 -40.031 -18.25 1 98.12 598 GLY A C 1
ATOM 4863 O O . GLY A 1 598 ? 13.906 -40.344 -17.922 1 98.12 598 GLY A O 1
ATOM 4864 N N . LYS A 1 599 ? 16.031 -40.906 -18.391 1 98.06 599 LYS A N 1
ATOM 4865 C CA . LYS A 1 599 ? 15.812 -42.312 -18.125 1 98.06 599 LYS A CA 1
ATOM 4866 C C . LYS A 1 599 ? 15.477 -42.562 -16.656 1 98.06 599 LYS A C 1
ATOM 4868 O O . LYS A 1 599 ? 14.688 -43.469 -16.344 1 98.06 599 LYS A O 1
ATOM 4873 N N . PHE A 1 600 ? 16.141 -41.781 -15.844 1 97.69 600 PHE A N 1
ATOM 4874 C CA . PHE A 1 600 ? 15.836 -41.844 -14.414 1 97.69 600 PHE A CA 1
ATOM 4875 C C . PHE A 1 600 ? 14.352 -41.625 -14.172 1 97.69 600 PHE A C 1
ATOM 4877 O O . PHE A 1 600 ? 13.719 -42.344 -13.406 1 97.69 600 PHE A O 1
ATOM 4884 N N . VAL A 1 601 ? 13.711 -40.656 -14.812 1 98.38 601 VAL A N 1
ATOM 4885 C CA . VAL A 1 601 ? 12.297 -40.312 -14.664 1 98.38 601 VAL A CA 1
ATOM 4886 C C . VAL A 1 601 ? 11.438 -41.469 -15.156 1 98.38 601 VAL A C 1
ATOM 4888 O O . VAL A 1 601 ? 10.492 -41.875 -14.484 1 98.38 601 VAL A O 1
ATOM 4891 N N . LEU A 1 602 ? 11.781 -42 -16.328 1 98.12 602 LEU A N 1
ATOM 4892 C CA . LEU A 1 602 ? 11.023 -43.125 -16.891 1 98.12 602 LEU A CA 1
ATOM 4893 C C . LEU A 1 602 ? 11.086 -44.344 -15.977 1 98.12 602 LEU A C 1
ATOM 4895 O O . LEU A 1 602 ? 10.102 -45.062 -15.828 1 98.12 602 LEU A O 1
ATOM 4899 N N . LYS A 1 603 ? 12.227 -44.531 -15.375 1 97.81 603 LYS A N 1
ATOM 4900 C CA . LYS A 1 603 ? 12.383 -45.656 -14.438 1 97.81 603 LYS A CA 1
ATOM 4901 C C . LYS A 1 603 ? 11.5 -45.469 -13.211 1 97.81 603 LYS A C 1
ATOM 4903 O O . LYS A 1 603 ? 10.828 -46.406 -12.766 1 97.81 603 LYS A O 1
ATOM 4908 N N . ARG A 1 604 ? 11.492 -44.281 -12.703 1 97.38 604 ARG A N 1
ATOM 4909 C CA . ARG A 1 604 ? 10.672 -43.969 -11.539 1 97.38 604 ARG A CA 1
ATOM 4910 C C . ARG A 1 604 ? 9.188 -44.094 -11.859 1 97.38 604 ARG A C 1
ATOM 4912 O O . ARG A 1 604 ? 8.383 -44.438 -10.984 1 97.38 604 ARG A O 1
ATOM 4919 N N . ALA A 1 605 ? 8.805 -43.906 -13.148 1 97 605 ALA A N 1
ATOM 4920 C CA . ALA A 1 605 ? 7.422 -44 -13.594 1 97 605 ALA A CA 1
ATOM 4921 C C . ALA A 1 605 ? 7.082 -45.438 -14.016 1 97 605 ALA A C 1
ATOM 4923 O O . ALA A 1 605 ? 5.973 -45.719 -14.477 1 97 605 ALA A O 1
ATOM 4924 N N . ASN A 1 606 ? 8.07 -46.375 -13.938 1 96 606 ASN A N 1
ATOM 4925 C CA . ASN A 1 606 ? 7.941 -47.781 -14.305 1 96 606 ASN A CA 1
ATOM 4926 C C . ASN A 1 606 ? 7.605 -47.938 -15.781 1 96 606 ASN A C 1
ATOM 4928 O O . ASN A 1 606 ? 6.797 -48.812 -16.156 1 96 606 ASN A O 1
ATOM 4932 N N . LEU A 1 607 ? 8.172 -47.094 -16.531 1 94.31 607 LEU A N 1
ATOM 4933 C CA . LEU A 1 607 ? 7.93 -47.156 -17.969 1 94.31 607 LEU A CA 1
ATOM 4934 C C . LEU A 1 607 ? 9.094 -47.844 -18.672 1 94.31 607 LEU A C 1
ATOM 4936 O O . LEU A 1 607 ? 8.969 -48.25 -19.828 1 94.31 607 LEU A O 1
ATOM 4940 N N . ILE A 1 608 ? 10.219 -47.875 -17.953 1 93.44 608 ILE A N 1
ATOM 4941 C CA . ILE A 1 608 ? 11.352 -48.656 -18.406 1 93.44 608 ILE A CA 1
ATOM 4942 C C . ILE A 1 608 ? 11.984 -49.406 -17.234 1 93.44 608 ILE A C 1
ATOM 4944 O O . ILE A 1 608 ? 11.688 -49.094 -16.078 1 93.44 608 ILE A O 1
ATOM 4948 N N . SER A 1 609 ? 12.875 -50.469 -17.609 1 86.88 609 SER A N 1
ATOM 4949 C CA . SER A 1 609 ? 13.531 -51.25 -16.562 1 86.88 609 SER A CA 1
ATOM 4950 C C . SER A 1 609 ? 14.828 -50.594 -16.109 1 86.88 609 SER A C 1
ATOM 4952 O O . SER A 1 609 ? 15.508 -49.938 -16.906 1 86.88 609 SER A O 1
ATOM 4954 N N . MET B 1 1 ? -4.359 2.82 -8.336 1 16.39 1 MET B N 1
ATOM 4955 C CA . MET B 1 1 ? -5.617 3.125 -9.008 1 16.39 1 MET B CA 1
ATOM 4956 C C . MET B 1 1 ? -5.367 3.846 -10.328 1 16.39 1 MET B C 1
ATOM 4958 O O . MET B 1 1 ? -4.676 4.867 -10.367 1 16.39 1 MET B O 1
ATOM 4962 N N . ALA B 1 2 ? -5.445 2.998 -11.375 1 21.11 2 ALA B N 1
ATOM 4963 C CA . ALA B 1 2 ? -5.445 3.27 -12.812 1 21.11 2 ALA B CA 1
ATOM 4964 C C . ALA B 1 2 ? -6.566 4.234 -13.188 1 21.11 2 ALA B C 1
ATOM 4966 O O . ALA B 1 2 ? -7.73 3.996 -12.867 1 21.11 2 ALA B O 1
ATOM 4967 N N . MET B 1 3 ? -6.379 5.414 -12.984 1 22.88 3 MET B N 1
ATOM 4968 C CA . MET B 1 3 ? -7.328 6.398 -13.5 1 22.88 3 MET B CA 1
ATOM 4969 C C . MET B 1 3 ? -7.684 6.105 -14.953 1 22.88 3 MET B C 1
ATOM 4971 O O . MET B 1 3 ? -6.801 5.996 -15.805 1 22.88 3 MET B O 1
ATOM 4975 N N . ARG B 1 4 ? -8.742 5.266 -15.164 1 24.72 4 ARG B N 1
ATOM 4976 C CA . ARG B 1 4 ? -9.398 5.078 -16.453 1 24.72 4 ARG B CA 1
ATOM 4977 C C . ARG B 1 4 ? -9.906 6.406 -17 1 24.72 4 ARG B C 1
ATOM 4979 O O . ARG B 1 4 ? -10.719 7.078 -16.359 1 24.72 4 ARG B O 1
ATOM 4986 N N . CYS B 1 5 ? -9.102 7.203 -17.453 1 28.31 5 CYS B N 1
ATOM 4987 C CA . CYS B 1 5 ? -9.484 8.383 -18.203 1 28.31 5 CYS B CA 1
ATOM 4988 C C . CYS B 1 5 ? -10.586 8.055 -19.203 1 28.31 5 CYS B C 1
ATOM 4990 O O . CYS B 1 5 ? -10.32 7.477 -20.266 1 28.31 5 CYS B O 1
ATOM 4992 N N . LEU B 1 6 ? -11.727 7.535 -18.75 1 28.3 6 LEU B N 1
ATOM 4993 C CA . LEU B 1 6 ? -12.859 7.387 -19.656 1 28.3 6 LEU B CA 1
ATOM 4994 C C . LEU B 1 6 ? -13.281 8.742 -20.234 1 28.3 6 LEU B C 1
ATOM 4996 O O . LEU B 1 6 ? -14.266 9.328 -19.781 1 28.3 6 LEU B O 1
ATOM 5000 N N . TRP B 1 7 ? -12.734 9.766 -20.094 1 29.36 7 TRP B N 1
ATOM 5001 C CA . TRP B 1 7 ? -13.289 10.812 -20.938 1 29.36 7 TRP B CA 1
ATOM 5002 C C . TRP B 1 7 ? -13.5 10.305 -22.359 1 29.36 7 TRP B C 1
ATOM 5004 O O . TRP B 1 7 ? -12.578 9.789 -22.984 1 29.36 7 TRP B O 1
ATOM 5014 N N . ASN B 1 8 ? -14.742 9.836 -22.688 1 29.08 8 ASN B N 1
ATOM 5015 C CA . ASN B 1 8 ? -15.445 9.477 -23.922 1 29.08 8 ASN B CA 1
ATOM 5016 C C . ASN B 1 8 ? -15.102 10.445 -25.062 1 29.08 8 ASN B C 1
ATOM 5018 O O . ASN B 1 8 ? -15.18 11.664 -24.891 1 29.08 8 ASN B O 1
ATOM 5022 N N . CYS B 1 9 ? -14.266 10.141 -25.828 1 31.88 9 CYS B N 1
ATOM 5023 C CA . CYS B 1 9 ? -13.922 10.516 -27.188 1 31.88 9 CYS B CA 1
ATOM 5024 C C . CYS B 1 9 ? -15.18 10.82 -28 1 31.88 9 CYS B C 1
ATOM 5026 O O . CYS B 1 9 ? -15.102 11.359 -29.109 1 31.88 9 CYS B O 1
ATOM 5028 N N . LYS B 1 10 ? -16.359 10.391 -27.531 1 32.22 10 LYS B N 1
ATOM 5029 C CA . LYS B 1 10 ? -17.609 10.602 -28.234 1 32.22 10 LYS B CA 1
ATOM 5030 C C . LYS B 1 10 ? -18.031 12.07 -28.203 1 32.22 10 LYS B C 1
ATOM 5032 O O . LYS B 1 10 ? -18.516 12.609 -29.188 1 32.22 10 LYS B O 1
ATOM 5037 N N . CYS B 1 11 ? -17.891 12.602 -27.016 1 31.53 11 CYS B N 1
ATOM 5038 C CA . CYS B 1 11 ? -18.328 13.984 -27 1 31.53 11 CYS B CA 1
ATOM 5039 C C . CYS B 1 11 ? -17.391 14.875 -27.812 1 31.53 11 CYS B C 1
ATOM 5041 O O . CYS B 1 11 ? -17.828 15.75 -28.547 1 31.53 11 CYS B O 1
ATOM 5043 N N . LEU B 1 12 ? -16.016 14.555 -27.656 1 34.44 12 LEU B N 1
ATOM 5044 C CA . LEU B 1 12 ? -15.18 15.367 -28.547 1 34.44 12 LEU B CA 1
ATOM 5045 C C . LEU B 1 12 ? -15.398 14.977 -30 1 34.44 12 LEU B C 1
ATOM 5047 O O . LEU B 1 12 ? -15.516 15.844 -30.875 1 34.44 12 LEU B O 1
ATOM 5051 N N . LEU B 1 13 ? -15.547 13.68 -30.172 1 35.31 13 LEU B N 1
ATOM 5052 C CA . LEU B 1 13 ? -15.914 13.211 -31.5 1 35.31 13 LEU B CA 1
ATOM 5053 C C . LEU B 1 13 ? -17.328 13.656 -31.875 1 35.31 13 LEU B C 1
ATOM 5055 O O . LEU B 1 13 ? -17.578 14.117 -33 1 35.31 13 LEU B O 1
ATOM 5059 N N . LEU B 1 14 ? -18.234 13.547 -30.875 1 35.25 14 LEU B N 1
ATOM 5060 C CA . LEU B 1 14 ? -19.578 14.023 -31.125 1 35.25 14 LEU B CA 1
ATOM 5061 C C . LEU B 1 14 ? -19.609 15.547 -31.234 1 35.25 14 LEU B C 1
ATOM 5063 O O . LEU B 1 14 ? -20.281 16.094 -32.125 1 35.25 14 LEU B O 1
ATOM 5067 N N . THR B 1 15 ? -18.859 16.219 -30.344 1 36.44 15 THR B N 1
ATOM 5068 C CA . THR B 1 15 ? -18.766 17.672 -30.516 1 36.44 15 THR B CA 1
ATOM 5069 C C . THR B 1 15 ? -18.016 18.016 -31.797 1 36.44 15 THR B C 1
ATOM 5071 O O . THR B 1 15 ? -18.422 18.906 -32.531 1 36.44 15 THR B O 1
ATOM 5074 N N . MET B 1 16 ? -16.938 17.203 -32.031 1 39.28 16 MET B N 1
ATOM 5075 C CA . MET B 1 16 ? -16.281 17.359 -33.344 1 39.28 16 MET B CA 1
ATOM 5076 C C . MET B 1 16 ? -17.203 16.891 -34.469 1 39.28 16 MET B C 1
ATOM 5078 O O . MET B 1 16 ? -17.328 17.562 -35.5 1 39.28 16 MET B O 1
ATOM 5082 N N . ILE B 1 17 ? -17.812 15.766 -34.125 1 40.69 17 ILE B N 1
ATOM 5083 C CA . ILE B 1 17 ? -18.797 15.297 -35.062 1 40.69 17 ILE B CA 1
ATOM 5084 C C . ILE B 1 17 ? -19.969 16.281 -35.125 1 40.69 17 ILE B C 1
ATOM 5086 O O . ILE B 1 17 ? -20.406 16.656 -36.219 1 40.69 17 ILE B O 1
ATOM 5090 N N . LEU B 1 18 ? -20.453 16.641 -33.938 1 35.81 18 LEU B N 1
ATOM 5091 C CA . LEU B 1 18 ? -21.531 17.609 -33.938 1 35.81 18 LEU B CA 1
ATOM 5092 C C . LEU B 1 18 ? -21.078 18.969 -34.469 1 35.81 18 LEU B C 1
ATOM 5094 O O . LEU B 1 18 ? -21.812 19.625 -35.219 1 35.81 18 LEU B O 1
ATOM 5098 N N . CYS B 1 19 ? -19.891 19.328 -34.031 1 37.91 19 CYS B N 1
ATOM 5099 C CA . CYS B 1 19 ? -19.359 20.516 -34.688 1 37.91 19 CYS B CA 1
ATOM 5100 C C . CYS B 1 19 ? -19.203 20.281 -36.188 1 37.91 19 CYS B C 1
ATOM 5102 O O . CYS B 1 19 ? -19.562 21.141 -37 1 37.91 19 CYS B O 1
ATOM 5104 N N . VAL B 1 20 ? -18.75 19.031 -36.406 1 39.22 20 VAL B N 1
ATOM 5105 C CA . VAL B 1 20 ? -18.656 18.688 -37.812 1 39.22 20 VAL B CA 1
ATOM 5106 C C . VAL B 1 20 ? -20.047 18.516 -38.406 1 39.22 20 VAL B C 1
ATOM 5108 O O . VAL B 1 20 ? -20.344 19 -39.5 1 39.22 20 VAL B O 1
ATOM 5111 N N . LEU B 1 21 ? -20.875 17.812 -37.625 1 36.53 21 LEU B N 1
ATOM 5112 C CA . LEU B 1 21 ? -22.219 17.594 -38.125 1 36.53 21 LEU B CA 1
ATOM 5113 C C . LEU B 1 21 ? -23.016 18.906 -38.156 1 36.53 21 LEU B C 1
ATOM 5115 O O . LEU B 1 21 ? -23.797 19.141 -39.094 1 36.53 21 LEU B O 1
ATOM 5119 N N . THR B 1 22 ? -22.984 19.531 -37 1 32.97 22 THR B N 1
ATOM 5120 C CA . THR B 1 22 ? -23.656 20.828 -37.094 1 32.97 22 THR B CA 1
ATOM 5121 C C . THR B 1 22 ? -23.062 21.672 -38.219 1 32.97 22 THR B C 1
ATOM 5123 O O . THR B 1 22 ? -23.781 22.422 -38.875 1 32.97 22 THR B O 1
ATOM 5126 N N . CYS B 1 23 ? -21.828 21.438 -38.312 1 33.88 23 CYS B N 1
ATOM 5127 C CA . CYS B 1 23 ? -21.281 22.141 -39.5 1 33.88 23 CYS B CA 1
ATOM 5128 C C . CYS B 1 23 ? -21.766 21.5 -40.781 1 33.88 23 CYS B C 1
ATOM 5130 O O . CYS B 1 23 ? -21.641 22.094 -41.844 1 33.88 23 CYS B O 1
ATOM 5132 N N . LYS B 1 24 ? -22.266 20.297 -40.656 1 35.09 24 LYS B N 1
ATOM 5133 C CA . LYS B 1 24 ? -22.812 19.688 -41.875 1 35.09 24 LYS B CA 1
ATOM 5134 C C . LYS B 1 24 ? -24.078 20.406 -42.312 1 35.09 24 LYS B C 1
ATOM 5136 O O . LYS B 1 24 ? -24.344 20.5 -43.531 1 35.09 24 LYS B O 1
ATOM 5141 N N . ARG B 1 25 ? -24.953 20.703 -41.406 1 34.66 25 ARG B N 1
ATOM 5142 C CA . ARG B 1 25 ? -26.125 21.297 -42.031 1 34.66 25 ARG B CA 1
ATOM 5143 C C . ARG B 1 25 ? -25.734 22.469 -42.938 1 34.66 25 ARG B C 1
ATOM 5145 O O . ARG B 1 25 ? -26.297 22.656 -44 1 34.66 25 ARG B O 1
ATOM 5152 N N . LYS B 1 26 ? -25.125 23.438 -42.281 1 35.38 26 LYS B N 1
ATOM 5153 C CA . LYS B 1 26 ? -24.781 24.562 -43.156 1 35.38 26 LYS B CA 1
ATOM 5154 C C . LYS B 1 26 ? -23.625 24.188 -44.094 1 35.38 26 LYS B C 1
ATOM 5156 O O . LYS B 1 26 ? -23.016 25.062 -44.688 1 35.38 26 LYS B O 1
ATOM 5161 N N . LEU B 1 27 ? -23.25 22.938 -44.188 1 36.66 27 LEU B N 1
ATOM 5162 C CA . LEU B 1 27 ? -22.156 22.266 -44.875 1 36.66 27 LEU B CA 1
ATOM 5163 C C . LEU B 1 27 ? -22.281 22.406 -46.375 1 36.66 27 LEU B C 1
ATOM 5165 O O . LEU B 1 27 ? -21.359 22.078 -47.125 1 36.66 27 LEU B O 1
ATOM 5169 N N . SER B 1 28 ? -23.391 22.688 -46.844 1 38.75 28 SER B N 1
ATOM 5170 C CA . SER B 1 28 ? -23.391 22.875 -48.312 1 38.75 28 SER B CA 1
ATOM 5171 C C . SER B 1 28 ? -22.469 24.016 -48.719 1 38.75 28 SER B C 1
ATOM 5173 O O . SER B 1 28 ? -21.703 23.891 -49.656 1 38.75 28 SER B O 1
ATOM 5175 N N . ARG B 1 29 ? -22.703 25.25 -48.156 1 39.53 29 ARG B N 1
ATOM 5176 C CA . ARG B 1 29 ? -21.859 26.406 -48.469 1 39.53 29 ARG B CA 1
ATOM 5177 C C . ARG B 1 29 ? -20.484 26.266 -47.844 1 39.53 29 ARG B C 1
ATOM 5179 O O . ARG B 1 29 ? -19.484 26.766 -48.375 1 39.53 29 ARG B O 1
ATOM 5186 N N . LEU B 1 30 ? -20.375 25.719 -46.719 1 39.59 30 LEU B N 1
ATOM 5187 C CA . LEU B 1 30 ? -19.125 25.484 -46 1 39.59 30 LEU B CA 1
ATOM 5188 C C . LEU B 1 30 ? -18.234 24.516 -46.75 1 39.59 30 LEU B C 1
ATOM 5190 O O . LEU B 1 30 ? -17.016 24.672 -46.812 1 39.59 30 LEU B O 1
ATOM 5194 N N . TRP B 1 31 ? -18.766 23.594 -47.5 1 43.25 31 TRP B N 1
ATOM 5195 C CA . TRP B 1 31 ? -17.984 22.703 -48.344 1 43.25 31 TRP B CA 1
ATOM 5196 C C . TRP B 1 31 ? -17.297 23.5 -49.469 1 43.25 31 TRP B C 1
ATOM 5198 O O . TRP B 1 31 ? -16.141 23.234 -49.781 1 43.25 31 TRP B O 1
ATOM 5208 N N . LYS B 1 32 ? -18.016 24.484 -50.094 1 46.62 32 LYS B N 1
ATOM 5209 C CA . LYS B 1 32 ? -17.359 25.359 -51.062 1 46.62 32 LYS B CA 1
ATOM 5210 C C . LYS B 1 32 ? -16.219 26.141 -50.438 1 46.62 32 LYS B C 1
ATOM 5212 O O . LYS B 1 32 ? -15.148 26.297 -51.031 1 46.62 32 LYS B O 1
ATOM 5217 N N . ASN B 1 33 ? -16.516 26.734 -49.344 1 41.5 33 ASN B N 1
ATOM 5218 C CA . ASN B 1 33 ? -15.469 27.453 -48.625 1 41.5 33 ASN B CA 1
ATOM 5219 C C . ASN B 1 33 ? -14.43 26.516 -48.031 1 41.5 33 ASN B C 1
ATOM 5221 O O . ASN B 1 33 ? -13.242 26.844 -47.969 1 41.5 33 ASN B O 1
ATOM 5225 N N . VAL B 1 34 ? -14.758 25.312 -47.625 1 46.66 34 VAL B N 1
ATOM 5226 C CA . VAL B 1 34 ? -13.797 24.297 -47.219 1 46.66 34 VAL B CA 1
ATOM 5227 C C . VAL B 1 34 ? -12.922 23.891 -48.406 1 46.66 34 VAL B C 1
ATOM 5229 O O . VAL B 1 34 ? -11.703 23.75 -48.281 1 46.66 34 VAL B O 1
ATOM 5232 N N . VAL B 1 35 ? -13.508 23.797 -49.562 1 50 35 VAL B N 1
ATOM 5233 C CA . VAL B 1 35 ? -12.75 23.562 -50.781 1 50 35 VAL B CA 1
ATOM 5234 C C . VAL B 1 35 ? -11.875 24.781 -51.094 1 50 35 VAL B C 1
ATOM 5236 O O . VAL B 1 35 ? -10.703 24.641 -51.469 1 50 35 VAL B O 1
ATOM 5239 N N . LEU B 1 36 ? -12.539 26.016 -51 1 51.06 36 LEU B N 1
ATOM 5240 C CA . LEU B 1 36 ? -11.789 27.234 -51.312 1 51.06 36 LEU B CA 1
ATOM 5241 C C . LEU B 1 36 ? -10.711 27.484 -50.281 1 51.06 36 LEU B C 1
ATOM 5243 O O . LEU B 1 36 ? -9.609 27.938 -50.594 1 51.06 36 LEU B O 1
ATOM 5247 N N . TYR B 1 37 ? -11.047 27.25 -48.969 1 48.41 37 TYR B N 1
ATOM 5248 C CA . TYR B 1 37 ? -10.094 27.578 -47.906 1 48.41 37 TYR B CA 1
ATOM 5249 C C . TYR B 1 37 ? -9.508 26.297 -47.281 1 48.41 37 TYR B C 1
ATOM 5251 O O . TYR B 1 37 ? -9.062 26.312 -46.125 1 48.41 37 TYR B O 1
ATOM 5259 N N . ARG B 1 38 ? -9.586 25.281 -48.125 1 52.78 38 ARG B N 1
ATOM 5260 C CA . ARG B 1 38 ? -9.18 23.938 -47.719 1 52.78 38 ARG B CA 1
ATOM 5261 C C . ARG B 1 38 ? -7.762 23.938 -47.156 1 52.78 38 ARG B C 1
ATOM 5263 O O . ARG B 1 38 ? -7.48 23.281 -46.156 1 52.78 38 ARG B O 1
ATOM 5270 N N . TYR B 1 39 ? -7.066 24.734 -47.875 1 49.44 39 TYR B N 1
ATOM 5271 C CA . TYR B 1 39 ? -5.691 24.844 -47.406 1 49.44 39 TYR B CA 1
ATOM 5272 C C . TYR B 1 39 ? -5.641 25.484 -46.031 1 49.44 39 TYR B C 1
ATOM 5274 O O . TYR B 1 39 ? -4.941 25 -45.125 1 49.44 39 TYR B O 1
ATOM 5282 N N . GLY B 1 40 ? -6.414 26.5 -45.969 1 51.06 40 GLY B N 1
ATOM 5283 C CA . GLY B 1 40 ? -6.445 27.172 -44.688 1 51.06 40 GLY B CA 1
ATOM 5284 C C . GLY B 1 40 ? -7.039 26.328 -43.594 1 51.06 40 GLY B C 1
ATOM 5285 O O . GLY B 1 40 ? -6.512 26.297 -42.469 1 51.06 40 GLY B O 1
ATOM 5286 N N . LEU B 1 41 ? -7.949 25.656 -43.938 1 53.88 41 LEU B N 1
ATOM 5287 C CA . LEU B 1 41 ? -8.602 24.781 -42.969 1 53.88 41 LEU B CA 1
ATOM 5288 C C . LEU B 1 41 ? -7.691 23.625 -42.594 1 53.88 41 LEU B C 1
ATOM 5290 O O . LEU B 1 41 ? -7.648 23.234 -41.406 1 53.88 41 LEU B O 1
ATOM 5294 N N . GLY B 1 42 ? -7.012 23.078 -43.594 1 49.66 42 GLY B N 1
ATOM 5295 C CA . GLY B 1 42 ? -6.039 22.047 -43.281 1 49.66 42 GLY B CA 1
ATOM 5296 C C . GLY B 1 42 ? -4.93 22.516 -42.375 1 49.66 42 GLY B C 1
ATOM 5297 O O . GLY B 1 42 ? -4.574 21.828 -41.406 1 49.66 42 GLY B O 1
ATOM 5298 N N . ILE B 1 43 ? -4.504 23.688 -42.688 1 53.22 43 ILE B N 1
ATOM 5299 C CA . ILE B 1 43 ? -3.469 24.281 -41.844 1 53.22 43 ILE B CA 1
ATOM 5300 C C . ILE B 1 43 ? -4.027 24.562 -40.469 1 53.22 43 ILE B C 1
ATOM 5302 O O . ILE B 1 43 ? -3.363 24.281 -39.469 1 53.22 43 ILE B O 1
ATOM 5306 N N . CYS B 1 44 ? -5.219 25 -40.438 1 52.56 44 CYS B N 1
ATOM 5307 C CA . CYS B 1 44 ? -5.82 25.297 -39.125 1 52.56 44 CYS B CA 1
ATOM 5308 C C . CYS B 1 44 ? -6.027 24.016 -38.312 1 52.56 44 CYS B C 1
ATOM 5310 O O . CYS B 1 44 ? -5.758 23.984 -37.125 1 52.56 44 CYS B O 1
ATOM 5312 N N . LEU B 1 45 ? -6.43 23.094 -39.094 1 54.34 45 LEU B N 1
ATOM 5313 C CA . LEU B 1 45 ? -6.625 21.812 -38.438 1 54.34 45 LEU B CA 1
ATOM 5314 C C . LEU B 1 45 ? -5.293 21.234 -37.969 1 54.34 45 LEU B C 1
ATOM 5316 O O . LEU B 1 45 ? -5.195 20.688 -36.875 1 54.34 45 LEU B O 1
ATOM 5320 N N . SER B 1 46 ? -4.359 21.375 -38.844 1 52.75 46 SER B N 1
ATOM 5321 C CA . SER B 1 46 ? -3.021 20.938 -38.469 1 52.75 46 SER B CA 1
ATOM 5322 C C . SER B 1 46 ? -2.488 21.719 -37.281 1 52.75 46 SER B C 1
ATOM 5324 O O . SER B 1 46 ? -1.888 21.141 -36.375 1 52.75 46 SER B O 1
ATOM 5326 N N . VAL B 1 47 ? -2.74 22.922 -37.219 1 54.22 47 VAL B N 1
ATOM 5327 C CA . VAL B 1 47 ? -2.311 23.766 -36.125 1 54.22 47 VAL B CA 1
ATOM 5328 C C . VAL B 1 47 ? -3.086 23.406 -34.875 1 54.22 47 VAL B C 1
ATOM 5330 O O . VAL B 1 47 ? -2.506 23.297 -33.781 1 54.22 47 VAL B O 1
ATOM 5333 N N . LEU B 1 48 ? -4.293 23.188 -35.062 1 54.28 48 LEU B N 1
ATOM 5334 C CA . LEU B 1 48 ? -5.113 22.812 -33.906 1 54.28 48 LEU B CA 1
ATOM 5335 C C . LEU B 1 48 ? -4.668 21.469 -33.344 1 54.28 48 LEU B C 1
ATOM 5337 O O . LEU B 1 48 ? -4.547 21.312 -32.125 1 54.28 48 LEU B O 1
ATOM 5341 N N . LEU B 1 49 ? -4.527 20.609 -34.344 1 55.12 49 LEU B N 1
ATOM 5342 C CA . LEU B 1 49 ? -4.07 19.312 -33.875 1 55.12 49 LEU B CA 1
ATOM 5343 C C . LEU B 1 49 ? -2.688 19.406 -33.25 1 55.12 49 LEU B C 1
ATOM 5345 O O . LEU B 1 49 ? -2.41 18.734 -32.25 1 55.12 49 LEU B O 1
ATOM 5349 N N . LEU B 1 50 ? -1.938 20.234 -33.812 1 53.69 50 LEU B N 1
ATOM 5350 C CA . LEU B 1 50 ? -0.634 20.531 -33.219 1 53.69 50 LEU B CA 1
ATOM 5351 C C . LEU B 1 50 ? -0.786 21.125 -31.844 1 53.69 50 LEU B C 1
ATOM 5353 O O . LEU B 1 50 ? -0.091 20.734 -30.906 1 53.69 50 LEU B O 1
ATOM 5357 N N . ILE B 1 51 ? -1.62 22.062 -31.703 1 50.94 51 ILE B N 1
ATOM 5358 C CA . ILE B 1 51 ? -1.875 22.688 -30.406 1 50.94 51 ILE B CA 1
ATOM 5359 C C . ILE B 1 51 ? -2.4 21.656 -29.422 1 50.94 51 ILE B C 1
ATOM 5361 O O . ILE B 1 51 ? -1.951 21.594 -28.281 1 50.94 51 ILE B O 1
ATOM 5365 N N . LEU B 1 52 ? -3.283 20.984 -29.984 1 50.78 52 LEU B N 1
ATOM 5366 C CA . LEU B 1 52 ? -3.85 19.953 -29.109 1 50.78 52 LEU B CA 1
ATOM 5367 C C . LEU B 1 52 ? -2.783 18.953 -28.688 1 50.78 52 LEU B C 1
ATOM 5369 O O . LEU B 1 52 ? -2.756 18.516 -27.531 1 50.78 52 LEU B O 1
ATOM 5373 N N . ASN B 1 53 ? -2.064 18.719 -29.766 1 49.28 53 ASN B N 1
ATOM 5374 C CA . ASN B 1 53 ? -0.937 17.828 -29.469 1 49.28 53 ASN B CA 1
ATOM 5375 C C . ASN B 1 53 ? 0.018 18.469 -28.469 1 49.28 53 ASN B C 1
ATOM 5377 O O . ASN B 1 53 ? 0.509 17.812 -27.562 1 49.28 53 ASN B O 1
ATOM 5381 N N . ILE B 1 54 ? 0.204 19.688 -28.641 1 47.06 54 ILE B N 1
ATOM 5382 C CA . ILE B 1 54 ? 1.044 20.453 -27.719 1 47.06 54 ILE B CA 1
ATOM 5383 C C . ILE B 1 54 ? 0.399 20.469 -26.328 1 47.06 54 ILE B C 1
ATOM 5385 O O . ILE B 1 54 ? 1.076 20.266 -25.328 1 47.06 54 ILE B O 1
ATOM 5389 N N . LEU B 1 55 ? -0.802 20.781 -26.328 1 46.09 55 LEU B N 1
ATOM 5390 C CA . LEU B 1 55 ? -1.506 20.812 -25.047 1 46.09 55 LEU B CA 1
ATOM 5391 C C . LEU B 1 55 ? -1.477 19.453 -24.375 1 46.09 55 LEU B C 1
ATOM 5393 O O . LEU B 1 55 ? -1.241 19.359 -23.172 1 46.09 55 LEU B O 1
ATOM 5397 N N . THR B 1 56 ? -1.841 18.578 -25.234 1 46 56 THR B N 1
ATOM 5398 C CA . THR B 1 56 ? -1.786 17.219 -24.703 1 46 56 THR B CA 1
ATOM 5399 C C . THR B 1 56 ? -0.379 16.891 -24.219 1 46 56 THR B C 1
ATOM 5401 O O . THR B 1 56 ? -0.212 16.25 -23.188 1 46 56 THR B O 1
ATOM 5404 N N . TYR B 1 57 ? 0.454 17.5 -25.125 1 44.47 57 TYR B N 1
ATOM 5405 C CA . TYR B 1 57 ? 1.866 17.359 -24.797 1 44.47 57 TYR B CA 1
ATOM 5406 C C . TYR B 1 57 ? 2.203 18.094 -23.5 1 44.47 57 TYR B C 1
ATOM 5408 O O . TYR B 1 57 ? 2.908 17.578 -22.641 1 44.47 57 TYR B O 1
ATOM 5416 N N . LYS B 1 58 ? 1.868 19.312 -23.688 1 41.28 58 LYS B N 1
ATOM 5417 C CA . LYS B 1 58 ? 2.197 20.203 -22.562 1 41.28 58 LYS B CA 1
ATOM 5418 C C . LYS B 1 58 ? 1.507 19.75 -21.281 1 41.28 58 LYS B C 1
ATOM 5420 O O . LYS B 1 58 ? 2.109 19.781 -20.203 1 41.28 58 LYS B O 1
ATOM 5425 N N . TYR B 1 59 ? 0.374 19.562 -21.375 1 44.53 59 TYR B N 1
ATOM 5426 C CA . TYR B 1 59 ? -0.349 19.297 -20.141 1 44.53 59 TYR B CA 1
ATOM 5427 C C . TYR B 1 59 ? -0.238 17.828 -19.75 1 44.53 59 TYR B C 1
ATOM 5429 O O . TYR B 1 59 ? -0.508 17.453 -18.609 1 44.53 59 TYR B O 1
ATOM 5437 N N . GLY B 1 60 ? 0.55 17.031 -20.625 1 42.72 60 GLY B N 1
ATOM 5438 C CA . GLY B 1 60 ? 0.932 15.648 -20.359 1 42.72 60 GLY B CA 1
ATOM 5439 C C . GLY B 1 60 ? -0.147 14.859 -19.641 1 42.72 60 GLY B C 1
ATOM 5440 O O . GLY B 1 60 ? -1.278 15.328 -19.5 1 42.72 60 GLY B O 1
ATOM 5441 N N . CYS B 1 61 ? 0.087 13.398 -19.422 1 42.31 61 CYS B N 1
ATOM 5442 C CA . CYS B 1 61 ? -0.809 12.562 -18.625 1 42.31 61 CYS B CA 1
ATOM 5443 C C . CYS B 1 61 ? -1.099 13.211 -17.266 1 42.31 61 CYS B C 1
ATOM 5445 O O . CYS B 1 61 ? -2.219 13.125 -16.766 1 42.31 61 CYS B O 1
ATOM 5447 N N . GLN B 1 62 ? -0.168 13.758 -16.609 1 41.91 62 GLN B N 1
ATOM 5448 C CA . GLN B 1 62 ? -0.377 14.469 -15.359 1 41.91 62 GLN B CA 1
ATOM 5449 C C . GLN B 1 62 ? -1.362 15.625 -15.547 1 41.91 62 GLN B C 1
ATOM 5451 O O . GLN B 1 62 ? -2.232 15.844 -14.695 1 41.91 62 GLN B O 1
ATOM 5456 N N . GLY B 1 63 ? -1.13 16.328 -16.5 1 42.25 63 GLY B N 1
ATOM 5457 C CA . GLY B 1 63 ? -2.018 17.453 -16.734 1 42.25 63 GLY B CA 1
ATOM 5458 C C . GLY B 1 63 ? -3.445 17.031 -17.031 1 42.25 63 GLY B C 1
ATOM 5459 O O . GLY B 1 63 ? -4.387 17.766 -16.719 1 42.25 63 GLY B O 1
ATOM 5460 N N . LEU B 1 64 ? -3.531 15.828 -17.609 1 41.41 64 LEU B N 1
ATOM 5461 C CA . LEU B 1 64 ? -4.875 15.375 -17.953 1 41.41 64 LEU B CA 1
ATOM 5462 C C . LEU B 1 64 ? -5.602 14.859 -16.703 1 41.41 64 LEU B C 1
ATOM 5464 O O . LEU B 1 64 ? -6.824 14.703 -16.719 1 41.41 64 LEU B O 1
ATOM 5468 N N . ARG B 1 65 ? -4.781 14.602 -15.742 1 45.94 65 ARG B N 1
ATOM 5469 C CA . ARG B 1 65 ? -5.402 14.156 -14.5 1 45.94 65 ARG B CA 1
ATOM 5470 C C . ARG B 1 65 ? -6.473 15.133 -14.039 1 45.94 65 ARG B C 1
ATOM 5472 O O . ARG B 1 65 ? -7.52 14.727 -13.523 1 45.94 65 ARG B O 1
ATOM 5479 N N . ASN B 1 66 ? -6.07 16.344 -14.242 1 44.59 66 ASN B N 1
ATOM 5480 C CA . ASN B 1 66 ? -7.008 17.359 -13.766 1 44.59 66 ASN B CA 1
ATOM 5481 C C . ASN B 1 66 ? -8.312 17.328 -14.555 1 44.59 66 ASN B C 1
ATOM 5483 O O . ASN B 1 66 ? -9.305 17.938 -14.148 1 44.59 66 ASN B O 1
ATOM 5487 N N . HIS B 1 67 ? -8.227 16.578 -15.633 1 42.94 67 HIS B N 1
ATOM 5488 C CA . HIS B 1 67 ? -9.453 16.516 -16.406 1 42.94 67 HIS B CA 1
ATOM 5489 C C . HIS B 1 67 ? -10.219 15.227 -16.125 1 42.94 67 HIS B C 1
ATOM 5491 O O . HIS B 1 67 ? -11.289 15 -16.703 1 42.94 67 HIS B O 1
ATOM 5497 N N . ILE B 1 68 ? -9.539 14.461 -15.297 1 45.97 68 ILE B N 1
ATOM 5498 C CA . ILE B 1 68 ? -10.195 13.211 -14.93 1 45.97 68 ILE B CA 1
ATOM 5499 C C . ILE B 1 68 ? -11.328 13.492 -13.945 1 45.97 68 ILE B C 1
ATOM 5501 O O . ILE B 1 68 ? -11.164 14.281 -13.008 1 45.97 68 ILE B O 1
ATOM 5505 N N . ASN B 1 69 ? -12.516 13.039 -14.367 1 47.94 69 ASN B N 1
ATOM 5506 C CA . ASN B 1 69 ? -13.609 13.023 -13.414 1 47.94 69 ASN B CA 1
ATOM 5507 C C . ASN B 1 69 ? -13.266 12.203 -12.172 1 47.94 69 ASN B C 1
ATOM 5509 O O . ASN B 1 69 ? -12.914 11.031 -12.281 1 47.94 69 ASN B O 1
ATOM 5513 N N . PRO B 1 70 ? -13.109 12.867 -11.117 1 47.69 70 PRO B N 1
ATOM 5514 C CA . PRO B 1 70 ? -12.766 12.188 -9.867 1 47.69 70 PRO B CA 1
ATOM 5515 C C . PRO B 1 70 ? -13.461 10.836 -9.727 1 47.69 70 PRO B C 1
ATOM 5517 O O . PRO B 1 70 ? -12.922 9.93 -9.094 1 47.69 70 PRO B O 1
ATOM 5520 N N . VAL B 1 71 ? -14.688 10.836 -10.297 1 48.09 71 VAL B N 1
ATOM 5521 C CA . VAL B 1 71 ? -15.484 9.625 -10.133 1 48.09 71 VAL B CA 1
ATOM 5522 C C . VAL B 1 71 ? -14.789 8.445 -10.805 1 48.09 71 VAL B C 1
ATOM 5524 O O . VAL B 1 71 ? -14.984 7.293 -10.414 1 48.09 71 VAL B O 1
ATOM 5527 N N . GLN B 1 72 ? -14.047 8.789 -11.727 1 49.28 72 GLN B N 1
ATOM 5528 C CA . GLN B 1 72 ? -13.383 7.734 -12.484 1 49.28 72 GLN B CA 1
ATOM 5529 C C . GLN B 1 72 ? -12.062 7.34 -11.836 1 49.28 72 GLN B C 1
ATOM 5531 O O . GLN B 1 72 ? -11.406 6.391 -12.273 1 49.28 72 GLN B O 1
ATOM 5536 N N . LEU B 1 73 ? -11.75 8.219 -10.938 1 49.94 73 LEU B N 1
ATOM 5537 C CA . LEU B 1 73 ? -10.508 7.895 -10.25 1 49.94 73 LEU B CA 1
ATOM 5538 C C . LEU B 1 73 ? -10.742 6.816 -9.195 1 49.94 73 LEU B C 1
ATOM 5540 O O . LEU B 1 73 ? -11.688 6.902 -8.406 1 49.94 73 LEU B O 1
ATOM 5544 N N . THR B 1 74 ? -10.5 5.598 -9.609 1 46.84 74 THR B N 1
ATOM 5545 C CA . THR B 1 74 ? -10.492 4.633 -8.508 1 46.84 74 THR B CA 1
ATOM 5546 C C . THR B 1 74 ? -9.734 5.184 -7.309 1 46.84 74 THR B C 1
ATOM 5548 O O . THR B 1 74 ? -8.711 5.852 -7.465 1 46.84 74 THR B O 1
ATOM 5551 N N . HIS B 1 75 ? -10.367 5.582 -6.359 1 46.25 75 HIS B N 1
ATOM 5552 C CA . HIS B 1 75 ? -9.914 6.293 -5.168 1 46.25 75 HIS B CA 1
ATOM 5553 C C . HIS B 1 75 ? -8.414 6.09 -4.941 1 46.25 75 HIS B C 1
ATOM 5555 O O . HIS B 1 75 ? -7.855 5.07 -5.355 1 46.25 75 HIS B O 1
ATOM 5561 N N . GLY B 1 76 ? -7.602 7.207 -4.98 1 44.19 76 GLY B N 1
ATOM 5562 C CA . GLY B 1 76 ? -6.254 7.652 -4.668 1 44.19 76 GLY B CA 1
ATOM 5563 C C . GLY B 1 76 ? -5.57 6.797 -3.619 1 44.19 76 GLY B C 1
ATOM 5564 O O . GLY B 1 76 ? -4.539 7.188 -3.068 1 44.19 76 GLY B O 1
ATOM 5565 N N . TYR B 1 77 ? -6.355 5.719 -3.184 1 47.56 77 TYR B N 1
ATOM 5566 C CA . TYR B 1 77 ? -5.672 5.078 -2.068 1 47.56 77 TYR B CA 1
ATOM 5567 C C . TYR B 1 77 ? -4.625 4.09 -2.566 1 47.56 77 TYR B C 1
ATOM 5569 O O . TYR B 1 77 ? -4.668 3.66 -3.723 1 47.56 77 TYR B O 1
ATOM 5577 N N . ALA B 1 78 ? -3.643 4.078 -1.777 1 52.53 78 ALA B N 1
ATOM 5578 C CA . ALA B 1 78 ? -2.541 3.145 -2 1 52.53 78 ALA B CA 1
ATOM 5579 C C . ALA B 1 78 ? -3.062 1.761 -2.373 1 52.53 78 ALA B C 1
ATOM 5581 O O . ALA B 1 78 ? -3.9 1.195 -1.668 1 52.53 78 ALA B O 1
ATOM 5582 N N . PRO B 1 79 ? -2.914 1.385 -3.617 1 54.69 79 PRO B N 1
ATOM 5583 C CA . PRO B 1 79 ? -3.352 0.162 -4.293 1 54.69 79 PRO B CA 1
ATOM 5584 C C . PRO B 1 79 ? -2.736 -1.1 -3.691 1 54.69 79 PRO B C 1
ATOM 5586 O O . PRO B 1 79 ? -2.244 -1.961 -4.426 1 54.69 79 PRO B O 1
ATOM 5589 N N . VAL B 1 80 ? -2.533 -1.124 -2.266 1 65.56 80 VAL B N 1
ATOM 5590 C CA . VAL B 1 80 ? -1.973 -2.389 -1.798 1 65.56 80 VAL B CA 1
ATOM 5591 C C . VAL B 1 80 ? -3.076 -3.439 -1.706 1 65.56 80 VAL B C 1
ATOM 5593 O O . VAL B 1 80 ? -4.184 -3.148 -1.24 1 65.56 80 VAL B O 1
ATOM 5596 N N . PHE B 1 81 ? -2.797 -4.582 -2.244 1 73.56 81 PHE B N 1
ATOM 5597 C CA . PHE B 1 81 ? -3.723 -5.688 -2.029 1 73.56 81 PHE B CA 1
ATOM 5598 C C . PHE B 1 81 ? -3.959 -5.914 -0.541 1 73.56 81 PHE B C 1
ATOM 5600 O O . PHE B 1 81 ? -3.008 -6.082 0.225 1 73.56 81 PHE B O 1
ATOM 5607 N N . PRO B 1 82 ? -5.195 -5.879 -0.154 1 79.62 82 PRO B N 1
ATOM 5608 C CA . PRO B 1 82 ? -5.418 -6.199 1.259 1 79.62 82 PRO B CA 1
ATOM 5609 C C . PRO B 1 82 ? -5.023 -7.629 1.611 1 79.62 82 PRO B C 1
ATOM 5611 O O . PRO B 1 82 ? -5.445 -8.57 0.935 1 79.62 82 PRO B O 1
ATOM 5614 N N . HIS B 1 83 ? -4.203 -7.832 2.547 1 82.75 83 HIS B N 1
ATOM 5615 C CA . HIS B 1 83 ? -3.697 -9.148 2.918 1 82.75 83 HIS B CA 1
ATOM 5616 C C . HIS B 1 83 ? -4.836 -10.086 3.297 1 82.75 83 HIS B C 1
ATOM 5618 O O . HIS B 1 83 ? -4.738 -11.305 3.092 1 82.75 83 HIS B O 1
ATOM 5624 N N . HIS B 1 84 ? -5.93 -9.555 3.781 1 88.19 84 HIS B N 1
ATOM 5625 C CA . HIS B 1 84 ? -6.988 -10.406 4.316 1 88.19 84 HIS B CA 1
ATOM 5626 C C . HIS B 1 84 ? -7.832 -11.008 3.197 1 88.19 84 HIS B C 1
ATOM 5628 O O . HIS B 1 84 ? -8.688 -11.859 3.449 1 88.19 84 HIS B O 1
ATOM 5634 N N . TYR B 1 85 ? -7.594 -10.547 1.953 1 87.31 85 TYR B N 1
ATOM 5635 C CA . TYR B 1 85 ? -8.281 -11.156 0.819 1 87.31 85 TYR B CA 1
ATOM 5636 C C . TYR B 1 85 ? -7.824 -12.594 0.606 1 87.31 85 TYR B C 1
ATOM 5638 O O . TYR B 1 85 ? -8.547 -13.398 0.011 1 87.31 85 TYR B O 1
ATOM 5646 N N . PHE B 1 86 ? -6.617 -12.922 1.111 1 83 86 PHE B N 1
ATOM 5647 C CA . PHE B 1 86 ? -6.02 -14.219 0.818 1 83 86 PHE B CA 1
ATOM 5648 C C . PHE B 1 86 ? -5.832 -15.031 2.096 1 83 86 PHE B C 1
ATOM 5650 O O . PHE B 1 86 ? -5.465 -14.477 3.137 1 83 86 PHE B O 1
ATOM 5657 N N . HIS B 1 87 ? -6.172 -16.219 1.904 1 79.88 87 HIS B N 1
ATOM 5658 C CA . HIS B 1 87 ? -6.113 -17.078 3.076 1 79.88 87 HIS B CA 1
ATOM 5659 C C . HIS B 1 87 ? -4.676 -17.5 3.385 1 79.88 87 HIS B C 1
ATOM 5661 O O . HIS B 1 87 ? -3.887 -17.75 2.471 1 79.88 87 HIS B O 1
ATOM 5667 N N . LYS B 1 88 ? -4.457 -17.5 4.672 1 76.12 88 LYS B N 1
ATOM 5668 C CA . LYS B 1 88 ? -3.193 -18.031 5.18 1 76.12 88 LYS B CA 1
ATOM 5669 C C . LYS B 1 88 ? -3.35 -19.469 5.637 1 76.12 88 LYS B C 1
ATOM 5671 O O . LYS B 1 88 ? -4.465 -19.938 5.875 1 76.12 88 LYS B O 1
ATOM 5676 N N . PRO B 1 89 ? -2.254 -20.172 5.504 1 71.56 89 PRO B N 1
ATOM 5677 C CA . PRO B 1 89 ? -2.35 -21.547 5.996 1 71.56 89 PRO B CA 1
ATOM 5678 C C . PRO B 1 89 ? -2.854 -21.625 7.434 1 71.56 89 PRO B C 1
ATOM 5680 O O . PRO B 1 89 ? -2.559 -20.734 8.242 1 71.56 89 PRO B O 1
ATOM 5683 N N . LEU B 1 90 ? -3.777 -22.578 7.547 1 64.56 90 LEU B N 1
ATOM 5684 C CA . LEU B 1 90 ? -4.262 -22.797 8.906 1 64.56 90 LEU B CA 1
ATOM 5685 C C . LEU B 1 90 ? -3.15 -23.344 9.797 1 64.56 90 LEU B C 1
ATOM 5687 O O . LEU B 1 90 ? -2.574 -24.406 9.5 1 64.56 90 LEU B O 1
ATOM 5691 N N . LEU B 1 91 ? -2.65 -22.547 10.641 1 56.09 91 LEU B N 1
ATOM 5692 C CA . LEU B 1 91 ? -1.548 -22.953 11.5 1 56.09 91 LEU B CA 1
ATOM 5693 C C . LEU B 1 91 ? -2.059 -23.781 12.672 1 56.09 91 LEU B C 1
ATOM 5695 O O . LEU B 1 91 ? -1.282 -24.484 13.328 1 56.09 91 LEU B O 1
ATOM 5699 N N . SER B 1 92 ? -3.344 -23.578 13.055 1 55.25 92 SER B N 1
ATOM 5700 C CA . SER B 1 92 ? -3.854 -24.406 14.141 1 55.25 92 SER B CA 1
ATOM 5701 C C . SER B 1 92 ? -5.059 -25.219 13.695 1 55.25 92 SER B C 1
ATOM 5703 O O . SER B 1 92 ? -5.855 -24.766 12.867 1 55.25 92 SER B O 1
ATOM 5705 N N . ASN B 1 93 ? -4.938 -26.516 13.742 1 52.47 93 ASN B N 1
ATOM 5706 C CA . ASN B 1 93 ? -6.066 -27.406 13.508 1 52.47 93 ASN B CA 1
ATOM 5707 C C . ASN B 1 93 ? -7.199 -27.156 14.492 1 52.47 93 ASN B C 1
ATOM 5709 O O . ASN B 1 93 ? -8.109 -27.984 14.625 1 52.47 93 ASN B O 1
ATOM 5713 N N . GLU B 1 94 ? -7.086 -26.172 15.234 1 52.88 94 GLU B N 1
ATOM 5714 C CA . GLU B 1 94 ? -8.117 -26.016 16.266 1 52.88 94 GLU B CA 1
ATOM 5715 C C . GLU B 1 94 ? -9.461 -25.656 15.633 1 52.88 94 GLU B C 1
ATOM 5717 O O . GLU B 1 94 ? -9.562 -24.703 14.867 1 52.88 94 GLU B O 1
ATOM 5722 N N . THR B 1 95 ? -10.273 -26.656 15.305 1 55.97 95 THR B N 1
ATOM 5723 C CA . THR B 1 95 ? -11.672 -26.406 14.992 1 55.97 95 THR B CA 1
ATOM 5724 C C . THR B 1 95 ? -12.414 -25.875 16.219 1 55.97 95 THR B C 1
ATOM 5726 O O . THR B 1 95 ? -12.258 -26.406 17.312 1 55.97 95 THR B O 1
ATOM 5729 N N . TYR B 1 96 ? -12.852 -24.625 16.156 1 55 96 TYR B N 1
ATOM 5730 C CA . TYR B 1 96 ? -13.547 -24.047 17.312 1 55 96 TYR B CA 1
ATOM 5731 C C . TYR B 1 96 ? -15.039 -24.328 17.234 1 55 96 TYR B C 1
ATOM 5733 O O . TYR B 1 96 ? -15.656 -24.203 16.188 1 55 96 TYR B O 1
ATOM 5741 N N . ASP B 1 97 ? -15.555 -25.234 18.094 1 57.75 97 ASP B N 1
ATOM 5742 C CA . ASP B 1 97 ? -16.984 -25.469 18.266 1 57.75 97 ASP B CA 1
ATOM 5743 C C . ASP B 1 97 ? -17.672 -24.234 18.828 1 57.75 97 ASP B C 1
ATOM 5745 O O . ASP B 1 97 ? -17.281 -23.719 19.875 1 57.75 97 ASP B O 1
ATOM 5749 N N . LEU B 1 98 ? -18.547 -23.562 18 1 55.81 98 LEU B N 1
ATOM 5750 C CA . LEU B 1 98 ? -19.297 -22.375 18.359 1 55.81 98 LEU B CA 1
ATOM 5751 C C . LEU B 1 98 ? -20.156 -22.625 19.594 1 55.81 98 LEU B C 1
ATOM 5753 O O . LEU B 1 98 ? -20.75 -21.688 20.141 1 55.81 98 LEU B O 1
ATOM 5757 N N . LYS B 1 99 ? -20.641 -23.953 19.875 1 52.12 99 LYS B N 1
ATOM 5758 C CA . LYS B 1 99 ? -21.547 -24.188 20.984 1 52.12 99 LYS B CA 1
ATOM 5759 C C . LYS B 1 99 ? -21.172 -23.328 22.188 1 52.12 99 LYS B C 1
ATOM 5761 O O . LYS B 1 99 ? -21.906 -23.266 23.172 1 52.12 99 LYS B O 1
ATOM 5766 N N . ARG B 1 100 ? -19.875 -22.969 22.266 1 45.88 100 ARG B N 1
ATOM 5767 C CA . ARG B 1 100 ? -19.609 -22.297 23.531 1 45.88 100 ARG B CA 1
ATOM 5768 C C . ARG B 1 100 ? -19.891 -20.797 23.438 1 45.88 100 ARG B C 1
ATOM 5770 O O . ARG B 1 100 ? -19.547 -20.156 22.438 1 45.88 100 ARG B O 1
ATOM 5777 N N . SER B 1 101 ? -20.906 -20.203 23.938 1 47.03 101 SER B N 1
ATOM 5778 C CA . SER B 1 101 ? -21.5 -18.875 24.094 1 47.03 101 SER B CA 1
ATOM 5779 C C . SER B 1 101 ? -20.453 -17.781 23.938 1 47.03 101 SER B C 1
ATOM 5781 O O . SER B 1 101 ? -20.797 -16.594 23.938 1 47.03 101 SER B O 1
ATOM 5783 N N . TYR B 1 102 ? -19.156 -18.094 23.891 1 48.97 102 TYR B N 1
ATOM 5784 C CA . TYR B 1 102 ? -18.156 -17.078 24.172 1 48.97 102 TYR B CA 1
ATOM 5785 C C . TYR B 1 102 ? -17.719 -16.375 22.891 1 48.97 102 TYR B C 1
ATOM 5787 O O . TYR B 1 102 ? -16.766 -15.586 22.891 1 48.97 102 TYR B O 1
ATOM 5795 N N . PHE B 1 103 ? -18.344 -16.719 21.828 1 54.03 103 PHE B N 1
ATOM 5796 C CA . PHE B 1 103 ? -17.703 -16.203 20.625 1 54.03 103 PHE B CA 1
ATOM 5797 C C . PHE B 1 103 ? -17.859 -14.68 20.547 1 54.03 103 PHE B C 1
ATOM 5799 O O . PHE B 1 103 ? -16.984 -13.992 20.031 1 54.03 103 PHE B O 1
ATOM 5806 N N . LYS B 1 104 ? -19.078 -14.242 21.031 1 54.31 104 LYS B N 1
ATOM 5807 C CA . LYS B 1 104 ? -19.312 -12.812 20.828 1 54.31 104 LYS B CA 1
ATOM 5808 C C . LYS B 1 104 ? -18.312 -11.969 21.609 1 54.31 104 LYS B C 1
ATOM 5810 O O . LYS B 1 104 ? -17.922 -10.891 21.156 1 54.31 104 LYS B O 1
ATOM 5815 N N . LYS B 1 105 ? -17.922 -12.641 22.656 1 60.41 105 LYS B N 1
ATOM 5816 C CA . LYS B 1 105 ? -17.078 -11.789 23.5 1 60.41 105 LYS B CA 1
ATOM 5817 C C . LYS B 1 105 ? -15.609 -11.898 23.078 1 60.41 105 LYS B C 1
ATOM 5819 O O . LYS B 1 105 ? -14.812 -11 23.359 1 60.41 105 LYS B O 1
ATOM 5824 N N . GLU B 1 106 ? -15.367 -12.938 22.312 1 81 106 GLU B N 1
ATOM 5825 C CA . GLU B 1 106 ? -13.969 -13.07 21.922 1 81 106 GLU B CA 1
ATOM 5826 C C . GLU B 1 106 ? -13.812 -13.07 20.406 1 81 106 GLU B C 1
ATOM 5828 O O . GLU B 1 106 ? -13.805 -14.133 19.781 1 81 106 GLU B O 1
ATOM 5833 N N . THR B 1 107 ? -13.742 -11.953 19.828 1 85.31 107 THR B N 1
ATOM 5834 C CA . THR B 1 107 ? -13.703 -11.758 18.391 1 85.31 107 THR B CA 1
ATOM 5835 C C . THR B 1 107 ? -12.539 -12.523 17.766 1 85.31 107 THR B C 1
ATOM 5837 O O . THR B 1 107 ? -12.625 -12.984 16.625 1 85.31 107 THR B O 1
ATOM 5840 N N . ASP B 1 108 ? -11.516 -12.773 18.516 1 85.88 108 ASP B N 1
ATOM 5841 C CA . ASP B 1 108 ? -10.391 -13.539 18 1 85.88 108 ASP B CA 1
ATOM 5842 C C . ASP B 1 108 ? -10.797 -14.984 17.719 1 85.88 108 ASP B C 1
ATOM 5844 O O . ASP B 1 108 ? -10.398 -15.562 16.703 1 85.88 108 ASP B O 1
ATOM 5848 N N . LYS B 1 109 ? -11.539 -15.461 18.609 1 85.75 109 LYS B N 1
ATOM 5849 C CA . LYS B 1 109 ? -12.016 -16.828 18.438 1 85.75 109 LYS B CA 1
ATOM 5850 C C . LYS B 1 109 ? -12.977 -16.938 17.25 1 85.75 109 LYS B C 1
ATOM 5852 O O . LYS B 1 109 ? -12.977 -17.938 16.516 1 85.75 109 LYS B O 1
ATOM 5857 N N . LEU B 1 110 ? -13.859 -15.93 17.109 1 90.12 110 LEU B N 1
ATOM 5858 C CA . LEU B 1 110 ? -14.773 -15.922 15.977 1 90.12 110 LEU B CA 1
ATOM 5859 C C . LEU B 1 110 ? -14.008 -15.875 14.656 1 90.12 110 LEU B C 1
ATOM 5861 O O . LEU B 1 110 ? -14.367 -16.562 13.695 1 90.12 110 LEU B O 1
ATOM 5865 N N . ASP B 1 111 ? -13.008 -15.094 14.602 1 90.75 111 ASP B N 1
ATOM 5866 C CA . ASP B 1 111 ? -12.188 -15 13.391 1 90.75 111 ASP B CA 1
ATOM 5867 C C . ASP B 1 111 ? -11.57 -16.359 13.047 1 90.75 111 ASP B C 1
ATOM 5869 O O . ASP B 1 111 ? -11.531 -16.734 11.875 1 90.75 111 ASP B O 1
ATOM 5873 N N . ILE B 1 112 ? -11.062 -17.031 14.047 1 86.31 112 ILE B N 1
ATOM 5874 C CA . ILE B 1 112 ? -10.492 -18.359 13.836 1 86.31 112 ILE B CA 1
ATOM 5875 C C . ILE B 1 112 ? -11.562 -19.312 13.32 1 86.31 112 ILE B C 1
ATOM 5877 O O . ILE B 1 112 ? -11.32 -20.094 12.406 1 86.31 112 ILE B O 1
ATOM 5881 N N . TYR B 1 113 ? -12.75 -19.188 13.922 1 86.06 113 TYR B N 1
ATOM 5882 C CA . TYR B 1 113 ? -13.883 -19.984 13.477 1 86.06 113 TYR B CA 1
ATOM 5883 C C . TYR B 1 113 ? -14.18 -19.75 12 1 86.06 113 TYR B C 1
ATOM 5885 O O . TYR B 1 113 ? -14.297 -20.688 11.219 1 86.06 113 TYR B O 1
ATOM 5893 N N . LEU B 1 114 ? -14.312 -18.562 11.672 1 90.56 114 LEU B N 1
ATOM 5894 C CA . LEU B 1 114 ? -14.641 -18.219 10.297 1 90.56 114 LEU B CA 1
ATOM 5895 C C . LEU B 1 114 ? -13.562 -18.703 9.336 1 90.56 114 LEU B C 1
ATOM 5897 O O . LEU B 1 114 ? -13.867 -19.266 8.281 1 90.56 114 LEU B O 1
ATOM 5901 N N . HIS B 1 115 ? -12.344 -18.594 9.695 1 87.56 115 HIS B N 1
ATOM 5902 C CA . HIS B 1 115 ? -11.227 -19.016 8.852 1 87.56 115 HIS B CA 1
ATOM 5903 C C . HIS B 1 115 ? -11.211 -20.531 8.688 1 87.56 115 HIS B C 1
ATOM 5905 O O . HIS B 1 115 ? -10.812 -21.047 7.637 1 87.56 115 HIS B O 1
ATOM 5911 N N . SER B 1 116 ? -11.633 -21.188 9.664 1 85.81 116 SER B N 1
ATOM 5912 C CA . SER B 1 116 ? -11.555 -22.641 9.664 1 85.81 116 SER B CA 1
ATOM 5913 C C . SER B 1 116 ? -12.609 -23.25 8.742 1 85.81 116 SER B C 1
ATOM 5915 O O . SER B 1 116 ? -12.508 -24.406 8.344 1 85.81 116 SER B O 1
ATOM 5917 N N . TYR B 1 117 ? -13.625 -22.469 8.383 1 88.69 117 TYR B N 1
ATOM 5918 C CA . TYR B 1 117 ? -14.727 -23.078 7.645 1 88.69 117 TYR B CA 1
ATOM 5919 C C . TYR B 1 117 ? -14.805 -22.531 6.227 1 88.69 117 TYR B C 1
ATOM 5921 O O . TYR B 1 117 ? -15.805 -22.703 5.535 1 88.69 117 TYR B O 1
ATOM 5929 N N . VAL B 1 118 ? -13.781 -21.828 5.832 1 90.31 118 VAL B N 1
ATOM 5930 C CA . VAL B 1 118 ? -13.695 -21.5 4.414 1 90.31 118 VAL B CA 1
ATOM 5931 C C . VAL B 1 118 ? -13.297 -22.734 3.619 1 90.31 118 VAL B C 1
ATOM 5933 O O . VAL B 1 118 ? -12.859 -23.734 4.195 1 90.31 118 VAL B O 1
ATOM 5936 N N . VAL B 1 119 ? -13.508 -22.672 2.32 1 87.25 119 VAL B N 1
ATOM 5937 C CA . VAL B 1 119 ? -13.039 -23.75 1.467 1 87.25 119 VAL B CA 1
ATOM 5938 C C . VAL B 1 119 ? -11.531 -23.656 1.276 1 87.25 119 VAL B C 1
ATOM 5940 O O . VAL B 1 119 ? -11.047 -22.812 0.533 1 87.25 119 VAL B O 1
ATOM 5943 N N . GLN B 1 120 ? -10.805 -24.422 1.947 1 73.38 120 GLN B N 1
ATOM 5944 C CA . GLN B 1 120 ? -9.352 -24.328 1.968 1 73.38 120 GLN B CA 1
ATOM 5945 C C . GLN B 1 120 ? -8.758 -24.766 0.629 1 73.38 120 GLN B C 1
ATOM 5947 O O . GLN B 1 120 ? -7.762 -24.188 0.178 1 73.38 120 GLN B O 1
ATOM 5952 N N . ASP B 1 121 ? -9.391 -25.828 0.038 1 78.44 121 ASP B N 1
ATOM 5953 C CA . ASP B 1 121 ? -8.867 -26.312 -1.234 1 78.44 121 ASP B CA 1
ATOM 5954 C C . ASP B 1 121 ? -9.992 -26.719 -2.184 1 78.44 121 ASP B C 1
ATOM 5956 O O . ASP B 1 121 ? -10.336 -27.891 -2.291 1 78.44 121 ASP B O 1
ATOM 5960 N N . ILE B 1 122 ? -10.422 -25.781 -2.902 1 84.19 122 ILE B N 1
ATOM 5961 C CA . ILE B 1 122 ? -11.539 -26 -3.814 1 84.19 122 ILE B CA 1
ATOM 5962 C C . ILE B 1 122 ? -11.117 -26.938 -4.941 1 84.19 122 ILE B C 1
ATOM 5964 O O . ILE B 1 122 ? -11.953 -27.578 -5.566 1 84.19 122 ILE B O 1
ATOM 5968 N N . LEU B 1 123 ? -9.844 -27.078 -5.156 1 84.94 123 LEU B N 1
ATOM 5969 C CA . LEU B 1 123 ? -9.328 -27.859 -6.266 1 84.94 123 LEU B CA 1
ATOM 5970 C C . LEU B 1 123 ? -9.547 -29.359 -6.02 1 84.94 123 LEU B C 1
ATOM 5972 O O . LEU B 1 123 ? -9.547 -30.156 -6.961 1 84.94 123 LEU B O 1
ATOM 5976 N N . THR B 1 124 ? -9.711 -29.703 -4.801 1 84 124 THR B N 1
ATOM 5977 C CA . THR B 1 124 ? -9.875 -31.125 -4.453 1 84 124 THR B CA 1
ATOM 5978 C C . THR B 1 124 ? -11.344 -31.516 -4.492 1 84 124 THR B C 1
ATOM 5980 O O . THR B 1 124 ? -11.68 -32.688 -4.32 1 84 124 THR B O 1
ATOM 5983 N N . THR B 1 125 ? -12.266 -30.609 -4.707 1 86.19 125 THR B N 1
ATOM 5984 C CA . THR B 1 125 ? -13.695 -30.891 -4.723 1 86.19 125 THR B CA 1
ATOM 5985 C C . THR B 1 125 ? -14.156 -31.281 -6.125 1 86.19 125 THR B C 1
ATOM 5987 O O . THR B 1 125 ? -13.383 -31.219 -7.078 1 86.19 125 THR B O 1
ATOM 5990 N N . GLU B 1 126 ? -15.438 -31.672 -6.172 1 89.19 126 GLU B N 1
ATOM 5991 C CA . GLU B 1 126 ? -16.031 -32.031 -7.461 1 89.19 126 GLU B CA 1
ATOM 5992 C C . GLU B 1 126 ? -16.547 -30.812 -8.195 1 89.19 126 GLU B C 1
ATOM 5994 O O . GLU B 1 126 ? -17.078 -30.922 -9.297 1 89.19 126 GLU B O 1
ATOM 5999 N N . PHE B 1 127 ? -16.359 -29.703 -7.574 1 91.44 127 PHE B N 1
ATOM 6000 C CA . PHE B 1 127 ? -16.797 -28.453 -8.18 1 91.44 127 PHE B CA 1
ATOM 6001 C C . PHE B 1 127 ? -15.656 -27.797 -8.953 1 91.44 127 PHE B C 1
ATOM 6003 O O . PHE B 1 127 ? -14.508 -27.812 -8.508 1 91.44 127 PHE B O 1
ATOM 6010 N N . ALA B 1 128 ? -16.031 -27.297 -10.141 1 89.69 128 ALA B N 1
ATOM 6011 C CA . ALA B 1 128 ? -15.07 -26.406 -10.797 1 89.69 128 ALA B CA 1
ATOM 6012 C C . ALA B 1 128 ? -14.82 -25.156 -9.961 1 89.69 128 ALA B C 1
ATOM 6014 O O . ALA B 1 128 ? -15.75 -24.625 -9.352 1 89.69 128 ALA B O 1
ATOM 6015 N N . PRO B 1 129 ? -13.617 -24.688 -9.828 1 90.25 129 PRO B N 1
ATOM 6016 C CA . PRO B 1 129 ? -13.328 -23.484 -9.062 1 90.25 129 PRO B CA 1
ATOM 6017 C C . PRO B 1 129 ? -13.75 -22.203 -9.797 1 90.25 129 PRO B C 1
ATOM 6019 O O . PRO B 1 129 ? -12.938 -21.281 -9.953 1 90.25 129 PRO B O 1
ATOM 6022 N N . VAL B 1 130 ? -14.945 -22.203 -10.25 1 91.5 130 VAL B N 1
ATOM 6023 C CA . VAL B 1 130 ? -15.523 -21.094 -10.992 1 91.5 130 VAL B CA 1
ATOM 6024 C C . VAL B 1 130 ? -16.781 -20.594 -10.281 1 91.5 130 VAL B C 1
ATOM 6026 O O . VAL B 1 130 ? -17.625 -21.391 -9.875 1 91.5 130 VAL B O 1
ATOM 6029 N N . VAL B 1 131 ? -16.844 -19.312 -10.117 1 95.25 131 VAL B N 1
ATOM 6030 C CA . VAL B 1 131 ? -18 -18.703 -9.492 1 95.25 131 VAL B CA 1
ATOM 6031 C C . VAL B 1 131 ? -18.594 -17.641 -10.406 1 95.25 131 VAL B C 1
ATOM 6033 O O . VAL B 1 131 ? -17.844 -16.906 -11.07 1 95.25 131 VAL B O 1
ATOM 6036 N N . HIS B 1 132 ? -19.891 -17.641 -10.477 1 96.69 132 HIS B N 1
ATOM 6037 C CA . HIS B 1 132 ? -20.656 -16.625 -11.195 1 96.69 132 HIS B CA 1
ATOM 6038 C C . HIS B 1 132 ? -21.531 -15.812 -10.25 1 96.69 132 HIS B C 1
ATOM 6040 O O . HIS B 1 132 ? -22.406 -16.359 -9.586 1 96.69 132 HIS B O 1
ATOM 6046 N N . VAL B 1 133 ? -21.234 -14.562 -10.117 1 98.12 133 VAL B N 1
ATOM 6047 C CA . VAL B 1 133 ? -22.109 -13.648 -9.383 1 98.12 133 VAL B CA 1
ATOM 6048 C C . VAL B 1 133 ? -22.984 -12.867 -10.359 1 98.12 133 VAL B C 1
ATOM 6050 O O . VAL B 1 133 ? -22.484 -12.266 -11.312 1 98.12 133 VAL B O 1
ATOM 6053 N N . ILE B 1 134 ? -24.266 -12.891 -10.117 1 97.94 134 ILE B N 1
ATOM 6054 C CA . ILE B 1 134 ? -25.219 -12.289 -11.047 1 97.94 134 ILE B CA 1
ATOM 6055 C C . ILE B 1 134 ? -25.75 -10.984 -10.461 1 97.94 134 ILE B C 1
ATOM 6057 O O . ILE B 1 134 ? -26.516 -11 -9.5 1 97.94 134 ILE B O 1
ATOM 6061 N N . TRP B 1 135 ? -25.312 -9.875 -10.977 1 97.44 135 TRP B N 1
ATOM 6062 C CA . TRP B 1 135 ? -25.75 -8.555 -10.547 1 97.44 135 TRP B CA 1
ATOM 6063 C C . TRP B 1 135 ? -27.016 -8.141 -11.289 1 97.44 135 TRP B C 1
ATOM 6065 O O . TRP B 1 135 ? -26.984 -7.898 -12.5 1 97.44 135 TRP B O 1
ATOM 6075 N N . CYS B 1 136 ? -28.141 -7.949 -10.586 1 95.25 136 CYS B N 1
ATOM 6076 C CA . CYS B 1 136 ? -29.438 -7.715 -11.211 1 95.25 136 CYS B CA 1
ATOM 6077 C C . CYS B 1 136 ? -29.969 -6.332 -10.859 1 95.25 136 CYS B C 1
ATOM 6079 O O . CYS B 1 136 ? -31.125 -6.031 -11.109 1 95.25 136 CYS B O 1
ATOM 6081 N N . ASP B 1 137 ? -29.203 -5.43 -10.352 1 93.25 137 ASP B N 1
ATOM 6082 C CA . ASP B 1 137 ? -29.688 -4.121 -9.914 1 93.25 137 ASP B CA 1
ATOM 6083 C C . ASP B 1 137 ? -29.5 -3.078 -11.016 1 93.25 137 ASP B C 1
ATOM 6085 O O . ASP B 1 137 ? -28.938 -3.373 -12.07 1 93.25 137 ASP B O 1
ATOM 6089 N N . VAL B 1 138 ? -30.156 -1.817 -11.023 1 87 138 VAL B N 1
ATOM 6090 C CA . VAL B 1 138 ? -30.047 -0.755 -12.016 1 87 138 VAL B CA 1
ATOM 6091 C C . VAL B 1 138 ? -29.359 0.456 -11.406 1 87 138 VAL B C 1
ATOM 6093 O O . VAL B 1 138 ? -28.938 1.367 -12.125 1 87 138 VAL B O 1
ATOM 6096 N N . GLY B 1 139 ? -28.844 0.636 -10.445 1 92.06 139 GLY B N 1
ATOM 6097 C CA . GLY B 1 139 ? -28.188 1.73 -9.75 1 92.06 139 GLY B CA 1
ATOM 6098 C C . GLY B 1 139 ? -26.703 1.493 -9.539 1 92.06 139 GLY B C 1
ATOM 6099 O O . GLY B 1 139 ? -26.031 0.919 -10.398 1 92.06 139 GLY B O 1
ATOM 6100 N N . PRO B 1 140 ? -26.219 2.133 -8.523 1 93.06 140 PRO B N 1
ATOM 6101 C CA . PRO B 1 140 ? -24.781 1.948 -8.258 1 93.06 140 PRO B CA 1
ATOM 6102 C C . PRO B 1 140 ? -24.469 0.564 -7.695 1 93.06 140 PRO B C 1
ATOM 6104 O O . PRO B 1 140 ? -25.344 -0.114 -7.172 1 93.06 140 PRO B O 1
ATOM 6107 N N . PHE B 1 141 ? -23.297 0.081 -8.016 1 95.44 141 PHE B N 1
ATOM 6108 C CA . PHE B 1 141 ? -22.75 -1.081 -7.32 1 95.44 141 PHE B CA 1
ATOM 6109 C C . PHE B 1 141 ? -22.5 -0.756 -5.852 1 95.44 141 PHE B C 1
ATOM 6111 O O . PHE B 1 141 ? -21.562 -0.009 -5.531 1 95.44 141 PHE B O 1
ATOM 6118 N N . THR B 1 142 ? -23.312 -1.264 -4.938 1 96.5 142 THR B N 1
ATOM 6119 C CA . THR B 1 142 ? -23.328 -0.835 -3.543 1 96.5 142 THR B CA 1
ATOM 6120 C C . THR B 1 142 ? -22.422 -1.719 -2.689 1 96.5 142 THR B C 1
ATOM 6122 O O . THR B 1 142 ? -21.797 -2.645 -3.201 1 96.5 142 THR B O 1
ATOM 6125 N N . PHE B 1 143 ? -22.375 -1.413 -1.371 1 97.19 143 PHE B N 1
ATOM 6126 C CA . PHE B 1 143 ? -21.562 -2.166 -0.416 1 97.19 143 PHE B CA 1
ATOM 6127 C C . PHE B 1 143 ? -22.078 -3.594 -0.281 1 97.19 143 PHE B C 1
ATOM 6129 O O . PHE B 1 143 ? -21.297 -4.527 -0.093 1 97.19 143 PHE B O 1
ATOM 6136 N N . ALA B 1 144 ? -23.328 -3.795 -0.438 1 97.25 144 ALA B N 1
ATOM 6137 C CA . ALA B 1 144 ? -23.906 -5.137 -0.406 1 97.25 144 ALA B CA 1
ATOM 6138 C C . ALA B 1 144 ? -23.344 -6.004 -1.53 1 97.25 144 ALA B C 1
ATOM 6140 O O . ALA B 1 144 ? -22.984 -7.164 -1.311 1 97.25 144 ALA B O 1
ATOM 6141 N N . HIS B 1 145 ? -23.312 -5.477 -2.725 1 97.81 145 HIS B N 1
ATOM 6142 C CA . HIS B 1 145 ? -22.719 -6.184 -3.857 1 97.81 145 HIS B CA 1
ATOM 6143 C C . HIS B 1 145 ? -21.25 -6.496 -3.617 1 97.81 145 HIS B C 1
ATOM 6145 O O . HIS B 1 145 ? -20.797 -7.602 -3.908 1 97.81 145 HIS B O 1
ATOM 6151 N N . PHE B 1 146 ? -20.578 -5.477 -3.057 1 97.56 146 PHE B N 1
ATOM 6152 C CA . PHE B 1 146 ? -19.172 -5.629 -2.715 1 97.56 146 PHE B CA 1
ATOM 6153 C C . PHE B 1 146 ? -18.969 -6.809 -1.773 1 97.56 146 PHE B C 1
ATOM 6155 O O . PHE B 1 146 ? -18.094 -7.652 -2.008 1 97.56 146 PHE B O 1
ATOM 6162 N N . LEU B 1 147 ? -19.766 -6.879 -0.731 1 98.12 147 LEU B N 1
ATOM 6163 C CA . LEU B 1 147 ? -19.672 -7.961 0.241 1 98.12 147 LEU B CA 1
ATOM 6164 C C . LEU B 1 147 ? -19.922 -9.312 -0.422 1 98.12 147 LEU B C 1
ATOM 6166 O O . LEU B 1 147 ? -19.281 -10.305 -0.085 1 98.12 147 LEU B O 1
ATOM 6170 N N . THR B 1 148 ? -20.844 -9.328 -1.362 1 98.06 148 THR B N 1
ATOM 6171 C CA . THR B 1 148 ? -21.188 -10.578 -2.035 1 98.06 148 THR B CA 1
ATOM 6172 C C . THR B 1 148 ? -20 -11.102 -2.84 1 98.06 148 THR B C 1
ATOM 6174 O O . THR B 1 148 ? -19.594 -12.25 -2.676 1 98.06 148 THR B O 1
ATOM 6177 N N . VAL B 1 149 ? -19.453 -10.234 -3.627 1 97.88 149 VAL B N 1
ATOM 6178 C CA . VAL B 1 149 ? -18.344 -10.633 -4.48 1 97.88 149 VAL B CA 1
ATOM 6179 C C . VAL B 1 149 ? -17.156 -11.039 -3.619 1 97.88 149 VAL B C 1
ATOM 6181 O O . VAL B 1 149 ? -16.562 -12.102 -3.83 1 97.88 149 VAL B O 1
ATOM 6184 N N . LEU B 1 150 ? -16.844 -10.258 -2.621 1 97.25 150 LEU B N 1
ATOM 6185 C CA . LEU B 1 150 ? -15.656 -10.516 -1.812 1 97.25 150 LEU B CA 1
ATOM 6186 C C . LEU B 1 150 ? -15.844 -11.766 -0.954 1 97.25 150 LEU B C 1
ATOM 6188 O O . LEU B 1 150 ? -14.906 -12.539 -0.753 1 97.25 150 LEU B O 1
ATOM 6192 N N . SER B 1 151 ? -17.062 -11.922 -0.384 1 97.69 151 SER B N 1
ATOM 6193 C CA . SER B 1 151 ? -17.312 -13.117 0.419 1 97.69 151 SER B CA 1
ATOM 6194 C C . SER B 1 151 ? -17.141 -14.383 -0.41 1 97.69 151 SER B C 1
ATOM 6196 O O . SER B 1 151 ? -16.594 -15.375 0.067 1 97.69 151 SER B O 1
ATOM 6198 N N . THR B 1 152 ? -17.625 -14.359 -1.687 1 96.25 152 THR B N 1
ATOM 6199 C CA . THR B 1 152 ? -17.484 -15.516 -2.568 1 96.25 152 THR B CA 1
ATOM 6200 C C . THR B 1 152 ? -16.016 -15.805 -2.848 1 96.25 152 THR B C 1
ATOM 6202 O O . THR B 1 152 ? -15.594 -16.969 -2.869 1 96.25 152 THR B O 1
ATOM 6205 N N . PHE B 1 153 ? -15.273 -14.812 -2.998 1 94.44 153 PHE B N 1
ATOM 6206 C CA . PHE B 1 153 ? -13.844 -14.969 -3.232 1 94.44 153 PHE B CA 1
ATOM 6207 C C . PHE B 1 153 ? -13.156 -15.555 -2.004 1 94.44 153 PHE B C 1
ATOM 6209 O O . PHE B 1 153 ? -12.391 -16.516 -2.111 1 94.44 153 PHE B O 1
ATOM 6216 N N . LYS B 1 154 ? -13.414 -15.008 -0.894 1 93.88 154 LYS B N 1
ATOM 6217 C CA . LYS B 1 154 ? -12.727 -15.391 0.336 1 93.88 154 LYS B CA 1
ATOM 6218 C C . LYS B 1 154 ? -13.148 -16.797 0.782 1 93.88 154 LYS B C 1
ATOM 6220 O O . LYS B 1 154 ? -12.328 -17.562 1.283 1 93.88 154 LYS B O 1
ATOM 6225 N N . VAL B 1 155 ? -14.398 -17.094 0.647 1 94.94 155 VAL B N 1
ATOM 6226 C CA . VAL B 1 155 ? -14.93 -18.344 1.208 1 94.94 155 VAL B CA 1
ATOM 6227 C C . VAL B 1 155 ? -14.648 -19.5 0.253 1 94.94 155 VAL B C 1
ATOM 6229 O O . VAL B 1 155 ? -14.328 -20.609 0.688 1 94.94 155 VAL B O 1
ATOM 6232 N N . LEU B 1 156 ? -14.727 -19.188 -1.078 1 92.81 156 LEU B N 1
ATOM 6233 C CA . LEU B 1 156 ? -14.664 -20.281 -2.039 1 92.81 156 LEU B CA 1
ATOM 6234 C C . LEU B 1 156 ? -13.32 -20.297 -2.758 1 92.81 156 LEU B C 1
ATOM 6236 O O . LEU B 1 156 ? -12.961 -21.297 -3.395 1 92.81 156 LEU B O 1
ATOM 6240 N N . SER B 1 157 ? -12.586 -19.234 -2.789 1 88.69 157 SER B N 1
ATOM 6241 C CA . SER B 1 157 ? -11.273 -19.094 -3.422 1 88.69 157 SER B CA 1
ATOM 6242 C C . SER B 1 157 ? -11.305 -19.594 -4.863 1 88.69 157 SER B C 1
ATOM 6244 O O . SER B 1 157 ? -10.5 -20.438 -5.254 1 88.69 157 SER B O 1
ATOM 6246 N N . PRO B 1 158 ? -12.164 -19.016 -5.664 1 90.56 158 PRO B N 1
ATOM 6247 C CA . PRO B 1 158 ? -12.273 -19.484 -7.047 1 90.56 158 PRO B CA 1
ATOM 6248 C C . PRO B 1 158 ? -11.078 -19.062 -7.906 1 90.56 158 PRO B C 1
ATOM 6250 O O . PRO B 1 158 ? -10.406 -18.078 -7.598 1 90.56 158 PRO B O 1
ATOM 6253 N N . SER B 1 159 ? -10.836 -19.859 -8.953 1 83.94 159 SER B N 1
ATOM 6254 C CA . SER B 1 159 ? -9.82 -19.5 -9.938 1 83.94 159 SER B CA 1
ATOM 6255 C C . SER B 1 159 ? -10.312 -18.391 -10.859 1 83.94 159 SER B C 1
ATOM 6257 O O . SER B 1 159 ? -9.516 -17.609 -11.383 1 83.94 159 SER B O 1
ATOM 6259 N N . VAL B 1 160 ? -11.602 -18.438 -11.062 1 85.25 160 VAL B N 1
ATOM 6260 C CA . VAL B 1 160 ? -12.234 -17.391 -11.859 1 85.25 160 VAL B CA 1
ATOM 6261 C C . VAL B 1 160 ? -13.523 -16.938 -11.18 1 85.25 160 VAL B C 1
ATOM 6263 O O . VAL B 1 160 ? -14.32 -17.766 -10.719 1 85.25 160 VAL B O 1
ATOM 6266 N N . LEU B 1 161 ? -13.648 -15.68 -11.102 1 91.94 161 LEU B N 1
ATOM 6267 C CA . LEU B 1 161 ? -14.852 -15.055 -10.555 1 91.94 161 LEU B CA 1
ATOM 6268 C C . LEU B 1 161 ? -15.523 -14.164 -11.586 1 91.94 161 LEU B C 1
ATOM 6270 O O . LEU B 1 161 ? -15.055 -13.055 -11.852 1 91.94 161 LEU B O 1
ATOM 6274 N N . ASN B 1 162 ? -16.625 -14.695 -12.172 1 93.12 162 ASN B N 1
ATOM 6275 C CA . ASN B 1 162 ? -17.375 -13.961 -13.188 1 93.12 162 ASN B CA 1
ATOM 6276 C C . ASN B 1 162 ? -18.453 -13.078 -12.562 1 93.12 162 ASN B C 1
ATOM 6278 O O . ASN B 1 162 ? -19.297 -13.562 -11.805 1 93.12 162 ASN B O 1
ATOM 6282 N N . LEU B 1 163 ? -18.375 -11.836 -12.789 1 96.31 163 LEU B N 1
ATOM 6283 C CA . LEU B 1 163 ? -19.438 -10.906 -12.438 1 96.31 163 LEU B CA 1
ATOM 6284 C C . LEU B 1 163 ? -20.297 -10.57 -13.656 1 96.31 163 LEU B C 1
ATOM 6286 O O . LEU B 1 163 ? -19.844 -9.844 -14.547 1 96.31 163 LEU B O 1
ATOM 6290 N N . HIS B 1 164 ? -21.484 -11.141 -13.656 1 96.56 164 HIS B N 1
ATOM 6291 C CA . HIS B 1 164 ? -22.422 -10.883 -14.75 1 96.56 164 HIS B CA 1
ATOM 6292 C C . HIS B 1 164 ? -23.234 -9.625 -14.492 1 96.56 164 HIS B C 1
ATOM 6294 O O . HIS B 1 164 ? -23.922 -9.516 -13.477 1 96.56 164 HIS B O 1
ATOM 6300 N N . ILE B 1 165 ? -23.125 -8.711 -15.406 1 95.12 165 ILE B N 1
ATOM 6301 C CA . ILE B 1 165 ? -23.859 -7.457 -15.234 1 95.12 165 ILE B CA 1
ATOM 6302 C C . ILE B 1 165 ? -24.812 -7.246 -16.406 1 95.12 165 ILE B C 1
ATOM 6304 O O . ILE B 1 165 ? -24.531 -7.664 -17.531 1 95.12 165 ILE B O 1
ATOM 6308 N N . ILE B 1 166 ? -25.906 -6.586 -16.125 1 90.56 166 ILE B N 1
ATOM 6309 C CA . ILE B 1 166 ? -26.859 -6.258 -17.188 1 90.56 166 ILE B CA 1
ATOM 6310 C C . ILE B 1 166 ? -26.438 -4.969 -17.875 1 90.56 166 ILE B C 1
ATOM 6312 O O . ILE B 1 166 ? -26.594 -4.836 -19.094 1 90.56 166 ILE B O 1
ATOM 6316 N N . LYS B 1 167 ? -25.953 -4.086 -17.109 1 87.19 167 LYS B N 1
ATOM 6317 C CA . LYS B 1 167 ? -25.391 -2.814 -17.547 1 87.19 167 LYS B CA 1
ATOM 6318 C C . LYS B 1 167 ? -24.297 -2.338 -16.594 1 87.19 167 LYS B C 1
ATOM 6320 O O . LYS B 1 167 ? -24.172 -2.854 -15.477 1 87.19 167 LYS B O 1
ATOM 6325 N N . GLU B 1 168 ? -23.531 -1.364 -17.094 1 87.44 168 GLU B N 1
ATOM 6326 C CA . GLU B 1 168 ? -22.531 -0.799 -16.188 1 87.44 168 GLU B CA 1
ATOM 6327 C C . GLU B 1 168 ? -23.172 -0.079 -15.016 1 87.44 168 GLU B C 1
ATOM 6329 O O . GLU B 1 168 ? -24.094 0.724 -15.203 1 87.44 168 GLU B O 1
ATOM 6334 N N . PRO B 1 169 ? -22.781 -0.44 -13.828 1 90.62 169 PRO B N 1
ATOM 6335 C CA . PRO B 1 169 ? -23.344 0.254 -12.672 1 90.62 169 PRO B CA 1
ATOM 6336 C C . PRO B 1 169 ? -23.125 1.764 -12.727 1 90.62 169 PRO B C 1
ATOM 6338 O O . PRO B 1 169 ? -22.094 2.225 -13.219 1 90.62 169 PRO B O 1
ATOM 6341 N N . ASP B 1 170 ? -24.062 2.463 -12.125 1 86.44 170 ASP B N 1
ATOM 6342 C CA . ASP B 1 170 ? -23.984 3.922 -12.109 1 86.44 170 ASP B CA 1
ATOM 6343 C C . ASP B 1 170 ? -22.891 4.414 -11.18 1 86.44 170 ASP B C 1
ATOM 6345 O O . ASP B 1 170 ? -22.625 3.807 -10.141 1 86.44 170 ASP B O 1
ATOM 6349 N N . LEU B 1 171 ? -22.25 5.523 -11.633 1 81 171 LEU B N 1
ATOM 6350 C CA . LEU B 1 171 ? -21.297 6.215 -10.773 1 81 171 LEU B CA 1
ATOM 6351 C C . LEU B 1 171 ? -21.859 7.551 -10.297 1 81 171 LEU B C 1
ATOM 6353 O O . LEU B 1 171 ? -22.406 8.312 -11.086 1 81 171 LEU B O 1
ATOM 6357 N N . ASP B 1 172 ? -21.891 7.734 -9.016 1 83.12 172 ASP B N 1
ATOM 6358 C CA . ASP B 1 172 ? -22.359 9.016 -8.492 1 83.12 172 ASP B CA 1
ATOM 6359 C C . ASP B 1 172 ? -21.344 10.125 -8.773 1 83.12 172 ASP B C 1
ATOM 6361 O O . ASP B 1 172 ? -20.156 9.859 -8.906 1 83.12 172 ASP B O 1
ATOM 6365 N N . PRO B 1 173 ? -21.766 11.359 -8.812 1 74 173 PRO B N 1
ATOM 6366 C CA . PRO B 1 173 ? -20.906 12.477 -9.242 1 74 173 PRO B CA 1
ATOM 6367 C C . PRO B 1 173 ? -19.734 12.711 -8.305 1 74 173 PRO B C 1
ATOM 6369 O O . PRO B 1 173 ? -18.672 13.188 -8.742 1 74 173 PRO B O 1
ATOM 6372 N N . ASP B 1 174 ? -19.891 12.352 -7 1 79.06 174 ASP B N 1
ATOM 6373 C CA . ASP B 1 174 ? -18.844 12.656 -6.035 1 79.06 174 ASP B CA 1
ATOM 6374 C C . ASP B 1 174 ? -17.953 11.438 -5.801 1 79.06 174 ASP B C 1
ATOM 6376 O O . ASP B 1 174 ? -16.953 11.523 -5.07 1 79.06 174 ASP B O 1
ATOM 6380 N N . GLY B 1 175 ? -18.297 10.32 -6.406 1 81.62 175 GLY B N 1
ATOM 6381 C CA . GLY B 1 175 ? -17.422 9.164 -6.414 1 81.62 175 GLY B CA 1
ATOM 6382 C C . GLY B 1 175 ? -17.484 8.359 -5.129 1 81.62 175 GLY B C 1
ATOM 6383 O O . GLY B 1 175 ? -16.469 7.832 -4.668 1 81.62 175 GLY B O 1
ATOM 6384 N N . TYR B 1 176 ? -18.672 8.367 -4.504 1 88.56 176 TYR B N 1
ATOM 6385 C CA . TYR B 1 176 ? -18.781 7.57 -3.289 1 88.56 176 TYR B CA 1
ATOM 6386 C C . TYR B 1 176 ? -18.812 6.082 -3.613 1 88.56 176 TYR B C 1
ATOM 6388 O O . TYR B 1 176 ? -18.094 5.293 -2.984 1 88.56 176 TYR B O 1
ATOM 6396 N N . PHE B 1 177 ? -19.625 5.664 -4.582 1 90.19 177 PHE B N 1
ATOM 6397 C CA . PHE B 1 177 ? -19.812 4.254 -4.914 1 90.19 177 PHE B CA 1
ATOM 6398 C C . PHE B 1 177 ? -18.656 3.742 -5.777 1 90.19 177 PHE B C 1
ATOM 6400 O O . PHE B 1 177 ? -18.844 3.482 -6.965 1 90.19 177 PHE B O 1
ATOM 6407 N N . GLN B 1 178 ? -17.562 3.48 -5.113 1 86.75 178 GLN B N 1
ATOM 6408 C CA . GLN B 1 178 ? -16.359 2.986 -5.789 1 86.75 178 GLN B CA 1
ATOM 6409 C C . GLN B 1 178 ? -16.109 1.521 -5.449 1 86.75 178 GLN B C 1
ATOM 6411 O O . GLN B 1 178 ? -14.977 1.034 -5.594 1 86.75 178 GLN B O 1
ATOM 6416 N N . PHE B 1 179 ? -17.094 0.812 -5.078 1 91.31 179 PHE B N 1
ATOM 6417 C CA . PHE B 1 179 ? -16.922 -0.554 -4.594 1 91.31 179 PHE B CA 1
ATOM 6418 C C . PHE B 1 179 ? -16.516 -1.485 -5.727 1 91.31 179 PHE B C 1
ATOM 6420 O O . PHE B 1 179 ? -15.617 -2.316 -5.559 1 91.31 179 PHE B O 1
ATOM 6427 N N . LEU B 1 180 ? -17.141 -1.36 -6.883 1 90.56 180 LEU B N 1
ATOM 6428 C CA . LEU B 1 180 ? -16.781 -2.234 -7.996 1 90.56 180 LEU B CA 1
ATOM 6429 C C . LEU B 1 180 ? -15.383 -1.918 -8.508 1 90.56 180 LEU B C 1
ATOM 6431 O O . LEU B 1 180 ? -14.562 -2.822 -8.688 1 90.56 180 LEU B O 1
ATOM 6435 N N . PRO B 1 181 ? -15.031 -0.662 -8.68 1 81.81 181 PRO B N 1
ATOM 6436 C CA . PRO B 1 181 ? -13.656 -0.348 -9.07 1 81.81 181 PRO B CA 1
ATOM 6437 C C . PRO B 1 181 ? -12.625 -0.889 -8.078 1 81.81 181 PRO B C 1
ATOM 6439 O O . PRO B 1 181 ? -11.555 -1.341 -8.477 1 81.81 181 PRO B O 1
ATOM 6442 N N . ASP B 1 182 ? -12.922 -0.852 -6.809 1 84 182 ASP B N 1
ATOM 6443 C CA . ASP B 1 182 ? -12.031 -1.408 -5.797 1 84 182 ASP B CA 1
ATOM 6444 C C . ASP B 1 182 ? -11.828 -2.908 -6.004 1 84 182 ASP B C 1
ATOM 6446 O O . ASP B 1 182 ? -10.711 -3.412 -5.898 1 84 182 ASP B O 1
ATOM 6450 N N . LEU B 1 183 ? -12.93 -3.588 -6.289 1 88.88 183 LEU B N 1
ATOM 6451 C CA . LEU B 1 183 ? -12.844 -5.027 -6.523 1 88.88 183 LEU B CA 1
ATOM 6452 C C . LEU B 1 183 ? -12.039 -5.328 -7.777 1 88.88 183 LEU B C 1
ATOM 6454 O O . LEU B 1 183 ? -11.211 -6.246 -7.781 1 88.88 183 LEU B O 1
ATOM 6458 N N . GLU B 1 184 ? -12.305 -4.609 -8.789 1 81.94 184 GLU B N 1
ATOM 6459 C CA . GLU B 1 184 ? -11.594 -4.812 -10.039 1 81.94 184 GLU B CA 1
ATOM 6460 C C . GLU B 1 184 ? -10.094 -4.578 -9.867 1 81.94 184 GLU B C 1
ATOM 6462 O O . GLU B 1 184 ? -9.281 -5.246 -10.508 1 81.94 184 GLU B O 1
ATOM 6467 N N . ARG B 1 185 ? -9.836 -3.732 -9.016 1 77 185 ARG B N 1
ATOM 6468 C CA . ARG B 1 185 ? -8.438 -3.41 -8.75 1 77 185 ARG B CA 1
ATOM 6469 C C . ARG B 1 185 ? -7.777 -4.492 -7.895 1 77 185 ARG B C 1
ATOM 6471 O O . ARG B 1 185 ? -6.609 -4.832 -8.109 1 77 185 ARG B O 1
ATOM 6478 N N . ASP B 1 186 ? -8.5 -5.031 -7 1 81.25 186 ASP B N 1
ATOM 6479 C CA . ASP B 1 186 ? -7.871 -5.797 -5.926 1 81.25 186 ASP B CA 1
ATOM 6480 C C . ASP B 1 186 ? -8.086 -7.297 -6.121 1 81.25 186 ASP B C 1
ATOM 6482 O O . ASP B 1 186 ? -7.422 -8.109 -5.48 1 81.25 186 ASP B O 1
ATOM 6486 N N . LEU B 1 187 ? -9.023 -7.723 -6.93 1 84.12 187 LEU B N 1
ATOM 6487 C CA . LEU B 1 187 ? -9.281 -9.141 -7.152 1 84.12 187 LEU B CA 1
ATOM 6488 C C . LEU B 1 187 ? -8.805 -9.562 -8.539 1 84.12 187 LEU B C 1
ATOM 6490 O O . LEU B 1 187 ? -9.516 -9.367 -9.531 1 84.12 187 LEU B O 1
ATOM 6494 N N . PRO B 1 188 ? -7.727 -10.25 -8.625 1 76.5 188 PRO B N 1
ATOM 6495 C CA . PRO B 1 188 ? -7.164 -10.633 -9.914 1 76.5 188 PRO B CA 1
ATOM 6496 C C . PRO B 1 188 ? -8.086 -11.555 -10.711 1 76.5 188 PRO B C 1
ATOM 6498 O O . PRO B 1 188 ? -8.219 -11.398 -11.93 1 76.5 188 PRO B O 1
ATOM 6501 N N . PRO B 1 189 ? -8.805 -12.398 -10.078 1 82.56 189 PRO B N 1
ATOM 6502 C CA . PRO B 1 189 ? -9.594 -13.344 -10.875 1 82.56 189 PRO B CA 1
ATOM 6503 C C . PRO B 1 189 ? -10.922 -12.75 -11.344 1 82.56 189 PRO B C 1
ATOM 6505 O O . PRO B 1 189 ? -11.688 -13.422 -12.047 1 82.56 189 PRO B O 1
ATOM 6508 N N . LEU B 1 190 ? -11.281 -11.57 -10.914 1 88.56 190 LEU B N 1
ATOM 6509 C CA . LEU B 1 190 ? -12.578 -10.984 -11.227 1 88.56 190 LEU B CA 1
ATOM 6510 C C . LEU B 1 190 ? -12.664 -10.617 -12.703 1 88.56 190 LEU B C 1
ATOM 6512 O O . LEU B 1 190 ? -11.797 -9.914 -13.227 1 88.56 190 LEU B O 1
ATOM 6516 N N . VAL B 1 191 ? -13.664 -11.156 -13.352 1 85.56 191 VAL B N 1
ATOM 6517 C CA . VAL B 1 191 ? -13.938 -10.867 -14.758 1 85.56 191 VAL B CA 1
ATOM 6518 C C . VAL B 1 191 ? -15.367 -10.367 -14.914 1 85.56 191 VAL B C 1
ATOM 6520 O O . VAL B 1 191 ? -16.312 -11.055 -14.531 1 85.56 191 VAL B O 1
ATOM 6523 N N . LYS B 1 192 ? -15.555 -9.227 -15.516 1 88.44 192 LYS B N 1
ATOM 6524 C CA . LYS B 1 192 ? -16.875 -8.672 -15.781 1 88.44 192 LYS B CA 1
ATOM 6525 C C . LYS B 1 192 ? -17.422 -9.156 -17.125 1 88.44 192 LYS B C 1
ATOM 6527 O O . LYS B 1 192 ? -16.734 -9.094 -18.141 1 88.44 192 LYS B O 1
ATOM 6532 N N . LYS B 1 193 ? -18.609 -9.648 -17.078 1 89.5 193 LYS B N 1
ATOM 6533 C CA . LYS B 1 193 ? -19.281 -10.148 -18.281 1 89.5 193 LYS B CA 1
ATOM 6534 C C . LYS B 1 193 ? -20.688 -9.586 -18.406 1 89.5 193 LYS B C 1
ATOM 6536 O O . LYS B 1 193 ? -21.344 -9.289 -17.406 1 89.5 193 LYS B O 1
ATOM 6541 N N . ILE B 1 194 ? -21.109 -9.523 -19.641 1 91.5 194 ILE B N 1
ATOM 6542 C CA . ILE B 1 194 ? -22.5 -9.141 -19.875 1 91.5 194 ILE B CA 1
ATOM 6543 C C . ILE B 1 194 ? -23.406 -10.352 -19.688 1 91.5 194 ILE B C 1
ATOM 6545 O O . ILE B 1 194 ? -23.094 -11.453 -20.141 1 91.5 194 ILE B O 1
ATOM 6549 N N . LEU B 1 195 ? -24.453 -10.086 -18.984 1 94.56 195 LEU B N 1
ATOM 6550 C CA . LEU B 1 195 ? -25.391 -11.164 -18.719 1 94.56 195 LEU B CA 1
ATOM 6551 C C . LEU B 1 195 ? -26.109 -11.586 -20 1 94.56 195 LEU B C 1
ATOM 6553 O O . LEU B 1 195 ? -26.781 -10.773 -20.641 1 94.56 195 LEU B O 1
ATOM 6557 N N . ILE B 1 196 ? -26.047 -12.773 -20.406 1 90.69 196 ILE B N 1
ATOM 6558 C CA . ILE B 1 196 ? -26.609 -13.305 -21.641 1 90.69 196 ILE B CA 1
ATOM 6559 C C . ILE B 1 196 ? -28 -13.867 -21.359 1 90.69 196 ILE B C 1
ATOM 6561 O O . ILE B 1 196 ? -28.875 -13.844 -22.234 1 90.69 196 ILE B O 1
ATOM 6565 N N . HIS B 1 197 ? -28.25 -14.383 -20.203 1 89.44 197 HIS B N 1
ATOM 6566 C CA . HIS B 1 197 ? -29.531 -14.961 -19.812 1 89.44 197 HIS B CA 1
ATOM 6567 C C . HIS B 1 197 ? -30.297 -14.023 -18.891 1 89.44 197 HIS B C 1
ATOM 6569 O O . HIS B 1 197 ? -30.281 -14.188 -17.672 1 89.44 197 HIS B O 1
ATOM 6575 N N . PRO B 1 198 ? -31.109 -13.188 -19.453 1 91.12 198 PRO B N 1
ATOM 6576 C CA . PRO B 1 198 ? -31.766 -12.172 -18.625 1 91.12 198 PRO B CA 1
ATOM 6577 C C . PRO B 1 198 ? -32.719 -12.781 -17.609 1 91.12 198 PRO B C 1
ATOM 6579 O O . PRO B 1 198 ? -33.031 -12.141 -16.594 1 91.12 198 PRO B O 1
ATOM 6582 N N . ASP B 1 199 ? -33.188 -14.016 -17.875 1 94.44 199 ASP B N 1
ATOM 6583 C CA . ASP B 1 199 ? -34.094 -14.688 -16.953 1 94.44 199 ASP B CA 1
ATOM 6584 C C . ASP B 1 199 ? -33.438 -14.914 -15.594 1 94.44 199 ASP B C 1
ATOM 6586 O O . ASP B 1 199 ? -34.094 -15.148 -14.602 1 94.44 199 ASP B O 1
ATOM 6590 N N . ALA B 1 200 ? -32.125 -14.852 -15.555 1 96.44 200 ALA B N 1
ATOM 6591 C CA . ALA B 1 200 ? -31.422 -14.984 -14.289 1 96.44 200 ALA B CA 1
ATOM 6592 C C . ALA B 1 200 ? -31.781 -13.852 -13.328 1 96.44 200 ALA B C 1
ATOM 6594 O O . ALA B 1 200 ? -31.703 -14.016 -12.109 1 96.44 200 ALA B O 1
ATOM 6595 N N . CYS B 1 201 ? -32.188 -12.734 -13.891 1 95.5 201 CYS B N 1
ATOM 6596 C CA . CYS B 1 201 ? -32.562 -11.578 -13.078 1 95.5 201 CYS B CA 1
ATOM 6597 C C . CYS B 1 201 ? -34.062 -11.406 -13.047 1 95.5 201 CYS B C 1
ATOM 6599 O O . CYS B 1 201 ? -34.656 -11.055 -12.008 1 95.5 201 CYS B O 1
ATOM 6601 N N . PHE B 1 202 ? -34.781 -11.703 -14.156 1 93.06 202 PHE B N 1
ATOM 6602 C CA . PHE B 1 202 ? -36.156 -11.227 -14.289 1 93.06 202 PHE B CA 1
ATOM 6603 C C . PHE B 1 202 ? -37.125 -12.398 -14.352 1 93.06 202 PHE B C 1
ATOM 6605 O O . PHE B 1 202 ? -38.344 -12.203 -14.352 1 93.06 202 PHE B O 1
ATOM 6612 N N . GLY B 1 203 ? -36.625 -13.57 -14.375 1 93.12 203 GLY B N 1
ATOM 6613 C CA . GLY B 1 203 ? -37.5 -14.734 -14.453 1 93.12 203 GLY B CA 1
ATOM 6614 C C . GLY B 1 203 ? -38.094 -15.117 -13.109 1 93.12 203 GLY B C 1
ATOM 6615 O O . GLY B 1 203 ? -37.719 -14.57 -12.07 1 93.12 203 GLY B O 1
ATOM 6616 N N . ASN B 1 204 ? -39.125 -16.016 -13.188 1 91 204 ASN B N 1
ATOM 6617 C CA . ASN B 1 204 ? -39.594 -16.641 -11.961 1 91 204 ASN B CA 1
ATOM 6618 C C . ASN B 1 204 ? -38.594 -17.656 -11.406 1 91 204 ASN B C 1
ATOM 6620 O O . ASN B 1 204 ? -37.5 -17.797 -11.938 1 91 204 ASN B O 1
ATOM 6624 N N . LYS B 1 205 ? -38.906 -18.266 -10.352 1 92.25 205 LYS B N 1
ATOM 6625 C CA . LYS B 1 205 ? -37.969 -19.125 -9.641 1 92.25 205 LYS B CA 1
ATOM 6626 C C . LYS B 1 205 ? -37.438 -20.234 -10.555 1 92.25 205 LYS B C 1
ATOM 6628 O O . LYS B 1 205 ? -36.25 -20.5 -10.586 1 92.25 205 LYS B O 1
ATOM 6633 N N . GLU B 1 206 ? -38.312 -20.922 -11.328 1 92.81 206 GLU B N 1
ATOM 6634 C CA . GLU B 1 206 ? -37.938 -22.016 -12.203 1 92.81 206 GLU B CA 1
ATOM 6635 C C . GLU B 1 206 ? -37.062 -21.516 -13.367 1 92.81 206 GLU B C 1
ATOM 6637 O O . GLU B 1 206 ? -36.062 -22.109 -13.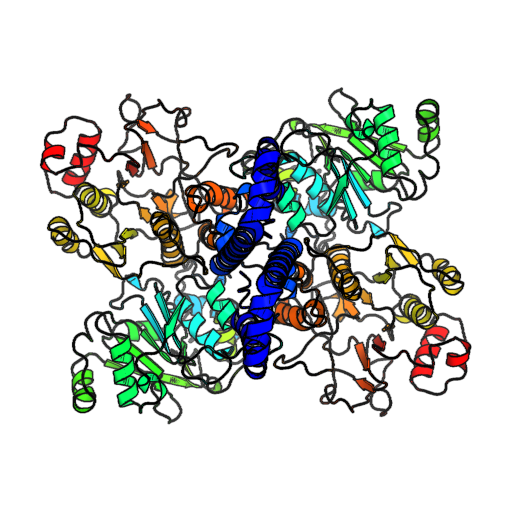703 1 92.81 206 GLU B O 1
ATOM 6642 N N . GLU B 1 207 ? -37.5 -20.359 -13.898 1 94.44 207 GLU B N 1
ATOM 6643 C CA . GLU B 1 207 ? -36.75 -19.766 -14.992 1 94.44 207 GLU B CA 1
ATOM 6644 C C . GLU B 1 207 ? -35.344 -19.344 -14.531 1 94.44 207 GLU B C 1
ATOM 6646 O O . GLU B 1 207 ? -34.375 -19.547 -15.258 1 94.44 207 GLU B O 1
ATOM 6651 N N . LYS B 1 208 ? -35.344 -18.781 -13.344 1 95.69 208 LYS B N 1
ATOM 6652 C CA . LYS B 1 208 ? -34.062 -18.375 -12.781 1 95.69 208 LYS B CA 1
ATOM 6653 C C . LYS B 1 208 ? -33.156 -19.578 -12.578 1 95.69 208 LYS B C 1
ATOM 6655 O O . LYS B 1 208 ? -31.953 -19.516 -12.883 1 95.69 208 LYS B O 1
ATOM 6660 N N . THR B 1 209 ? -33.75 -20.609 -12.047 1 95.94 209 THR B N 1
ATOM 6661 C CA . THR B 1 209 ? -32.969 -21.812 -11.789 1 95.94 209 THR B CA 1
ATOM 6662 C C . THR B 1 209 ? -32.344 -22.328 -13.086 1 95.94 209 THR B C 1
ATOM 6664 O O . THR B 1 209 ? -31.156 -22.641 -13.125 1 95.94 209 THR B O 1
ATOM 6667 N N . ILE B 1 210 ? -33.156 -22.375 -14.094 1 96.25 210 ILE B N 1
ATOM 6668 C CA . ILE B 1 210 ? -32.688 -22.859 -15.383 1 96.25 210 ILE B CA 1
ATOM 6669 C C . ILE B 1 210 ? -31.609 -21.906 -15.938 1 96.25 210 ILE B C 1
ATOM 6671 O O . ILE B 1 210 ? -30.594 -22.344 -16.484 1 96.25 210 ILE B O 1
ATOM 6675 N N . ALA B 1 211 ? -31.844 -20.641 -15.82 1 96.5 211 ALA B N 1
ATOM 6676 C CA . ALA B 1 211 ? -30.875 -19.656 -16.281 1 96.5 211 ALA B CA 1
ATOM 6677 C C . ALA B 1 211 ? -29.547 -19.812 -15.562 1 96.5 211 ALA B C 1
ATOM 6679 O O . ALA B 1 211 ? -28.484 -19.766 -16.188 1 96.5 211 ALA B O 1
ATOM 6680 N N . TYR B 1 212 ? -29.578 -19.969 -14.188 1 97.44 212 TYR B N 1
ATOM 6681 C CA . TYR B 1 212 ? -28.359 -20.188 -13.414 1 97.44 212 TYR B CA 1
ATOM 6682 C C . TYR B 1 212 ? -27.656 -21.469 -13.875 1 97.44 212 TYR B C 1
ATOM 6684 O O . TYR B 1 212 ? -26.438 -21.484 -14.008 1 97.44 212 TYR B O 1
ATOM 6692 N N . MET B 1 213 ? -28.422 -22.5 -14.141 1 96.75 213 MET B N 1
ATOM 6693 C CA . MET B 1 213 ? -27.859 -23.766 -14.609 1 96.75 213 MET B CA 1
ATOM 6694 C C . MET B 1 213 ? -27.203 -23.578 -15.977 1 96.75 213 MET B C 1
ATOM 6696 O O . MET B 1 213 ? -26.141 -24.141 -16.234 1 96.75 213 MET B O 1
ATOM 6700 N N . ASN B 1 214 ? -27.797 -22.797 -16.828 1 95.56 214 ASN B N 1
ATOM 6701 C CA . ASN B 1 214 ? -27.219 -22.5 -18.125 1 95.56 214 ASN B CA 1
ATOM 6702 C C . ASN B 1 214 ? -25.906 -21.734 -18 1 95.56 214 ASN B C 1
ATOM 6704 O O . ASN B 1 214 ? -24.969 -21.984 -18.766 1 95.56 214 ASN B O 1
ATOM 6708 N N . ILE B 1 215 ? -25.844 -20.844 -17.094 1 95.5 215 ILE B N 1
ATOM 6709 C CA . ILE B 1 215 ? -24.625 -20.062 -16.859 1 95.5 215 ILE B CA 1
ATOM 6710 C C . ILE B 1 215 ? -23.516 -20.984 -16.375 1 95.5 215 ILE B C 1
ATOM 6712 O O . ILE B 1 215 ? -22.359 -20.859 -16.797 1 95.5 215 ILE B O 1
ATOM 6716 N N . LEU B 1 216 ? -23.828 -21.922 -15.516 1 95.06 216 LEU B N 1
ATOM 6717 C CA . LEU B 1 216 ? -22.859 -22.891 -15.016 1 95.06 216 LEU B CA 1
ATOM 6718 C C . LEU B 1 216 ? -22.406 -23.828 -16.125 1 95.06 216 LEU B C 1
ATOM 6720 O O . LEU B 1 216 ? -21.219 -24.047 -16.328 1 95.06 216 LEU B O 1
ATOM 6724 N N . GLY B 1 217 ? -23.453 -24.375 -16.859 1 92.75 217 GLY B N 1
ATOM 6725 C CA . GLY B 1 217 ? -23.172 -25.312 -17.938 1 92.75 217 GLY B CA 1
ATOM 6726 C C . GLY B 1 217 ? -22.5 -26.578 -17.469 1 92.75 217 GLY B C 1
ATOM 6727 O O . GLY B 1 217 ? -22.625 -26.969 -16.297 1 92.75 217 GLY B O 1
ATOM 6728 N N . ALA B 1 218 ? -21.766 -27.25 -18.375 1 90 218 ALA B N 1
ATOM 6729 C CA . ALA B 1 218 ? -21.109 -28.516 -18.094 1 90 218 ALA B CA 1
ATOM 6730 C C . ALA B 1 218 ? -19.938 -28.328 -17.141 1 90 218 ALA B C 1
ATOM 6732 O O . ALA B 1 218 ? -19.547 -29.25 -16.422 1 90 218 ALA B O 1
ATOM 6733 N N . THR B 1 219 ? -19.375 -27.156 -17.109 1 88.31 219 THR B N 1
ATOM 6734 C CA . THR B 1 219 ? -18.25 -26.844 -16.219 1 88.31 219 THR B CA 1
ATOM 6735 C C . THR B 1 219 ? -18.656 -26.953 -14.758 1 88.31 219 THR B C 1
ATOM 6737 O O . THR B 1 219 ? -17.875 -27.422 -13.93 1 88.31 219 THR B O 1
ATOM 6740 N N . GLY B 1 220 ? -19.953 -26.531 -14.492 1 92.69 220 GLY B N 1
ATOM 6741 C CA . GLY B 1 220 ? -20.406 -26.469 -13.109 1 92.69 220 GLY B CA 1
ATOM 6742 C C . GLY B 1 220 ? -19.828 -25.297 -12.352 1 92.69 220 GLY B C 1
ATOM 6743 O O . GLY B 1 220 ? -19.531 -24.25 -12.945 1 92.69 220 GLY B O 1
ATOM 6744 N N . GLY B 1 221 ? -19.797 -25.422 -10.992 1 94.56 221 GLY B N 1
ATOM 6745 C CA . GLY B 1 221 ? -19.344 -24.344 -10.125 1 94.56 221 GLY B CA 1
ATOM 6746 C C . GLY B 1 221 ? -20.469 -23.703 -9.328 1 94.56 221 GLY B C 1
ATOM 6747 O O . GLY B 1 221 ? -21.344 -24.406 -8.812 1 94.56 221 GLY B O 1
ATOM 6748 N N . PHE B 1 222 ? -20.391 -22.422 -9.125 1 96.56 222 PHE B N 1
ATOM 6749 C CA . PHE B 1 222 ? -21.344 -21.719 -8.273 1 96.56 222 PHE B CA 1
ATOM 6750 C C . PHE B 1 222 ? -21.922 -20.516 -9 1 96.56 222 PHE B C 1
ATOM 6752 O O . PHE B 1 222 ? -21.188 -19.734 -9.617 1 96.56 222 PHE B O 1
ATOM 6759 N N . ALA B 1 223 ? -23.188 -20.391 -9.008 1 97.56 223 ALA B N 1
ATOM 6760 C CA . ALA B 1 223 ? -23.891 -19.203 -9.453 1 97.56 223 ALA B CA 1
ATOM 6761 C C . ALA B 1 223 ? -24.672 -18.562 -8.305 1 97.56 223 ALA B C 1
ATOM 6763 O O . ALA B 1 223 ? -25.5 -19.203 -7.668 1 97.56 223 ALA B O 1
ATOM 6764 N N . ILE B 1 224 ? -24.406 -17.312 -8.055 1 97.94 224 ILE B N 1
ATOM 6765 C CA . ILE B 1 224 ? -24.891 -16.672 -6.844 1 97.94 224 ILE B CA 1
ATOM 6766 C C . ILE B 1 224 ? -25.5 -15.312 -7.195 1 97.94 224 ILE B C 1
ATOM 6768 O O . ILE B 1 224 ? -24.938 -14.555 -7.988 1 97.94 224 ILE B O 1
ATOM 6772 N N . ASN B 1 225 ? -26.625 -15.055 -6.562 1 97 225 ASN B N 1
ATOM 6773 C CA . ASN B 1 225 ? -27.25 -13.75 -6.691 1 97 225 ASN B CA 1
ATOM 6774 C C . ASN B 1 225 ? -26.359 -12.633 -6.148 1 97 225 ASN B C 1
ATOM 6776 O O . ASN B 1 225 ? -25.719 -12.805 -5.117 1 97 225 ASN B O 1
ATOM 6780 N N . GLY B 1 226 ? -26.453 -11.438 -6.77 1 96.94 226 GLY B N 1
ATOM 6781 C CA . GLY B 1 226 ? -25.531 -10.352 -6.508 1 96.94 226 GLY B CA 1
ATOM 6782 C C . GLY B 1 226 ? -25.75 -9.688 -5.16 1 96.94 226 GLY B C 1
ATOM 6783 O O . GLY B 1 226 ? -25 -8.789 -4.773 1 96.94 226 GLY B O 1
ATOM 6784 N N . ARG B 1 227 ? -26.734 -10.102 -4.379 1 96.81 227 ARG B N 1
ATOM 6785 C CA . ARG B 1 227 ? -27 -9.547 -3.055 1 96.81 227 ARG B CA 1
ATOM 6786 C C . ARG B 1 227 ? -26.953 -10.641 -1.988 1 96.81 227 ARG B C 1
ATOM 6788 O O . ARG B 1 227 ? -27.562 -10.492 -0.926 1 96.81 227 ARG B O 1
ATOM 6795 N N . THR B 1 228 ? -26.312 -11.711 -2.322 1 97.44 228 THR B N 1
ATOM 6796 C CA . THR B 1 228 ? -26.25 -12.844 -1.405 1 97.44 228 THR B CA 1
ATOM 6797 C C . THR B 1 228 ? -24.828 -13.016 -0.858 1 97.44 228 THR B C 1
ATOM 6799 O O . THR B 1 228 ? -23.922 -13.406 -1.591 1 97.44 228 THR B O 1
ATOM 6802 N N . VAL B 1 229 ? -24.672 -12.781 0.433 1 97.94 229 VAL B N 1
ATOM 6803 C CA . VAL B 1 229 ? -23.375 -12.906 1.093 1 97.94 229 VAL B CA 1
ATOM 6804 C C . VAL B 1 229 ? -23.172 -14.336 1.585 1 97.94 229 VAL B C 1
ATOM 6806 O O . VAL B 1 229 ? -24.047 -14.891 2.27 1 97.94 229 VAL B O 1
ATOM 6809 N N . ILE B 1 230 ? -22.094 -14.922 1.163 1 97.06 230 ILE B N 1
ATOM 6810 C CA . ILE B 1 230 ? -21.781 -16.281 1.597 1 97.06 230 ILE B CA 1
ATOM 6811 C C . ILE B 1 230 ? -20.953 -16.234 2.879 1 97.06 230 ILE B C 1
ATOM 6813 O O . ILE B 1 230 ? -20.047 -15.398 3.016 1 97.06 230 ILE B O 1
ATOM 6817 N N . ALA B 1 231 ? -21.266 -17.109 3.797 1 96.62 231 ALA B N 1
ATOM 6818 C CA . ALA B 1 231 ? -20.562 -17.172 5.074 1 96.62 231 ALA B CA 1
ATOM 6819 C C . ALA B 1 231 ? -19.828 -18.5 5.238 1 96.62 231 ALA B C 1
ATOM 6821 O O . ALA B 1 231 ? -20.312 -19.531 4.75 1 96.62 231 ALA B O 1
ATOM 6822 N N . PRO B 1 232 ? -18.578 -18.422 5.844 1 93.56 232 PRO B N 1
ATOM 6823 C CA . PRO B 1 232 ? -18.016 -19.703 6.289 1 93.56 232 PRO B CA 1
ATOM 6824 C C . PRO B 1 232 ? -18.938 -20.438 7.262 1 93.56 232 PRO B C 1
ATOM 6826 O O . PRO B 1 232 ? -19.484 -19.828 8.18 1 93.56 232 PRO B O 1
ATOM 6829 N N . SER B 1 233 ? -19.188 -21.656 7.035 1 92.44 233 SER B N 1
ATOM 6830 C CA . SER B 1 233 ? -20.109 -22.453 7.832 1 92.44 233 SER B CA 1
ATOM 6831 C C . SER B 1 233 ? -19.797 -23.938 7.73 1 92.44 233 SER B C 1
ATOM 6833 O O . SER B 1 233 ? -19.328 -24.406 6.688 1 92.44 233 SER B O 1
ATOM 6835 N N . PRO B 1 234 ? -20.047 -24.609 8.82 1 88.81 234 PRO B N 1
ATOM 6836 C CA . PRO B 1 234 ? -19.922 -26.062 8.719 1 88.81 234 PRO B CA 1
ATOM 6837 C C . PRO B 1 234 ? -20.828 -26.656 7.637 1 88.81 234 PRO B C 1
ATOM 6839 O O . PRO B 1 234 ? -20.516 -27.734 7.09 1 88.81 234 PRO B O 1
ATOM 6842 N N . ALA B 1 235 ? -21.828 -25.969 7.309 1 90 235 ALA B N 1
ATOM 6843 C CA . ALA B 1 235 ? -22.781 -26.438 6.305 1 90 235 ALA B CA 1
ATOM 6844 C C . ALA B 1 235 ? -22.125 -26.5 4.926 1 90 235 ALA B C 1
ATOM 6846 O O . ALA B 1 235 ? -22.641 -27.172 4.023 1 90 235 ALA B O 1
ATOM 6847 N N . LEU B 1 236 ? -21.062 -25.859 4.746 1 91 236 LEU B N 1
ATOM 6848 C CA . LEU B 1 236 ? -20.359 -25.859 3.469 1 91 236 LEU B CA 1
ATOM 6849 C C . LEU B 1 236 ? -19.922 -27.266 3.09 1 91 236 LEU B C 1
ATOM 6851 O O . LEU B 1 236 ? -19.906 -27.625 1.907 1 91 236 LEU B O 1
ATOM 6855 N N . LYS B 1 237 ? -19.609 -28.031 4.098 1 87.88 237 LYS B N 1
ATOM 6856 C CA . LYS B 1 237 ? -19.219 -29.422 3.836 1 87.88 237 LYS B CA 1
ATOM 6857 C C . LYS B 1 237 ? -20.375 -30.203 3.217 1 87.88 237 LYS B C 1
ATOM 6859 O O . LYS B 1 237 ? -20.156 -31.047 2.348 1 87.88 237 LYS B O 1
ATOM 6864 N N . ILE B 1 238 ? -21.547 -29.906 3.672 1 89.12 238 ILE B N 1
ATOM 6865 C CA . ILE B 1 238 ? -22.734 -30.562 3.162 1 89.12 238 ILE B CA 1
ATOM 6866 C C . ILE B 1 238 ? -22.969 -30.172 1.704 1 89.12 238 ILE B C 1
ATOM 6868 O O . ILE B 1 238 ? -23.203 -31.016 0.852 1 89.12 238 ILE B O 1
ATOM 6872 N N . ILE B 1 239 ? -22.812 -28.984 1.399 1 89.5 239 ILE B N 1
ATOM 6873 C CA . ILE B 1 239 ? -23.031 -28.453 0.058 1 89.5 239 ILE B CA 1
ATOM 6874 C C . ILE B 1 239 ? -22.016 -29.062 -0.907 1 89.5 239 ILE B C 1
ATOM 6876 O O . ILE B 1 239 ? -22.375 -29.469 -2.012 1 89.5 239 ILE B O 1
ATOM 6880 N N . LEU B 1 240 ? -20.812 -29.188 -0.5 1 90.88 240 LEU B N 1
ATOM 6881 C CA . LEU B 1 240 ? -19.734 -29.656 -1.361 1 90.88 240 LEU B CA 1
ATOM 6882 C C . LEU B 1 240 ? -19.891 -31.141 -1.661 1 90.88 240 LEU B C 1
ATOM 6884 O O . LEU B 1 240 ? -19.297 -31.656 -2.613 1 90.88 240 LEU B O 1
ATOM 6888 N N . GLY B 1 241 ? -20.75 -31.781 -0.853 1 91.69 241 GLY B N 1
ATOM 6889 C CA . GLY B 1 241 ? -20.938 -33.219 -1.033 1 91.69 241 GLY B CA 1
ATOM 6890 C C . GLY B 1 241 ? -22.094 -33.562 -1.941 1 91.69 241 GLY B C 1
ATOM 6891 O O . GLY B 1 241 ? -22.312 -34.719 -2.279 1 91.69 241 GLY B O 1
ATOM 6892 N N . HIS B 1 242 ? -22.875 -32.625 -2.354 1 94.94 242 HIS B N 1
ATOM 6893 C CA . HIS B 1 242 ? -24.047 -32.875 -3.182 1 94.94 242 HIS B CA 1
ATOM 6894 C C . HIS B 1 242 ? -23.812 -32.438 -4.621 1 94.94 242 HIS B C 1
ATOM 6896 O O . HIS B 1 242 ? -23.062 -31.469 -4.863 1 94.94 242 HIS B O 1
ATOM 6902 N N . GLU B 1 243 ? -24.5 -33.062 -5.484 1 96.25 243 GLU B N 1
ATOM 6903 C CA . GLU B 1 243 ? -24.312 -32.781 -6.91 1 96.25 243 GLU B CA 1
ATOM 6904 C C . GLU B 1 243 ? -24.875 -31.422 -7.289 1 96.25 243 GLU B C 1
ATOM 6906 O O . GLU B 1 243 ? -24.266 -30.703 -8.086 1 96.25 243 GLU B O 1
ATOM 6911 N N . ILE B 1 244 ? -26.016 -31.188 -6.797 1 96.62 244 ILE B N 1
ATOM 6912 C CA . ILE B 1 244 ? -26.688 -29.922 -7.062 1 96.62 244 ILE B CA 1
ATOM 6913 C C . ILE B 1 244 ? -27.125 -29.281 -5.746 1 96.62 244 ILE B C 1
ATOM 6915 O O . ILE B 1 244 ? -27.594 -29.984 -4.832 1 96.62 244 ILE B O 1
ATOM 6919 N N . ASN B 1 245 ? -26.953 -28.016 -5.598 1 96.38 245 ASN B N 1
ATOM 6920 C CA . ASN B 1 245 ? -27.406 -27.25 -4.449 1 96.38 245 ASN B CA 1
ATOM 6921 C C . ASN B 1 245 ? -28.234 -26.031 -4.875 1 96.38 245 ASN B C 1
ATOM 6923 O O . ASN B 1 245 ? -27.875 -25.328 -5.816 1 96.38 245 ASN B O 1
ATOM 6927 N N . ILE B 1 246 ? -29.297 -25.859 -4.219 1 95.31 246 ILE B N 1
ATOM 6928 C CA . ILE B 1 246 ? -30.203 -24.75 -4.527 1 95.31 246 ILE B CA 1
ATOM 6929 C C . ILE B 1 246 ? -30.562 -24.016 -3.244 1 95.31 246 ILE B C 1
ATOM 6931 O O . ILE B 1 246 ? -30.969 -24.625 -2.258 1 95.31 246 ILE B O 1
ATOM 6935 N N . ALA B 1 247 ? -30.344 -22.75 -3.273 1 94.38 247 ALA B N 1
ATOM 6936 C CA . ALA B 1 247 ? -30.719 -21.938 -2.123 1 94.38 247 ALA B CA 1
ATOM 6937 C C . ALA B 1 247 ? -31.75 -20.875 -2.516 1 94.38 247 ALA B C 1
ATOM 6939 O O . ALA B 1 247 ? -31.641 -20.266 -3.59 1 94.38 247 ALA B O 1
ATOM 6940 N N . THR B 1 248 ? -32.688 -20.688 -1.602 1 93.81 248 THR B N 1
ATOM 6941 C CA . THR B 1 248 ? -33.719 -19.656 -1.767 1 93.81 248 THR B CA 1
ATOM 6942 C C . THR B 1 248 ? -33.75 -18.734 -0.552 1 93.81 248 THR B C 1
ATOM 6944 O O . THR B 1 248 ? -33.094 -19 0.45 1 93.81 248 THR B O 1
ATOM 6947 N N . GLN B 1 249 ? -34.531 -17.672 -0.715 1 90.25 249 GLN B N 1
ATOM 6948 C CA . GLN B 1 249 ? -34.656 -16.719 0.379 1 90.25 249 GLN B CA 1
ATOM 6949 C C . GLN B 1 249 ? -35.5 -17.312 1.519 1 90.25 249 GLN B C 1
ATOM 6951 O O . GLN B 1 249 ? -36.469 -18 1.279 1 90.25 249 GLN B O 1
ATOM 6956 N N . GLY B 1 250 ? -35.062 -17.016 2.699 1 79 250 GLY B N 1
ATOM 6957 C CA . GLY B 1 250 ? -35.719 -17.578 3.863 1 79 250 GLY B CA 1
ATOM 6958 C C . GLY B 1 250 ? -37.062 -16.906 4.168 1 79 250 GLY B C 1
ATOM 6959 O O . GLY B 1 250 ? -37.969 -17.547 4.699 1 79 250 GLY B O 1
ATOM 6960 N N . ASP B 1 251 ? -37.219 -15.57 4.066 1 66.12 251 ASP B N 1
ATOM 6961 C CA . ASP B 1 251 ? -38.375 -14.812 4.57 1 66.12 251 ASP B CA 1
ATOM 6962 C C . ASP B 1 251 ? -39.562 -14.945 3.633 1 66.12 251 ASP B C 1
ATOM 6964 O O . ASP B 1 251 ? -40.25 -13.961 3.357 1 66.12 251 ASP B O 1
ATOM 6968 N N . GLY B 1 252 ? -40.062 -16.141 3.223 1 60.12 252 GLY B N 1
ATOM 6969 C CA . GLY B 1 252 ? -41.312 -16.328 2.518 1 60.12 252 GLY B CA 1
ATOM 6970 C C . GLY B 1 252 ? -41.188 -16.172 1.016 1 60.12 252 GLY B C 1
ATOM 6971 O O . GLY B 1 252 ? -41.875 -16.859 0.252 1 60.12 252 GLY B O 1
ATOM 6972 N N . ASN B 1 253 ? -40.438 -15.164 0.6 1 62.91 253 ASN B N 1
ATOM 6973 C CA . ASN B 1 253 ? -40.25 -14.984 -0.834 1 62.91 253 ASN B CA 1
ATOM 6974 C C . ASN B 1 253 ? -39.188 -15.961 -1.38 1 62.91 253 ASN B C 1
ATOM 6976 O O . ASN B 1 253 ? -38.031 -15.859 -1.04 1 62.91 253 ASN B O 1
ATOM 6980 N N . ALA B 1 254 ? -39.594 -17.031 -1.98 1 73.88 254 ALA B N 1
ATOM 6981 C CA . ALA B 1 254 ? -38.781 -18.188 -2.33 1 73.88 254 ALA B CA 1
ATOM 6982 C C . ALA B 1 254 ? -37.969 -17.922 -3.607 1 73.88 254 ALA B C 1
ATOM 6984 O O . ALA B 1 254 ? -37.875 -18.797 -4.469 1 73.88 254 ALA B O 1
ATOM 6985 N N . ASP B 1 255 ? -37.469 -16.578 -3.539 1 86 255 ASP B N 1
ATOM 6986 C CA . ASP B 1 255 ? -36.688 -16.281 -4.738 1 86 255 ASP B CA 1
ATOM 6987 C C . ASP B 1 255 ? -35.344 -17.031 -4.73 1 86 255 ASP B C 1
ATOM 6989 O O . ASP B 1 255 ? -34.781 -17.266 -3.666 1 86 255 ASP B O 1
ATOM 6993 N N . LEU B 1 256 ? -34.875 -17.406 -5.941 1 89.12 256 LEU B N 1
ATOM 6994 C CA . LEU B 1 256 ? -33.625 -18.141 -6.098 1 89.12 256 LEU B CA 1
ATOM 6995 C C . LEU B 1 256 ? -32.438 -17.234 -5.82 1 89.12 256 LEU B C 1
ATOM 6997 O O . LEU B 1 256 ? -32.375 -16.094 -6.301 1 89.12 256 LEU B O 1
ATOM 7001 N N . LEU B 1 257 ? -31.5 -17.797 -5.043 1 89.62 257 LEU B N 1
ATOM 7002 C CA . LEU B 1 257 ? -30.344 -16.969 -4.695 1 89.62 257 LEU B CA 1
ATOM 7003 C C . LEU B 1 257 ? -29.047 -17.672 -5.094 1 89.62 257 LEU B C 1
ATOM 7005 O O . LEU B 1 257 ? -28.016 -17.016 -5.32 1 89.62 257 LEU B O 1
ATOM 7009 N N . PHE B 1 258 ? -29.094 -18.938 -5.152 1 88 258 PHE B N 1
ATOM 7010 C CA . PHE B 1 258 ? -27.844 -19.672 -5.258 1 88 258 PHE B CA 1
ATOM 7011 C C . PHE B 1 258 ? -28.062 -21.016 -5.953 1 88 258 PHE B C 1
ATOM 7013 O O . PHE B 1 258 ? -29.031 -21.719 -5.66 1 88 258 PHE B O 1
ATOM 7020 N N . VAL B 1 259 ? -27.297 -21.359 -7 1 93.44 259 VAL B N 1
ATOM 7021 C CA . VAL B 1 259 ? -27.234 -22.688 -7.574 1 93.44 259 VAL B CA 1
ATOM 7022 C C . VAL B 1 259 ? -25.766 -23.125 -7.68 1 93.44 259 VAL B C 1
ATOM 7024 O O . VAL B 1 259 ? -24.906 -22.344 -8.109 1 93.44 259 VAL B O 1
ATOM 7027 N N . ALA B 1 260 ? -25.484 -24.297 -7.25 1 95.69 260 ALA B N 1
ATOM 7028 C CA . ALA B 1 260 ? -24.172 -24.891 -7.414 1 95.69 260 ALA B CA 1
ATOM 7029 C C . ALA B 1 260 ? -24.281 -26.328 -7.957 1 95.69 260 ALA B C 1
ATOM 7031 O O . ALA B 1 260 ? -25.219 -27.047 -7.613 1 95.69 260 ALA B O 1
ATOM 7032 N N . ALA B 1 261 ? -23.391 -26.672 -8.82 1 96.06 261 ALA B N 1
ATOM 7033 C CA . ALA B 1 261 ? -23.438 -28.016 -9.414 1 96.06 261 ALA B CA 1
ATOM 7034 C C . ALA B 1 261 ? -22.031 -28.562 -9.633 1 96.06 261 ALA B C 1
ATOM 7036 O O . ALA B 1 261 ? -21.109 -27.812 -9.953 1 96.06 261 ALA B O 1
ATOM 7037 N N . HIS B 1 262 ? -21.938 -29.875 -9.469 1 93.69 262 HIS B N 1
ATOM 7038 C CA . HIS B 1 262 ? -20.703 -30.578 -9.797 1 93.69 262 HIS B CA 1
ATOM 7039 C C . HIS B 1 262 ? -20.375 -30.469 -11.281 1 93.69 262 HIS B C 1
ATOM 7041 O O . HIS B 1 262 ? -21.266 -30.219 -12.094 1 93.69 262 HIS B O 1
ATOM 7047 N N . THR B 1 263 ? -19.141 -30.688 -11.562 1 89.62 263 THR B N 1
ATOM 7048 C CA . THR B 1 263 ? -18.719 -30.719 -12.953 1 89.62 263 THR B CA 1
ATOM 7049 C C . THR B 1 263 ? -19.438 -31.828 -13.711 1 89.62 263 THR B C 1
ATOM 7051 O O . THR B 1 263 ? -19.609 -32.938 -13.188 1 89.62 263 THR B O 1
ATOM 7054 N N . ASN B 1 264 ? -19.938 -31.547 -14.906 1 89.25 264 ASN B N 1
ATOM 7055 C CA . ASN B 1 264 ? -20.516 -32.438 -15.891 1 89.25 264 ASN B CA 1
ATOM 7056 C C . ASN B 1 264 ? -21.938 -32.875 -15.5 1 89.25 264 ASN B C 1
ATOM 7058 O O . ASN B 1 264 ? -22.594 -33.625 -16.219 1 89.25 264 ASN B O 1
ATOM 7062 N N . VAL B 1 265 ? -22.438 -32.406 -14.367 1 92.69 265 VAL B N 1
ATOM 7063 C CA . VAL B 1 265 ? -23.812 -32.719 -13.953 1 92.69 265 VAL B CA 1
ATOM 7064 C C . VAL B 1 265 ? -24.797 -32 -14.859 1 92.69 265 VAL B C 1
ATOM 7066 O O . VAL B 1 265 ? -25.859 -32.562 -15.18 1 92.69 265 VAL B O 1
ATOM 7069 N N . LEU B 1 266 ? -24.453 -30.828 -15.289 1 94.19 266 LEU B N 1
ATOM 7070 C CA . LEU B 1 266 ? -25.344 -30.016 -16.094 1 94.19 266 LEU B CA 1
ATOM 7071 C C . LEU B 1 266 ? -25 -30.094 -17.562 1 94.19 266 LEU B C 1
ATOM 7073 O O . LEU B 1 266 ? -25.109 -29.109 -18.297 1 94.19 266 LEU B O 1
ATOM 7077 N N . GLU B 1 267 ? -24.5 -31.141 -17.984 1 91.38 267 GLU B N 1
ATOM 7078 C CA . GLU B 1 267 ? -24.234 -31.359 -19.406 1 91.38 267 GLU B CA 1
ATOM 7079 C C . GLU B 1 267 ? -25.516 -31.266 -20.234 1 91.38 267 GLU B C 1
ATOM 7081 O O . GLU B 1 267 ? -25.5 -30.703 -21.328 1 91.38 267 GLU B O 1
ATOM 7086 N N . ASN B 1 268 ? -26.562 -31.875 -19.703 1 90.38 268 ASN B N 1
ATOM 7087 C CA . ASN B 1 268 ? -27.891 -31.766 -20.297 1 90.38 268 ASN B CA 1
ATOM 7088 C C . ASN B 1 268 ? -28.844 -31 -19.391 1 90.38 268 ASN B C 1
ATOM 7090 O O . ASN B 1 268 ? -29.5 -31.578 -18.516 1 90.38 268 ASN B O 1
ATOM 7094 N N . ILE B 1 269 ? -29.031 -29.812 -19.641 1 91.31 269 ILE B N 1
ATOM 7095 C CA . ILE B 1 269 ? -29.828 -28.938 -18.797 1 91.31 269 ILE B CA 1
ATOM 7096 C C . ILE B 1 269 ? -31.312 -29.125 -19.109 1 91.31 269 ILE B C 1
ATOM 7098 O O . ILE B 1 269 ? -31.719 -29.109 -20.266 1 91.31 269 ILE B O 1
ATOM 7102 N N . PRO B 1 270 ? -32.062 -29.25 -18.172 1 90.25 270 PRO B N 1
ATOM 7103 C CA . PRO B 1 270 ? -33.5 -29.484 -18.375 1 90.25 270 PRO B CA 1
ATOM 7104 C C . PRO B 1 270 ? -34.219 -28.219 -18.797 1 90.25 270 PRO B C 1
ATOM 7106 O O . PRO B 1 270 ? -33.688 -27.109 -18.672 1 90.25 270 PRO B O 1
ATOM 7109 N N . ASN B 1 271 ? -35.438 -28.453 -19.344 1 91.06 271 ASN B N 1
ATOM 7110 C CA . ASN B 1 271 ? -36.375 -27.344 -19.531 1 91.06 271 ASN B CA 1
ATOM 7111 C C . ASN B 1 271 ? -37.281 -27.188 -18.312 1 91.06 271 ASN B C 1
ATOM 7113 O O . ASN B 1 271 ? -37.125 -27.891 -17.328 1 91.06 271 ASN B O 1
ATOM 7117 N N . GLU B 1 272 ? -38.156 -26.266 -18.344 1 90.19 272 GLU B N 1
ATOM 7118 C CA . GLU B 1 272 ? -39 -25.953 -17.203 1 90.19 272 GLU B CA 1
ATOM 7119 C C . GLU B 1 272 ? -39.844 -27.156 -16.797 1 90.19 272 GLU B C 1
ATOM 7121 O O . GLU B 1 272 ? -40 -27.438 -15.602 1 90.19 272 GLU B O 1
ATOM 7126 N N . GLU B 1 273 ? -40.344 -27.938 -17.766 1 89.94 273 GLU B N 1
ATOM 7127 C CA . GLU B 1 273 ? -41.219 -29.078 -17.516 1 89.94 273 GLU B CA 1
ATOM 7128 C C . GLU B 1 273 ? -40.469 -30.234 -16.891 1 89.94 273 GLU B C 1
ATOM 7130 O O . GLU B 1 273 ? -41 -30.969 -16.062 1 89.94 273 GLU B O 1
ATOM 7135 N N . SER B 1 274 ? -39.219 -30.266 -17.172 1 93.56 274 SER B N 1
ATOM 7136 C CA . SER B 1 274 ? -38.438 -31.438 -16.734 1 93.56 274 SER B CA 1
ATOM 7137 C C . SER B 1 274 ? -37.562 -31.078 -15.547 1 93.56 274 SER B C 1
ATOM 7139 O O . SER B 1 274 ? -36.812 -31.938 -15.047 1 93.56 274 SER B O 1
ATOM 7141 N N . LEU B 1 275 ? -37.562 -29.875 -15.102 1 94.69 275 LEU B N 1
ATOM 7142 C CA . LEU B 1 275 ? -36.656 -29.391 -14.07 1 94.69 275 LEU B CA 1
ATOM 7143 C C . LEU B 1 275 ? -36.812 -30.203 -12.789 1 94.69 275 LEU B C 1
ATOM 7145 O O . LEU B 1 275 ? -35.812 -30.672 -12.211 1 94.69 275 LEU B O 1
ATOM 7149 N N . THR B 1 276 ? -38.062 -30.406 -12.406 1 94 276 THR B N 1
ATOM 7150 C CA . THR B 1 276 ? -38.344 -31.109 -11.156 1 94 276 THR B CA 1
ATOM 7151 C C . THR B 1 276 ? -37.812 -32.531 -11.234 1 94 276 THR B C 1
ATOM 7153 O O . THR B 1 276 ? -37.156 -33.031 -10.297 1 94 276 THR B O 1
ATOM 7156 N N . THR B 1 277 ? -38.031 -33.219 -12.312 1 94.5 277 THR B N 1
ATOM 7157 C CA . THR B 1 277 ? -37.594 -34.594 -12.5 1 94.5 277 THR B CA 1
ATOM 7158 C C . THR B 1 277 ? -36.062 -34.656 -12.516 1 94.5 277 THR B C 1
ATOM 7160 O O . THR B 1 277 ? -35.469 -35.594 -11.977 1 94.5 277 THR B O 1
ATOM 7163 N N . PHE B 1 278 ? -35.5 -33.656 -13.094 1 95.5 278 PHE B N 1
ATOM 7164 C CA . PHE B 1 278 ? -34.062 -33.594 -13.18 1 95.5 278 PHE B CA 1
ATOM 7165 C C . PHE B 1 278 ? -33.438 -33.438 -11.789 1 95.5 278 PHE B C 1
ATOM 7167 O O . PHE B 1 278 ? -32.5 -34.156 -11.445 1 95.5 278 PHE B O 1
ATOM 7174 N N . LEU B 1 279 ? -34 -32.594 -10.992 1 94.75 279 LEU B N 1
ATOM 7175 C CA . LEU B 1 279 ? -33.469 -32.344 -9.664 1 94.75 279 LEU B CA 1
ATOM 7176 C C . LEU B 1 279 ? -33.656 -33.531 -8.758 1 94.75 279 LEU B C 1
ATOM 7178 O O . LEU B 1 279 ? -32.812 -33.812 -7.887 1 94.75 279 LEU B O 1
ATOM 7182 N N . GLN B 1 280 ? -34.75 -34.281 -9.016 1 93.5 280 GLN B N 1
ATOM 7183 C CA . GLN B 1 280 ? -35.031 -35.469 -8.219 1 93.5 280 GLN B CA 1
ATOM 7184 C C . GLN B 1 280 ? -34.094 -36.625 -8.609 1 93.5 280 GLN B C 1
ATOM 7186 O O . GLN B 1 280 ? -33.844 -37.5 -7.793 1 93.5 280 GLN B O 1
ATOM 7191 N N . SER B 1 281 ? -33.594 -36.5 -9.766 1 94 281 SER B N 1
ATOM 7192 C CA . SER B 1 281 ? -32.75 -37.594 -10.258 1 94 281 SER B CA 1
ATOM 7193 C C . SER B 1 281 ? -31.297 -37.406 -9.805 1 94 281 SER B C 1
ATOM 7195 O O . SER B 1 281 ? -30.469 -38.312 -9.977 1 94 281 SER B O 1
ATOM 7197 N N . HIS B 1 282 ? -31 -36.281 -9.273 1 94.38 282 HIS B N 1
ATOM 7198 C CA . HIS B 1 282 ? -29.656 -35.969 -8.766 1 94.38 282 HIS B CA 1
ATOM 7199 C C . HIS B 1 282 ? -29.688 -35.688 -7.262 1 94.38 282 HIS B C 1
ATOM 7201 O O . HIS B 1 282 ? -30.734 -35.375 -6.707 1 94.38 282 HIS B O 1
ATOM 7207 N N . ALA B 1 283 ? -28.594 -35.938 -6.613 1 94.81 283 ALA B N 1
ATOM 7208 C CA . ALA B 1 283 ? -28.469 -35.562 -5.207 1 94.81 283 ALA B CA 1
ATOM 7209 C C . ALA B 1 283 ? -28.531 -34.031 -5.031 1 94.81 283 ALA B C 1
ATOM 7211 O O . ALA B 1 283 ? -27.5 -33.375 -5.051 1 94.81 283 ALA B O 1
ATOM 7212 N N . THR B 1 284 ? -29.719 -33.594 -4.848 1 95 284 THR B N 1
ATOM 7213 C CA . THR B 1 284 ? -29.953 -32.156 -4.758 1 95 284 THR B CA 1
ATOM 7214 C C . THR B 1 284 ? -30.188 -31.734 -3.312 1 95 284 THR B C 1
ATOM 7216 O O . THR B 1 284 ? -31.031 -32.312 -2.625 1 95 284 THR B O 1
ATOM 7219 N N . GLU B 1 285 ? -29.438 -30.797 -2.854 1 94.31 285 GLU B N 1
ATOM 7220 C CA . GLU B 1 285 ? -29.609 -30.219 -1.524 1 94.31 285 GLU B CA 1
ATOM 7221 C C . GLU B 1 285 ? -30.25 -28.828 -1.605 1 94.31 285 GLU B C 1
ATOM 7223 O O . GLU B 1 285 ? -29.891 -28.031 -2.461 1 94.31 285 GLU B O 1
ATOM 7228 N N . TYR B 1 286 ? -31.234 -28.641 -0.726 1 92.25 286 TYR B N 1
ATOM 7229 C CA . TYR B 1 286 ? -31.922 -27.359 -0.655 1 92.25 286 TYR B CA 1
ATOM 7230 C C . TYR B 1 286 ? -31.641 -26.656 0.667 1 92.25 286 TYR B C 1
ATOM 7232 O O . TYR B 1 286 ? -31.594 -27.297 1.72 1 92.25 286 TYR B O 1
ATOM 7240 N N . PHE B 1 287 ? -31.391 -25.375 0.619 1 90.81 287 PHE B N 1
ATOM 7241 C CA . PHE B 1 287 ? -31.172 -24.609 1.84 1 90.81 287 PHE B CA 1
ATOM 7242 C C . PHE B 1 287 ? -31.656 -23.172 1.67 1 90.81 287 PHE B C 1
ATOM 7244 O O . PHE B 1 287 ? -32.062 -22.781 0.578 1 90.81 287 PHE B O 1
ATOM 7251 N N . LYS B 1 288 ? -31.688 -22.453 2.809 1 92.19 288 LYS B N 1
ATOM 7252 C CA . LYS B 1 288 ? -32.219 -21.078 2.812 1 92.19 288 LYS B CA 1
ATOM 7253 C C . LYS B 1 288 ? -31.156 -20.078 3.23 1 92.19 288 LYS B C 1
ATOM 7255 O O . LYS B 1 288 ? -30.328 -20.375 4.098 1 92.19 288 LYS B O 1
ATOM 7260 N N . CYS B 1 289 ? -31.156 -18.953 2.539 1 94.38 289 CYS B N 1
ATOM 7261 C CA . CYS B 1 289 ? -30.328 -17.812 2.943 1 94.38 289 CYS B CA 1
ATOM 7262 C C . CYS B 1 289 ? -31.156 -16.812 3.758 1 94.38 289 CYS B C 1
ATOM 7264 O O . CYS B 1 289 ? -32.125 -16.234 3.252 1 94.38 289 CYS B O 1
ATOM 7266 N N . GLU B 1 290 ? -30.766 -16.562 4.934 1 93 290 GLU B N 1
ATOM 7267 C CA . GLU B 1 290 ? -31.531 -15.711 5.828 1 93 290 GLU B CA 1
ATOM 7268 C C . GLU B 1 290 ? -31.281 -14.234 5.527 1 93 290 GLU B C 1
ATOM 7270 O O . GLU B 1 290 ? -30.281 -13.883 4.898 1 93 290 GLU B O 1
ATOM 7275 N N . SER B 1 291 ? -32.219 -13.422 5.988 1 93.19 291 SER B N 1
ATOM 7276 C CA . SER B 1 291 ? -32 -11.977 5.902 1 93.19 291 SER B CA 1
ATOM 7277 C C . SER B 1 291 ? -30.906 -11.516 6.852 1 93.19 291 SER B C 1
ATOM 7279 O O . SER B 1 291 ? -30.484 -12.266 7.73 1 93.19 291 SER B O 1
ATOM 7281 N N . VAL B 1 292 ? -30.484 -10.305 6.672 1 94.69 292 VAL B N 1
ATOM 7282 C CA . VAL B 1 292 ? -29.422 -9.711 7.469 1 94.69 292 VAL B CA 1
ATOM 7283 C C . VAL B 1 292 ? -29.797 -9.766 8.953 1 94.69 292 VAL B C 1
ATOM 7285 O O . VAL B 1 292 ? -28.953 -10.109 9.797 1 94.69 292 VAL B O 1
ATOM 7288 N N . ARG B 1 293 ? -31.016 -9.5 9.273 1 92.75 293 ARG B N 1
ATOM 7289 C CA . ARG B 1 293 ? -31.5 -9.438 10.648 1 92.75 293 ARG B CA 1
ATOM 7290 C C . ARG B 1 293 ? -31.531 -10.82 11.281 1 92.75 293 ARG B C 1
ATOM 7292 O O . ARG B 1 293 ? -31.297 -10.969 12.484 1 92.75 293 ARG B O 1
ATOM 7299 N N . LEU B 1 294 ? -31.734 -11.852 10.5 1 93.62 294 LEU B N 1
ATOM 7300 C CA . LEU B 1 294 ? -31.953 -13.188 11.031 1 93.62 294 LEU B CA 1
ATOM 7301 C C . LEU B 1 294 ? -30.703 -14.047 10.898 1 93.62 294 LEU B C 1
ATOM 7303 O O . LEU B 1 294 ? -30.656 -15.172 11.406 1 93.62 294 LEU B O 1
ATOM 7307 N N . PHE B 1 295 ? -29.719 -13.57 10.25 1 95.06 295 PHE B N 1
ATOM 7308 C CA . PHE B 1 295 ? -28.484 -14.336 10.086 1 95.06 295 PHE B CA 1
ATOM 7309 C C . PHE B 1 295 ? -27.875 -14.68 11.438 1 95.06 295 PHE B C 1
ATOM 7311 O O . PHE B 1 295 ? -27.797 -13.828 12.328 1 95.06 295 PHE B O 1
ATOM 7318 N N . SER B 1 296 ? -27.391 -15.938 11.57 1 92.75 296 SER B N 1
ATOM 7319 C CA . SER B 1 296 ? -26.844 -16.406 12.836 1 92.75 296 SER B CA 1
ATOM 7320 C C . SER B 1 296 ? -25.734 -17.422 12.609 1 92.75 296 SER B C 1
ATOM 7322 O O . SER B 1 296 ? -25.906 -18.375 11.844 1 92.75 296 SER B O 1
ATOM 7324 N N . PHE B 1 297 ? -24.625 -17.266 13.352 1 91 297 PHE B N 1
ATOM 7325 C CA . PHE B 1 297 ? -23.562 -18.25 13.32 1 91 297 PHE B CA 1
ATOM 7326 C C . PHE B 1 297 ? -24 -19.547 14.008 1 91 297 PHE B C 1
ATOM 7328 O O . PHE B 1 297 ? -23.609 -20.641 13.602 1 91 297 PHE B O 1
ATOM 7335 N N . VAL B 1 298 ? -24.812 -19.359 15.047 1 87.69 298 VAL B N 1
ATOM 7336 C CA . VAL B 1 298 ? -25.281 -20.484 15.836 1 87.69 298 VAL B CA 1
ATOM 7337 C C . VAL B 1 298 ? -26.125 -21.406 14.961 1 87.69 298 VAL B C 1
ATOM 7339 O O . VAL B 1 298 ? -26.031 -22.641 15.055 1 87.69 298 VAL B O 1
ATOM 7342 N N . SER B 1 299 ? -26.922 -20.781 14.094 1 88.81 299 SER B N 1
ATOM 7343 C CA . SER B 1 299 ? -27.766 -21.562 13.195 1 88.81 299 SER B CA 1
ATOM 7344 C C . SER B 1 299 ? -26.969 -22.094 12.016 1 88.81 299 SER B C 1
ATOM 7346 O O . SER B 1 299 ? -27.516 -22.781 11.148 1 88.81 299 SER B O 1
ATOM 7348 N N . GLN B 1 300 ? -25.703 -21.75 11.93 1 89.94 300 GLN B N 1
ATOM 7349 C CA . GLN B 1 300 ? -24.781 -22.203 10.891 1 89.94 300 GLN B CA 1
ATOM 7350 C C . GLN B 1 300 ? -25.281 -21.828 9.5 1 89.94 300 GLN B C 1
ATOM 7352 O O . GLN B 1 300 ? -25.219 -22.641 8.57 1 89.94 300 GLN B O 1
ATOM 7357 N N . ASN B 1 301 ? -25.844 -20.609 9.484 1 92.94 301 ASN B N 1
ATOM 7358 C CA . ASN B 1 301 ? -26.297 -20.109 8.188 1 92.94 301 ASN B CA 1
ATOM 7359 C C . ASN B 1 301 ? -25.141 -20.047 7.188 1 92.94 301 ASN B C 1
ATOM 7361 O O . ASN B 1 301 ? -24.031 -19.641 7.539 1 92.94 301 ASN B O 1
ATOM 7365 N N . LEU B 1 302 ? -25.469 -20.406 5.949 1 94.5 302 LEU B N 1
ATOM 7366 C CA . LEU B 1 302 ? -24.453 -20.438 4.902 1 94.5 302 LEU B CA 1
ATOM 7367 C C . LEU B 1 302 ? -24.453 -19.125 4.109 1 94.5 302 LEU B C 1
ATOM 7369 O O . LEU B 1 302 ? -23.469 -18.828 3.42 1 94.5 302 LEU B O 1
ATOM 7373 N N . CYS B 1 303 ? -25.578 -18.484 4.152 1 96.06 303 CYS B N 1
ATOM 7374 C CA . CYS B 1 303 ? -25.672 -17.266 3.357 1 96.06 303 CYS B CA 1
ATOM 7375 C C . CYS B 1 303 ? -26.719 -16.312 3.926 1 96.06 303 CYS B C 1
ATOM 7377 O O . CYS B 1 303 ? -27.516 -16.719 4.773 1 96.06 303 CYS B O 1
ATOM 7379 N N . SER B 1 304 ? -26.578 -15.078 3.58 1 96.44 304 SER B N 1
ATOM 7380 C CA . SER B 1 304 ? -27.531 -14.039 3.943 1 96.44 304 SER B CA 1
ATOM 7381 C C . SER B 1 304 ? -27.891 -13.172 2.74 1 96.44 304 SER B C 1
ATOM 7383 O O . SER B 1 304 ? -27 -12.75 1.991 1 96.44 304 SER B O 1
ATOM 7385 N N . PHE B 1 305 ? -29.172 -12.977 2.547 1 96.19 305 PHE B N 1
ATOM 7386 C CA . PHE B 1 305 ? -29.625 -12.078 1.496 1 96.19 305 PHE B CA 1
ATOM 7387 C C . PHE B 1 305 ? -29.719 -10.648 2.01 1 96.19 305 PHE B C 1
ATOM 7389 O O . PHE B 1 305 ? -30.375 -10.391 3.021 1 96.19 305 PHE B O 1
ATOM 7396 N N . VAL B 1 306 ? -29.062 -9.711 1.355 1 95.88 306 VAL B N 1
ATOM 7397 C CA . VAL B 1 306 ? -29.047 -8.305 1.758 1 95.88 306 VAL B CA 1
ATOM 7398 C C . VAL B 1 306 ? -30.078 -7.531 0.94 1 95.88 306 VAL B C 1
ATOM 7400 O O . VAL B 1 306 ? -29.75 -6.98 -0.114 1 95.88 306 VAL B O 1
ATOM 7403 N N . HIS B 1 307 ? -31.172 -7.367 1.477 1 91.81 307 HIS B N 1
ATOM 7404 C CA . HIS B 1 307 ? -32.281 -6.734 0.765 1 91.81 307 HIS B CA 1
ATOM 7405 C C . HIS B 1 307 ? -32.094 -5.227 0.68 1 91.81 307 HIS B C 1
ATOM 7407 O O . HIS B 1 307 ? -32.25 -4.633 -0.39 1 91.81 307 HIS B O 1
ATOM 7413 N N . GLU B 1 308 ? -31.781 -4.637 1.856 1 90.94 308 GLU B N 1
ATOM 7414 C CA . GLU B 1 308 ? -31.562 -3.197 1.91 1 90.94 308 GLU B CA 1
ATOM 7415 C C . GLU B 1 308 ? -30.062 -2.869 1.885 1 90.94 308 GLU B C 1
ATOM 7417 O O . GLU B 1 308 ? -29.266 -3.586 2.477 1 90.94 308 GLU B O 1
ATOM 7422 N N . ASP B 1 309 ? -29.812 -1.76 1.196 1 89.38 309 ASP B N 1
ATOM 7423 C CA . ASP B 1 309 ? -28.406 -1.388 1.104 1 89.38 309 ASP B CA 1
ATOM 7424 C C . ASP B 1 309 ? -27.859 -0.989 2.469 1 89.38 309 ASP B C 1
ATOM 7426 O O . ASP B 1 309 ? -28.562 -0.398 3.285 1 89.38 309 ASP B O 1
ATOM 7430 N N . ILE B 1 310 ? -26.75 -1.421 2.709 1 93.75 310 ILE B N 1
ATOM 7431 C CA . ILE B 1 310 ? -26.031 -1.099 3.938 1 93.75 310 ILE B CA 1
ATOM 7432 C C . ILE B 1 310 ? -24.766 -0.32 3.6 1 93.75 310 ILE B C 1
ATOM 7434 O O . ILE B 1 310 ? -24.125 -0.564 2.568 1 93.75 310 ILE B O 1
ATOM 7438 N N . LEU B 1 311 ? -24.469 0.641 4.465 1 96 311 LEU B N 1
ATOM 7439 C CA . LEU B 1 311 ? -23.219 1.381 4.328 1 96 311 LEU B CA 1
ATOM 7440 C C . LEU B 1 311 ? -22.156 0.842 5.289 1 96 311 LEU B C 1
ATOM 7442 O O . LEU B 1 311 ? -22.484 0.324 6.355 1 96 311 LEU B O 1
ATOM 7446 N N . PRO B 1 312 ? -20.859 0.947 4.898 1 97.31 312 PRO B N 1
ATOM 7447 C CA . PRO B 1 312 ? -19.797 0.439 5.762 1 97.31 312 PRO B CA 1
ATOM 7448 C C . PRO B 1 312 ? -19.875 0.994 7.184 1 97.31 312 PRO B C 1
ATOM 7450 O O . PRO B 1 312 ? -19.672 0.252 8.148 1 97.31 312 PRO B O 1
ATOM 7453 N N . VAL B 1 313 ? -20.25 2.268 7.344 1 96.81 313 VAL B N 1
ATOM 7454 C CA . VAL B 1 313 ? -20.219 2.938 8.641 1 96.81 313 VAL B CA 1
ATOM 7455 C C . VAL B 1 313 ? -21.172 2.244 9.609 1 96.81 313 VAL B C 1
ATOM 7457 O O . VAL B 1 313 ? -20.953 2.244 10.82 1 96.81 313 VAL B O 1
ATOM 7460 N N . ILE B 1 314 ? -22.125 1.555 9.055 1 95.62 314 ILE B N 1
ATOM 7461 C CA . ILE B 1 314 ? -23.172 0.935 9.867 1 95.62 314 ILE B CA 1
ATOM 7462 C C . ILE B 1 314 ? -22.609 -0.301 10.57 1 95.62 314 ILE B C 1
ATOM 7464 O O . ILE B 1 314 ? -23.016 -0.627 11.688 1 95.62 314 ILE B O 1
ATOM 7468 N N . ILE B 1 315 ? -21.672 -0.929 9.984 1 97.25 315 ILE B N 1
ATOM 7469 C CA . ILE B 1 315 ? -21.203 -2.199 10.531 1 97.25 315 ILE B CA 1
ATOM 7470 C C . ILE B 1 315 ? -20 -1.963 11.438 1 97.25 315 ILE B C 1
ATOM 7472 O O . ILE B 1 315 ? -19.594 -2.861 12.172 1 97.25 315 ILE B O 1
ATOM 7476 N N . PHE B 1 316 ? -19.391 -0.764 11.484 1 97.81 316 PHE B N 1
ATOM 7477 C CA . PHE B 1 316 ? -18.156 -0.52 12.219 1 97.81 316 PHE B CA 1
ATOM 7478 C C . PHE B 1 316 ? -18.312 -0.842 13.695 1 97.81 316 PHE B C 1
ATOM 7480 O O . PHE B 1 316 ? -17.422 -1.403 14.32 1 97.81 316 PHE B O 1
ATOM 7487 N N . ASN B 1 317 ? -19.484 -0.505 14.18 1 96.06 317 ASN B N 1
ATOM 7488 C CA . ASN B 1 317 ? -19.734 -0.729 15.602 1 96.06 317 ASN B CA 1
ATOM 7489 C C . ASN B 1 317 ? -20.953 -1.616 15.82 1 96.06 317 ASN B C 1
ATOM 7491 O O . ASN B 1 317 ? -21.5 -1.664 16.922 1 96.06 317 ASN B O 1
ATOM 7495 N N . GLY B 1 318 ? -21.391 -2.277 14.727 1 95 318 GLY B N 1
ATOM 7496 C CA . GLY B 1 318 ? -22.531 -3.166 14.844 1 95 318 GLY B CA 1
ATOM 7497 C C . GLY B 1 318 ? -22.25 -4.398 15.68 1 95 318 GLY B C 1
ATOM 7498 O O . GLY B 1 318 ? -21.094 -4.812 15.82 1 95 318 GLY B O 1
ATOM 7499 N N . THR B 1 319 ? -23.344 -4.984 16.203 1 93.94 319 THR B N 1
ATOM 7500 C CA . THR B 1 319 ? -23.141 -6.09 17.141 1 93.94 319 THR B CA 1
ATOM 7501 C C . THR B 1 319 ? -23.828 -7.355 16.625 1 93.94 319 THR B C 1
ATOM 7503 O O . THR B 1 319 ? -23.656 -8.43 17.203 1 93.94 319 THR B O 1
ATOM 7506 N N . SER B 1 320 ? -24.609 -7.242 15.562 1 94.5 320 SER B N 1
ATOM 7507 C CA . SER B 1 320 ? -25.281 -8.43 15.039 1 94.5 320 SER B CA 1
ATOM 7508 C C . SER B 1 320 ? -24.281 -9.414 14.453 1 94.5 320 SER B C 1
ATOM 7510 O O . SER B 1 320 ? -23.125 -9.055 14.172 1 94.5 320 SER B O 1
ATOM 7512 N N . ASP B 1 321 ? -24.688 -10.648 14.289 1 95.12 321 ASP B N 1
ATOM 7513 C CA . ASP B 1 321 ? -23.828 -11.648 13.664 1 95.12 321 ASP B CA 1
ATOM 7514 C C . ASP B 1 321 ? -23.438 -11.234 12.25 1 95.12 321 ASP B C 1
ATOM 7516 O O . ASP B 1 321 ? -22.281 -11.422 11.844 1 95.12 321 ASP B O 1
ATOM 7520 N N . PHE B 1 322 ? -24.391 -10.672 11.625 1 96.75 322 PHE B N 1
ATOM 7521 C CA . PHE B 1 322 ? -24.078 -10.227 10.273 1 96.75 322 PHE B CA 1
ATOM 7522 C C . PHE B 1 322 ? -23.047 -9.117 10.289 1 96.75 322 PHE B C 1
ATOM 7524 O O . PHE B 1 322 ? -22.172 -9.062 9.414 1 96.75 322 PHE B O 1
ATOM 7531 N N . ASP B 1 323 ? -23.141 -8.195 11.281 1 96.88 323 ASP B N 1
ATOM 7532 C CA . ASP B 1 323 ? -22.141 -7.141 11.383 1 96.88 323 ASP B CA 1
ATOM 7533 C C . ASP B 1 323 ? -20.75 -7.723 11.539 1 96.88 323 ASP B C 1
ATOM 7535 O O . ASP B 1 323 ? -19.797 -7.27 10.891 1 96.88 323 ASP B O 1
ATOM 7539 N N . HIS B 1 324 ? -20.625 -8.734 12.359 1 96.56 324 HIS B N 1
ATOM 7540 C CA . HIS B 1 324 ? -19.359 -9.406 12.555 1 96.56 324 HIS B CA 1
ATOM 7541 C C . HIS B 1 324 ? -18.859 -10.039 11.258 1 96.56 324 HIS B C 1
ATOM 7543 O O . HIS B 1 324 ? -17.688 -9.914 10.906 1 96.56 324 HIS B O 1
ATOM 7549 N N . LEU B 1 325 ? -19.75 -10.68 10.562 1 97.12 325 LEU B N 1
ATOM 7550 C CA . LEU B 1 325 ? -19.406 -11.336 9.305 1 97.12 325 LEU B CA 1
ATOM 7551 C C . LEU B 1 325 ? -18.938 -10.305 8.273 1 97.12 325 LEU B C 1
ATOM 7553 O O . LEU B 1 325 ? -17.906 -10.492 7.621 1 97.12 325 LEU B O 1
ATOM 7557 N N . ALA B 1 326 ? -19.734 -9.25 8.195 1 98.12 326 ALA B N 1
ATOM 7558 C CA . ALA B 1 326 ? -19.438 -8.219 7.207 1 98.12 326 ALA B CA 1
ATOM 7559 C C . ALA B 1 326 ? -18.062 -7.602 7.465 1 98.12 326 ALA B C 1
ATOM 7561 O O . ALA B 1 326 ? -17.312 -7.344 6.527 1 98.12 326 ALA B O 1
ATOM 7562 N N . ARG B 1 327 ? -17.719 -7.367 8.734 1 97.62 327 ARG B N 1
ATOM 7563 C CA . ARG B 1 327 ? -16.406 -6.828 9.078 1 97.62 327 ARG B CA 1
ATOM 7564 C C . ARG B 1 327 ? -15.305 -7.82 8.727 1 97.62 327 ARG B C 1
ATOM 7566 O O . ARG B 1 327 ? -14.258 -7.434 8.203 1 97.62 327 ARG B O 1
ATOM 7573 N N . TRP B 1 328 ? -15.539 -9.055 8.961 1 96.69 328 TRP B N 1
ATOM 7574 C CA . TRP B 1 328 ? -14.555 -10.078 8.625 1 96.69 328 TRP B CA 1
ATOM 7575 C C . TRP B 1 328 ? -14.32 -10.133 7.117 1 96.69 328 TRP B C 1
ATOM 7577 O O . TRP B 1 328 ? -13.18 -10.273 6.664 1 96.69 328 TRP B O 1
ATOM 7587 N N . ILE B 1 329 ? -15.375 -10.023 6.363 1 97.12 329 ILE B N 1
ATOM 7588 C CA . ILE B 1 329 ? -15.289 -10.086 4.906 1 97.12 329 ILE B CA 1
ATOM 7589 C C . ILE B 1 329 ? -14.578 -8.844 4.375 1 97.12 329 ILE B C 1
ATOM 7591 O O . ILE B 1 329 ? -13.586 -8.953 3.643 1 97.12 329 ILE B O 1
ATOM 7595 N N . ALA B 1 330 ? -15.023 -7.695 4.82 1 96.56 330 ALA B N 1
ATOM 7596 C CA . ALA B 1 330 ? -14.609 -6.445 4.184 1 96.56 330 ALA B CA 1
ATOM 7597 C C . ALA B 1 330 ? -13.289 -5.953 4.766 1 96.56 330 ALA B C 1
ATOM 7599 O O . ALA B 1 330 ? -12.516 -5.281 4.078 1 96.56 330 ALA B O 1
ATOM 7600 N N . TYR B 1 331 ? -13.008 -6.324 6.062 1 95.38 331 TYR B N 1
ATOM 7601 C CA . TYR B 1 331 ? -11.867 -5.684 6.719 1 95.38 331 TYR B CA 1
ATOM 7602 C C . TYR B 1 331 ? -10.93 -6.723 7.32 1 95.38 331 TYR B C 1
ATOM 7604 O O . TYR B 1 331 ? -9.898 -6.371 7.895 1 95.38 331 TYR B O 1
ATOM 7612 N N . GLY B 1 332 ? -11.258 -8.023 7.258 1 94.56 332 GLY B N 1
ATOM 7613 C CA . GLY B 1 332 ? -10.328 -9.078 7.621 1 94.56 332 GLY B CA 1
ATOM 7614 C C . GLY B 1 332 ? -10.484 -9.547 9.055 1 94.56 332 GLY B C 1
ATOM 7615 O O . GLY B 1 332 ? -9.836 -10.508 9.477 1 94.56 332 GLY B O 1
ATOM 7616 N N . SER B 1 333 ? -11.344 -8.852 9.875 1 94.94 333 SER B N 1
ATOM 7617 C CA . SER B 1 333 ? -11.602 -9.234 11.266 1 94.94 333 SER B CA 1
ATOM 7618 C C . SER B 1 333 ? -13.039 -8.914 11.664 1 94.94 333 SER B C 1
ATOM 7620 O O . SER B 1 333 ? -13.633 -7.949 11.172 1 94.94 333 SER B O 1
ATOM 7622 N N . SER B 1 334 ? -13.57 -9.719 12.547 1 95.62 334 SER B N 1
ATOM 7623 C CA . SER B 1 334 ? -14.938 -9.523 13.023 1 95.62 334 SER B CA 1
ATOM 7624 C C . SER B 1 334 ? -14.984 -8.484 14.141 1 95.62 334 SER B C 1
ATOM 7626 O O . SER B 1 334 ? -16.062 -8.125 14.609 1 95.62 334 SER B O 1
ATOM 7628 N N . LYS B 1 335 ? -13.898 -7.941 14.531 1 95.44 335 LYS B N 1
ATOM 7629 C CA . LYS B 1 335 ? -13.805 -6.969 15.617 1 95.44 335 LYS B CA 1
ATOM 7630 C C . LYS B 1 335 ? -14.43 -5.637 15.219 1 95.44 335 LYS B C 1
ATOM 7632 O O . LYS B 1 335 ? -14.516 -5.316 14.031 1 95.44 335 LYS B O 1
ATOM 7637 N N . LYS B 1 336 ? -14.844 -4.938 16.219 1 95.75 336 LYS B N 1
ATOM 7638 C CA . LYS B 1 336 ? -15.336 -3.582 15.977 1 95.75 336 LYS B CA 1
ATOM 7639 C C . LYS B 1 336 ? -14.242 -2.705 15.359 1 95.75 336 LYS B C 1
ATOM 7641 O O . LYS B 1 336 ? -13.062 -2.879 15.656 1 95.75 336 LYS B O 1
ATOM 7646 N N . LEU B 1 337 ? -14.68 -1.838 14.5 1 97.06 337 LEU B N 1
ATOM 7647 C CA . LEU B 1 337 ? -13.742 -0.99 13.758 1 97.06 337 LEU B CA 1
ATOM 7648 C C . LEU B 1 337 ? -13.883 0.468 14.18 1 97.06 337 LEU B C 1
ATOM 7650 O O . LEU B 1 337 ? -14.234 1.324 13.367 1 97.06 337 LEU B O 1
ATOM 7654 N N . ILE B 1 338 ? -13.617 0.741 15.445 1 96.38 338 ILE B N 1
ATOM 7655 C CA . ILE B 1 338 ? -13.672 2.09 16 1 96.38 338 ILE B CA 1
ATOM 7656 C C . ILE B 1 338 ? -12.32 2.451 16.609 1 96.38 338 ILE B C 1
ATOM 7658 O O . ILE B 1 338 ? -11.555 1.568 17 1 96.38 338 ILE B O 1
ATOM 7662 N N . SER B 1 339 ? -12.016 3.713 16.656 1 96.75 339 SER B N 1
ATOM 7663 C CA . SER B 1 339 ? -10.781 4.18 17.281 1 96.75 339 SER B CA 1
ATOM 7664 C C . SER B 1 339 ? -10.805 3.924 18.781 1 96.75 339 SER B C 1
ATOM 7666 O O . SER B 1 339 ? -11.789 4.238 19.469 1 96.75 339 SER B O 1
ATOM 7668 N N . MET B 1 340 ? -9.781 3.332 19.312 1 95.56 340 MET B N 1
ATOM 7669 C CA . MET B 1 340 ? -9.656 3.068 20.734 1 95.56 340 MET B CA 1
ATOM 7670 C C . MET B 1 340 ? -8.664 4.031 21.391 1 95.56 340 MET B C 1
ATOM 7672 O O . MET B 1 340 ? -7.625 4.348 20.797 1 95.56 340 MET B O 1
ATOM 7676 N N . PRO B 1 341 ? -8.961 4.508 22.547 1 95.88 341 PRO B N 1
ATOM 7677 C CA . PRO B 1 341 ? -8.039 5.406 23.234 1 95.88 341 PRO B CA 1
ATOM 7678 C C . PRO B 1 341 ? -6.762 4.703 23.688 1 95.88 341 PRO B C 1
ATOM 7680 O O . PRO B 1 341 ? -6.805 3.533 24.078 1 95.88 341 PRO B O 1
ATOM 7683 N N . ALA B 1 342 ? -5.648 5.426 23.625 1 93.62 342 ALA B N 1
ATOM 7684 C CA . ALA B 1 342 ? -4.395 4.941 24.188 1 93.62 342 ALA B CA 1
ATOM 7685 C C . ALA B 1 342 ? -4.438 4.984 25.719 1 93.62 342 ALA B C 1
ATOM 7687 O O . ALA B 1 342 ? -5.375 5.535 26.297 1 93.62 342 ALA B O 1
ATOM 7688 N N . ASP B 1 343 ? -3.443 4.367 26.359 1 92.06 343 ASP B N 1
ATOM 7689 C CA . ASP B 1 343 ? -3.369 4.293 27.812 1 92.06 343 ASP B CA 1
ATOM 7690 C C . ASP B 1 343 ? -2.723 5.551 28.391 1 92.06 343 ASP B C 1
ATOM 7692 O O . ASP B 1 343 ? -2.711 5.746 29.609 1 92.06 343 ASP B O 1
ATOM 7696 N N . ARG B 1 344 ? -2.217 6.387 27.484 1 92.44 344 ARG B N 1
ATOM 7697 C CA . ARG B 1 344 ? -1.591 7.637 27.891 1 92.44 344 ARG B CA 1
ATOM 7698 C C . ARG B 1 344 ? -1.794 8.719 26.828 1 92.44 344 ARG B C 1
ATOM 7700 O O . ARG B 1 344 ? -2.244 8.438 25.719 1 92.44 344 ARG B O 1
ATOM 7707 N N . VAL B 1 345 ? -1.463 9.93 27.219 1 94.38 345 VAL B N 1
ATOM 7708 C CA . VAL B 1 345 ? -1.58 11.055 26.297 1 94.38 345 VAL B CA 1
ATOM 7709 C C . VAL B 1 345 ? -0.552 10.922 25.188 1 94.38 345 VAL B C 1
ATOM 7711 O O . VAL B 1 345 ? 0.64 10.742 25.438 1 94.38 345 VAL B O 1
ATOM 7714 N N . ILE B 1 346 ? -1 11.008 23.953 1 94.31 346 ILE B N 1
ATOM 7715 C CA . ILE B 1 346 ? -0.084 10.789 22.828 1 94.31 346 ILE B CA 1
ATOM 7716 C C . ILE B 1 346 ? -0.093 12.016 21.922 1 94.31 346 ILE B C 1
ATOM 7718 O O . ILE B 1 346 ? 0.711 12.109 20.984 1 94.31 346 ILE B O 1
ATOM 7722 N N . VAL B 1 347 ? -0.978 12.984 22.125 1 96.25 347 VAL B N 1
ATOM 7723 C CA . VAL B 1 347 ? -1.038 14.211 21.344 1 96.25 347 VAL B CA 1
ATOM 7724 C C . VAL B 1 347 ? -0.427 15.367 22.125 1 96.25 347 VAL B C 1
ATOM 7726 O O . VAL B 1 347 ? -0.912 15.711 23.203 1 96.25 347 VAL B O 1
ATOM 7729 N N . PRO B 1 348 ? 0.636 15.992 21.641 1 94.5 348 PRO B N 1
ATOM 7730 C CA . PRO B 1 348 ? 1.176 17.156 22.328 1 94.5 348 PRO B CA 1
ATOM 7731 C C . PRO B 1 348 ? 0.24 18.375 22.266 1 94.5 348 PRO B C 1
ATOM 7733 O O . PRO B 1 348 ? -0.566 18.484 21.344 1 94.5 348 PRO B O 1
ATOM 7736 N N . ASN B 1 349 ? 0.301 19.25 23.266 1 96.38 349 ASN B N 1
ATOM 7737 C CA . ASN B 1 349 ? -0.54 20.438 23.328 1 96.38 349 ASN B CA 1
ATOM 7738 C C . ASN B 1 349 ? 0.106 21.609 22.594 1 96.38 349 ASN B C 1
ATOM 7740 O O . ASN B 1 349 ? 0.347 22.672 23.203 1 96.38 349 ASN B O 1
ATOM 7744 N N . ILE B 1 350 ? 0.361 21.469 21.375 1 96.81 350 ILE B N 1
ATOM 7745 C CA . ILE B 1 350 ? 0.893 22.531 20.516 1 96.81 350 ILE B CA 1
ATOM 7746 C C . ILE B 1 350 ? -0.074 22.781 19.359 1 96.81 350 ILE B C 1
ATOM 7748 O O . ILE B 1 350 ? -0.835 21.906 18.969 1 96.81 350 ILE B O 1
ATOM 7752 N N . VAL B 1 351 ? -0.077 23.984 18.859 1 98.5 351 VAL B N 1
ATOM 7753 C CA . VAL B 1 351 ? -1.002 24.375 17.797 1 98.5 351 VAL B CA 1
ATOM 7754 C C . VAL B 1 351 ? -0.218 24.781 16.562 1 98.5 351 VAL B C 1
ATOM 7756 O O . VAL B 1 351 ? 0.838 25.406 16.672 1 98.5 351 VAL B O 1
ATOM 7759 N N . HIS B 1 352 ? -0.701 24.344 15.438 1 97.38 352 HIS B N 1
ATOM 7760 C CA . HIS B 1 352 ? -0.086 24.688 14.156 1 97.38 352 HIS B CA 1
ATOM 7761 C C . HIS B 1 352 ? -1.039 25.516 13.289 1 97.38 352 HIS B C 1
ATOM 7763 O O . HIS B 1 352 ? -2.234 25.219 13.227 1 97.38 352 HIS B O 1
ATOM 7769 N N . TYR B 1 353 ? -0.526 26.594 12.688 1 97.56 353 TYR B N 1
ATOM 7770 C CA . TYR B 1 353 ? -1.188 27.375 11.648 1 97.56 353 TYR B CA 1
ATOM 7771 C C . TYR B 1 353 ? -0.374 27.359 10.359 1 97.56 353 TYR B C 1
ATOM 7773 O O . TYR B 1 353 ? 0.847 27.188 10.391 1 97.56 353 TYR B O 1
ATOM 7781 N N . VAL B 1 354 ? -1.073 27.453 9.258 1 95.38 354 VAL B N 1
ATOM 7782 C CA . VAL B 1 354 ? -0.411 27.609 7.969 1 95.38 354 VAL B CA 1
ATOM 7783 C C . VAL B 1 354 ? -0.646 29.031 7.449 1 95.38 354 VAL B C 1
ATOM 7785 O O . VAL B 1 354 ? -1.786 29.5 7.395 1 95.38 354 VAL B O 1
ATOM 7788 N N . TRP B 1 355 ? 0.421 29.75 7.164 1 94.81 355 TRP B N 1
ATOM 7789 C CA . TRP B 1 355 ? 0.375 31.141 6.688 1 94.81 355 TRP B CA 1
ATOM 7790 C C . TRP B 1 355 ? 1.104 31.281 5.355 1 94.81 355 TRP B C 1
ATOM 7792 O O . TRP B 1 355 ? 2.324 31.438 5.324 1 94.81 355 TRP B O 1
ATOM 7802 N N . LEU B 1 356 ? 0.358 31.344 4.289 1 90.38 356 LEU B N 1
ATOM 7803 C CA . LEU B 1 356 ? 0.97 31.422 2.967 1 90.38 356 LEU B CA 1
ATOM 7804 C C . LEU B 1 356 ? 0.714 32.781 2.328 1 90.38 356 LEU B C 1
ATOM 7806 O O . LEU B 1 356 ? -0.415 33.281 2.348 1 90.38 356 LEU B O 1
ATOM 7810 N N . GLY B 1 357 ? 1.714 33.406 1.764 1 87.94 357 GLY B N 1
ATOM 7811 C CA . GLY B 1 357 ? 1.621 34.688 1.103 1 87.94 357 GLY B CA 1
ATOM 7812 C C . GLY B 1 357 ? 1.945 35.844 2.02 1 87.94 357 GLY B C 1
ATOM 7813 O O . GLY B 1 357 ? 1.94 35.719 3.242 1 87.94 357 GLY B O 1
ATOM 7814 N N . GLN B 1 358 ? 2.234 36.938 1.366 1 90.81 358 GLN B N 1
ATOM 7815 C CA . GLN B 1 358 ? 2.555 38.156 2.115 1 90.81 358 GLN B CA 1
ATOM 7816 C C . GLN B 1 358 ? 1.294 38.969 2.428 1 90.81 358 GLN B C 1
ATOM 7818 O O . GLN B 1 358 ? 0.649 39.5 1.521 1 90.81 358 GLN B O 1
ATOM 7823 N N . ARG B 1 359 ? 0.973 38.969 3.688 1 94.12 359 ARG B N 1
ATOM 7824 C CA . ARG B 1 359 ? -0.212 39.719 4.09 1 94.12 359 ARG B CA 1
ATOM 7825 C C . ARG B 1 359 ? -0.143 40.094 5.566 1 94.12 359 ARG B C 1
ATOM 7827 O O . ARG B 1 359 ? 0.699 39.594 6.309 1 94.12 359 ARG B O 1
ATOM 7834 N N . GLU B 1 360 ? -1.062 40.969 5.887 1 96.56 360 GLU B N 1
ATOM 7835 C CA . GLU B 1 360 ? -1.123 41.438 7.266 1 96.56 360 GLU B CA 1
ATOM 7836 C C . GLU B 1 360 ? -1.977 40.531 8.125 1 96.56 360 GLU B C 1
ATOM 7838 O O . GLU B 1 360 ? -2.951 39.938 7.645 1 96.56 360 GLU B O 1
ATOM 7843 N N . LEU B 1 361 ? -1.507 40.375 9.344 1 97.94 361 LEU B N 1
ATOM 7844 C CA . LEU B 1 361 ? -2.344 39.688 10.312 1 97.94 361 LEU B CA 1
ATOM 7845 C C . LEU B 1 361 ? -3.557 40.531 10.695 1 97.94 361 LEU B C 1
ATOM 7847 O O . LEU B 1 361 ? -3.42 41.562 11.367 1 97.94 361 LEU B O 1
ATOM 7851 N N . ASP B 1 362 ? -4.723 40.125 10.297 1 97.25 362 ASP B N 1
ATOM 7852 C CA . ASP B 1 362 ? -5.93 40.906 10.602 1 97.25 362 ASP B CA 1
ATOM 7853 C C . ASP B 1 362 ? -6.445 40.562 12 1 97.25 362 ASP B C 1
ATOM 7855 O O . ASP B 1 362 ? -5.887 39.719 12.695 1 97.25 362 ASP B O 1
ATOM 7859 N N . PHE B 1 363 ? -7.445 41.25 12.414 1 98.31 363 PHE B N 1
ATOM 7860 C CA . PHE B 1 363 ? -7.906 41.156 13.797 1 98.31 363 PHE B CA 1
ATOM 7861 C C . PHE B 1 363 ? -8.516 39.781 14.062 1 98.31 363 PHE B C 1
ATOM 7863 O O . PHE B 1 363 ? -8.328 39.188 15.133 1 98.31 363 PHE B O 1
ATOM 7870 N N . PHE B 1 364 ? -9.344 39.25 13.164 1 98.31 364 PHE B N 1
ATOM 7871 C CA . PHE B 1 364 ? -9.93 37.906 13.328 1 98.31 364 PHE B CA 1
ATOM 7872 C C . PHE B 1 364 ? -8.844 36.875 13.531 1 98.31 364 PHE B C 1
ATOM 7874 O O . PHE B 1 364 ? -8.922 36.031 14.453 1 98.31 364 PHE B O 1
ATOM 7881 N N . SER B 1 365 ? -7.785 36.875 12.688 1 98.19 365 SER B N 1
ATOM 7882 C CA . SER B 1 365 ? -6.656 35.969 12.82 1 98.19 365 SER B CA 1
ATOM 7883 C C . SER B 1 365 ? -5.949 36.156 14.164 1 98.19 365 SER B C 1
ATOM 7885 O O . SER B 1 365 ? -5.52 35.188 14.781 1 98.19 365 SER B O 1
ATOM 7887 N N . TYR B 1 366 ? -5.812 37.406 14.531 1 98.5 366 TYR B N 1
ATOM 7888 C CA . TYR B 1 366 ? -5.215 37.688 15.828 1 98.5 366 TYR B CA 1
ATOM 7889 C C . TYR B 1 366 ? -6.039 37.094 16.953 1 98.5 366 TYR B C 1
ATOM 7891 O O . TYR B 1 366 ? -5.488 36.5 17.891 1 98.5 366 TYR B O 1
ATOM 7899 N N . LEU B 1 367 ? -7.34 37.219 16.875 1 98.38 367 LEU B N 1
ATOM 7900 C CA . LEU B 1 367 ? -8.234 36.656 17.859 1 98.38 367 LEU B CA 1
ATOM 7901 C C . LEU B 1 367 ? -8.07 35.125 17.906 1 98.38 367 LEU B C 1
ATOM 7903 O O . LEU B 1 367 ? -8.102 34.531 18.984 1 98.38 367 LEU B O 1
ATOM 7907 N N . SER B 1 368 ? -7.996 34.5 16.75 1 98.62 368 SER B N 1
ATOM 7908 C CA . SER B 1 368 ? -7.758 33.062 16.656 1 98.62 368 SER B CA 1
ATOM 7909 C C . SER B 1 368 ? -6.484 32.656 17.406 1 98.62 368 SER B C 1
ATOM 7911 O O . SER B 1 368 ? -6.492 31.734 18.203 1 98.62 368 SER B O 1
ATOM 7913 N N . LEU B 1 369 ? -5.438 33.406 17.125 1 98.62 369 LEU B N 1
ATOM 7914 C CA . LEU B 1 369 ? -4.152 33.156 17.766 1 98.62 369 LEU B CA 1
ATOM 7915 C C . LEU B 1 369 ? -4.262 33.312 19.281 1 98.62 369 LEU B C 1
ATOM 7917 O O . LEU B 1 369 ? -3.766 32.469 20.031 1 98.62 369 LEU B O 1
ATOM 7921 N N . LEU B 1 370 ? -4.934 34.375 19.734 1 98.56 370 LEU B N 1
ATOM 7922 C CA . LEU B 1 370 ? -5.133 34.625 21.156 1 98.56 370 LEU B CA 1
ATOM 7923 C C . LEU B 1 370 ? -5.902 33.469 21.797 1 98.56 370 LEU B C 1
ATOM 7925 O O . LEU B 1 370 ? -5.598 33.031 22.922 1 98.56 370 LEU B O 1
ATOM 7929 N N . SER B 1 371 ? -6.902 32.969 21.078 1 98.75 371 SER B N 1
ATOM 7930 C CA . SER B 1 371 ? -7.691 31.875 21.625 1 98.75 371 SER B CA 1
ATOM 7931 C C . SER B 1 371 ? -6.844 30.609 21.781 1 98.75 371 SER B C 1
ATOM 7933 O O . SER B 1 371 ? -7.043 29.844 22.734 1 98.75 371 SER B O 1
ATOM 7935 N N . SER B 1 372 ? -5.887 30.359 20.875 1 98.69 372 SER B N 1
ATOM 7936 C CA . SER B 1 372 ? -4.969 29.234 21 1 98.69 372 SER B CA 1
ATOM 7937 C C . SER B 1 372 ? -4.074 29.375 22.219 1 98.69 372 SER B C 1
ATOM 7939 O O . SER B 1 372 ? -3.846 28.391 22.953 1 98.69 372 SER B O 1
ATOM 7941 N N . LEU B 1 373 ? -3.646 30.578 22.5 1 98.44 373 LEU B N 1
ATOM 7942 C CA . LEU B 1 373 ? -2.68 30.844 23.562 1 98.44 373 LEU B CA 1
ATOM 7943 C C . LEU B 1 373 ? -3.367 30.891 24.922 1 98.44 373 LEU B C 1
ATOM 7945 O O . LEU B 1 373 ? -2.869 30.344 25.906 1 98.44 373 LEU B O 1
ATOM 7949 N N . HIS B 1 374 ? -4.559 31.5 24.969 1 98.38 374 HIS B N 1
ATOM 7950 C CA . HIS B 1 374 ? -5.066 31.891 26.281 1 98.38 374 HIS B CA 1
ATOM 7951 C C . HIS B 1 374 ? -6.348 31.141 26.625 1 98.38 374 HIS B C 1
ATOM 7953 O O . HIS B 1 374 ? -6.77 31.141 27.781 1 98.38 374 HIS B O 1
ATOM 7959 N N . VAL B 1 375 ? -7.027 30.609 25.703 1 98.5 375 VAL B N 1
ATOM 7960 C CA . VAL B 1 375 ? -8.211 29.797 25.969 1 98.5 375 VAL B CA 1
ATOM 7961 C C . VAL B 1 375 ? -7.844 28.312 25.922 1 98.5 375 VAL B C 1
ATOM 7963 O O . VAL B 1 375 ? -7.906 27.609 26.938 1 98.5 375 VAL B O 1
ATOM 7966 N N . LEU B 1 376 ? -7.27 27.891 24.797 1 98.25 376 LEU B N 1
ATOM 7967 C CA . LEU B 1 376 ? -6.816 26.5 24.656 1 98.25 376 LEU B CA 1
ATOM 7968 C C . LEU B 1 376 ? -5.609 26.234 25.547 1 98.25 376 LEU B C 1
ATOM 7970 O O . LEU B 1 376 ? -5.371 25.094 25.938 1 98.25 376 LEU B O 1
ATOM 7974 N N . GLN B 1 377 ? -4.844 27.312 25.812 1 97.81 377 GLN B N 1
ATOM 7975 C CA . GLN B 1 377 ? -3.639 27.234 26.625 1 97.81 377 GLN B CA 1
ATOM 7976 C C . GLN B 1 377 ? -2.59 26.328 25.984 1 97.81 377 GLN B C 1
ATOM 7978 O O . GLN B 1 377 ? -2.061 25.422 26.641 1 97.81 377 GLN B O 1
ATOM 7983 N N . ALA B 1 378 ? -2.344 26.562 24.719 1 97.81 378 ALA B N 1
ATOM 7984 C CA . ALA B 1 378 ? -1.318 25.812 24 1 97.81 378 ALA B CA 1
ATOM 7985 C C . ALA B 1 378 ? 0.065 26.062 24.594 1 97.81 378 ALA B C 1
ATOM 7987 O O . ALA B 1 378 ? 0.374 27.188 25 1 97.81 378 ALA B O 1
ATOM 7988 N N . ASP B 1 379 ? 0.901 25.016 24.656 1 96.38 379 ASP B N 1
ATOM 7989 C CA . ASP B 1 379 ? 2.285 25.156 25.094 1 96.38 379 ASP B CA 1
ATOM 7990 C C . ASP B 1 379 ? 3.082 26.016 24.109 1 96.38 379 ASP B C 1
ATOM 7992 O O . ASP B 1 379 ? 3.971 26.766 24.516 1 96.38 379 ASP B O 1
ATOM 7996 N N . SER B 1 380 ? 2.852 25.859 22.859 1 96 380 SER B N 1
ATOM 7997 C CA . SER B 1 380 ? 3.461 26.625 21.766 1 96 380 SER B CA 1
ATOM 7998 C C . SER B 1 380 ? 2.537 26.719 20.562 1 96 380 SER B C 1
ATOM 8000 O O . SER B 1 380 ? 1.703 25.828 20.344 1 96 380 SER B O 1
ATOM 8002 N N . VAL B 1 381 ? 2.672 27.812 19.875 1 97.81 381 VAL B N 1
ATOM 8003 C CA . VAL B 1 381 ? 1.964 28 18.609 1 97.81 381 VAL B CA 1
ATOM 8004 C C . VAL B 1 381 ? 2.969 28.172 17.469 1 97.81 381 VAL B C 1
ATOM 8006 O O . VAL B 1 381 ? 3.805 29.078 17.5 1 97.81 381 VAL B O 1
ATOM 8009 N N . TYR B 1 382 ? 2.891 27.266 16.562 1 95.12 382 TYR B N 1
ATOM 8010 C CA . TYR B 1 382 ? 3.787 27.312 15.414 1 95.12 382 TYR B CA 1
ATOM 8011 C C . TYR B 1 382 ? 3.051 27.797 14.164 1 95.12 382 TYR B C 1
ATOM 8013 O O . TYR B 1 382 ? 2.023 27.234 13.789 1 95.12 382 TYR B O 1
ATOM 8021 N N . ILE B 1 383 ? 3.57 28.828 13.555 1 96 383 ILE B N 1
ATOM 8022 C CA . ILE B 1 383 ? 3.037 29.344 12.297 1 96 383 ILE B CA 1
ATOM 8023 C C . ILE B 1 383 ? 3.971 28.969 11.148 1 96 383 ILE B C 1
ATOM 8025 O O . ILE B 1 383 ? 5.098 29.469 11.07 1 96 383 ILE B O 1
ATOM 8029 N N . HIS B 1 384 ? 3.484 28.047 10.328 1 92.12 384 HIS B N 1
ATOM 8030 C CA . HIS B 1 384 ? 4.266 27.578 9.188 1 92.12 384 HIS B CA 1
ATOM 8031 C C . HIS B 1 384 ? 3.936 28.359 7.93 1 92.12 384 HIS B C 1
ATOM 8033 O O . HIS B 1 384 ? 2.771 28.453 7.535 1 92.12 384 HIS B O 1
ATOM 8039 N N . GLY B 1 385 ? 4.914 28.984 7.301 1 88.75 385 GLY B N 1
ATOM 8040 C CA . GLY B 1 385 ? 4.59 29.75 6.105 1 88.75 385 GLY B CA 1
ATOM 8041 C C . GLY B 1 385 ? 5.816 30.234 5.363 1 88.75 385 GLY B C 1
ATOM 8042 O O . GLY B 1 385 ? 6.949 30 5.793 1 88.75 385 GLY B O 1
ATOM 8043 N N . ASP B 1 386 ? 5.57 30.812 4.156 1 84.38 386 ASP B N 1
ATOM 8044 C CA . ASP B 1 386 ? 6.645 31.281 3.287 1 84.38 386 ASP B CA 1
ATOM 8045 C C . ASP B 1 386 ? 7.035 32.719 3.615 1 84.38 386 ASP B C 1
ATOM 8047 O O . ASP B 1 386 ? 8.164 33.125 3.34 1 84.38 386 ASP B O 1
ATOM 8051 N N . TYR B 1 387 ? 6.09 33.469 4.227 1 88.38 387 TYR B N 1
ATOM 8052 C CA . TYR B 1 387 ? 6.344 34.812 4.691 1 88.38 387 TYR B CA 1
ATOM 8053 C C . TYR B 1 387 ? 5.809 35.031 6.102 1 88.38 387 TYR B C 1
ATOM 8055 O O . TYR B 1 387 ? 4.73 34.531 6.441 1 88.38 387 TYR B O 1
ATOM 8063 N N . LYS B 1 388 ? 6.551 35.75 6.816 1 92.06 388 LYS B N 1
ATOM 8064 C CA . LYS B 1 388 ? 6.027 36.156 8.117 1 92.06 388 LYS B CA 1
ATOM 8065 C C . LYS B 1 388 ? 4.824 37.062 7.961 1 92.06 388 LYS B C 1
ATOM 8067 O O . LYS B 1 388 ? 4.793 37.906 7.059 1 92.06 388 LYS B O 1
ATOM 8072 N N . PRO B 1 389 ? 3.881 36.938 8.891 1 95.69 389 PRO B N 1
ATOM 8073 C CA . PRO B 1 389 ? 2.783 37.906 8.852 1 95.69 389 PRO B CA 1
ATOM 8074 C C . PRO B 1 389 ? 3.258 39.344 9.055 1 95.69 389 PRO B C 1
ATOM 8076 O O . PRO B 1 389 ? 4.301 39.562 9.68 1 95.69 389 PRO B O 1
ATOM 8079 N N . LEU B 1 390 ? 2.514 40.281 8.5 1 96.69 390 LEU B N 1
ATOM 8080 C CA . LEU B 1 390 ? 2.85 41.688 8.602 1 96.69 390 LEU B CA 1
ATOM 8081 C C . LEU B 1 390 ? 1.855 42.438 9.5 1 96.69 390 LEU B C 1
ATOM 8083 O O . LEU B 1 390 ? 0.788 41.906 9.812 1 96.69 390 LEU B O 1
ATOM 8087 N N . GLY B 1 391 ? 2.283 43.719 9.977 1 96.69 391 GLY B N 1
ATOM 8088 C CA . GLY B 1 391 ? 1.347 44.625 10.648 1 96.69 391 GLY B CA 1
ATOM 8089 C C . GLY B 1 391 ? 1.548 44.688 12.148 1 96.69 391 GLY B C 1
ATOM 8090 O O . GLY B 1 391 ? 2.338 43.906 12.703 1 96.69 391 GLY B O 1
ATOM 8091 N N . GLU B 1 392 ? 0.808 45.531 12.727 1 96.62 392 GLU B N 1
ATOM 8092 C CA . GLU B 1 392 ? 0.946 45.844 14.148 1 96.62 392 GLU B CA 1
ATOM 8093 C C . GLU B 1 392 ? 0.515 44.656 15.016 1 96.62 392 GLU B C 1
ATOM 8095 O O . GLU B 1 392 ? 1.121 44.375 16.047 1 96.62 392 GLU B O 1
ATOM 8100 N N . LEU B 1 393 ? -0.489 44 14.617 1 97.31 393 LEU B N 1
ATOM 8101 C CA . LEU B 1 393 ? -0.992 42.875 15.398 1 97.31 393 LEU B CA 1
ATOM 8102 C C . LEU B 1 393 ? 0.018 41.75 15.422 1 97.31 393 LEU B C 1
ATOM 8104 O O . LEU B 1 393 ? 0.143 41.031 16.422 1 97.31 393 LEU B O 1
ATOM 8108 N N . TRP B 1 394 ? 0.716 41.531 14.32 1 97.38 394 TRP B N 1
ATOM 8109 C CA . TRP B 1 394 ? 1.772 40.531 14.289 1 97.38 394 TRP B CA 1
ATOM 8110 C C . TRP B 1 394 ? 2.898 40.906 15.258 1 97.38 394 TRP B C 1
ATOM 8112 O O . TRP B 1 394 ? 3.402 40.031 15.984 1 97.38 394 TRP B O 1
ATOM 8122 N N . GLU B 1 395 ? 3.258 42.188 15.211 1 96.31 395 GLU B N 1
ATOM 8123 C CA . GLU B 1 395 ? 4.312 42.625 16.109 1 96.31 395 GLU B CA 1
ATOM 8124 C C . GLU B 1 395 ? 3.932 42.406 17.562 1 96.31 395 GLU B C 1
ATOM 8126 O O . GLU B 1 395 ? 4.793 42.094 18.391 1 96.31 395 GLU B O 1
ATOM 8131 N N . GLN B 1 396 ? 2.699 42.5 17.859 1 95.88 396 GLN B N 1
ATOM 8132 C CA . GLN B 1 396 ? 2.217 42.219 19.203 1 95.88 396 GLN B CA 1
ATOM 8133 C C . GLN B 1 396 ? 2.236 40.719 19.5 1 95.88 396 GLN B C 1
ATOM 8135 O O . GLN B 1 396 ? 2.676 40.312 20.562 1 95.88 396 GLN B O 1
ATOM 8140 N N . ALA B 1 397 ? 1.771 39.969 18.578 1 96.19 397 ALA B N 1
ATOM 8141 C CA . ALA B 1 397 ? 1.653 38.5 18.734 1 96.19 397 ALA B CA 1
ATOM 8142 C C . ALA B 1 397 ? 3.025 37.875 18.922 1 96.19 397 ALA B C 1
ATOM 8144 O O . ALA B 1 397 ? 3.191 36.969 19.75 1 96.19 397 ALA B O 1
ATOM 8145 N N . ARG B 1 398 ? 3.965 38.312 18.172 1 94.44 398 ARG B N 1
ATOM 8146 C CA . ARG B 1 398 ? 5.27 37.656 18.141 1 94.44 398 ARG B CA 1
ATOM 8147 C C . ARG B 1 398 ? 6.055 37.938 19.406 1 94.44 398 ARG B C 1
ATOM 8149 O O . ARG B 1 398 ? 7.105 37.344 19.656 1 94.44 398 ARG B O 1
ATOM 8156 N N . ARG B 1 399 ? 5.555 38.875 20.297 1 94.75 399 ARG B N 1
ATOM 8157 C CA . ARG B 1 399 ? 6.191 39.156 21.578 1 94.75 399 ARG B CA 1
ATOM 8158 C C . ARG B 1 399 ? 6.012 38 22.547 1 94.75 399 ARG B C 1
ATOM 8160 O O . ARG B 1 399 ? 6.785 37.875 23.5 1 94.75 399 ARG B O 1
ATOM 8167 N N . ASP B 1 400 ? 4.941 37.281 22.375 1 96.06 400 ASP B N 1
ATOM 8168 C CA . ASP B 1 400 ? 4.77 36.062 23.172 1 96.06 400 ASP B CA 1
ATOM 8169 C C . ASP B 1 400 ? 5.758 35 22.734 1 96.06 400 ASP B C 1
ATOM 8171 O O . ASP B 1 400 ? 5.742 34.562 21.578 1 96.06 400 ASP B O 1
ATOM 8175 N N . PRO B 1 401 ? 6.59 34.469 23.609 1 93.5 401 PRO B N 1
ATOM 8176 C CA . PRO B 1 401 ? 7.633 33.531 23.234 1 93.5 401 PRO B CA 1
ATOM 8177 C C . PRO B 1 401 ? 7.062 32.188 22.75 1 93.5 401 PRO B C 1
ATOM 8179 O O . PRO B 1 401 ? 7.773 31.406 22.125 1 93.5 401 PRO B O 1
ATOM 8182 N N . ARG B 1 402 ? 5.875 31.984 23.062 1 95.19 402 ARG B N 1
ATOM 8183 C CA . ARG B 1 402 ? 5.238 30.734 22.641 1 95.19 402 ARG B CA 1
ATOM 8184 C C . ARG B 1 402 ? 4.902 30.766 21.156 1 95.19 402 ARG B C 1
ATOM 8186 O O . ARG B 1 402 ? 4.605 29.734 20.562 1 95.19 402 ARG B O 1
ATOM 8193 N N . VAL B 1 403 ? 4.867 31.922 20.562 1 96.88 403 VAL B N 1
ATOM 8194 C CA . VAL B 1 403 ? 4.539 32.094 19.141 1 96.88 403 VAL B CA 1
ATOM 8195 C C . VAL B 1 403 ? 5.816 32 18.312 1 96.88 403 VAL B C 1
ATOM 8197 O O . VAL B 1 403 ? 6.711 32.844 18.453 1 96.88 403 VAL B O 1
ATOM 8200 N N . LYS B 1 404 ? 5.887 31.016 17.422 1 91.69 404 LYS B N 1
ATOM 8201 C CA . LYS B 1 404 ? 7.074 30.797 16.594 1 91.69 404 LYS B CA 1
ATOM 8202 C C . LYS B 1 404 ? 6.711 30.688 15.125 1 91.69 404 LYS B C 1
ATOM 8204 O O . LYS B 1 404 ? 5.75 30 14.758 1 91.69 404 LYS B O 1
ATOM 8209 N N . PHE B 1 405 ? 7.445 31.391 14.32 1 91.38 405 PHE B N 1
ATOM 8210 C CA . PHE B 1 405 ? 7.281 31.281 12.875 1 91.38 405 PHE B CA 1
ATOM 8211 C C . PHE B 1 405 ? 8.281 30.297 12.289 1 91.38 405 PHE B C 1
ATOM 8213 O O . PHE B 1 405 ? 9.477 30.359 12.586 1 91.38 405 PHE B O 1
ATOM 8220 N N . ILE B 1 406 ? 7.832 29.328 11.617 1 86.19 406 ILE B N 1
ATOM 8221 C CA . ILE B 1 406 ? 8.664 28.344 10.938 1 86.19 406 ILE B CA 1
ATOM 8222 C C . ILE B 1 406 ? 8.625 28.578 9.43 1 86.19 406 ILE B C 1
ATOM 8224 O O . ILE B 1 406 ? 7.586 28.391 8.789 1 86.19 406 ILE B O 1
ATOM 8228 N N . ASN B 1 407 ? 9.711 28.953 8.883 1 80.75 407 ASN B N 1
ATOM 8229 C CA . ASN B 1 407 ? 9.789 29.219 7.449 1 80.75 407 ASN B CA 1
ATOM 8230 C C . ASN B 1 407 ? 9.641 27.938 6.637 1 80.75 407 ASN B C 1
ATOM 8232 O O . ASN B 1 407 ? 10.375 26.969 6.863 1 80.75 407 ASN B O 1
ATOM 8236 N N . ARG B 1 408 ? 8.695 27.938 5.871 1 76.62 408 ARG B N 1
ATOM 8237 C CA . ARG B 1 408 ? 8.438 26.859 4.922 1 76.62 408 ARG B CA 1
ATOM 8238 C C . ARG B 1 408 ? 8.062 27.406 3.551 1 76.62 408 ARG B C 1
ATOM 8240 O O . ARG B 1 408 ? 7.277 28.359 3.449 1 76.62 408 ARG B O 1
ATOM 8247 N N . ASP B 1 409 ? 8.703 26.828 2.539 1 71.94 409 ASP B N 1
ATOM 8248 C CA . ASP B 1 409 ? 8.344 27.281 1.196 1 71.94 409 ASP B CA 1
ATOM 8249 C C . ASP B 1 409 ? 6.934 26.828 0.827 1 71.94 409 ASP B C 1
ATOM 8251 O O . ASP B 1 409 ? 6.449 25.812 1.333 1 71.94 409 ASP B O 1
ATOM 8255 N N . PHE B 1 410 ? 6.371 27.625 0.111 1 68.12 410 PHE B N 1
ATOM 8256 C CA . PHE B 1 410 ? 5.109 27.203 -0.49 1 68.12 410 PHE B CA 1
ATOM 8257 C C . PHE B 1 410 ? 5.285 25.906 -1.269 1 68.12 410 PHE B C 1
ATOM 8259 O O . PHE B 1 410 ? 6.195 25.781 -2.092 1 68.12 410 PHE B O 1
ATOM 8266 N N . PRO B 1 411 ? 4.504 24.922 -0.891 1 71.81 411 PRO B N 1
ATOM 8267 C CA . PRO B 1 411 ? 4.613 23.703 -1.702 1 71.81 411 PRO B CA 1
ATOM 8268 C C . PRO B 1 411 ? 4.059 23.875 -3.113 1 71.81 411 PRO B C 1
ATOM 8270 O O . PRO B 1 411 ? 2.844 23.969 -3.297 1 71.81 411 PRO B O 1
ATOM 8273 N N . ALA B 1 412 ? 4.922 24.047 -4.02 1 65.19 412 ALA B N 1
ATOM 8274 C CA . ALA B 1 412 ? 4.52 24.328 -5.395 1 65.19 412 ALA B CA 1
ATOM 8275 C C . ALA B 1 412 ? 3.834 23.109 -6.02 1 65.19 412 ALA B C 1
ATOM 8277 O O . ALA B 1 412 ? 3.08 23.25 -6.984 1 65.19 412 ALA B O 1
ATOM 8278 N N . SER B 1 413 ? 4.09 22.016 -5.574 1 67 413 SER B N 1
ATOM 8279 C CA . SER B 1 413 ? 3.514 20.781 -6.098 1 67 413 SER B CA 1
ATOM 8280 C C . SER B 1 413 ? 3.328 19.75 -4.992 1 67 413 SER B C 1
ATOM 8282 O O . SER B 1 413 ? 3.9 19.875 -3.908 1 67 413 SER B O 1
ATOM 8284 N N . VAL B 1 414 ? 2.422 18.906 -5.219 1 67.88 414 VAL B N 1
ATOM 8285 C CA . VAL B 1 414 ? 2.232 17.734 -4.371 1 67.88 414 VAL B CA 1
ATOM 8286 C C . VAL B 1 414 ? 2.531 16.469 -5.164 1 67.88 414 VAL B C 1
ATOM 8288 O O . VAL B 1 414 ? 1.784 16.109 -6.082 1 67.88 414 VAL B O 1
ATOM 8291 N N . TYR B 1 415 ? 3.555 15.742 -4.816 1 64.94 415 TYR B N 1
ATOM 8292 C CA . TYR B 1 415 ? 3.994 14.531 -5.492 1 64.94 415 TYR B CA 1
ATOM 8293 C C . TYR B 1 415 ? 4.102 14.75 -6.996 1 64.94 415 TYR B C 1
ATOM 8295 O O . TYR B 1 415 ? 3.615 13.938 -7.785 1 64.94 415 TYR B O 1
ATOM 8303 N N . GLY B 1 416 ? 4.57 15.883 -7.289 1 62.09 416 GLY B N 1
ATOM 8304 C CA . GLY B 1 416 ? 4.871 16.203 -8.672 1 62.09 416 GLY B CA 1
ATOM 8305 C C . GLY B 1 416 ? 3.754 16.953 -9.375 1 62.09 416 GLY B C 1
ATOM 8306 O O . GLY B 1 416 ? 3.941 17.469 -10.477 1 62.09 416 GLY B O 1
ATOM 8307 N N . GLU B 1 417 ? 2.598 17 -8.781 1 64 417 GLU B N 1
ATOM 8308 C CA . GLU B 1 417 ? 1.469 17.734 -9.359 1 64 417 GLU B CA 1
ATOM 8309 C C . GLU B 1 417 ? 1.409 19.156 -8.836 1 64 417 GLU B C 1
ATOM 8311 O O . GLU B 1 417 ? 1.304 19.391 -7.633 1 64 417 GLU B O 1
ATOM 8316 N N . PRO B 1 418 ? 1.492 20.062 -9.719 1 67.06 418 PRO B N 1
ATOM 8317 C CA . PRO B 1 418 ? 1.507 21.469 -9.273 1 67.06 418 PRO B CA 1
ATOM 8318 C C . PRO B 1 418 ? 0.182 21.906 -8.648 1 67.06 418 PRO B C 1
ATOM 8320 O O . PRO B 1 418 ? -0.885 21.469 -9.102 1 67.06 418 PRO B O 1
ATOM 8323 N N . ILE B 1 419 ? 0.303 22.641 -7.66 1 75.62 419 ILE B N 1
ATOM 8324 C CA . ILE B 1 419 ? -0.855 23.328 -7.098 1 75.62 419 ILE B CA 1
ATOM 8325 C C . ILE B 1 419 ? -1.078 24.641 -7.828 1 75.62 419 ILE B C 1
ATOM 8327 O O . ILE B 1 419 ? -0.282 25.578 -7.699 1 75.62 419 ILE B O 1
ATOM 8331 N N . LYS B 1 420 ? -2.121 24.781 -8.602 1 69.44 420 LYS B N 1
ATOM 8332 C CA . LYS B 1 420 ? -2.26 25.938 -9.477 1 69.44 420 LYS B CA 1
ATOM 8333 C C . LYS B 1 420 ? -3.547 26.703 -9.18 1 69.44 420 LYS B C 1
ATOM 8335 O O . LYS B 1 420 ? -3.529 27.922 -9.023 1 69.44 420 LYS B O 1
ATOM 8340 N N . LEU B 1 421 ? -4.594 25.953 -9.031 1 67.19 421 LEU B N 1
ATOM 8341 C CA . LEU B 1 421 ? -5.902 26.609 -9.047 1 67.19 421 LEU B CA 1
ATOM 8342 C C . LEU B 1 421 ? -6.293 27.078 -7.648 1 67.19 421 LEU B C 1
ATOM 8344 O O . LEU B 1 421 ? -6.754 28.203 -7.477 1 67.19 421 LEU B O 1
ATOM 8348 N N . TYR B 1 422 ? -6.16 26.188 -6.754 1 71.75 422 TYR B N 1
ATOM 8349 C CA . TYR B 1 422 ? -6.598 26.5 -5.398 1 71.75 422 TYR B CA 1
ATOM 8350 C C . TYR B 1 422 ? -5.422 26.5 -4.43 1 71.75 422 TYR B C 1
ATOM 8352 O O . TYR B 1 422 ? -4.91 25.438 -4.059 1 71.75 422 TYR B O 1
ATOM 8360 N N . LYS B 1 423 ? -5.09 27.656 -3.928 1 75.5 423 LYS B N 1
ATOM 8361 C CA . LYS B 1 423 ? -3.984 27.797 -2.984 1 75.5 423 LYS B CA 1
ATOM 8362 C C . LYS B 1 423 ? -4.289 27.062 -1.677 1 75.5 423 LYS B C 1
ATOM 8364 O O . LYS B 1 423 ? -3.371 26.656 -0.966 1 75.5 423 LYS B O 1
ATOM 8369 N N . SER B 1 424 ? -5.641 26.969 -1.481 1 80.56 424 SER B N 1
ATOM 8370 C CA . SER B 1 424 ? -6.059 26.297 -0.26 1 80.56 424 SER B CA 1
ATOM 8371 C C . SER B 1 424 ? -5.586 24.844 -0.239 1 80.56 424 SER B C 1
ATOM 8373 O O . SER B 1 424 ? -5.426 24.25 0.831 1 80.56 424 SER B O 1
ATOM 8375 N N . HIS B 1 425 ? -5.324 24.25 -1.393 1 86.31 425 HIS B N 1
ATOM 8376 C CA . HIS B 1 425 ? -4.844 22.875 -1.462 1 86.31 425 HIS B CA 1
ATOM 8377 C C . HIS B 1 425 ? -3.477 22.734 -0.798 1 86.31 425 HIS B C 1
ATOM 8379 O O . HIS B 1 425 ? -3.162 21.688 -0.232 1 86.31 425 HIS B O 1
ATOM 8385 N N . ALA B 1 426 ? -2.758 23.844 -0.923 1 85.69 426 ALA B N 1
ATOM 8386 C CA . ALA B 1 426 ? -1.45 23.828 -0.272 1 85.69 426 ALA B CA 1
ATOM 8387 C C . ALA B 1 426 ? -1.593 23.719 1.243 1 85.69 426 ALA B C 1
ATOM 8389 O O . ALA B 1 426 ? -0.874 22.953 1.883 1 85.69 426 ALA B O 1
ATOM 8390 N N . SER B 1 427 ? -2.527 24.438 1.747 1 89 427 SER B N 1
ATOM 8391 C CA . SER B 1 427 ? -2.777 24.391 3.184 1 89 427 SER B CA 1
ATOM 8392 C C . SER B 1 427 ? -3.287 23.016 3.615 1 89 427 SER B C 1
ATOM 8394 O O . SER B 1 427 ? -2.924 22.516 4.684 1 89 427 SER B O 1
ATOM 8396 N N . ASP B 1 428 ? -4.164 22.391 2.807 1 90.25 428 ASP B N 1
ATOM 8397 C CA . ASP B 1 428 ? -4.684 21.062 3.09 1 90.25 428 ASP B CA 1
ATOM 8398 C C . ASP B 1 428 ? -3.555 20.031 3.17 1 90.25 428 ASP B C 1
ATOM 8400 O O . ASP B 1 428 ? -3.52 19.203 4.09 1 90.25 428 ASP B O 1
ATOM 8404 N N . TYR B 1 429 ? -2.721 20.125 2.244 1 89.06 429 TYR B N 1
ATOM 8405 C CA . TYR B 1 429 ? -1.574 19.219 2.201 1 89.06 429 TYR B CA 1
ATOM 8406 C C . TYR B 1 429 ? -0.648 19.469 3.389 1 89.06 429 TYR B C 1
ATOM 8408 O O . TYR B 1 429 ? -0.237 18.516 4.062 1 89.06 429 TYR B O 1
ATOM 8416 N N . LEU B 1 430 ? -0.325 20.688 3.689 1 90.88 430 LEU B N 1
ATOM 8417 C CA . LEU B 1 430 ? 0.631 21.062 4.73 1 90.88 430 LEU B CA 1
ATOM 8418 C C . LEU B 1 430 ? 0.108 20.672 6.109 1 90.88 430 LEU B C 1
ATOM 8420 O O . LEU B 1 430 ? 0.874 20.219 6.961 1 90.88 430 LEU B O 1
ATOM 8424 N N . ARG B 1 431 ? -1.173 20.906 6.375 1 93.56 431 ARG B N 1
ATOM 8425 C CA . ARG B 1 431 ? -1.689 20.578 7.699 1 93.56 431 ARG B CA 1
ATOM 8426 C C . ARG B 1 431 ? -1.525 19.094 8.008 1 93.56 431 ARG B C 1
ATOM 8428 O O . ARG B 1 431 ? -1.215 18.719 9.141 1 93.56 431 ARG B O 1
ATOM 8435 N N . ALA B 1 432 ? -1.759 18.25 6.957 1 92.69 432 ALA B N 1
ATOM 8436 C CA . ALA B 1 432 ? -1.567 16.812 7.141 1 92.69 432 ALA B CA 1
ATOM 8437 C C . ALA B 1 432 ? -0.095 16.484 7.359 1 92.69 432 ALA B C 1
ATOM 8439 O O . ALA B 1 432 ? 0.243 15.688 8.242 1 92.69 432 ALA B O 1
ATOM 8440 N N . ASP B 1 433 ? 0.744 17.062 6.566 1 90.12 433 ASP B N 1
ATOM 8441 C CA . ASP B 1 433 ? 2.178 16.812 6.672 1 90.12 433 ASP B CA 1
ATOM 8442 C C . ASP B 1 433 ? 2.709 17.234 8.039 1 90.12 433 ASP B C 1
ATOM 8444 O O . ASP B 1 433 ? 3.406 16.453 8.703 1 90.12 433 ASP B O 1
ATOM 8448 N N . ILE B 1 434 ? 2.367 18.422 8.492 1 92.19 434 ILE B N 1
ATOM 8449 C CA . ILE B 1 434 ? 2.822 18.984 9.75 1 92.19 434 ILE B CA 1
ATOM 8450 C C . ILE B 1 434 ? 2.371 18.109 10.914 1 92.19 434 ILE B C 1
ATOM 8452 O O . ILE B 1 434 ? 3.18 17.734 11.766 1 92.19 434 ILE B O 1
ATOM 8456 N N . LEU B 1 435 ? 1.12 17.734 10.891 1 95.12 435 LEU B N 1
ATOM 8457 C CA . LEU B 1 435 ? 0.587 16.953 11.992 1 95.12 435 LEU B CA 1
ATOM 8458 C C . LEU B 1 435 ? 1.175 15.539 11.992 1 95.12 435 LEU B C 1
ATOM 8460 O O . LEU B 1 435 ? 1.388 14.953 13.055 1 95.12 435 LEU B O 1
ATOM 8464 N N . LEU B 1 436 ? 1.376 14.984 10.844 1 91.94 436 LEU B N 1
ATOM 8465 C CA . LEU B 1 436 ? 1.967 13.656 10.758 1 91.94 436 LEU B CA 1
ATOM 8466 C C . LEU B 1 436 ? 3.35 13.633 11.398 1 91.94 436 LEU B C 1
ATOM 8468 O O . LEU B 1 436 ? 3.715 12.656 12.055 1 91.94 436 LEU B O 1
ATOM 8472 N N . ARG B 1 437 ? 4.09 14.68 11.266 1 88.88 437 ARG B N 1
ATOM 8473 C CA . ARG B 1 437 ? 5.465 14.727 11.75 1 88.88 437 ARG B CA 1
ATOM 8474 C C . ARG B 1 437 ? 5.52 15.141 13.211 1 88.88 437 ARG B C 1
ATOM 8476 O O . ARG B 1 437 ? 6.266 14.555 14 1 88.88 437 ARG B O 1
ATOM 8483 N N . TYR B 1 438 ? 4.668 16.141 13.57 1 91.69 438 TYR B N 1
ATOM 8484 C CA . TYR B 1 438 ? 4.895 16.766 14.867 1 91.69 438 TYR B CA 1
ATOM 8485 C C . TYR B 1 438 ? 3.725 16.516 15.812 1 91.69 438 TYR B C 1
ATOM 8487 O O . TYR B 1 438 ? 3.834 16.734 17.016 1 91.69 438 TYR B O 1
ATOM 8495 N N . GLY B 1 439 ? 2.584 16.078 15.289 1 94.25 439 GLY B N 1
ATOM 8496 C CA . GLY B 1 439 ? 1.385 15.984 16.109 1 94.25 439 GLY B CA 1
ATOM 8497 C C . GLY B 1 439 ? 0.862 17.344 16.547 1 94.25 439 GLY B C 1
ATOM 8498 O O . GLY B 1 439 ? 1.312 18.375 16.062 1 94.25 439 GLY B O 1
ATOM 8499 N N . GLY B 1 440 ? -0.145 17.281 17.391 1 96.81 440 GLY B N 1
ATOM 8500 C CA . GLY B 1 440 ? -0.735 18.5 17.906 1 96.81 440 GLY B CA 1
ATOM 8501 C C . GLY B 1 440 ? -2.104 18.797 17.328 1 96.81 440 GLY B C 1
ATOM 8502 O O . GLY B 1 440 ? -2.869 17.875 17.031 1 96.81 440 GLY B O 1
ATOM 8503 N N . ILE B 1 441 ? -2.395 20.125 17.375 1 98.56 441 ILE B N 1
ATOM 8504 C CA . ILE B 1 441 ? -3.674 20.625 16.875 1 98.56 441 ILE B CA 1
ATOM 8505 C C . ILE B 1 441 ? -3.439 21.562 15.703 1 98.56 441 ILE B C 1
ATOM 8507 O O . ILE B 1 441 ? -2.619 22.484 15.797 1 98.56 441 ILE B O 1
ATOM 8511 N N . TYR B 1 442 ? -4.039 21.25 14.633 1 98.31 442 TYR B N 1
ATOM 8512 C CA . TYR B 1 442 ? -4.082 22.219 13.539 1 98.31 442 TYR B CA 1
ATOM 8513 C C . TYR B 1 442 ? -5.34 23.078 13.609 1 98.31 442 TYR B C 1
ATOM 8515 O O . TYR B 1 442 ? -6.422 22.578 13.922 1 98.31 442 TYR B O 1
ATOM 8523 N N . ALA B 1 443 ? -5.238 24.344 13.25 1 98.44 443 ALA B N 1
ATOM 8524 C CA . ALA B 1 443 ? -6.398 25.219 13.211 1 98.44 443 ALA B CA 1
ATOM 8525 C C . ALA B 1 443 ? -6.312 26.172 12.016 1 98.44 443 ALA B C 1
ATOM 8527 O O . ALA B 1 443 ? -5.246 26.719 11.719 1 98.44 443 ALA B O 1
ATOM 8528 N N . ASP B 1 444 ? -7.457 26.297 11.352 1 97.44 444 ASP B N 1
ATOM 8529 C CA . ASP B 1 444 ? -7.582 27.391 10.391 1 97.44 444 ASP B CA 1
ATOM 8530 C C . ASP B 1 444 ? -7.594 28.75 11.102 1 97.44 444 ASP B C 1
ATOM 8532 O O . ASP B 1 444 ? -7.898 28.828 12.297 1 97.44 444 ASP B O 1
ATOM 8536 N N . TRP B 1 445 ? -7.344 29.75 10.344 1 97.44 445 TRP B N 1
ATOM 8537 C CA . TRP B 1 445 ? -7.23 31.078 10.938 1 97.44 445 TRP B CA 1
ATOM 8538 C C . TRP B 1 445 ? -8.602 31.625 11.328 1 97.44 445 TRP B C 1
ATOM 8540 O O . TRP B 1 445 ? -8.703 32.594 12.086 1 97.44 445 TRP B O 1
ATOM 8550 N N . ASP B 1 446 ? -9.688 31.047 10.789 1 98.06 446 ASP B N 1
ATOM 8551 C CA . ASP B 1 446 ? -11.039 31.469 11.117 1 98.06 446 ASP B CA 1
ATOM 8552 C C . ASP B 1 446 ? -11.664 30.578 12.18 1 98.06 446 ASP B C 1
ATOM 8554 O O . ASP B 1 446 ? -12.875 30.328 12.164 1 98.06 446 ASP B O 1
ATOM 8558 N N . VAL B 1 447 ? -10.844 30 13.023 1 98.56 447 VAL B N 1
ATOM 8559 C CA . VAL B 1 447 ? -11.25 29.172 14.148 1 98.56 447 VAL B CA 1
ATOM 8560 C C . VAL B 1 447 ? -10.984 29.906 15.461 1 98.56 447 VAL B C 1
ATOM 8562 O O . VAL B 1 447 ? -9.953 30.562 15.617 1 98.56 447 VAL B O 1
ATOM 8565 N N . ILE B 1 448 ? -11.914 29.859 16.391 1 98.75 448 ILE B N 1
ATOM 8566 C CA . ILE B 1 448 ? -11.742 30.359 17.75 1 98.75 448 ILE B CA 1
ATOM 8567 C C . ILE B 1 448 ? -11.922 29.219 18.734 1 98.75 448 ILE B C 1
ATOM 8569 O O . ILE B 1 448 ? -12.961 28.547 18.734 1 98.75 448 ILE B O 1
ATOM 8573 N N . PHE B 1 449 ? -10.922 28.969 19.531 1 98.75 449 PHE B N 1
ATOM 8574 C CA . PHE B 1 449 ? -11.031 27.953 20.578 1 98.75 449 PHE B CA 1
ATOM 8575 C C . PHE B 1 449 ? -11.867 28.469 21.75 1 98.75 449 PHE B C 1
ATOM 8577 O O . PHE B 1 449 ? -11.766 29.641 22.125 1 98.75 449 PHE B O 1
ATOM 8584 N N . LEU B 1 450 ? -12.602 27.562 22.344 1 98.25 450 LEU B N 1
ATOM 8585 C CA . LEU B 1 450 ? -13.594 27.953 23.344 1 98.25 450 LEU B CA 1
ATOM 8586 C C . LEU B 1 450 ? -13.266 27.359 24.703 1 98.25 450 LEU B C 1
ATOM 8588 O O . LEU B 1 450 ? -13.844 27.766 25.719 1 98.25 450 LEU B O 1
ATOM 8592 N N . GLN B 1 451 ? -12.414 26.422 24.766 1 97.56 451 GLN B N 1
ATOM 8593 C CA . GLN B 1 451 ? -11.984 25.781 26 1 97.56 451 GLN B CA 1
ATOM 8594 C C . GLN B 1 451 ? -10.68 25.016 25.797 1 97.56 451 GLN B C 1
ATOM 8596 O O . GLN B 1 451 ? -10.203 24.875 24.672 1 97.56 451 GLN B O 1
ATOM 8601 N N . GLU B 1 452 ? -10.156 24.453 26.875 1 97.69 452 GLU B N 1
ATOM 8602 C CA . GLU B 1 452 ? -8.961 23.625 26.797 1 97.69 452 GLU B CA 1
ATOM 8603 C C . GLU B 1 452 ? -9.273 22.281 26.125 1 97.69 452 GLU B C 1
ATOM 8605 O O . GLU B 1 452 ? -10.414 21.812 26.172 1 97.69 452 GLU B O 1
ATOM 8610 N N . ILE B 1 453 ? -8.32 21.719 25.516 1 96.94 453 ILE B N 1
ATOM 8611 C CA . ILE B 1 453 ? -8.523 20.453 24.812 1 96.94 453 ILE B CA 1
ATOM 8612 C C . ILE B 1 453 ? -8.789 19.344 25.844 1 96.94 453 ILE B C 1
ATOM 8614 O O . ILE B 1 453 ? -8.016 19.156 26.781 1 96.94 453 ILE B O 1
ATOM 8618 N N . PRO B 1 454 ? -9.836 18.641 25.656 1 95.94 454 PRO B N 1
ATOM 8619 C CA . PRO B 1 454 ? -10.117 17.531 26.578 1 95.94 454 PRO B CA 1
ATOM 8620 C C . PRO B 1 454 ? -9.07 16.438 26.516 1 95.94 454 PRO B C 1
ATOM 8622 O O . PRO B 1 454 ? -8.57 16.109 25.422 1 95.94 454 PRO B O 1
ATOM 8625 N N . LEU B 1 455 ? -8.82 15.836 27.641 1 95.75 455 LEU B N 1
ATOM 8626 C CA . LEU B 1 455 ? -7.855 14.75 27.734 1 95.75 455 LEU B CA 1
ATOM 8627 C C . LEU B 1 455 ? -8.266 13.586 26.844 1 95.75 455 LEU B C 1
ATOM 8629 O O . LEU B 1 455 ? -7.406 12.922 26.25 1 95.75 455 LEU B O 1
ATOM 8633 N N . SER B 1 456 ? -9.531 13.297 26.75 1 96.06 456 SER B N 1
ATOM 8634 C CA . SER B 1 456 ? -10.031 12.172 25.969 1 96.06 456 SER B CA 1
ATOM 8635 C C . SER B 1 456 ? -9.641 12.305 24.5 1 96.06 456 SER B C 1
ATOM 8637 O O . SER B 1 456 ? -9.406 11.297 23.812 1 96.06 456 SER B O 1
ATOM 8639 N N . VAL B 1 457 ? -9.57 13.523 24.031 1 97.38 457 VAL B N 1
ATOM 8640 C CA . VAL B 1 457 ? -9.227 13.773 22.625 1 97.38 457 VAL B CA 1
ATOM 8641 C C . VAL B 1 457 ? -7.742 13.477 22.406 1 97.38 457 VAL B C 1
ATOM 8643 O O . VAL B 1 457 ? -7.359 13.008 21.328 1 97.38 457 VAL B O 1
ATOM 8646 N N . ARG B 1 458 ? -6.93 13.648 23.422 1 97.06 458 ARG B N 1
ATOM 8647 C CA . ARG B 1 458 ? -5.484 13.523 23.297 1 97.06 458 ARG B CA 1
ATOM 8648 C C . ARG B 1 458 ? -5.047 12.062 23.438 1 97.06 458 ARG B C 1
ATOM 8650 O O . ARG B 1 458 ? -3.854 11.766 23.391 1 97.06 458 ARG B O 1
ATOM 8657 N N . LEU B 1 459 ? -6.043 11.133 23.609 1 96.94 459 LEU B N 1
ATOM 8658 C CA . LEU B 1 459 ? -5.754 9.711 23.766 1 96.94 459 LEU B CA 1
ATOM 8659 C C . LEU B 1 459 ? -5.961 8.969 22.453 1 96.94 459 LEU B C 1
ATOM 8661 O O . LEU B 1 459 ? -5.707 7.762 22.375 1 96.94 459 LEU B O 1
ATOM 8665 N N . HIS B 1 460 ? -6.367 9.656 21.406 1 97.31 460 HIS B N 1
ATOM 8666 C CA . HIS B 1 460 ? -6.582 9.039 20.109 1 97.31 460 HIS B CA 1
ATOM 8667 C C . HIS B 1 460 ? -5.535 9.5 19.094 1 97.31 460 HIS B C 1
ATOM 8669 O O . HIS B 1 460 ? -5.039 10.625 19.188 1 97.31 460 HIS B O 1
ATOM 8675 N N . SER B 1 461 ? -5.227 8.664 18.172 1 96.38 461 SER B N 1
ATOM 8676 C CA . SER B 1 461 ? -4.18 8.953 17.188 1 96.38 461 SER B CA 1
ATOM 8677 C C . SER B 1 461 ? -4.539 10.156 16.328 1 96.38 461 SER B C 1
ATOM 8679 O O . SER B 1 461 ? -3.676 10.977 16 1 96.38 461 SER B O 1
ATOM 8681 N N . THR B 1 462 ? -5.746 10.203 15.883 1 98.19 462 THR B N 1
ATOM 8682 C CA . THR B 1 462 ? -6.27 11.336 15.125 1 98.19 462 THR B CA 1
ATOM 8683 C C . THR B 1 462 ? -7.734 11.586 15.469 1 98.19 462 THR B C 1
ATOM 8685 O O . THR B 1 462 ? -8.508 10.641 15.633 1 98.19 462 THR B O 1
ATOM 8688 N N . THR B 1 463 ? -8.109 12.789 15.656 1 98.69 463 THR B N 1
ATOM 8689 C CA . THR B 1 463 ? -9.5 13.172 15.906 1 98.69 463 THR B CA 1
ATOM 8690 C C . THR B 1 463 ? -9.938 14.266 14.938 1 98.69 463 THR B C 1
ATOM 8692 O O . THR B 1 463 ? -9.195 15.227 14.695 1 98.69 463 THR B O 1
ATOM 8695 N N . ALA B 1 464 ? -11.016 14.055 14.328 1 98.25 464 ALA B N 1
ATOM 8696 C CA . ALA B 1 464 ? -11.625 15.039 13.438 1 98.25 464 ALA B CA 1
ATOM 8697 C C . ALA B 1 464 ? -13.117 15.172 13.688 1 98.25 464 ALA B C 1
ATOM 8699 O O . ALA B 1 464 ? -13.688 14.398 14.469 1 98.25 464 ALA B O 1
ATOM 8700 N N . ASN B 1 465 ? -13.719 16.188 13.109 1 96.62 465 ASN B N 1
ATOM 8701 C CA . ASN B 1 465 ? -15.141 16.5 13.219 1 96.62 465 ASN B CA 1
ATOM 8702 C C . ASN B 1 465 ? -15.844 16.359 11.875 1 96.62 465 ASN B C 1
ATOM 8704 O O . ASN B 1 465 ? -15.234 16.562 10.82 1 96.62 465 ASN B O 1
ATOM 8708 N N . VAL B 1 466 ? -17.125 15.961 11.938 1 97.12 466 VAL B N 1
ATOM 8709 C CA . VAL B 1 466 ? -17.891 15.922 10.703 1 97.12 466 VAL B CA 1
ATOM 8710 C C . VAL B 1 466 ? -18.25 17.344 10.266 1 97.12 466 VAL B C 1
ATOM 8712 O O . VAL B 1 466 ? -18.188 18.281 11.07 1 97.12 466 VAL B O 1
ATOM 8715 N N . ASP B 1 467 ? -18.578 17.469 8.992 1 96.12 467 ASP B N 1
ATOM 8716 C CA . ASP B 1 467 ? -19.031 18.734 8.422 1 96.12 467 ASP B CA 1
ATOM 8717 C C . ASP B 1 467 ? -20.547 18.797 8.352 1 96.12 467 ASP B C 1
ATOM 8719 O O . ASP B 1 467 ? -21.234 17.781 8.547 1 96.12 467 ASP B O 1
ATOM 8723 N N . TRP B 1 468 ? -21.156 19.953 8.039 1 93.94 468 TRP B N 1
ATOM 8724 C CA . TRP B 1 468 ? -22.609 20.109 8.125 1 93.94 468 TRP B CA 1
ATOM 8725 C C . TRP B 1 468 ? -23.25 19.906 6.758 1 93.94 468 TRP B C 1
ATOM 8727 O O . TRP B 1 468 ? -24.375 19.391 6.66 1 93.94 468 TRP B O 1
ATOM 8737 N N . PRO B 1 469 ? -22.547 20.25 5.621 1 92.69 469 PRO B N 1
ATOM 8738 C CA . PRO B 1 469 ? -23.234 20.125 4.336 1 92.69 469 PRO B CA 1
ATOM 8739 C C . PRO B 1 469 ? -23.422 18.656 3.912 1 92.69 469 PRO B C 1
ATOM 8741 O O . PRO B 1 469 ? -22.562 17.828 4.172 1 92.69 469 PRO B O 1
ATOM 8744 N N . GLU B 1 470 ? -24.578 18.438 3.256 1 91.69 470 GLU B N 1
ATOM 8745 C CA . GLU B 1 470 ? -24.734 17.172 2.57 1 91.69 470 GLU B CA 1
ATOM 8746 C C . GLU B 1 470 ? -23.812 17.062 1.367 1 91.69 470 GLU B C 1
ATOM 8748 O O . GLU B 1 470 ? -23.562 18.047 0.676 1 91.69 470 GLU B O 1
ATOM 8753 N N . THR B 1 471 ? -23.344 15.914 1.169 1 90.88 471 THR B N 1
ATOM 8754 C CA . THR B 1 471 ? -22.391 15.695 0.084 1 90.88 471 THR B CA 1
ATOM 8755 C C . THR B 1 471 ? -22.766 14.461 -0.731 1 90.88 471 THR B C 1
ATOM 8757 O O . THR B 1 471 ? -22.203 13.383 -0.54 1 90.88 471 THR B O 1
ATOM 8760 N N . GLY B 1 472 ? -23.688 14.648 -1.648 1 89.75 472 GLY B N 1
ATOM 8761 C CA . GLY B 1 472 ? -24.094 13.57 -2.529 1 89.75 472 GLY B CA 1
ATOM 8762 C C . GLY B 1 472 ? -24.438 12.289 -1.787 1 89.75 472 GLY B C 1
ATOM 8763 O O . GLY B 1 472 ? -25.234 12.305 -0.848 1 89.75 472 GLY B O 1
ATOM 8764 N N . ALA B 1 473 ? -23.734 11.219 -2.219 1 91 473 ALA B N 1
ATOM 8765 C CA . ALA B 1 473 ? -24.047 9.898 -1.674 1 91 473 ALA B CA 1
ATOM 8766 C C . ALA B 1 473 ? -23.25 9.633 -0.402 1 91 473 ALA B C 1
ATOM 8768 O O . ALA B 1 473 ? -23.469 8.625 0.276 1 91 473 ALA B O 1
ATOM 8769 N N . PHE B 1 474 ? -22.328 10.555 -0.023 1 93.75 474 PHE B N 1
ATOM 8770 C CA . PHE B 1 474 ? -21.531 10.367 1.188 1 93.75 474 PHE B CA 1
ATOM 8771 C C . PHE B 1 474 ? -22.422 10.438 2.428 1 93.75 474 PHE B C 1
ATOM 8773 O O . PHE B 1 474 ? -23.219 11.367 2.572 1 93.75 474 PHE B O 1
ATOM 8780 N N . PRO B 1 475 ? -22.281 9.414 3.268 1 94.38 475 PRO B N 1
ATOM 8781 C CA . PRO B 1 475 ? -23.078 9.516 4.492 1 94.38 475 PRO B CA 1
ATOM 8782 C C . PRO B 1 475 ? -22.656 10.688 5.379 1 94.38 475 PRO B C 1
ATOM 8784 O O . PRO B 1 475 ? -23.469 11.195 6.164 1 94.38 475 PRO B O 1
ATOM 8787 N N . ASP B 1 476 ? -21.453 11.031 5.316 1 94.25 476 ASP B N 1
ATOM 8788 C CA . ASP B 1 476 ? -20.875 12.188 6 1 94.25 476 ASP B CA 1
ATOM 8789 C C . ASP B 1 476 ? -19.562 12.609 5.355 1 94.25 476 ASP B C 1
ATOM 8791 O O . ASP B 1 476 ? -19.094 11.969 4.414 1 94.25 476 ASP B O 1
ATOM 8795 N N . VAL B 1 477 ? -19.062 13.75 5.781 1 95.12 477 VAL B N 1
ATOM 8796 C CA . VAL B 1 477 ? -17.734 14.219 5.43 1 95.12 477 VAL B CA 1
ATOM 8797 C C . VAL B 1 477 ? -17.109 14.938 6.625 1 95.12 477 VAL B C 1
ATOM 8799 O O . VAL B 1 477 ? -17.75 15.125 7.656 1 95.12 477 VAL B O 1
ATOM 8802 N N . PHE B 1 478 ? -15.844 15.242 6.488 1 96.88 478 PHE B N 1
ATOM 8803 C CA . PHE B 1 478 ? -15.156 15.828 7.629 1 96.88 478 PHE B CA 1
ATOM 8804 C C . PHE B 1 478 ? -14.734 17.266 7.324 1 96.88 478 PHE B C 1
ATOM 8806 O O . PHE B 1 478 ? -14.438 17.594 6.176 1 96.88 478 PHE B O 1
ATOM 8813 N N . ASN B 1 479 ? -14.828 18.078 8.258 1 96.44 479 ASN B N 1
ATOM 8814 C CA . ASN B 1 479 ? -14.172 19.375 8.242 1 96.44 479 ASN B CA 1
ATOM 8815 C C . ASN B 1 479 ? -12.828 19.328 8.969 1 96.44 479 ASN B C 1
ATOM 8817 O O . ASN B 1 479 ? -12.773 19.062 10.172 1 96.44 479 ASN B O 1
ATOM 8821 N N . LEU B 1 480 ? -11.766 19.625 8.266 1 96.44 480 LEU B N 1
ATOM 8822 C CA . LEU B 1 480 ? -10.43 19.422 8.82 1 96.44 480 LEU B CA 1
ATOM 8823 C C . LEU B 1 480 ? -9.812 20.75 9.25 1 96.44 480 LEU B C 1
ATOM 8825 O O . LEU B 1 480 ? -8.602 20.844 9.422 1 96.44 480 LEU B O 1
ATOM 8829 N N . GLY B 1 481 ? -10.672 21.766 9.367 1 97 481 GLY B N 1
ATOM 8830 C CA . GLY B 1 481 ? -10.188 23.062 9.844 1 97 481 GLY B CA 1
ATOM 8831 C C . GLY B 1 481 ? -9.633 23 11.25 1 97 481 GLY B C 1
ATOM 8832 O O . GLY B 1 481 ? -8.82 23.844 11.641 1 97 481 GLY B O 1
ATOM 8833 N N . VAL B 1 482 ? -10.133 22.172 12.047 1 98.25 482 VAL B N 1
ATOM 8834 C CA . VAL B 1 482 ? -9.547 21.75 13.312 1 98.25 482 VAL B CA 1
ATOM 8835 C C . VAL B 1 482 ? -9.25 20.25 13.273 1 98.25 482 VAL B C 1
ATOM 8837 O O . VAL B 1 482 ? -10.156 19.438 13.07 1 98.25 482 VAL B O 1
ATOM 8840 N N . LEU B 1 483 ? -8.062 19.906 13.406 1 98.38 483 LEU B N 1
ATOM 8841 C CA . LEU B 1 483 ? -7.59 18.531 13.305 1 98.38 483 LEU B CA 1
ATOM 8842 C C . LEU B 1 483 ? -6.555 18.219 14.375 1 98.38 483 LEU B C 1
ATOM 8844 O O . LEU B 1 483 ? -5.633 19.016 14.602 1 98.38 483 LEU B O 1
ATOM 8848 N N . VAL B 1 484 ? -6.785 17.125 15.109 1 98.62 484 VAL B N 1
ATOM 8849 C CA . VAL B 1 484 ? -5.91 16.734 16.219 1 98.62 484 VAL B CA 1
ATOM 8850 C C . VAL B 1 484 ? -5.223 15.414 15.898 1 98.62 484 VAL B C 1
ATOM 8852 O O . VAL B 1 484 ? -5.871 14.461 15.453 1 98.62 484 VAL B O 1
ATOM 8855 N N . SER B 1 485 ? -3.934 15.352 16.188 1 97.5 485 SER B N 1
ATOM 8856 C CA . SER B 1 485 ? -3.242 14.125 15.797 1 97.5 485 SER B CA 1
ATOM 8857 C C . SER B 1 485 ? -1.994 13.906 16.641 1 97.5 485 SER B C 1
ATOM 8859 O O . SER B 1 485 ? -1.328 14.859 17.047 1 97.5 485 SER B O 1
ATOM 8861 N N . ALA B 1 486 ? -1.744 12.625 16.922 1 95.75 486 ALA B N 1
ATOM 8862 C CA . ALA B 1 486 ? -0.422 12.227 17.391 1 95.75 486 ALA B CA 1
ATOM 8863 C C . ALA B 1 486 ? 0.581 12.172 16.234 1 95.75 486 ALA B C 1
ATOM 8865 O O . ALA B 1 486 ? 0.197 12.008 15.078 1 95.75 486 ALA B O 1
ATOM 8866 N N . PRO B 1 487 ? 1.869 12.383 16.531 1 92.38 487 PRO B N 1
ATOM 8867 C CA . PRO B 1 487 ? 2.859 12.156 15.469 1 92.38 487 PRO B CA 1
ATOM 8868 C C . PRO B 1 487 ? 2.816 10.727 14.922 1 92.38 487 PRO B C 1
ATOM 8870 O O . PRO B 1 487 ? 2.604 9.781 15.68 1 92.38 487 PRO B O 1
ATOM 8873 N N . GLY B 1 488 ? 2.949 10.625 13.602 1 90.69 488 GLY B N 1
ATOM 8874 C CA . GLY B 1 488 ? 2.998 9.305 12.984 1 90.69 488 GLY B CA 1
ATOM 8875 C C . GLY B 1 488 ? 1.635 8.648 12.875 1 90.69 488 GLY B C 1
ATOM 8876 O O . GLY B 1 488 ? 1.537 7.457 12.586 1 90.69 488 GLY B O 1
ATOM 8877 N N . ALA B 1 489 ? 0.568 9.328 13.094 1 94.62 489 ALA B N 1
ATOM 8878 C CA . ALA B 1 489 ? -0.777 8.758 13.125 1 94.62 489 ALA B CA 1
ATOM 8879 C C . ALA B 1 489 ? -1.137 8.125 11.781 1 94.62 489 ALA B C 1
ATOM 8881 O O . ALA B 1 489 ? -0.957 8.742 10.727 1 94.62 489 ALA B O 1
ATOM 8882 N N . PRO B 1 490 ? -1.653 6.883 11.812 1 92.62 490 PRO B N 1
ATOM 8883 C CA . PRO B 1 490 ? -1.935 6.148 10.578 1 92.62 490 PRO B CA 1
ATOM 8884 C C . PRO B 1 490 ? -2.916 6.883 9.664 1 92.62 490 PRO B C 1
ATOM 8886 O O . PRO B 1 490 ? -2.764 6.855 8.445 1 92.62 490 PRO B O 1
ATOM 8889 N N . TYR B 1 491 ? -3.955 7.484 10.211 1 94.94 491 TYR B N 1
ATOM 8890 C CA . TYR B 1 491 ? -4.953 8.156 9.391 1 94.94 491 TYR B CA 1
ATOM 8891 C C . TYR B 1 491 ? -4.301 9.211 8.5 1 94.94 491 TYR B C 1
ATOM 8893 O O . TYR B 1 491 ? -4.57 9.273 7.297 1 94.94 491 TYR B O 1
ATOM 8901 N N . LEU B 1 492 ? -3.443 10.016 9.055 1 93.62 492 LEU B N 1
ATOM 8902 C CA . LEU B 1 492 ? -2.818 11.102 8.312 1 93.62 492 LEU B CA 1
ATOM 8903 C C . LEU B 1 492 ? -1.835 10.562 7.277 1 93.62 492 LEU B C 1
ATOM 8905 O O . LEU B 1 492 ? -1.673 11.148 6.203 1 93.62 492 LEU B O 1
ATOM 8909 N N . ARG B 1 493 ? -1.174 9.492 7.629 1 89.25 493 ARG B N 1
ATOM 8910 C CA . ARG B 1 493 ? -0.306 8.859 6.641 1 89.25 493 ARG B CA 1
ATOM 8911 C C . ARG B 1 493 ? -1.091 8.469 5.395 1 89.25 493 ARG B C 1
ATOM 8913 O O . ARG B 1 493 ? -0.681 8.773 4.273 1 89.25 493 ARG B O 1
ATOM 8920 N N . HIS B 1 494 ? -2.229 7.824 5.645 1 88.31 494 HIS B N 1
ATOM 8921 C CA . HIS B 1 494 ? -3.072 7.41 4.527 1 88.31 494 HIS B CA 1
ATOM 8922 C C . HIS B 1 494 ? -3.66 8.617 3.805 1 88.31 494 HIS B C 1
ATOM 8924 O O . HIS B 1 494 ? -3.787 8.609 2.578 1 88.31 494 HIS B O 1
ATOM 8930 N N . PHE B 1 495 ? -4.07 9.617 4.523 1 90.75 495 PHE B N 1
ATOM 8931 C CA . PHE B 1 495 ? -4.617 10.836 3.934 1 90.75 495 PHE B CA 1
ATOM 8932 C C . PHE B 1 495 ? -3.586 11.508 3.033 1 90.75 495 PHE B C 1
ATOM 8934 O O . PHE B 1 495 ? -3.887 11.859 1.891 1 90.75 495 PHE B O 1
ATOM 8941 N N . LEU B 1 496 ? -2.365 11.633 3.525 1 87.12 496 LEU B N 1
ATOM 8942 C CA . LEU B 1 496 ? -1.305 12.242 2.73 1 87.12 496 LEU B CA 1
ATOM 8943 C C . LEU B 1 496 ? -0.995 11.398 1.498 1 87.12 496 LEU B C 1
ATOM 8945 O O . LEU B 1 496 ? -0.714 11.938 0.426 1 87.12 496 LEU B O 1
ATOM 8949 N N . GLU B 1 497 ? -1.021 10.133 1.675 1 82.5 497 GLU B N 1
ATOM 8950 C CA . GLU B 1 497 ? -0.796 9.227 0.551 1 82.5 497 GLU B CA 1
ATOM 8951 C C . GLU B 1 497 ? -1.819 9.461 -0.558 1 82.5 497 GLU B C 1
ATOM 8953 O O . GLU B 1 497 ? -1.499 9.336 -1.741 1 82.5 497 GLU B O 1
ATOM 8958 N N . SER B 1 498 ? -3.004 9.773 -0.172 1 80.25 498 SER B N 1
ATOM 8959 C CA . SER B 1 498 ? -4.074 9.969 -1.146 1 80.25 498 SER B CA 1
ATOM 8960 C C . SER B 1 498 ? -3.766 11.141 -2.078 1 80.25 498 SER B C 1
ATOM 8962 O O . SER B 1 498 ? -4.297 11.211 -3.188 1 80.25 498 SER B O 1
ATOM 8964 N N . TYR B 1 499 ? -2.9 12.039 -1.696 1 79.94 499 TYR B N 1
ATOM 8965 C CA . TYR B 1 499 ? -2.551 13.188 -2.52 1 79.94 499 TYR B CA 1
ATOM 8966 C C . TYR B 1 499 ? -1.715 12.766 -3.723 1 79.94 499 TYR B C 1
ATOM 8968 O O . TYR B 1 499 ? -1.498 13.555 -4.645 1 79.94 499 TYR B O 1
ATOM 8976 N N . ARG B 1 500 ? -1.28 11.562 -3.744 1 72.75 500 ARG B N 1
ATOM 8977 C CA . ARG B 1 500 ? -0.682 11.031 -4.965 1 72.75 500 ARG B CA 1
ATOM 8978 C C . ARG B 1 500 ? -1.668 11.086 -6.125 1 72.75 500 ARG B C 1
ATOM 8980 O O . ARG B 1 500 ? -1.263 11.102 -7.289 1 72.75 500 ARG B O 1
ATOM 8987 N N . TRP B 1 501 ? -2.918 11.156 -5.75 1 71.69 501 TRP B N 1
ATOM 8988 C CA . TRP B 1 501 ? -3.982 11.297 -6.738 1 71.69 501 TRP B CA 1
ATOM 8989 C C . TRP B 1 501 ? -4.641 12.664 -6.637 1 71.69 501 TRP B C 1
ATOM 8991 O O . TRP B 1 501 ? -5.852 12.797 -6.824 1 71.69 501 TRP B O 1
ATOM 9001 N N . TYR B 1 502 ? -3.875 13.633 -6.371 1 74.62 502 TYR B N 1
ATOM 9002 C CA . TYR B 1 502 ? -4.305 15.016 -6.199 1 74.62 502 TYR B CA 1
ATOM 9003 C C . TYR B 1 502 ? -4.977 15.539 -7.461 1 74.62 502 TYR B C 1
ATOM 9005 O O . TYR B 1 502 ? -4.461 15.352 -8.57 1 74.62 502 TYR B O 1
ATOM 9013 N N . LEU B 1 503 ? -6.18 16.078 -7.32 1 72.5 503 LEU B N 1
ATOM 9014 C CA . LEU B 1 503 ? -6.91 16.719 -8.406 1 72.5 503 LEU B CA 1
ATOM 9015 C C . LEU B 1 503 ? -6.988 18.234 -8.18 1 72.5 503 LEU B C 1
ATOM 9017 O O . LEU B 1 503 ? -7.777 18.703 -7.355 1 72.5 503 LEU B O 1
ATOM 9021 N N . ASP B 1 504 ? -6.27 18.969 -8.93 1 71.19 504 ASP B N 1
ATOM 9022 C CA . ASP B 1 504 ? -6.16 20.406 -8.758 1 71.19 504 ASP B CA 1
ATOM 9023 C C . ASP B 1 504 ? -7.492 21.094 -9.055 1 71.19 504 ASP B C 1
ATOM 9025 O O . ASP B 1 504 ? -7.859 22.062 -8.375 1 71.19 504 ASP B O 1
ATOM 9029 N N . LYS B 1 505 ? -8.227 20.562 -10.016 1 68.62 505 LYS B N 1
ATOM 9030 C CA . LYS B 1 505 ? -9.414 21.25 -10.508 1 68.62 505 LYS B CA 1
ATOM 9031 C C . LYS B 1 505 ? -10.633 20.938 -9.633 1 68.62 505 LYS B C 1
ATOM 9033 O O . LYS B 1 505 ? -11.703 21.516 -9.828 1 68.62 505 LYS B O 1
ATOM 9038 N N . HIS B 1 506 ? -10.422 20.078 -8.727 1 73.62 506 HIS B N 1
ATOM 9039 C CA . HIS B 1 506 ? -11.539 19.719 -7.855 1 73.62 506 HIS B CA 1
ATOM 9040 C C . HIS B 1 506 ? -11.297 20.203 -6.43 1 73.62 506 HIS B C 1
ATOM 9042 O O . HIS B 1 506 ? -10.492 19.625 -5.703 1 73.62 506 HIS B O 1
ATOM 9048 N N . TRP B 1 507 ? -12.031 21.125 -6.086 1 76.5 507 TRP B N 1
ATOM 9049 C CA . TRP B 1 507 ? -11.805 21.766 -4.793 1 76.5 507 TRP B CA 1
ATOM 9050 C C . TRP B 1 507 ? -12.156 20.812 -3.652 1 76.5 507 TRP B C 1
ATOM 9052 O O . TRP B 1 507 ? -11.422 20.703 -2.67 1 76.5 507 TRP B O 1
ATOM 9062 N N . SER B 1 508 ? -13.273 20 -3.848 1 79.81 508 SER B N 1
ATOM 9063 C CA . SER B 1 508 ? -13.805 19.219 -2.736 1 79.81 508 SER B CA 1
ATOM 9064 C C . SER B 1 508 ? -13.203 17.812 -2.719 1 79.81 508 SER B C 1
ATOM 9066 O O . SER B 1 508 ? -13.203 17.141 -1.682 1 79.81 508 SER B O 1
ATOM 9068 N N . TYR B 1 509 ? -12.703 17.391 -3.779 1 81.38 509 TYR B N 1
ATOM 9069 C CA . TYR B 1 509 ? -12.266 16 -3.895 1 81.38 509 TYR B CA 1
ATOM 9070 C C . TYR B 1 509 ? -11.18 15.68 -2.867 1 81.38 509 TYR B C 1
ATOM 9072 O O . TYR B 1 509 ? -11.32 14.742 -2.08 1 81.38 509 TYR B O 1
ATOM 9080 N N . ASN B 1 510 ? -10.18 16.562 -2.846 1 82.5 510 ASN B N 1
ATOM 9081 C CA . ASN B 1 510 ? -8.977 16.25 -2.082 1 82.5 510 ASN B CA 1
ATOM 9082 C C . ASN B 1 510 ? -9.219 16.375 -0.58 1 82.5 510 ASN B C 1
ATOM 9084 O O . ASN B 1 510 ? -8.797 15.508 0.194 1 82.5 510 ASN B O 1
ATOM 9088 N N . ALA B 1 511 ? -9.961 17.391 -0.22 1 87.31 511 ALA B N 1
ATOM 9089 C CA . ALA B 1 511 ? -9.953 17.719 1.202 1 87.31 511 ALA B CA 1
ATOM 9090 C C . ALA B 1 511 ? -11.297 17.391 1.846 1 87.31 511 ALA B C 1
ATOM 9092 O O . ALA B 1 511 ? -11.453 17.5 3.064 1 87.31 511 ALA B O 1
ATOM 9093 N N . ILE B 1 512 ? -12.281 16.953 1.074 1 87.88 512 ILE B N 1
ATOM 9094 C CA . ILE B 1 512 ? -13.594 16.656 1.647 1 87.88 512 ILE B CA 1
ATOM 9095 C C . ILE B 1 512 ? -13.953 15.203 1.387 1 87.88 512 ILE B C 1
ATOM 9097 O O . ILE B 1 512 ? -14.172 14.438 2.326 1 87.88 512 ILE B O 1
ATOM 9101 N N . HIS B 1 513 ? -13.898 14.766 0.155 1 88.31 513 HIS B N 1
ATOM 9102 C CA . HIS B 1 513 ? -14.336 13.43 -0.212 1 88.31 513 HIS B CA 1
ATOM 9103 C C . HIS B 1 513 ? -13.336 12.375 0.24 1 88.31 513 HIS B C 1
ATOM 9105 O O . HIS B 1 513 ? -13.703 11.391 0.89 1 88.31 513 HIS B O 1
ATOM 9111 N N . ILE B 1 514 ? -12.062 12.617 -0.009 1 88.44 514 ILE B N 1
ATOM 9112 C CA . ILE B 1 514 ? -11.031 11.602 0.186 1 88.44 514 ILE B CA 1
ATOM 9113 C C . ILE B 1 514 ? -10.82 11.359 1.679 1 88.44 514 ILE B C 1
ATOM 9115 O O . ILE B 1 514 ? -10.68 10.219 2.117 1 88.44 514 ILE B O 1
ATOM 9119 N N . PRO B 1 515 ? -10.852 12.414 2.492 1 92.44 515 PRO B N 1
ATOM 9120 C CA . PRO B 1 515 ? -10.695 12.141 3.922 1 92.44 515 PRO B CA 1
ATOM 9121 C C . PRO B 1 515 ? -11.734 11.148 4.449 1 92.44 515 PRO B C 1
ATOM 9123 O O . PRO B 1 515 ? -11.422 10.305 5.285 1 92.44 515 PRO B O 1
ATOM 9126 N N . TYR B 1 516 ? -12.914 11.242 3.963 1 93.75 516 TYR B N 1
ATOM 9127 C CA . TYR B 1 516 ? -13.93 10.297 4.402 1 93.75 516 TYR B CA 1
ATOM 9128 C C . TYR B 1 516 ? -13.641 8.898 3.871 1 93.75 516 TYR B C 1
ATOM 9130 O O . TYR B 1 516 ? -13.812 7.906 4.586 1 93.75 516 TYR B O 1
ATOM 9138 N N . LYS B 1 517 ? -13.219 8.805 2.646 1 91.44 517 LYS B N 1
ATOM 9139 C CA . LYS B 1 517 ? -12.914 7.504 2.068 1 91.44 517 LYS B CA 1
ATOM 9140 C C . LYS B 1 517 ? -11.766 6.828 2.818 1 91.44 517 LYS B C 1
ATOM 9142 O O . LYS B 1 517 ? -11.766 5.609 2.996 1 91.44 517 LYS B O 1
ATOM 9147 N N . VAL B 1 518 ? -10.781 7.664 3.238 1 90.88 518 VAL B N 1
ATOM 9148 C CA . VAL B 1 518 ? -9.688 7.137 4.047 1 90.88 518 VAL B CA 1
ATOM 9149 C C . VAL B 1 518 ? -10.242 6.547 5.34 1 90.88 518 VAL B C 1
ATOM 9151 O O . VAL B 1 518 ? -9.875 5.434 5.73 1 90.88 518 VAL B O 1
ATOM 9154 N N . TYR B 1 519 ? -11.164 7.238 5.984 1 94.69 519 TYR B N 1
ATOM 9155 C CA . TYR B 1 519 ? -11.82 6.762 7.199 1 94.69 519 TYR B CA 1
ATOM 9156 C C . TYR B 1 519 ? -12.57 5.465 6.934 1 94.69 519 TYR B C 1
ATOM 9158 O O . TYR B 1 519 ? -12.477 4.512 7.711 1 94.69 519 TYR B O 1
ATOM 9166 N N . GLU B 1 520 ? -13.242 5.426 5.871 1 94 520 GLU B N 1
ATOM 9167 C CA . GLU B 1 520 ? -14.047 4.25 5.555 1 94 520 GLU B CA 1
ATOM 9168 C C . GLU B 1 520 ? -13.172 3.023 5.324 1 94 520 GLU B C 1
ATOM 9170 O O . GLU B 1 520 ? -13.57 1.902 5.652 1 94 520 GLU B O 1
ATOM 9175 N N . LYS B 1 521 ? -12.008 3.201 4.828 1 90.69 521 LYS B N 1
ATOM 9176 C CA . LYS B 1 521 ? -11.094 2.094 4.578 1 90.69 521 LYS B CA 1
ATOM 9177 C C . LYS B 1 521 ? -10.336 1.707 5.844 1 90.69 521 LYS B C 1
ATOM 9179 O O . LYS B 1 521 ? -9.992 0.539 6.035 1 90.69 521 LYS B O 1
ATOM 9184 N N . LYS B 1 522 ? -10.047 2.736 6.715 1 92.19 522 LYS B N 1
ATOM 9185 C CA . LYS B 1 522 ? -9.336 2.52 7.973 1 92.19 522 LYS B CA 1
ATOM 9186 C C . LYS B 1 522 ? -10.086 3.15 9.141 1 92.19 522 LYS B C 1
ATOM 9188 O O . LYS B 1 522 ? -9.555 4.035 9.82 1 92.19 522 LYS B O 1
ATOM 9193 N N . PRO B 1 523 ? -11.18 2.598 9.414 1 95.94 523 PRO B N 1
ATOM 9194 C CA . PRO B 1 523 ? -12.055 3.271 10.375 1 95.94 523 PRO B CA 1
ATOM 9195 C C . PRO B 1 523 ? -11.445 3.348 11.773 1 95.94 523 PRO B C 1
ATOM 9197 O O . PRO B 1 523 ? -11.711 4.293 12.516 1 95.94 523 PRO B O 1
ATOM 9200 N N . GLN B 1 524 ? -10.617 2.48 12.156 1 96.31 524 GLN B N 1
ATOM 9201 C CA . GLN B 1 524 ? -10.039 2.451 13.492 1 96.31 524 GLN B CA 1
ATOM 9202 C C . GLN B 1 524 ? -9.016 3.57 13.672 1 96.31 524 GLN B C 1
ATOM 9204 O O . GLN B 1 524 ? -8.578 3.852 14.789 1 96.31 524 GLN B O 1
ATOM 9209 N N . SER B 1 525 ? -8.625 4.168 12.594 1 95.44 525 SER B N 1
ATOM 9210 C CA . SER B 1 525 ? -7.527 5.125 12.641 1 95.44 525 SER B CA 1
ATOM 9211 C C . SER B 1 525 ? -8.031 6.535 12.938 1 95.44 525 SER B C 1
ATOM 9213 O O . SER B 1 525 ? -7.238 7.445 13.188 1 95.44 525 SER B O 1
ATOM 9215 N N . LEU B 1 526 ? -9.336 6.762 12.992 1 97.81 526 LEU B N 1
ATOM 9216 C CA . LEU B 1 526 ? -9.883 8.102 13.164 1 97.81 526 LEU B CA 1
ATOM 9217 C C . LEU B 1 526 ? -10.977 8.109 14.234 1 97.81 526 LEU B C 1
ATOM 9219 O O . LEU B 1 526 ? -11.93 7.336 14.156 1 97.81 526 LEU B O 1
ATOM 9223 N N . ASN B 1 527 ? -10.773 8.93 15.203 1 98.25 527 ASN B N 1
ATOM 9224 C CA . ASN B 1 527 ? -11.805 9.227 16.188 1 98.25 527 ASN B CA 1
ATOM 9225 C C . ASN B 1 527 ? -12.695 10.383 15.742 1 98.25 527 ASN B C 1
ATOM 9227 O O . ASN B 1 527 ? -12.227 11.5 15.562 1 98.25 527 ASN B O 1
ATOM 9231 N N . ILE B 1 528 ? -13.914 10.125 15.516 1 97.75 528 ILE B N 1
ATOM 9232 C CA . ILE B 1 528 ? -14.859 11.172 15.156 1 97.75 528 ILE B CA 1
ATOM 9233 C C . ILE B 1 528 ? -15.453 11.789 16.422 1 97.75 528 ILE B C 1
ATOM 9235 O O . ILE B 1 528 ? -16.156 11.117 17.188 1 97.75 528 ILE B O 1
ATOM 9239 N N . ASN B 1 529 ? -15.133 12.992 16.656 1 97.81 529 ASN B N 1
ATOM 9240 C CA . ASN B 1 529 ? -15.672 13.742 17.797 1 97.81 529 ASN B CA 1
ATOM 9241 C C . ASN B 1 529 ? -16.531 14.914 17.328 1 97.81 529 ASN B C 1
ATOM 9243 O O . ASN B 1 529 ? -16 15.945 16.906 1 97.81 529 ASN B O 1
ATOM 9247 N N . ARG B 1 530 ? -17.781 14.875 17.484 1 97.06 530 ARG B N 1
ATOM 9248 C CA . ARG B 1 530 ? -18.719 15.859 16.969 1 97.06 530 ARG B CA 1
ATOM 9249 C C . ARG B 1 530 ? -18.688 17.141 17.812 1 97.06 530 ARG B C 1
ATOM 9251 O O . ARG B 1 530 ? -19.281 18.141 17.422 1 97.06 530 ARG B O 1
ATOM 9258 N N . HIS B 1 531 ? -17.969 17.141 18.875 1 97.31 531 HIS B N 1
ATOM 9259 C CA . HIS B 1 531 ? -17.875 18.297 19.75 1 97.31 531 HIS B CA 1
ATOM 9260 C C . HIS B 1 531 ? -16.578 19.078 19.516 1 97.31 531 HIS B C 1
ATOM 9262 O O . HIS B 1 531 ? -16.25 20 20.25 1 97.31 531 HIS B O 1
ATOM 9268 N N . LEU B 1 532 ? -15.883 18.734 18.531 1 97.44 532 LEU B N 1
ATOM 9269 C CA . LEU B 1 532 ? -14.617 19.391 18.25 1 97.44 532 LEU B CA 1
ATOM 9270 C C . LEU B 1 532 ? -14.844 20.828 17.766 1 97.44 532 LEU B C 1
ATOM 9272 O O . LEU B 1 532 ? -14.109 21.734 18.141 1 97.44 532 LEU B O 1
ATOM 9276 N N . GLN B 1 533 ? -15.852 20.969 16.891 1 96.69 533 GLN B N 1
ATOM 9277 C CA . GLN B 1 533 ? -16.078 22.328 16.391 1 96.69 533 GLN B CA 1
ATOM 9278 C C . GLN B 1 533 ? -17.531 22.547 16.031 1 96.69 533 GLN B C 1
ATOM 9280 O O . GLN B 1 533 ? -18.203 21.641 15.531 1 96.69 533 GLN B O 1
ATOM 9285 N N . ILE B 1 534 ? -18.047 23.719 16.328 1 96.88 534 ILE B N 1
ATOM 9286 C CA . ILE B 1 534 ? -19.25 24.281 15.727 1 96.88 534 ILE B CA 1
ATOM 9287 C C . ILE B 1 534 ? -18.922 24.891 14.367 1 96.88 534 ILE B C 1
ATOM 9289 O O . ILE B 1 534 ? -17.922 25.609 14.234 1 96.88 534 ILE B O 1
ATOM 9293 N N . LEU B 1 535 ? -19.688 24.594 13.352 1 97.25 535 LEU B N 1
ATOM 9294 C CA . LEU B 1 535 ? -19.391 25.078 12.008 1 97.25 535 LEU B CA 1
ATOM 9295 C C . LEU B 1 535 ? -20.359 26.172 11.594 1 97.25 535 LEU B C 1
ATOM 9297 O O . LEU B 1 535 ? -21.578 25.953 11.57 1 97.25 535 LEU B O 1
ATOM 9301 N N . CYS B 1 536 ? -19.812 27.312 11.227 1 96.75 536 CYS B N 1
ATOM 9302 C CA . CYS B 1 536 ? -20.641 28.453 10.828 1 96.75 536 CYS B CA 1
ATOM 9303 C C . CYS B 1 536 ? -20.422 28.797 9.352 1 96.75 536 CYS B C 1
ATOM 9305 O O . CYS B 1 536 ? -19.281 28.938 8.914 1 96.75 536 CYS B O 1
ATOM 9307 N N . ALA B 1 537 ? -21.438 28.797 8.633 1 95.12 537 ALA B N 1
ATOM 9308 C CA . ALA B 1 537 ? -21.422 29.188 7.223 1 95.12 537 ALA B CA 1
ATOM 9309 C C . ALA B 1 537 ? -22.672 29.984 6.863 1 95.12 537 ALA B C 1
ATOM 9311 O O . ALA B 1 537 ? -23.781 29.672 7.328 1 95.12 537 ALA B O 1
ATOM 9312 N N . GLN B 1 538 ? -22.453 31.078 6.137 1 92.94 538 GLN B N 1
ATOM 9313 C CA . GLN B 1 538 ? -23.562 31.938 5.707 1 92.94 538 GLN B CA 1
ATOM 9314 C C . GLN B 1 538 ? -24.391 32.406 6.898 1 92.94 538 GLN B C 1
ATOM 9316 O O . GLN B 1 538 ? -25.625 32.312 6.883 1 92.94 538 GLN B O 1
ATOM 9321 N N . ASN B 1 539 ? -23.703 32.656 7.918 1 90.69 539 ASN B N 1
ATOM 9322 C CA . ASN B 1 539 ? -24.234 33.281 9.125 1 90.69 539 ASN B CA 1
ATOM 9323 C C . ASN B 1 539 ? -25.109 32.281 9.906 1 90.69 539 ASN B C 1
ATOM 9325 O O . ASN B 1 539 ? -25.938 32.688 10.727 1 90.69 539 ASN B O 1
ATOM 9329 N N . VAL B 1 540 ? -25.031 31.031 9.516 1 94.62 540 VAL B N 1
ATOM 9330 C CA . VAL B 1 540 ? -25.703 29.953 10.25 1 94.62 540 VAL B CA 1
ATOM 9331 C C . VAL B 1 540 ? -24.656 29.031 10.875 1 94.62 540 VAL B C 1
ATOM 9333 O O . VAL B 1 540 ? -23.688 28.641 10.211 1 94.62 540 VAL B O 1
ATOM 9336 N N . CYS B 1 541 ? -24.859 28.766 12.156 1 96.12 541 CYS B N 1
ATOM 9337 C CA . CYS B 1 541 ? -23.891 27.953 12.859 1 96.12 541 CYS B CA 1
ATOM 9338 C C . CYS B 1 541 ? -24.484 26.594 13.234 1 96.12 541 CYS B C 1
ATOM 9340 O O . CYS B 1 541 ? -25.5 26.531 13.914 1 96.12 541 CYS B O 1
ATOM 9342 N N . HIS B 1 542 ? -23.797 25.547 12.836 1 96.31 542 HIS B N 1
ATOM 9343 C CA . HIS B 1 542 ? -24.281 24.172 12.969 1 96.31 542 HIS B CA 1
ATOM 9344 C C . HIS B 1 542 ? -23.5 23.406 14.031 1 96.31 542 HIS B C 1
ATOM 9346 O O . HIS B 1 542 ? -22.266 23.359 13.977 1 96.31 542 HIS B O 1
ATOM 9352 N N . ALA B 1 543 ? -24.188 22.875 15.039 1 96.31 543 ALA B N 1
ATOM 9353 C CA . ALA B 1 543 ? -23.594 21.969 16.031 1 96.31 543 ALA B CA 1
ATOM 9354 C C . ALA B 1 543 ? -23.781 20.516 15.609 1 96.31 543 ALA B C 1
ATOM 9356 O O . ALA B 1 543 ? -24.875 19.969 15.711 1 96.31 543 ALA B O 1
ATOM 9357 N N . PRO B 1 544 ? -22.688 19.797 15.266 1 95.75 544 PRO B N 1
ATOM 9358 C CA . PRO B 1 544 ? -22.781 18.484 14.609 1 95.75 544 PRO B CA 1
ATOM 9359 C C . PRO B 1 544 ? -23.344 17.406 15.531 1 95.75 544 PRO B C 1
ATOM 9361 O O . PRO B 1 544 ? -23.719 16.328 15.07 1 95.75 544 PRO B O 1
ATOM 9364 N N . TRP B 1 545 ? -23.359 17.594 16.875 1 95 545 TRP B N 1
ATOM 9365 C CA . TRP B 1 545 ? -23.875 16.578 17.781 1 95 545 TRP B CA 1
ATOM 9366 C C . TRP B 1 545 ? -25.391 16.656 17.891 1 95 545 TRP B C 1
ATOM 9368 O O . TRP B 1 545 ? -26.016 15.797 18.516 1 95 545 TRP B O 1
ATOM 9378 N N . LEU B 1 546 ? -25.906 17.609 17.25 1 94 546 LEU B N 1
ATOM 9379 C CA . LEU B 1 546 ? -27.359 17.734 17.234 1 94 546 LEU B CA 1
ATOM 9380 C C . LEU B 1 546 ? -27.953 17.062 16 1 94 546 LEU B C 1
ATOM 9382 O O . LEU B 1 546 ? -27.328 17.047 14.938 1 94 546 LEU B O 1
ATOM 9386 N N . HIS B 1 547 ? -29.203 16.562 16.047 1 91.31 547 HIS B N 1
ATOM 9387 C CA . HIS B 1 547 ? -29.797 15.695 15.039 1 91.31 547 HIS B CA 1
ATOM 9388 C C . HIS B 1 547 ? -30.062 16.453 13.742 1 91.31 547 HIS B C 1
ATOM 9390 O O . HIS B 1 547 ? -30.031 15.867 12.656 1 91.31 547 HIS B O 1
ATOM 9396 N N . ASP B 1 548 ? -30.312 17.734 13.773 1 93.38 548 ASP B N 1
ATOM 9397 C CA . ASP B 1 548 ? -30.672 18.5 12.578 1 93.38 548 ASP B CA 1
ATOM 9398 C C . ASP B 1 548 ? -29.484 19.328 12.078 1 93.38 548 ASP B C 1
ATOM 9400 O O . ASP B 1 548 ? -29.672 20.344 11.398 1 93.38 548 ASP B O 1
ATOM 9404 N N . TYR B 1 549 ? -28.25 18.953 12.406 1 94.31 549 TYR B N 1
ATOM 9405 C CA . TYR B 1 549 ? -27.078 19.781 12.125 1 94.31 549 TYR B CA 1
ATOM 9406 C C . TYR B 1 549 ? -26.844 19.891 10.625 1 94.31 549 TYR B C 1
ATOM 9408 O O . TYR B 1 549 ? -26.125 20.781 10.172 1 94.31 549 TYR B O 1
ATOM 9416 N N . LYS B 1 550 ? -27.531 19 9.812 1 94.75 550 LYS B N 1
ATOM 9417 C CA . LYS B 1 550 ? -27.328 19.047 8.359 1 94.75 550 LYS B CA 1
ATOM 9418 C C . LYS B 1 550 ? -28.359 19.953 7.691 1 94.75 550 LYS B C 1
ATOM 9420 O O . LYS B 1 550 ? -28.266 20.219 6.492 1 94.75 550 LYS B O 1
ATOM 9425 N N . GLN B 1 551 ? -29.281 20.391 8.438 1 93.5 551 GLN B N 1
ATOM 9426 C CA . GLN B 1 551 ? -30.281 21.281 7.883 1 93.5 551 GLN B CA 1
ATOM 9427 C C . GLN B 1 551 ? -29.719 22.688 7.688 1 93.5 551 GLN B C 1
ATOM 9429 O O . GLN B 1 551 ? -29.234 23.312 8.641 1 93.5 551 GLN B O 1
ATOM 9434 N N . GLU B 1 552 ? -29.844 23.234 6.562 1 92.19 552 GLU B N 1
ATOM 9435 C CA . GLU B 1 552 ? -29.219 24.5 6.172 1 92.19 552 GLU B CA 1
ATOM 9436 C C . GLU B 1 552 ? -29.719 25.641 7.047 1 92.19 552 GLU B C 1
ATOM 9438 O O . GLU B 1 552 ? -28.969 26.594 7.32 1 92.19 552 GLU B O 1
ATOM 9443 N N . THR B 1 553 ? -30.891 25.5 7.539 1 90.94 553 THR B N 1
ATOM 9444 C CA . THR B 1 553 ? -31.5 26.625 8.25 1 90.94 553 THR B CA 1
ATOM 9445 C C . THR B 1 553 ? -31.359 26.438 9.758 1 90.94 553 THR B C 1
ATOM 9447 O O . THR B 1 553 ? -31.797 27.297 10.539 1 90.94 553 THR B O 1
ATOM 9450 N N . ALA B 1 554 ? -30.688 25.359 10.156 1 91.69 554 ALA B N 1
ATOM 9451 C CA . ALA B 1 554 ? -30.578 25.078 11.586 1 91.69 554 ALA B CA 1
ATOM 9452 C C . ALA B 1 554 ? -29.469 25.891 12.227 1 91.69 554 ALA B C 1
ATOM 9454 O O . ALA B 1 554 ? -28.328 25.406 12.344 1 91.69 554 ALA B O 1
ATOM 9455 N N . ASP B 1 555 ? -29.781 27.094 12.688 1 93.38 555 ASP B N 1
ATOM 9456 C CA . ASP B 1 555 ? -28.828 27.922 13.398 1 93.38 555 ASP B CA 1
ATOM 9457 C C . ASP B 1 555 ? -28.781 27.562 14.883 1 93.38 555 ASP B C 1
ATOM 9459 O O . ASP B 1 555 ? -29.625 28.031 15.664 1 93.38 555 ASP B O 1
ATOM 9463 N N . HIS B 1 556 ? -27.812 26.906 15.312 1 94 556 HIS B N 1
ATOM 9464 C CA . HIS B 1 556 ? -27.781 26.359 16.672 1 94 556 HIS B CA 1
ATOM 9465 C C . HIS B 1 556 ? -27.172 27.344 17.656 1 94 556 HIS B C 1
ATOM 9467 O O . HIS B 1 556 ? -27.422 27.266 18.859 1 94 556 HIS B O 1
ATOM 9473 N N . LEU B 1 557 ? -26.281 28.203 17.188 1 91.94 557 LEU B N 1
ATOM 9474 C CA . LEU B 1 557 ? -25.641 29.156 18.078 1 91.94 557 LEU B CA 1
ATOM 9475 C C . LEU B 1 557 ? -26.625 30.203 18.578 1 91.94 557 LEU B C 1
ATOM 9477 O O . LEU B 1 557 ? -26.641 30.531 19.766 1 91.94 557 LEU B O 1
ATOM 9481 N N . ASN B 1 558 ? -27.422 30.734 17.719 1 85.94 558 ASN B N 1
ATOM 9482 C CA . ASN B 1 558 ? -28.312 31.828 18.062 1 85.94 558 ASN B CA 1
ATOM 9483 C C . ASN B 1 558 ? -29.672 31.328 18.562 1 85.94 558 ASN B C 1
ATOM 9485 O O . ASN B 1 558 ? -30.469 32.094 19.094 1 85.94 558 ASN B O 1
ATOM 9489 N N . ARG B 1 559 ? -30.203 30.234 18.406 1 74.94 559 ARG B N 1
ATOM 9490 C CA . ARG B 1 559 ? -31.531 29.781 18.812 1 74.94 559 ARG B CA 1
ATOM 9491 C C . ARG B 1 559 ? -31.5 29.125 20.188 1 74.94 559 ARG B C 1
ATOM 9493 O O . ARG B 1 559 ? -32.531 28.969 20.828 1 74.94 559 ARG B O 1
ATOM 9500 N N . GLN B 1 560 ? -30.828 29 21.156 1 61.72 560 GLN B N 1
ATOM 9501 C CA . GLN B 1 560 ? -30.969 28.859 22.609 1 61.72 560 GLN B CA 1
ATOM 9502 C C . GLN B 1 560 ? -30.141 27.688 23.125 1 61.72 560 GLN B C 1
ATOM 9504 O O . GLN B 1 560 ? -29.625 27.734 24.25 1 61.72 560 GLN B O 1
ATOM 9509 N N . LYS B 1 561 ? -29.969 26.578 22.469 1 62.03 561 LYS B N 1
ATOM 9510 C CA . LYS B 1 561 ? -29.734 25.375 23.25 1 62.03 561 LYS B CA 1
ATOM 9511 C C . LYS B 1 561 ? -28.25 25.062 23.359 1 62.03 561 LYS B C 1
ATOM 9513 O O . LYS B 1 561 ? -27.859 24.062 23.969 1 62.03 561 LYS B O 1
ATOM 9518 N N . LEU B 1 562 ? -27.344 25.969 22.969 1 82.69 562 LEU B N 1
ATOM 9519 C CA . LEU B 1 562 ? -25.969 25.484 22.953 1 82.69 562 LEU B CA 1
ATOM 9520 C C . LEU B 1 562 ? -25.109 26.25 23.969 1 82.69 562 LEU B C 1
ATOM 9522 O O . LEU B 1 562 ? -25.203 27.469 24.062 1 82.69 562 LEU B O 1
ATOM 9526 N N . ASN B 1 563 ? -24.641 25.578 24.969 1 90.25 563 ASN B N 1
ATOM 9527 C CA . ASN B 1 563 ? -23.562 26.156 25.781 1 90.25 563 ASN B CA 1
ATOM 9528 C C . ASN B 1 563 ? -22.219 26.094 25.062 1 90.25 563 ASN B C 1
ATOM 9530 O O . ASN B 1 563 ? -21.438 25.172 25.266 1 90.25 563 ASN B O 1
ATOM 9534 N N . TRP B 1 564 ? -21.969 27.203 24.312 1 90.88 564 TRP B N 1
ATOM 9535 C CA . TRP B 1 564 ? -20.859 27.172 23.391 1 90.88 564 TRP B CA 1
ATOM 9536 C C . TRP B 1 564 ? -19.531 27.031 24.125 1 90.88 564 TRP B C 1
ATOM 9538 O O . TRP B 1 564 ? -18.562 26.484 23.594 1 90.88 564 TRP B O 1
ATOM 9548 N N . ASN B 1 565 ? -19.391 27.484 25.344 1 89.75 565 ASN B N 1
ATOM 9549 C CA . ASN B 1 565 ? -18.125 27.469 26.062 1 89.75 565 ASN B CA 1
ATOM 9550 C C . ASN B 1 565 ? -17.875 26.125 26.734 1 89.75 565 ASN B C 1
ATOM 9552 O O . ASN B 1 565 ? -16.781 25.859 27.234 1 89.75 565 ASN B O 1
ATOM 9556 N N . LYS B 1 566 ? -18.859 25.203 26.656 1 92.25 566 LYS B N 1
ATOM 9557 C CA . LYS B 1 566 ? -18.688 23.906 27.312 1 92.25 566 LYS B CA 1
ATOM 9558 C C . LYS B 1 566 ? -18.891 22.766 26.328 1 92.25 566 LYS B C 1
ATOM 9560 O O . LYS B 1 566 ? -18.297 21.688 26.484 1 92.25 566 LYS B O 1
ATOM 9565 N N . ASP B 1 567 ? -19.656 23 25.359 1 94.5 567 ASP B N 1
ATOM 9566 C CA . ASP B 1 567 ? -20.109 21.891 24.531 1 94.5 567 ASP B CA 1
ATOM 9567 C C . ASP B 1 567 ? -19.156 21.641 23.375 1 94.5 567 ASP B C 1
ATOM 9569 O O . ASP B 1 567 ? -19.188 20.594 22.734 1 94.5 567 ASP B O 1
ATOM 9573 N N . ALA B 1 568 ? -18.297 22.641 23.031 1 96.44 568 ALA B N 1
ATOM 9574 C CA . ALA B 1 568 ? -17.422 22.484 21.875 1 96.44 568 ALA B CA 1
ATOM 9575 C C . ALA B 1 568 ? -16 22.953 22.188 1 96.44 568 ALA B C 1
ATOM 9577 O O . ALA B 1 568 ? -15.797 23.797 23.062 1 96.44 568 ALA B O 1
ATOM 9578 N N . LEU B 1 569 ? -15.094 22.359 21.516 1 98.06 569 LEU B N 1
ATOM 9579 C CA . LEU B 1 569 ? -13.711 22.797 21.656 1 98.06 569 LEU B CA 1
ATOM 9580 C C . LEU B 1 569 ? -13.469 24.109 20.922 1 98.06 569 LEU B C 1
ATOM 9582 O O . LEU B 1 569 ? -12.68 24.938 21.375 1 98.06 569 LEU B O 1
ATOM 9586 N N . ALA B 1 570 ? -14.141 24.266 19.781 1 98.56 570 ALA B N 1
ATOM 9587 C CA . ALA B 1 570 ? -13.891 25.438 18.953 1 98.56 570 ALA B CA 1
ATOM 9588 C C . ALA B 1 570 ? -15.109 25.797 18.109 1 98.56 570 ALA B C 1
ATOM 9590 O O . ALA B 1 570 ? -16.062 25.016 18.031 1 98.56 570 ALA B O 1
ATOM 9591 N N . ILE B 1 571 ? -15.133 26.953 17.625 1 98 571 ILE B N 1
ATOM 9592 C CA . ILE B 1 571 ? -16.094 27.422 16.641 1 98 571 ILE B CA 1
ATOM 9593 C C . ILE B 1 571 ? -15.367 27.891 15.383 1 98 571 ILE B C 1
ATOM 9595 O O . ILE B 1 571 ? -14.336 28.562 15.484 1 98 571 ILE B O 1
ATOM 9599 N N . HIS B 1 572 ? -15.812 27.453 14.188 1 98.38 572 HIS B N 1
ATOM 9600 C CA . HIS B 1 572 ? -15.172 27.688 12.898 1 98.38 572 HIS B CA 1
ATOM 9601 C C . HIS B 1 572 ? -16.094 28.484 11.969 1 98.38 572 HIS B C 1
ATOM 9603 O O . HIS B 1 572 ? -17.125 27.969 11.523 1 98.38 572 HIS B O 1
ATOM 9609 N N . TRP B 1 573 ? -15.766 29.734 11.711 1 97.69 573 TRP B N 1
ATOM 9610 C CA . TRP B 1 573 ? -16.516 30.562 10.766 1 97.69 573 TRP B CA 1
ATOM 9611 C C . TRP B 1 573 ? -15.922 30.453 9.359 1 97.69 573 TRP B C 1
ATOM 9613 O O . TRP B 1 573 ? -15.047 31.234 8.984 1 97.69 573 TRP B O 1
ATOM 9623 N N . THR B 1 574 ? -16.453 29.609 8.523 1 93.38 574 THR B N 1
ATOM 9624 C CA . THR B 1 574 ? -15.875 29.312 7.223 1 93.38 574 THR B CA 1
ATOM 9625 C C . THR B 1 574 ? -16.125 30.453 6.242 1 93.38 574 THR B C 1
ATOM 9627 O O . THR B 1 574 ? -15.25 30.781 5.434 1 93.38 574 THR B O 1
ATOM 9630 N N . TYR B 1 575 ? -17.344 31.031 6.199 1 91.31 575 TYR B N 1
ATOM 9631 C CA . TYR B 1 575 ? -17.609 32.219 5.379 1 91.31 575 TYR B CA 1
ATOM 9632 C C . TYR B 1 575 ? -19.031 32.719 5.602 1 91.31 575 TYR B C 1
ATOM 9634 O O . TYR B 1 575 ? -19.953 31.938 5.82 1 91.31 575 TYR B O 1
ATOM 9642 N N . PRO B 1 576 ? -19.188 33.969 5.57 1 94.69 576 PRO B N 1
ATOM 9643 C CA . PRO B 1 576 ? -18.188 35.031 5.637 1 94.69 576 PRO B CA 1
ATOM 9644 C C . PRO B 1 576 ? -17.625 35.219 7.047 1 94.69 576 PRO B C 1
ATOM 9646 O O . PRO B 1 576 ? -18.141 34.656 8.008 1 94.69 576 PRO B O 1
ATOM 9649 N N . ASP B 1 577 ? -16.641 36.031 7.133 1 96.31 577 ASP B N 1
ATOM 9650 C CA . ASP B 1 577 ? -16.125 36.438 8.438 1 96.31 577 ASP B CA 1
ATOM 9651 C C . ASP B 1 577 ? -17.156 37.281 9.188 1 96.31 577 ASP B C 1
ATOM 9653 O O . ASP B 1 577 ? -17.844 38.125 8.594 1 96.31 577 ASP B O 1
ATOM 9657 N N . PRO B 1 578 ? -17.297 37.062 10.469 1 96.5 578 PRO B N 1
ATOM 9658 C CA . PRO B 1 578 ? -18.25 37.906 11.227 1 96.5 578 PRO B CA 1
ATOM 9659 C C . PRO B 1 578 ? -17.859 39.375 11.242 1 96.5 578 PRO B C 1
ATOM 9661 O O . PRO B 1 578 ? -16.688 39.719 11.375 1 96.5 578 PRO B O 1
ATOM 9664 N N . ASP B 1 579 ? -18.859 40.188 11.156 1 95.81 579 ASP B N 1
ATOM 9665 C CA . ASP B 1 579 ? -18.641 41.625 11.211 1 95.81 579 ASP B CA 1
ATOM 9666 C C . ASP B 1 579 ? -18.031 42.031 12.547 1 95.81 579 ASP B C 1
ATOM 9668 O O . ASP B 1 579 ? -17.234 42.969 12.617 1 95.81 579 ASP B O 1
ATOM 9672 N N . GLU B 1 580 ? -18.375 41.312 13.562 1 96.38 580 GLU B N 1
ATOM 9673 C CA . GLU B 1 580 ? -17.891 41.594 14.914 1 96.38 580 GLU B CA 1
ATOM 9674 C C . GLU B 1 580 ? -16.375 41.5 14.984 1 96.38 580 GLU B C 1
ATOM 9676 O O . GLU B 1 580 ? -15.75 42.125 15.828 1 96.38 580 GLU B O 1
ATOM 9681 N N . PHE B 1 581 ? -15.789 40.719 14.102 1 97.62 581 PHE B N 1
ATOM 9682 C CA . PHE B 1 581 ? -14.367 40.406 14.219 1 97.62 581 PHE B CA 1
ATOM 9683 C C . PHE B 1 581 ? -13.555 41.25 13.234 1 97.62 581 PHE B C 1
ATOM 9685 O O . PHE B 1 581 ? -12.375 40.969 13.008 1 97.62 581 PHE B O 1
ATOM 9692 N N . LYS B 1 582 ? -14.109 42.281 12.664 1 96.75 582 LYS B N 1
ATOM 9693 C CA . LYS B 1 582 ? -13.406 43.156 11.727 1 96.75 582 LYS B CA 1
ATOM 9694 C C . LYS B 1 582 ? -12.344 43.969 12.445 1 96.75 582 LYS B C 1
ATOM 9696 O O . LYS B 1 582 ? -11.281 44.25 11.883 1 96.75 582 LYS B O 1
ATOM 9701 N N . SER B 1 583 ? -12.688 44.438 13.633 1 96.75 583 SER B N 1
ATOM 9702 C CA . SER B 1 583 ? -11.773 45.219 14.453 1 96.75 583 SER B CA 1
ATOM 9703 C C . SER B 1 583 ? -12.094 45.062 15.938 1 96.75 583 SER B C 1
ATOM 9705 O O . SER B 1 583 ? -13.172 44.594 16.297 1 96.75 583 SER B O 1
ATOM 9707 N N . LYS B 1 584 ? -11.117 45.469 16.734 1 96.69 584 LYS B N 1
ATOM 9708 C CA . LYS B 1 584 ? -11.344 45.438 18.172 1 96.69 584 LYS B CA 1
ATOM 9709 C C . LYS B 1 584 ? -12.531 46.312 18.562 1 96.69 584 LYS B C 1
ATOM 9711 O O . LYS B 1 584 ? -13.344 45.938 19.406 1 96.69 584 LYS B O 1
ATOM 9716 N N . ASP B 1 585 ? -12.641 47.469 17.922 1 96.56 585 ASP B N 1
ATOM 9717 C CA . ASP B 1 585 ? -13.727 48.406 18.203 1 96.56 585 ASP B CA 1
ATOM 9718 C C . ASP B 1 585 ? -15.086 47.781 17.859 1 96.56 585 ASP B C 1
ATOM 9720 O O . ASP B 1 585 ? -16.031 47.875 18.656 1 96.56 585 ASP B O 1
ATOM 9724 N N . SER B 1 586 ? -15.141 47.125 16.719 1 97.44 586 SER B N 1
ATOM 9725 C CA . SER B 1 586 ? -16.375 46.469 16.312 1 97.44 586 SER B CA 1
ATOM 9726 C C . SER B 1 586 ? -16.75 45.344 17.281 1 97.44 586 SER B C 1
ATOM 9728 O O . SER B 1 586 ? -17.938 45.156 17.578 1 97.44 586 SER B O 1
ATOM 9730 N N . LEU B 1 587 ? -15.797 44.688 17.766 1 97.94 587 LEU B N 1
ATOM 9731 C CA . LEU B 1 587 ? -16.016 43.594 18.703 1 97.94 587 LEU B CA 1
ATOM 9732 C C . LEU B 1 587 ? -16.562 44.094 20.031 1 97.94 587 LEU B C 1
ATOM 9734 O O . LEU B 1 587 ? -17.578 43.562 20.531 1 97.94 587 LEU B O 1
ATOM 9738 N N . ILE B 1 588 ? -15.977 45.125 20.562 1 97 588 ILE B N 1
ATOM 9739 C CA . ILE B 1 588 ? -16.328 45.656 21.875 1 97 588 ILE B CA 1
ATOM 9740 C C . ILE B 1 588 ? -17.75 46.25 21.844 1 97 588 ILE B C 1
ATOM 9742 O O . ILE B 1 588 ? -18.5 46.125 22.812 1 97 588 ILE B O 1
ATOM 9746 N N . LYS B 1 589 ? -18.156 46.719 20.703 1 96.75 589 LYS B N 1
ATOM 9747 C CA . LYS B 1 589 ? -19.453 47.375 20.578 1 96.75 589 LYS B CA 1
ATOM 9748 C C . LYS B 1 589 ? -20.562 46.344 20.344 1 96.75 589 LYS B C 1
ATOM 9750 O O . LYS B 1 589 ? -21.734 46.656 20.547 1 96.75 589 LYS B O 1
ATOM 9755 N N . SER B 1 590 ? -20.203 45.188 19.984 1 96.25 590 SER B N 1
ATOM 9756 C CA . SER B 1 590 ? -21.188 44.188 19.594 1 96.25 590 SER B CA 1
ATOM 9757 C C . SER B 1 590 ? -21.906 43.594 20.812 1 96.25 590 SER B C 1
ATOM 9759 O O . SER B 1 590 ? -21.312 43.438 21.875 1 96.25 590 SER B O 1
ATOM 9761 N N . LYS B 1 591 ? -23.25 43.281 20.594 1 94 591 LYS B N 1
ATOM 9762 C CA . LYS B 1 591 ? -24.031 42.656 21.656 1 94 591 LYS B CA 1
ATOM 9763 C C . LYS B 1 591 ? -24.531 41.281 21.219 1 94 591 LYS B C 1
ATOM 9765 O O . LYS B 1 591 ? -25.406 40.688 21.875 1 94 591 LYS B O 1
ATOM 9770 N N . THR B 1 592 ? -23.984 40.75 20.188 1 93.69 592 THR B N 1
ATOM 9771 C CA . THR B 1 592 ? -24.375 39.438 19.672 1 93.69 592 THR B CA 1
ATOM 9772 C C . THR B 1 59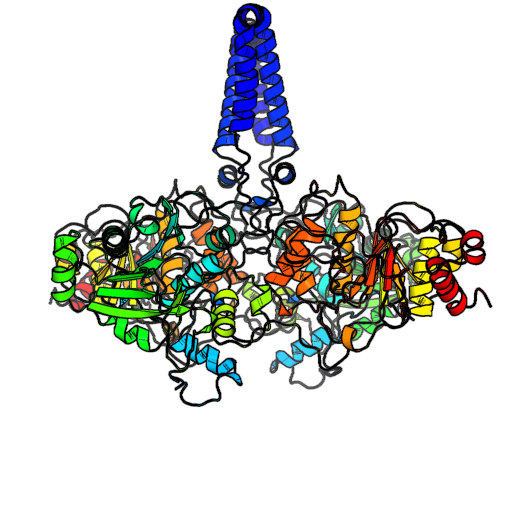2 ? -23.625 38.344 20.406 1 93.69 592 THR B C 1
ATOM 9774 O O . THR B 1 592 ? -22.688 38.625 21.172 1 93.69 592 THR B O 1
ATOM 9777 N N . ILE B 1 593 ? -24.078 37.125 20.234 1 93.75 593 ILE B N 1
ATOM 9778 C CA . ILE B 1 593 ? -23.391 35.969 20.812 1 93.75 593 ILE B CA 1
ATOM 9779 C C . ILE B 1 593 ? -21.969 35.875 20.234 1 93.75 593 ILE B C 1
ATOM 9781 O O . ILE B 1 593 ? -21.031 35.531 20.9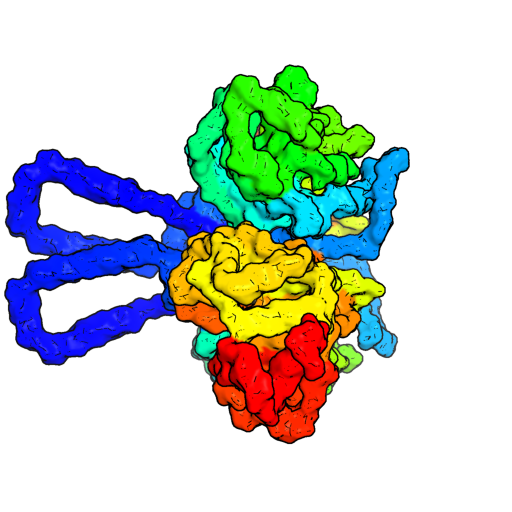38 1 93.75 593 ILE B O 1
ATOM 9785 N N . THR B 1 594 ? -21.828 36.156 18.938 1 95.38 594 THR B N 1
ATOM 9786 C CA . THR B 1 594 ? -20.516 36.188 18.297 1 95.38 594 THR B CA 1
ATOM 9787 C C . THR B 1 594 ? -19.594 37.188 18.984 1 95.38 594 THR B C 1
ATOM 9789 O O . THR B 1 594 ? -18.422 36.875 19.234 1 95.38 594 THR B O 1
ATOM 9792 N N . GLY B 1 595 ? -20.172 38.312 19.234 1 96.25 595 GLY B N 1
ATOM 9793 C CA . GLY B 1 595 ? -19.406 39.312 19.969 1 96.25 595 GLY B CA 1
ATOM 9794 C C . GLY B 1 595 ? -19 38.844 21.359 1 96.25 595 GLY B C 1
ATOM 9795 O O . GLY B 1 595 ? -17.891 39.125 21.812 1 96.25 595 GLY B O 1
ATOM 9796 N N . GLU B 1 596 ? -19.906 38.156 22.062 1 95.75 596 GLU B N 1
ATOM 9797 C CA . GLU B 1 596 ? -19.609 37.625 23.391 1 95.75 596 GLU B CA 1
ATOM 9798 C C . GLU B 1 596 ? -18.438 36.656 23.344 1 95.75 596 GLU B C 1
ATOM 9800 O O . GLU B 1 596 ? -17.594 36.656 24.234 1 95.75 596 GLU B O 1
ATOM 9805 N N . ILE B 1 597 ? -18.406 35.812 22.359 1 97 597 ILE B N 1
ATOM 9806 C CA . ILE B 1 597 ? -17.344 34.844 22.188 1 97 597 ILE B CA 1
ATOM 9807 C C . ILE B 1 597 ? -16 35.531 21.984 1 97 597 ILE B C 1
ATOM 9809 O O . ILE B 1 597 ? -15 35.188 22.609 1 97 597 ILE B O 1
ATOM 9813 N N . GLY B 1 598 ? -15.992 36.562 21.062 1 98.12 598 GLY B N 1
ATOM 9814 C CA . GLY B 1 598 ? -14.773 37.344 20.875 1 98.12 598 GLY B CA 1
ATOM 9815 C C . GLY B 1 598 ? -14.297 38.031 22.141 1 98.12 598 GLY B C 1
ATOM 9816 O O . GLY B 1 598 ? -13.102 38.031 22.438 1 98.12 598 GLY B O 1
ATOM 9817 N N . LYS B 1 599 ? -15.234 38.625 22.875 1 98 599 LYS B N 1
ATOM 9818 C CA . LYS B 1 599 ? -14.891 39.312 24.109 1 98 599 LYS B CA 1
ATOM 9819 C C . LYS B 1 599 ? -14.352 38.312 25.156 1 98 599 LYS B C 1
ATOM 9821 O O . LYS B 1 599 ? -13.484 38.656 25.953 1 98 599 LYS B O 1
ATOM 9826 N N . PHE B 1 600 ? -14.961 37.156 25.125 1 97.62 600 PHE B N 1
ATOM 9827 C CA . PHE B 1 600 ? -14.477 36.094 26 1 97.62 600 PHE B CA 1
ATOM 9828 C C . PHE B 1 600 ? -12.984 35.844 25.781 1 97.62 600 PHE B C 1
ATOM 9830 O O . PHE B 1 600 ? -12.219 35.719 26.734 1 97.62 600 PHE B O 1
ATOM 9837 N N . VAL B 1 601 ? -12.5 35.781 24.547 1 98.38 601 VAL B N 1
ATOM 9838 C CA . VAL B 1 601 ? -11.102 35.562 24.188 1 98.38 601 VAL B CA 1
ATOM 9839 C C . VAL B 1 601 ? -10.242 36.719 24.688 1 98.38 601 VAL B C 1
ATOM 9841 O O . VAL B 1 601 ? -9.195 36.5 25.312 1 98.38 601 VAL B O 1
ATOM 9844 N N . LEU B 1 602 ? -10.695 37.938 24.438 1 98.12 602 LEU B N 1
ATOM 9845 C CA . LEU B 1 602 ? -9.953 39.125 24.875 1 98.12 602 LEU B CA 1
ATOM 9846 C C . LEU B 1 602 ? -9.82 39.156 26.391 1 98.12 602 LEU B C 1
ATOM 9848 O O . LEU B 1 602 ? -8.781 39.562 26.938 1 98.12 602 LEU B O 1
ATOM 9852 N N . LYS B 1 603 ? -10.867 38.719 27.062 1 97.88 603 LYS B N 1
ATOM 9853 C CA . LYS B 1 603 ? -10.828 38.656 28.531 1 97.88 603 LYS B CA 1
ATOM 9854 C C . LYS B 1 603 ? -9.812 37.625 29.016 1 97.88 603 LYS B C 1
ATOM 9856 O O . LYS B 1 603 ? -9.039 37.906 29.938 1 97.88 603 LYS B O 1
ATOM 9861 N N . ARG B 1 604 ? -9.812 36.531 28.406 1 97.38 604 ARG B N 1
ATOM 9862 C CA . ARG B 1 604 ? -8.867 35.469 28.766 1 97.38 604 ARG B CA 1
ATOM 9863 C C . ARG B 1 604 ? -7.43 35.906 28.484 1 97.38 604 ARG B C 1
ATOM 9865 O O . ARG B 1 604 ? -6.5 35.469 29.172 1 97.38 604 ARG B O 1
ATOM 9872 N N . ALA B 1 605 ? -7.242 36.812 27.5 1 97 605 ALA B N 1
ATOM 9873 C CA . ALA B 1 605 ? -5.918 37.312 27.141 1 97 605 ALA B CA 1
ATOM 9874 C C . ALA B 1 605 ? -5.551 38.531 27.953 1 97 605 ALA B C 1
ATOM 9876 O O . ALA B 1 605 ? -4.496 39.156 27.75 1 97 605 ALA B O 1
ATOM 9877 N N . ASN B 1 606 ? -6.449 39 28.859 1 96 606 ASN B N 1
ATOM 9878 C CA . ASN B 1 606 ? -6.281 40.156 29.719 1 96 606 ASN B CA 1
ATOM 9879 C C . ASN B 1 606 ? -6.129 41.438 28.906 1 96 606 ASN B C 1
ATOM 9881 O O . ASN B 1 606 ? -5.32 42.312 29.25 1 96 606 ASN B O 1
ATOM 9885 N N . LEU B 1 607 ? -6.844 41.438 27.859 1 94.31 607 LEU B N 1
ATOM 9886 C CA . LEU B 1 607 ? -6.785 42.625 27.016 1 94.31 607 LEU B CA 1
ATOM 9887 C C . LEU B 1 607 ? -7.988 43.531 27.266 1 94.31 607 LEU B C 1
ATOM 9889 O O . LEU B 1 607 ? -7.988 44.719 26.875 1 94.31 607 LEU B O 1
ATOM 9893 N N . ILE B 1 608 ? -9 42.906 27.875 1 93.44 608 ILE B N 1
ATOM 9894 C CA . ILE B 1 608 ? -10.133 43.688 28.359 1 93.44 608 ILE B CA 1
ATOM 9895 C C . ILE B 1 608 ? -10.562 43.188 29.734 1 93.44 608 ILE B C 1
ATOM 9897 O O . ILE B 1 608 ? -10.133 42.125 30.156 1 93.44 608 ILE B O 1
ATOM 9901 N N . SER B 1 609 ? -11.43 44.094 30.453 1 86.88 609 SER B N 1
ATOM 9902 C CA . SER B 1 609 ? -11.898 43.719 31.781 1 86.88 609 SER B CA 1
ATOM 9903 C C . SER B 1 609 ? -13.148 42.844 31.703 1 86.88 609 SER B C 1
ATOM 9905 O O . SER B 1 609 ? -13.969 43 30.797 1 86.88 609 SER B O 1
#

Secondary structure (DSSP, 8-state):
--------HHHHHHHHHHHHHHHHHTHHHHHHHHHHTHHHHHHHHHHHHHHHHHHHHHHHHHHHHTTS-GGGS--S---PPPGGGSPPP--------TTSGGGTT-HHHHHHHHHHTS-S-GGGSSS-SEEEEEE--SSB--HHHHHHHHHHHHHH--SEEEEEESSPPB--TT----HHHHHHHH-TTEEEEE-S-THHHHS-HHHHHHHHHHHHGGG-EEEEETTEEE---THHHHHHHSSEEEEEESSS---EEEEEE-TTTTSS---TTTHHHHHHHS-EEEEEEEETTT--TTTT--EEE--S---HHHHHT--SHHHHHHHHHHHS-SS--S----SS--S-SEEEEEE-SS-B--HHHHHHHHIIIIIS--SEEEEEESS--BSHHHHHHTTSTTEEEEE-----EETTEE--S-THHHHHHHHHHHHHHH-EEEE-TTEEE-SPPPGGGGGSSEEEEE-SS-BTTBS--EEEEEEEE-TT-HHHHHHHHHGGG--TT-HHIIIIIHHHHHHHHSGGG-EE-TTSEEEEETTEEE-TTSTTTT-TT--TTTTT---HHHH-SEEEEEESPPGGGS-HHHHHH--SHHHHHHHHHHHHTTS--/--------HHHHHHHHHHHHHHHHHTHHHHHHHHHHTHHHHHHHHHHHHHHHHHHHHHHHHHHHHTTS-GGGS--SS--PPPGGGSPPP--------TTSGGGTT-HHHHHHHHHHTS-S-GGGSSS-SEEEEEE--SSB--HHHHHHHHHHHHHH--SEEEEEESSPPB--TT----HHHHHHHH-TTEEEEE-S-THHHHS-HHHHHHHHHHHHGGG-EEEEETTEEE---THHHHHHTSSEEEEEESSS---EEEEEE-TTTTSS---TTTHHHHHHHS-EEEEEEEETTT--TTTT--EEE--S---HHHHHT--SHHHHHHHHHHHS-SS--S----SS--S-SEEEEEE-SS-B--HHHHHHHHIIIIIS--SEEEEEESS--BSHHHHHHTTSTTEEEEE-----EETTEE--S-THHHHHHHHHHHHHHH-EEEE-TTEEE-SPPPGGGGGSSEEEEE-SS-BTTBS--EEEEEEEE-TT-HHHHHHHHHGGG--TT-HHIIIIIHHHHHHHHSGGG-EE-TTSEEEEETTEEE-TTSTTTTSTT--TTTSS---HHHH-SEEEEEESPPGGGS-HHHHHH--SHHHHHHHHHHHHTTS--

pLDDT: mean 84.22, std 18.83, range [16.39, 98.75]

InterPro domains:
  IPR007577 Glycosyltransferase, DXD sugar-binding motif [PF04488] (420-453)
  IPR029044 Nucleotide-diphospho-sugar transferases [SSF53448] (337-547)